Protein 2DW0 (pdb70)

CATH classification: 3.40.390.10

Foldseek 3Di:
DAFEFAEEEEEAQQVCVVVPNPVVVVVVLVLVLLLLLQVLCVVLRYGYFYLYYHYHNDHGPFDQDLAQVVNLQRQLVCQLPPVVVVDPGWAYEYEYQDNRPPDQKAAAALATRPSRRSYMYGYCPDPDSVQSSLRVSQRNLRPLRFAADDDPFDQPPADASRHPDADPDHDSHHTVSSSVRSVVSCVVVVNPSRHDQDAQVSGDRDDDQASQHDHPPAQAHQHACVRRPQQQADRVRSHGDDPALGRDEQQADNRAGNQWPQFRADQPFPQWDTWTGHRNDRYTDDTDGHDFLCADPPRQATDDPRDTAEQQVLQCVVPNPQKGFADPVLLQQLQVQDLQRAQADDPRGGHRADSQLSLQFATFIAHPPPPDGDRGDFDADPVDSCRRGRDFRYQRDRQWTHDSSGTDGSVPRD/DAFEFAEAEEEAQQVCVVVVNPVVVVVVLVLVLLLLLQVLCVVLRYGYFYLYYHYHNPHGPFPCDLAQVVNLQRQLVCQLPPVVVPDDGFAYEYEYCDNHPPDQKAAAALATRPSRRSYMYGYCPDPPSVQSSLRVSQRNLRNLRFAADDDPWDQDPFDASRHPDADPRHDSHHTPSSSVRSVVSCVVVVNPSRHDQDDQNSGDRDDDAASQHAHPPAQAHQHACVRRPQQQADRVRNHGDDPAPGRDELQADNRAGNQWFQFRADQPFPQWDTWTGHRNDRYTPDTDGHPFLCADDVRQATDDPRDTFEQQVLQCVVPNPQKGFADPVLLVQLQVQPQQRAQADDPNGGHRADVQQSLQFATFIQRPDPPDDGRGDFDADPVDSCRRGRDFRYQSDRQWTHHSRGTGRSVPND

Structure (mmCIF, N/CA/C/O backbone):
data_2DW0
#
_entry.id   2DW0
#
_cell.length_a   56.910
_cell.length_b   137.950
_cell.length_c   59.240
_cell.angle_alpha   90.00
_cell.angle_beta   91.52
_cell.angle_gamma   90.00
#
_symmetry.space_group_name_H-M   'P 1 21 1'
#
loop_
_entity.id
_entity.type
_entity.pdbx_description
1 polymer Catrocollastatin
2 branched alpha-D-mannopyranose-(1-3)-[2-acetamido-2-deoxy-beta-D-glucopyranose-(1-4)]beta-D-mannopyranose-(1-4)-2-acetamido-2-deoxy-beta-D-glucopyranose-(1-4)-2-acetamido-2-deoxy-beta-D-glucopyranose
3 branched alpha-D-mannopyranose-(1-3)-[2-acetamido-2-deoxy-beta-D-glucopyranose-(1-4)][alpha-D-mannopyranose-(1-6)]beta-D-mannopyranose-(1-4)-2-acetamido-2-deoxy-beta-D-glucopyranose-(1-4)-2-acetamido-2-deoxy-beta-D-glucopyranose
4 non-polymer 'ZINC ION'
5 non-polymer 'CALCIUM ION'
6 non-polymer 3-(N-HYDROXYCARBOXAMIDO)-2-ISOBUTYLPROPANOYL-TRP-METHYLAMIDE
7 water water
#
loop_
_atom_site.group_PDB
_atom_site.id
_atom_site.type_symbol
_atom_site.label_atom_id
_atom_site.label_alt_id
_atom_site.label_comp_id
_atom_site.label_asym_id
_atom_site.label_entity_id
_atom_site.label_seq_id
_atom_site.pdbx_PDB_ins_code
_atom_site.Cartn_x
_atom_site.Cartn_y
_atom_site.Cartn_z
_atom_site.occupancy
_atom_site.B_iso_or_equiv
_atom_site.auth_seq_id
_atom_site.auth_comp_id
_atom_site.auth_asym_id
_atom_site.auth_atom_id
_atom_site.pdbx_PDB_model_num
ATOM 1 N N . PRO A 1 6 ? 9.235 3.625 24.416 1.00 31.29 196 PRO A N 1
ATOM 2 C CA . PRO A 1 6 ? 10.620 4.014 24.790 1.00 31.49 196 PRO A CA 1
ATOM 3 C C . PRO A 1 6 ? 11.636 3.343 23.861 1.00 30.92 196 PRO A C 1
ATOM 4 O O . PRO A 1 6 ? 12.524 3.994 23.303 1.00 31.32 196 PRO A O 1
ATOM 8 N N . PHE A 1 7 ? 11.493 2.034 23.703 1.00 28.15 197 PHE A N 1
ATOM 9 C CA . PHE A 1 7 ? 12.385 1.269 22.850 1.00 25.81 197 PHE A CA 1
ATOM 10 C C . PHE A 1 7 ? 11.853 1.192 21.431 1.00 25.20 197 PHE A C 1
ATOM 11 O O . PHE A 1 7 ? 10.641 1.158 21.221 1.00 24.95 197 PHE A O 1
ATOM 19 N N . ARG A 1 8 ? 12.766 1.175 20.464 1.00 23.56 198 ARG A N 1
ATOM 20 C CA . ARG A 1 8 ? 12.408 1.004 19.058 1.00 22.87 198 ARG A CA 1
ATOM 21 C C . ARG A 1 8 ? 12.811 -0.443 18.779 1.00 21.39 198 ARG A C 1
ATOM 22 O O . ARG A 1 8 ? 13.687 -0.989 19.461 1.00 21.68 198 ARG A O 1
ATOM 30 N N . PHE A 1 9 ? 12.189 -1.067 17.786 1.00 19.08 199 PHE A N 1
ATOM 31 C CA . PHE A 1 9 ? 12.485 -2.455 17.485 1.00 16.61 199 PHE A CA 1
ATOM 32 C C . PHE A 1 9 ? 12.869 -2.644 16.038 1.00 15.04 199 PHE A C 1
ATOM 33 O O . PHE A 1 9 ? 12.171 -2.171 15.148 1.00 13.17 199 PHE A O 1
ATOM 41 N N . VAL A 1 10 ? 13.971 -3.348 15.791 1.00 13.16 200 VAL A N 1
ATOM 42 C CA . VAL A 1 10 ? 14.348 -3.614 14.414 1.00 11.40 200 VAL A CA 1
ATOM 43 C C . VAL A 1 10 ? 14.101 -5.079 14.109 1.00 11.85 200 VAL A C 1
ATOM 44 O O . VAL A 1 10 ? 14.767 -5.952 14.670 1.00 10.72 200 VAL A O 1
ATOM 48 N N . GLU A 1 11 ? 13.123 -5.336 13.239 1.00 11.26 201 GLU A N 1
ATOM 49 C CA . GLU A 1 11 ? 12.790 -6.696 12.817 1.00 13.28 201 GLU A CA 1
ATOM 50 C C . GLU A 1 11 ? 13.707 -6.997 11.650 1.00 12.31 201 GLU A C 1
ATOM 51 O O . GLU A 1 11 ? 13.501 -6.541 10.524 1.00 12.42 201 GLU A O 1
ATOM 57 N N . LEU A 1 12 ? 14.729 -7.779 11.955 1.00 13.59 202 LEU A N 1
ATOM 58 C CA . LEU A 1 12 ? 15.777 -8.144 11.021 1.00 10.75 202 LEU A CA 1
ATOM 59 C C . LEU A 1 12 ? 15.650 -9.456 10.278 1.00 10.95 202 LEU A C 1
ATOM 60 O O . LEU A 1 12 ? 15.244 -10.470 10.843 1.00 11.60 202 LEU A O 1
ATOM 65 N N . VAL A 1 13 ? 16.005 -9.429 9.001 1.00 8.99 203 VAL A N 1
ATOM 66 C CA . VAL A 1 13 ? 16.047 -10.638 8.207 1.00 8.31 203 VAL A CA 1
ATOM 67 C C . VAL A 1 13 ? 17.495 -10.770 7.734 1.00 8.73 203 VAL A C 1
ATOM 68 O O . VAL A 1 13 ? 18.094 -9.817 7.213 1.00 7.18 203 VAL A O 1
ATOM 72 N N . LEU A 1 14 ? 18.064 -11.952 7.919 1.00 9.19 204 LEU A N 1
ATOM 73 C CA . LEU A 1 14 ? 19.432 -12.181 7.489 1.00 10.11 204 LEU A CA 1
ATOM 74 C C . LEU A 1 14 ? 19.444 -13.102 6.284 1.00 10.47 204 LEU A C 1
ATOM 75 O O . LEU A 1 14 ? 18.618 -14.004 6.180 1.00 10.24 204 LEU A O 1
ATOM 80 N N . VAL A 1 15 ? 20.355 -12.834 5.354 1.00 9.69 205 VAL A N 1
ATOM 81 C CA . VAL A 1 15 ? 20.516 -13.665 4.169 1.00 10.29 205 VAL A CA 1
ATOM 82 C C . VAL A 1 15 ? 21.975 -14.153 4.166 1.00 10.39 205 VAL A C 1
ATOM 83 O O . VAL A 1 15 ? 22.902 -13.378 4.420 1.00 10.22 205 VAL A O 1
ATOM 87 N N . VAL A 1 16 ? 22.162 -15.441 3.900 1.00 10.45 206 VAL A N 1
ATOM 88 C CA . VAL A 1 16 ? 23.488 -16.057 3.890 1.00 10.55 206 VAL A CA 1
ATOM 89 C C . VAL A 1 16 ? 23.764 -16.553 2.479 1.00 10.87 206 VAL A C 1
ATOM 90 O O . VAL A 1 16 ? 22.961 -17.318 1.927 1.00 8.67 206 VAL A O 1
ATOM 94 N N . ASP A 1 17 ? 24.893 -16.128 1.898 1.00 11.26 207 ASP A N 1
ATOM 95 C CA . ASP A 1 17 ? 25.217 -16.507 0.522 1.00 11.94 207 ASP A CA 1
ATOM 96 C C . ASP A 1 17 ? 25.791 -17.920 0.328 1.00 13.02 207 ASP A C 1
ATOM 97 O O . ASP A 1 17 ? 26.125 -18.615 1.294 1.00 10.92 207 ASP A O 1
ATOM 102 N N . LYS A 1 18 ? 25.883 -18.343 -0.933 1.00 12.45 208 LYS A N 1
ATOM 103 C CA . LYS A 1 18 ? 26.352 -19.683 -1.271 1.00 12.81 208 LYS A CA 1
ATOM 104 C C . LYS A 1 18 ? 27.757 -19.968 -0.786 1.00 12.34 208 LYS A C 1
ATOM 105 O O . LYS A 1 18 ? 28.022 -21.042 -0.259 1.00 13.71 208 LYS A O 1
ATOM 111 N N . ALA A 1 19 ? 28.653 -19.006 -0.958 1.00 12.22 209 ALA A N 1
ATOM 112 C CA . ALA A 1 19 ? 30.020 -19.164 -0.517 1.00 13.54 209 ALA A CA 1
ATOM 113 C C . ALA A 1 19 ? 30.097 -19.487 0.980 1.00 15.09 209 ALA A C 1
ATOM 114 O O . ALA A 1 19 ? 30.946 -20.270 1.402 1.00 15.85 209 ALA A O 1
ATOM 116 N N . MET A 1 20 ? 29.225 -18.887 1.786 1.00 14.54 210 MET A N 1
ATOM 117 C CA . MET A 1 20 ? 29.272 -19.149 3.219 1.00 14.55 210 MET A CA 1
ATOM 118 C C . MET A 1 20 ? 28.701 -20.532 3.530 1.00 13.99 210 MET A C 1
ATOM 119 O O . MET A 1 20 ? 29.148 -21.212 4.455 1.00 13.08 210 MET A O 1
ATOM 124 N N . VAL A 1 21 ? 27.703 -20.950 2.762 1.00 13.75 211 VAL A N 1
ATOM 125 C CA . VAL A 1 21 ? 27.129 -22.272 2.964 1.00 14.07 211 VAL A CA 1
ATOM 126 C C . VAL A 1 21 ? 28.220 -23.321 2.670 1.00 15.14 211 VAL A C 1
ATOM 127 O O . VAL A 1 21 ? 28.429 -24.263 3.437 1.00 15.45 211 VAL A O 1
ATOM 131 N N . THR A 1 22 ? 28.923 -23.140 1.562 1.00 15.42 212 THR A N 1
ATOM 132 C CA . THR A 1 22 ? 29.984 -24.072 1.173 1.00 17.94 212 THR A CA 1
ATOM 133 C C . THR A 1 22 ? 31.116 -24.032 2.193 1.00 16.95 212 THR A C 1
ATOM 134 O O . THR A 1 22 ? 31.710 -25.055 2.502 1.00 16.74 212 THR A O 1
ATOM 138 N N . LYS A 1 23 ? 31.397 -22.844 2.718 1.00 15.91 213 LYS A N 1
ATOM 139 C CA . LYS A 1 23 ? 32.448 -22.670 3.704 1.00 15.35 213 LYS A CA 1
ATOM 140 C C . LYS A 1 23 ? 32.160 -23.467 4.984 1.00 15.52 213 LYS A C 1
ATOM 141 O O . LYS A 1 23 ? 33.071 -23.947 5.662 1.00 14.80 213 LYS A O 1
ATOM 147 N N . ASN A 1 24 ? 30.887 -23.600 5.313 1.00 14.71 214 ASN A N 1
ATOM 148 C CA . ASN A 1 24 ? 30.489 -24.338 6.495 1.00 15.09 214 ASN A CA 1
ATOM 149 C C . ASN A 1 24 ? 30.039 -25.729 6.079 1.00 15.83 214 ASN A C 1
ATOM 150 O O . ASN A 1 24 ? 29.301 -26.404 6.787 1.00 14.54 214 ASN A O 1
ATOM 155 N N . ASN A 1 25 ? 30.530 -26.135 4.914 1.00 17.19 215 ASN A N 1
ATOM 156 C CA . ASN A 1 25 ? 30.222 -27.407 4.299 1.00 19.11 215 ASN A CA 1
ATOM 157 C C . ASN A 1 25 ? 28.758 -27.856 4.397 1.00 17.46 215 ASN A C 1
ATOM 158 O O . ASN A 1 25 ? 28.467 -28.974 4.809 1.00 13.34 215 ASN A O 1
ATOM 163 N N . GLY A 1 26 ? 27.857 -26.956 4.003 1.00 15.72 216 GLY A N 1
ATOM 164 C CA . GLY A 1 26 ? 26.431 -27.245 3.954 1.00 14.68 216 GLY A CA 1
ATOM 165 C C . GLY A 1 26 ? 25.670 -27.426 5.250 1.00 13.68 216 GLY A C 1
ATOM 166 O O . GLY A 1 26 ? 24.474 -27.718 5.221 1.00 12.86 216 GLY A O 1
ATOM 167 N N . ASP A 1 27 ? 26.347 -27.241 6.375 1.00 12.22 217 ASP A N 1
ATOM 168 C CA . ASP A 1 27 ? 25.716 -27.402 7.681 1.00 13.47 217 ASP A CA 1
ATOM 169 C C . ASP A 1 27 ? 24.843 -26.202 8.022 1.00 12.48 217 ASP A C 1
ATOM 170 O O . ASP A 1 27 ? 25.305 -25.243 8.642 1.00 13.47 217 ASP A O 1
ATOM 175 N N . LEU A 1 28 ? 23.579 -26.265 7.615 1.00 11.20 218 LEU A N 1
ATOM 176 C CA . LEU A 1 28 ? 22.624 -25.180 7.871 1.00 13.84 218 LEU A CA 1
ATOM 177 C C . LEU A 1 28 ? 22.347 -24.960 9.361 1.00 13.73 218 LEU A C 1
ATOM 178 O O . LEU A 1 28 ? 22.171 -23.825 9.804 1.00 15.86 218 LEU A O 1
ATOM 183 N N . ASP A 1 29 ? 22.300 -26.036 10.133 1.00 13.64 219 ASP A N 1
ATOM 184 C CA . ASP A 1 29 ? 22.046 -25.899 11.569 1.00 14.78 219 ASP A CA 1
ATOM 185 C C . ASP A 1 29 ? 23.136 -25.031 12.192 1.00 12.36 219 ASP A C 1
ATOM 186 O O . ASP A 1 29 ? 22.867 -24.154 13.015 1.00 11.52 219 ASP A O 1
ATOM 191 N N . LYS A 1 30 ? 24.365 -25.291 11.771 1.00 12.12 220 LYS A N 1
ATOM 192 C CA . LYS A 1 30 ? 25.551 -24.571 12.215 1.00 10.95 220 LYS A CA 1
ATOM 193 C C . LYS A 1 30 ? 25.447 -23.088 11.848 1.00 11.28 220 LYS A C 1
ATOM 194 O O . LYS A 1 30 ? 25.708 -22.209 12.672 1.00 9.04 220 LYS A O 1
ATOM 200 N N . ILE A 1 31 ? 25.070 -22.823 10.599 1.00 12.11 221 ILE A N 1
ATOM 201 C CA . ILE A 1 31 ? 24.928 -21.459 10.110 1.00 11.68 221 ILE A CA 1
ATOM 202 C C . ILE A 1 31 ? 23.819 -20.758 10.874 1.00 12.34 221 ILE A C 1
ATOM 203 O O . ILE A 1 31 ? 23.981 -19.615 11.318 1.00 8.88 221 ILE A O 1
ATOM 208 N N . LYS A 1 32 ? 22.690 -21.449 11.022 1.00 12.74 222 LYS A N 1
ATOM 209 C CA . LYS A 1 32 ? 21.565 -20.881 11.743 1.00 14.62 222 LYS A CA 1
ATOM 210 C C . LYS A 1 32 ? 21.992 -20.520 13.160 1.00 14.41 222 LYS A C 1
ATOM 211 O O . LYS A 1 32 ? 21.719 -19.421 13.625 1.00 15.01 222 LYS A O 1
ATOM 217 N N . THR A 1 33 ? 22.684 -21.434 13.833 1.00 13.70 223 THR A N 1
ATOM 218 C CA . THR A 1 33 ? 23.120 -21.169 15.196 1.00 14.95 223 THR A CA 1
ATOM 219 C C . THR A 1 33 ? 24.014 -19.926 15.252 1.00 13.61 223 THR A C 1
ATOM 220 O O . THR A 1 33 ? 23.822 -19.090 16.122 1.00 13.92 223 THR A O 1
ATOM 224 N N . ARG A 1 34 ? 24.970 -19.784 14.332 1.00 13.75 224 ARG A N 1
ATOM 225 C CA . ARG A 1 34 ? 25.817 -18.582 14.345 1.00 14.14 224 ARG A CA 1
ATOM 226 C C . ARG A 1 34 ? 24.924 -17.357 14.272 1.00 12.90 224 ARG A C 1
ATOM 227 O O . ARG A 1 34 ? 25.082 -16.433 15.058 1.00 12.88 224 ARG A O 1
ATOM 235 N N . MET A 1 35 ? 23.997 -17.352 13.312 1.00 12.50 225 MET A N 1
ATOM 236 C CA . MET A 1 35 ? 23.089 -16.212 13.129 1.00 12.99 225 MET A CA 1
ATOM 237 C C . MET A 1 35 ? 22.334 -15.880 14.414 1.00 11.19 225 MET A C 1
ATOM 238 O O . MET A 1 35 ? 22.250 -14.721 14.799 1.00 11.75 225 MET A O 1
ATOM 243 N N . TYR A 1 36 ? 21.766 -16.882 15.075 1.00 11.47 226 TYR A N 1
ATOM 244 C CA . TYR A 1 36 ? 21.051 -16.608 16.333 1.00 10.54 226 TYR A CA 1
ATOM 245 C C . TYR A 1 36 ? 22.011 -15.984 17.347 1.00 10.07 226 TYR A C 1
ATOM 246 O O . TYR A 1 36 ? 21.661 -15.036 18.052 1.00 9.73 226 TYR A O 1
ATOM 255 N N . GLU A 1 37 ? 23.219 -16.534 17.428 1.00 10.69 227 GLU A N 1
ATOM 256 C CA . GLU A 1 37 ? 24.218 -16.041 18.372 1.00 12.34 227 GLU A CA 1
ATOM 257 C C . GLU A 1 37 ? 24.643 -14.610 18.079 1.00 12.26 227 GLU A C 1
ATOM 258 O O . GLU A 1 37 ? 24.685 -13.765 18.980 1.00 12.67 227 GLU A O 1
ATOM 264 N N . ILE A 1 38 ? 24.965 -14.339 16.819 1.00 10.49 228 ILE A N 1
ATOM 265 C CA . ILE A 1 38 ? 25.388 -13.000 16.412 1.00 9.60 228 ILE A CA 1
ATOM 266 C C . ILE A 1 38 ? 24.277 -11.961 16.667 1.00 8.71 228 ILE A C 1
ATOM 267 O O . ILE A 1 38 ? 24.540 -10.897 17.231 1.00 9.28 228 ILE A O 1
ATOM 272 N N . VAL A 1 39 ? 23.040 -12.262 16.272 1.00 9.24 229 VAL A N 1
ATOM 273 C CA . VAL A 1 39 ? 21.930 -11.323 16.503 1.00 8.10 229 VAL A CA 1
ATOM 274 C C . VAL A 1 39 ? 21.681 -11.104 18.008 1.00 11.01 229 VAL A C 1
ATOM 275 O O . VAL A 1 39 ? 21.403 -9.980 18.442 1.00 10.56 229 VAL A O 1
ATOM 279 N N . ASN A 1 40 ? 21.787 -12.166 18.805 1.00 10.73 230 ASN A N 1
ATOM 280 C CA . ASN A 1 40 ? 21.600 -12.049 20.256 1.00 12.27 230 ASN A CA 1
ATOM 281 C C . ASN A 1 40 ? 22.606 -11.015 20.786 1.00 11.03 230 ASN A C 1
ATOM 282 O O . ASN A 1 40 ? 22.265 -10.141 21.578 1.00 10.47 230 ASN A O 1
ATOM 287 N N . THR A 1 41 ? 23.848 -11.105 20.332 1.00 10.57 231 THR A N 1
ATOM 288 C CA . THR A 1 41 ? 24.860 -10.151 20.767 1.00 10.75 231 THR A CA 1
ATOM 289 C C . THR A 1 41 ? 24.556 -8.736 20.239 1.00 11.12 231 THR A C 1
ATOM 290 O O . THR A 1 41 ? 24.748 -7.746 20.945 1.00 12.05 231 THR A O 1
ATOM 294 N N . VAL A 1 42 ? 24.078 -8.634 19.003 1.00 8.53 232 VAL A N 1
ATOM 295 C CA . VAL A 1 42 ? 23.736 -7.325 18.469 1.00 7.98 232 VAL A CA 1
ATOM 296 C C . VAL A 1 42 ? 22.608 -6.686 19.313 1.00 8.84 232 VAL A C 1
ATOM 297 O O . VAL A 1 42 ? 22.616 -5.476 19.572 1.00 8.00 232 VAL A O 1
ATOM 301 N N . ASN A 1 43 ? 21.647 -7.498 19.746 1.00 9.27 233 ASN A N 1
ATOM 302 C CA . ASN A 1 43 ? 20.544 -6.998 20.564 1.00 12.28 233 ASN A CA 1
ATOM 303 C C . ASN A 1 43 ? 21.106 -6.441 21.872 1.00 12.24 233 ASN A C 1
ATOM 304 O O . ASN A 1 43 ? 20.658 -5.387 22.353 1.00 12.34 233 ASN A O 1
ATOM 309 N N . GLU A 1 44 ? 22.082 -7.148 22.441 1.00 13.57 234 GLU A N 1
ATOM 310 C CA . GLU A 1 44 ? 22.716 -6.704 23.692 1.00 16.07 234 GLU A CA 1
ATOM 311 C C . GLU A 1 44 ? 23.459 -5.384 23.469 1.00 15.79 234 GLU A C 1
ATOM 312 O O . GLU A 1 44 ? 23.414 -4.482 24.297 1.00 14.98 234 GLU A O 1
ATOM 318 N N . ILE A 1 45 ? 24.158 -5.288 22.347 1.00 14.28 235 ILE A N 1
ATOM 319 C CA . ILE A 1 45 ? 24.905 -4.083 22.021 1.00 14.22 235 ILE A CA 1
ATOM 320 C C .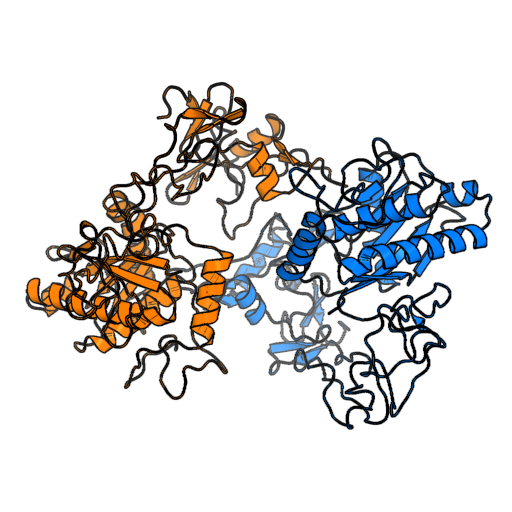 ILE A 1 45 ? 23.981 -2.856 21.952 1.00 14.61 235 ILE A C 1
ATOM 321 O O . ILE A 1 45 ? 24.311 -1.788 22.458 1.00 13.73 235 ILE A O 1
ATOM 326 N N . TYR A 1 46 ? 22.810 -3.031 21.348 1.00 15.20 236 TYR A N 1
ATOM 327 C CA . TYR A 1 46 ? 21.864 -1.941 21.183 1.00 15.21 236 TYR A CA 1
ATOM 328 C C . TYR A 1 46 ? 20.995 -1.556 22.384 1.00 16.96 236 TYR A C 1
ATOM 329 O O . TYR A 1 46 ? 20.314 -0.531 22.349 1.00 15.97 236 TYR A O 1
ATOM 338 N N . ARG A 1 47 ? 21.027 -2.353 23.447 1.00 18.94 237 ARG A N 1
ATOM 339 C CA . ARG A 1 47 ? 20.229 -2.043 24.626 1.00 22.27 237 ARG A CA 1
ATOM 340 C C . ARG A 1 47 ? 20.564 -0.618 25.089 1.00 23.16 237 ARG A C 1
ATOM 341 O O . ARG A 1 47 ? 19.677 0.172 25.409 1.00 21.38 237 ARG A O 1
ATOM 349 N N . TYR A 1 48 ? 21.855 -0.304 25.086 1.00 25.02 238 TYR A N 1
ATOM 350 C CA . TYR A 1 48 ? 22.376 1.008 25.465 1.00 28.54 238 TYR A CA 1
ATOM 351 C C . TYR A 1 48 ? 21.819 2.118 24.565 1.00 28.04 238 TYR A C 1
ATOM 352 O O . TYR A 1 48 ? 21.856 3.293 24.927 1.00 28.95 238 TYR A O 1
ATOM 361 N N . MET A 1 49 ? 21.290 1.742 23.403 1.00 25.92 239 MET A N 1
ATOM 362 C CA . MET A 1 49 ? 20.748 2.713 22.458 1.00 24.66 239 MET A CA 1
ATOM 363 C C . MET A 1 49 ? 19.219 2.781 22.474 1.00 23.74 239 MET A C 1
ATOM 36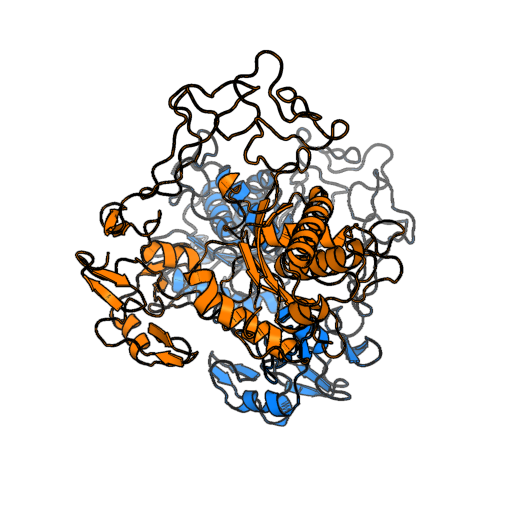4 O O . MET A 1 49 ? 18.613 3.476 21.654 1.00 22.77 239 MET A O 1
ATOM 369 N N . TYR A 1 50 ? 18.600 2.070 23.409 1.00 23.67 240 TYR A N 1
ATOM 370 C CA . TYR A 1 50 ? 17.141 2.022 23.496 1.00 23.88 240 TYR A CA 1
ATOM 371 C C . TYR A 1 50 ? 16.537 1.436 22.221 1.00 22.93 240 TYR A C 1
ATOM 372 O O . TYR A 1 50 ? 15.487 1.876 21.732 1.00 21.33 240 TYR A O 1
ATOM 381 N N . ILE A 1 51 ? 17.223 0.440 21.674 1.00 21.00 241 ILE A N 1
ATOM 382 C CA . ILE A 1 51 ? 16.743 -0.238 20.479 1.00 19.63 241 ILE A CA 1
ATOM 383 C C . ILE A 1 51 ? 16.909 -1.743 20.663 1.00 16.27 241 ILE A C 1
ATOM 384 O O . ILE A 1 51 ? 17.932 -2.202 21.160 1.00 14.98 241 ILE A O 1
ATOM 389 N N . HIS A 1 52 ? 15.892 -2.499 20.274 1.00 15.05 242 HIS A N 1
ATOM 390 C CA . HIS A 1 52 ? 15.953 -3.951 20.351 1.00 15.17 242 HIS A CA 1
ATOM 391 C C . HIS A 1 52 ? 16.070 -4.498 18.937 1.00 14.53 242 HIS A C 1
ATOM 392 O O . HIS A 1 52 ? 15.473 -3.961 18.005 1.00 15.34 242 HIS A O 1
ATOM 399 N N 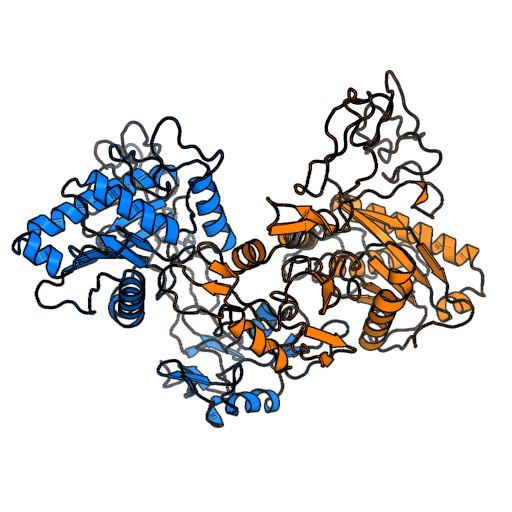. VAL A 1 53 ? 16.832 -5.572 18.779 1.00 14.51 243 VAL A N 1
ATOM 400 C CA . VAL A 1 53 ? 16.976 -6.196 17.472 1.00 14.31 243 VAL A CA 1
ATOM 401 C C . VAL A 1 53 ? 16.512 -7.648 17.575 1.00 12.76 243 VAL A C 1
ATOM 402 O O . VAL A 1 53 ? 16.986 -8.396 18.424 1.00 12.56 243 VAL A O 1
ATOM 406 N N . ALA A 1 54 ? 15.577 -8.034 16.712 1.00 12.96 244 ALA A N 1
ATOM 407 C CA . ALA A 1 54 ? 15.041 -9.391 16.709 1.00 13.28 244 ALA A CA 1
ATOM 408 C C . ALA A 1 54 ? 15.034 -9.987 15.312 1.00 13.64 244 ALA A C 1
ATOM 409 O O . ALA A 1 54 ? 14.542 -9.364 14.361 1.00 11.91 244 ALA A O 1
ATOM 411 N N . LEU A 1 55 ? 15.564 -11.205 15.204 1.00 13.02 245 LEU A N 1
ATOM 412 C CA . LEU A 1 55 ? 15.616 -11.926 13.932 1.00 12.02 245 LEU A CA 1
ATOM 413 C C . LEU A 1 55 ? 14.239 -12.486 13.598 1.00 12.08 245 LEU A C 1
ATOM 414 O O . LEU A 1 55 ? 13.740 -13.372 14.308 1.00 12.16 245 LEU A O 1
ATOM 419 N N . VAL A 1 56 ? 13.619 -11.981 12.534 1.00 10.30 246 VAL A N 1
ATOM 420 C CA . VAL A 1 56 ? 12.297 -12.464 12.151 1.00 11.39 246 VAL A CA 1
ATOM 421 C C . VAL A 1 56 ? 12.307 -13.307 10.882 1.00 12.01 246 VAL A C 1
ATOM 422 O O . VAL A 1 56 ? 11.275 -13.843 10.492 1.00 13.78 246 VAL A O 1
ATOM 426 N N . GLY A 1 57 ? 13.465 -13.429 10.238 1.00 11.02 247 GLY A N 1
ATOM 427 C CA . GLY A 1 57 ? 13.547 -14.237 9.027 1.00 10.03 247 GLY A CA 1
ATOM 428 C C . GLY A 1 57 ? 14.995 -14.566 8.697 1.00 11.26 247 GLY A C 1
ATOM 429 O O . GLY A 1 57 ? 15.897 -13.803 9.036 1.00 8.50 247 GLY A O 1
ATOM 430 N N . LEU A 1 58 ? 15.224 -15.698 8.044 1.00 9.99 248 LEU A N 1
ATOM 431 C CA . LEU A 1 58 ? 16.576 -16.105 7.672 1.00 13.22 248 LEU A CA 1
ATOM 432 C C . LEU A 1 58 ? 16.493 -16.850 6.351 1.00 13.62 248 LEU A C 1
ATOM 433 O O . LEU A 1 58 ? 15.780 -17.847 6.248 1.00 14.52 248 LEU A O 1
ATOM 438 N N . GLU A 1 59 ? 17.191 -16.351 5.339 1.00 13.66 249 GLU A N 1
ATOM 439 C CA . GLU A 1 59 ? 17.184 -16.992 4.019 1.00 14.05 249 GLU A CA 1
ATOM 440 C C . GLU A 1 59 ? 18.615 -17.445 3.702 1.00 14.68 249 GLU A C 1
ATOM 441 O O . GLU A 1 59 ? 19.569 -16.650 3.756 1.00 13.90 249 GLU A O 1
ATOM 447 N N . ILE A 1 60 ? 18.758 -18.734 3.403 1.00 12.99 250 ILE A N 1
ATOM 448 C CA . ILE A 1 60 ? 20.059 -19.312 3.118 1.00 12.84 250 ILE A CA 1
ATOM 449 C C . ILE A 1 60 ? 20.135 -19.792 1.674 1.00 13.59 250 ILE A C 1
ATOM 450 O O . ILE A 1 60 ? 19.437 -20.728 1.282 1.00 12.94 250 ILE A O 1
ATOM 455 N N . TRP A 1 61 ? 20.992 -19.150 0.884 1.00 13.09 251 TRP A N 1
ATOM 456 C CA . TRP A 1 61 ? 21.125 -19.499 -0.519 1.00 11.93 251 TRP A CA 1
ATOM 457 C C . TRP A 1 61 ? 22.021 -20.735 -0.679 1.00 12.36 251 TRP A C 1
ATOM 458 O O . TRP A 1 61 ? 23.167 -20.641 -1.126 1.00 9.31 251 TRP A O 1
ATOM 469 N N . SER A 1 62 ? 21.474 -21.898 -0.315 1.00 14.65 252 SER A N 1
ATOM 470 C CA . SER A 1 62 ? 22.222 -23.148 -0.383 1.00 18.34 252 SER A CA 1
ATOM 471 C C . SER A 1 62 ? 22.306 -23.748 -1.773 1.00 20.13 252 SER A C 1
ATOM 472 O O . SER A 1 62 ? 23.108 -24.651 -2.007 1.00 21.50 252 SER A O 1
ATOM 475 N N . ASN A 1 63 ? 21.479 -23.257 -2.690 1.00 22.33 253 ASN A N 1
ATOM 476 C CA . ASN A 1 63 ? 21.501 -23.735 -4.072 1.00 24.26 253 ASN A CA 1
ATOM 477 C C . ASN A 1 63 ? 22.318 -22.705 -4.881 1.00 23.93 253 ASN A C 1
ATOM 478 O O . ASN A 1 63 ? 23.518 -22.881 -5.066 1.00 23.62 253 ASN A O 1
ATOM 483 N N . GLU A 1 64 ? 21.682 -21.630 -5.342 1.00 23.19 254 GLU A N 1
ATOM 484 C CA . GLU A 1 64 ? 22.388 -20.578 -6.082 1.00 21.78 254 GLU A CA 1
ATOM 485 C C . GLU A 1 64 ? 22.059 -19.232 -5.444 1.00 18.72 254 GLU A C 1
ATOM 486 O O . GLU A 1 64 ? 20.981 -19.078 -4.881 1.00 15.93 254 GLU A O 1
ATOM 492 N N . ASP A 1 65 ? 22.984 -18.275 -5.527 1.00 16.65 255 ASP A N 1
ATOM 493 C CA . ASP A 1 65 ? 22.760 -16.931 -4.989 1.00 17.48 255 ASP A CA 1
ATOM 494 C C . ASP A 1 65 ? 21.665 -16.258 -5.825 1.00 17.72 255 ASP A C 1
ATOM 495 O O . ASP A 1 65 ? 21.587 -16.487 -7.032 1.00 16.54 255 ASP A O 1
ATOM 500 N N . LYS A 1 66 ? 20.833 -15.420 -5.210 1.00 16.19 256 LYS A N 1
ATOM 501 C CA . LYS A 1 66 ? 19.781 -14.773 -5.989 1.00 16.22 256 LYS A CA 1
ATOM 502 C C . LYS A 1 66 ? 20.255 -13.493 -6.670 1.00 17.04 256 LYS A C 1
ATOM 503 O O . LYS A 1 66 ? 19.530 -12.892 -7.450 1.00 19.72 256 LYS A O 1
ATOM 509 N N . ILE A 1 67 ? 21.481 -13.086 -6.372 1.00 17.10 257 ILE A N 1
ATOM 510 C CA . ILE A 1 67 ? 22.102 -11.939 -7.022 1.00 16.79 257 ILE A CA 1
ATOM 511 C C . ILE A 1 67 ? 23.532 -12.410 -7.260 1.00 17.50 257 ILE A C 1
ATOM 512 O O . ILE A 1 67 ? 23.938 -13.440 -6.722 1.00 16.20 257 ILE A O 1
ATOM 517 N N . THR A 1 68 ? 24.292 -11.664 -8.052 1.00 17.03 258 THR A N 1
ATOM 518 C CA . THR A 1 68 ? 25.684 -12.013 -8.290 1.00 17.80 258 THR A CA 1
ATOM 519 C C . THR A 1 68 ? 26.476 -11.369 -7.155 1.00 16.74 258 THR A C 1
ATOM 520 O O . THR A 1 68 ? 26.550 -10.154 -7.074 1.00 17.03 258 THR A O 1
ATOM 524 N N . VAL A 1 69 ? 27.049 -12.181 -6.269 1.00 17.06 259 VAL A N 1
ATOM 525 C CA . VAL A 1 69 ? 27.827 -11.651 -5.145 1.00 15.51 259 VAL A CA 1
ATOM 526 C C . VAL A 1 69 ? 29.262 -11.383 -5.582 1.00 16.02 259 VAL A C 1
ATOM 527 O O . VAL A 1 69 ? 30.040 -12.313 -5.762 1.00 17.47 259 VAL A O 1
ATOM 531 N N . LYS A 1 70 ? 29.602 -10.107 -5.746 1.00 16.33 260 LYS A N 1
ATOM 532 C CA . LYS A 1 70 ? 30.932 -9.696 -6.195 1.00 14.70 260 LYS A CA 1
ATOM 533 C C . LYS A 1 70 ? 31.763 -9.036 -5.098 1.00 15.80 260 LYS A C 1
ATOM 534 O O . LYS A 1 70 ? 31.216 -8.483 -4.140 1.00 13.17 260 LYS A O 1
ATOM 540 N N . PRO A 1 71 ? 33.105 -9.071 -5.241 1.00 15.94 261 PRO A N 1
ATOM 541 C CA . PRO A 1 71 ? 34.009 -8.460 -4.263 1.00 16.00 261 PRO A CA 1
ATOM 542 C C . PRO A 1 71 ? 33.807 -6.951 -4.235 1.00 16.68 261 PRO A C 1
ATOM 543 O O . PRO A 1 71 ? 34.075 -6.307 -3.219 1.00 15.52 261 PRO A O 1
ATOM 547 N N . GLU A 1 72 ? 33.356 -6.374 -5.352 1.00 17.19 262 GLU A N 1
ATOM 548 C CA . GLU A 1 72 ? 33.112 -4.935 -5.360 1.00 17.83 262 GLU A CA 1
ATOM 549 C C . GLU A 1 72 ? 31.874 -4.738 -4.492 1.00 16.37 262 GLU A C 1
ATOM 550 O O . GLU A 1 72 ? 30.754 -4.992 -4.945 1.00 16.21 262 GLU A O 1
ATOM 556 N N . ALA A 1 73 ? 32.090 -4.296 -3.250 1.00 13.64 263 ALA A N 1
ATOM 557 C CA . ALA A 1 73 ? 31.023 -4.101 -2.271 1.00 12.76 263 ALA A CA 1
ATOM 558 C C . ALA A 1 73 ? 29.874 -3.189 -2.698 1.00 13.65 263 ALA A C 1
ATOM 559 O O . ALA A 1 73 ? 28.725 -3.442 -2.341 1.00 13.13 263 ALA A O 1
ATOM 561 N N . GLY A 1 74 ? 30.185 -2.129 -3.444 1.00 14.06 264 GLY A N 1
ATOM 562 C CA . GLY A 1 74 ? 29.153 -1.223 -3.909 1.00 13.16 264 GLY A CA 1
ATOM 563 C C . GLY A 1 74 ? 28.165 -1.904 -4.847 1.00 14.57 264 GLY A C 1
ATOM 564 O O . GLY A 1 74 ? 26.946 -1.704 -4.749 1.00 14.30 264 GLY A O 1
ATOM 565 N N . TYR A 1 75 ? 28.681 -2.706 -5.770 1.00 13.07 265 TYR A N 1
ATOM 566 C CA . TYR A 1 75 ? 27.819 -3.418 -6.705 1.00 13.37 265 TYR A CA 1
ATOM 567 C C . TYR A 1 75 ? 26.954 -4.405 -5.914 1.00 13.88 265 TYR A C 1
ATOM 568 O O . TYR A 1 75 ? 25.739 -4.477 -6.084 1.00 13.95 265 TYR A O 1
ATOM 577 N N . THR A 1 76 ? 27.595 -5.170 -5.045 1.00 14.09 266 THR A N 1
ATOM 578 C CA . THR A 1 76 ? 26.874 -6.172 -4.275 1.00 12.71 266 THR A CA 1
ATOM 579 C C . THR A 1 76 ? 25.793 -5.599 -3.367 1.00 12.96 266 THR A C 1
ATOM 580 O O . THR A 1 76 ? 24.699 -6.167 -3.281 1.00 11.70 266 THR A O 1
ATOM 584 N N . LEU A 1 77 ? 26.077 -4.478 -2.705 1.00 12.17 267 LEU A N 1
ATOM 585 C CA . LEU A 1 77 ? 25.084 -3.872 -1.823 1.00 11.62 267 LEU A CA 1
ATOM 586 C C . LEU A 1 77 ? 23.912 -3.337 -2.648 1.00 12.19 267 LEU A C 1
ATOM 587 O O . LEU A 1 77 ? 22.758 -3.484 -2.250 1.00 12.36 267 LEU A O 1
ATOM 592 N N . ASN A 1 78 ? 24.201 -2.719 -3.795 1.00 11.30 268 ASN A N 1
ATOM 593 C CA . ASN A 1 78 ? 23.123 -2.193 -4.635 1.00 12.03 268 ASN A CA 1
ATOM 594 C C . ASN A 1 78 ? 22.255 -3.323 -5.166 1.00 12.11 268 ASN A C 1
ATOM 595 O O . ASN A 1 78 ? 21.029 -3.204 -5.186 1.00 12.81 268 ASN A O 1
ATOM 600 N N . ALA A 1 79 ? 22.884 -4.417 -5.591 1.00 11.07 269 ALA A N 1
ATOM 601 C CA . ALA A 1 79 ? 22.132 -5.559 -6.104 1.00 11.16 269 ALA A CA 1
ATOM 602 C C . ALA A 1 79 ? 21.292 -6.190 -4.976 1.00 10.39 269 ALA A C 1
ATOM 603 O O . ALA A 1 79 ? 20.134 -6.551 -5.193 1.00 10.93 269 ALA A O 1
ATOM 605 N N . PHE A 1 80 ? 21.876 -6.320 -3.781 1.00 11.38 270 PHE A N 1
ATOM 606 C CA . PHE A 1 80 ? 21.155 -6.881 -2.632 1.00 10.23 270 PHE A CA 1
ATOM 607 C C . PHE A 1 80 ? 19.974 -5.981 -2.262 1.00 10.75 270 PHE A C 1
ATOM 608 O O . PHE A 1 80 ? 18.891 -6.462 -1.956 1.00 10.83 270 PHE A O 1
ATOM 616 N N . GLY A 1 81 ? 20.190 -4.671 -2.286 1.00 12.88 271 GLY A N 1
ATOM 617 C CA . GLY A 1 81 ? 19.117 -3.738 -1.972 1.00 11.79 271 GLY A CA 1
ATOM 618 C C . GLY A 1 81 ? 17.966 -3.858 -2.958 1.00 13.94 271 GLY A C 1
ATOM 619 O O . GLY A 1 81 ? 16.801 -3.851 -2.549 1.00 12.48 271 GLY A O 1
ATOM 620 N N . GLU A 1 82 ? 18.283 -3.960 -4.254 1.00 14.25 272 GLU A N 1
ATOM 621 C CA . GLU A 1 82 ? 17.261 -4.097 -5.295 1.00 16.47 272 GLU A CA 1
ATOM 622 C C . GLU A 1 82 ? 16.474 -5.385 -5.084 1.00 15.80 272 GLU A C 1
ATOM 623 O O . GLU A 1 82 ? 15.247 -5.406 -5.190 1.00 16.20 272 GLU A O 1
ATOM 629 N N . TRP A 1 83 ? 17.193 -6.466 -4.811 1.00 15.71 273 TRP A N 1
ATOM 630 C CA . TRP A 1 83 ? 16.552 -7.753 -4.594 1.00 15.25 273 TRP A CA 1
ATOM 631 C C . TRP A 1 83 ? 15.620 -7.709 -3.385 1.00 14.87 273 TRP A C 1
ATOM 632 O O . TRP A 1 83 ? 14.503 -8.235 -3.421 1.00 13.66 273 TRP A O 1
ATOM 643 N N . ARG A 1 84 ? 16.070 -7.075 -2.314 1.00 13.58 274 ARG A N 1
ATOM 644 C CA . ARG A 1 84 ? 15.241 -6.984 -1.116 1.00 14.11 274 ARG A CA 1
ATOM 645 C C . ARG A 1 84 ? 13.934 -6.223 -1.429 1.00 14.88 274 ARG A C 1
ATOM 646 O O . ARG A 1 84 ? 12.827 -6.643 -1.056 1.00 12.95 274 ARG A O 1
ATOM 654 N N . LYS A 1 85 ? 14.074 -5.100 -2.126 1.00 13.87 275 LYS A N 1
ATOM 655 C CA . LYS A 1 85 ? 12.928 -4.283 -2.489 1.00 15.04 275 LYS A CA 1
ATOM 656 C C . LYS A 1 85 ? 11.930 -5.001 -3.402 1.00 15.28 275 LYS A C 1
ATOM 657 O O . LYS A 1 85 ? 10.741 -5.019 -3.124 1.00 15.76 275 LYS A O 1
ATOM 663 N N . THR A 1 86 ? 12.412 -5.591 -4.491 1.00 15.72 276 THR A N 1
ATOM 664 C CA . THR A 1 86 ? 11.518 -6.244 -5.442 1.00 16.12 276 THR A CA 1
ATOM 665 C C . THR A 1 86 ? 11.109 -7.674 -5.139 1.00 17.64 276 THR A C 1
ATOM 666 O O . THR A 1 86 ? 10.112 -8.167 -5.679 1.00 19.02 276 THR A O 1
ATOM 670 N N . ASP A 1 87 ? 11.862 -8.347 -4.275 1.00 16.94 277 ASP A N 1
ATOM 671 C CA . ASP A 1 87 ? 11.549 -9.726 -3.939 1.00 15.69 277 ASP A CA 1
ATOM 672 C C . ASP A 1 87 ? 11.192 -9.947 -2.474 1.00 15.76 277 ASP A C 1
ATOM 673 O O . ASP A 1 87 ? 10.018 -10.045 -2.123 1.00 15.33 277 ASP A O 1
ATOM 678 N N . LEU A 1 88 ? 12.211 -10.019 -1.619 1.00 14.82 278 LEU A N 1
ATOM 679 C CA . LEU A 1 88 ? 12.023 -10.280 -0.189 1.00 13.09 278 LEU A CA 1
ATOM 680 C C . LEU A 1 88 ? 10.936 -9.488 0.525 1.00 14.62 278 LEU A C 1
ATOM 681 O O . LEU A 1 88 ? 10.029 -10.060 1.150 1.00 11.23 278 LEU A O 1
ATOM 686 N N . LEU A 1 89 ? 11.043 -8.167 0.454 1.00 13.44 279 LEU A N 1
ATOM 687 C CA . LEU A 1 89 ? 10.090 -7.302 1.127 1.00 14.75 279 LEU A CA 1
ATOM 688 C C . LEU A 1 89 ? 8.640 -7.498 0.665 1.00 15.84 279 LEU A C 1
ATOM 689 O O . LEU A 1 89 ? 7.706 -7.255 1.438 1.00 15.79 279 LEU A O 1
ATOM 694 N N . THR A 1 90 ? 8.440 -7.960 -0.568 1.00 14.67 280 THR A N 1
ATOM 695 C CA . THR A 1 90 ? 7.077 -8.151 -1.060 1.00 15.63 280 THR A CA 1
ATOM 696 C C . THR A 1 90 ? 6.405 -9.388 -0.475 1.00 17.11 280 THR A C 1
ATOM 697 O O . THR A 1 90 ? 5.181 -9.501 -0.496 1.00 16.26 280 THR A O 1
ATOM 701 N N . ARG A 1 91 ? 7.197 -10.318 0.047 1.00 15.68 281 ARG A N 1
ATOM 702 C CA . ARG A 1 91 ? 6.622 -11.522 0.609 1.00 17.04 281 ARG A CA 1
ATOM 703 C C . ARG A 1 91 ? 6.969 -11.730 2.076 1.00 16.46 281 ARG A C 1
ATOM 704 O O . ARG A 1 91 ? 6.554 -12.719 2.663 1.00 19.16 281 ARG A O 1
ATOM 712 N N . LYS A 1 92 ? 7.696 -10.788 2.675 1.00 16.61 282 LYS A N 1
ATOM 713 C CA . LYS A 1 92 ? 8.099 -10.901 4.076 1.00 15.48 282 LYS A CA 1
ATOM 714 C C . LYS A 1 92 ? 8.198 -9.545 4.756 1.00 15.53 282 LYS A C 1
ATOM 715 O O . LYS A 1 92 ? 9.037 -8.716 4.399 1.00 14.57 282 LYS A O 1
ATOM 721 N N . LYS A 1 93 ? 7.357 -9.308 5.749 1.00 15.31 283 LYS A N 1
ATOM 722 C CA . LYS A 1 93 ? 7.430 -8.024 6.417 1.00 17.24 283 LYS A CA 1
ATOM 723 C C . LYS A 1 93 ? 8.619 -8.006 7.368 1.00 16.56 283 LYS A C 1
ATOM 724 O O . LYS A 1 93 ? 8.811 -8.929 8.160 1.00 15.49 283 LYS A O 1
ATOM 730 N N . HIS A 1 94 ? 9.422 -6.955 7.263 1.00 14.29 284 HIS A N 1
ATOM 731 C CA . HIS A 1 94 ? 10.589 -6.785 8.115 1.00 13.97 284 HIS A CA 1
ATOM 732 C C . HIS A 1 94 ? 11.100 -5.369 7.885 1.00 12.53 284 HIS A C 1
ATOM 733 O O . HIS A 1 94 ? 10.738 -4.732 6.901 1.00 12.88 284 HIS A O 1
ATOM 740 N N . ASP A 1 95 ? 11.945 -4.888 8.786 1.00 12.59 285 ASP A N 1
ATOM 741 C CA . ASP A 1 95 ? 12.463 -3.525 8.726 1.00 12.70 285 ASP A CA 1
ATOM 742 C C . ASP A 1 95 ? 13.843 -3.330 8.110 1.00 12.22 285 ASP A C 1
ATOM 743 O O . ASP A 1 95 ? 14.148 -2.254 7.574 1.00 11.55 285 ASP A O 1
ATOM 748 N N . ASN A 1 96 ? 14.674 -4.364 8.188 1.00 12.11 286 ASN A N 1
ATOM 749 C CA . ASN A 1 96 ? 16.052 -4.250 7.728 1.00 11.83 286 ASN A CA 1
ATOM 750 C C . ASN A 1 96 ? 16.589 -5.629 7.372 1.00 11.84 286 ASN A C 1
ATOM 751 O O . ASN A 1 96 ? 16.185 -6.624 7.963 1.00 13.61 286 ASN A O 1
ATOM 756 N N . ALA A 1 97 ? 17.478 -5.689 6.389 1.00 10.27 287 ALA A N 1
ATOM 757 C CA . ALA A 1 97 ? 18.053 -6.954 5.965 1.00 10.36 287 ALA A CA 1
ATOM 758 C C . ALA A 1 97 ? 19.556 -6.813 5.742 1.00 9.46 287 ALA A C 1
ATOM 759 O O . ALA A 1 97 ? 20.016 -5.832 5.163 1.00 10.49 287 ALA A O 1
ATOM 761 N N . GLN A 1 98 ? 20.318 -7.789 6.221 1.00 8.03 288 GLN A N 1
ATOM 762 C CA . GLN A 1 98 ? 21.765 -7.775 6.060 1.00 8.66 288 GLN A CA 1
ATOM 763 C C . GLN A 1 98 ? 22.178 -9.081 5.385 1.00 10.31 288 GLN A C 1
ATOM 764 O O . GLN A 1 98 ? 21.705 -10.164 5.755 1.00 9.18 288 GLN A O 1
ATOM 770 N N . LEU A 1 99 ? 23.054 -8.965 4.393 1.00 9.09 289 LEU A N 1
ATOM 771 C CA . LEU A 1 99 ? 23.565 -10.111 3.668 1.00 8.19 289 LEU A CA 1
ATOM 772 C C . LEU A 1 99 ? 24.942 -10.499 4.238 1.00 10.03 289 LEU A C 1
ATOM 773 O O . LEU A 1 99 ? 25.827 -9.647 4.364 1.00 11.75 289 LEU A O 1
ATOM 778 N N . LEU A 1 100 ? 25.118 -11.767 4.600 1.00 9.54 290 LEU A N 1
ATOM 779 C CA . LEU A 1 100 ? 26.409 -12.237 5.099 1.00 11.23 290 LEU A CA 1
ATOM 780 C C . LEU A 1 100 ? 27.046 -12.993 3.948 1.00 12.97 290 LEU A C 1
ATOM 781 O O . LEU A 1 100 ? 26.386 -13.834 3.338 1.00 12.73 290 LEU A O 1
ATOM 786 N N . THR A 1 101 ? 28.305 -12.687 3.632 1.00 12.37 291 THR A N 1
ATOM 787 C CA . THR A 1 101 ? 28.991 -13.360 2.522 1.00 12.61 291 THR A CA 1
ATOM 788 C C . THR A 1 101 ? 30.398 -13.843 2.886 1.00 13.14 291 THR A C 1
ATOM 789 O O . THR A 1 101 ? 31.113 -13.174 3.637 1.00 13.51 291 THR A O 1
ATOM 793 N N . ALA A 1 102 ? 30.778 -15.001 2.347 1.00 12.65 292 ALA A N 1
ATOM 794 C CA . ALA A 1 102 ? 32.095 -15.582 2.572 1.00 15.20 292 ALA A CA 1
ATOM 795 C C . ALA A 1 102 ? 33.097 -15.008 1.560 1.00 15.29 292 ALA A C 1
ATOM 796 O O . ALA A 1 102 ? 34.292 -15.274 1.631 1.00 15.66 292 ALA A O 1
ATOM 798 N N . ILE A 1 103 ? 32.598 -14.226 0.612 1.00 15.66 293 ILE A N 1
ATOM 799 C CA . ILE A 1 103 ? 33.461 -13.593 -0.380 1.00 14.76 293 ILE A CA 1
ATOM 800 C C . ILE A 1 103 ? 34.273 -12.481 0.304 1.00 15.75 293 ILE A C 1
ATOM 801 O O . ILE A 1 103 ? 33.762 -11.785 1.186 1.00 15.94 293 ILE A O 1
ATOM 806 N N . ASP A 1 104 ? 35.536 -12.316 -0.081 1.00 17.06 294 ASP A N 1
ATOM 807 C CA . ASP A 1 104 ? 36.346 -11.245 0.495 1.00 17.83 294 ASP A CA 1
ATOM 808 C C . ASP A 1 104 ? 36.104 -9.979 -0.316 1.00 19.34 294 ASP A C 1
ATOM 809 O O . ASP A 1 104 ? 36.674 -9.790 -1.399 1.00 20.46 294 ASP A O 1
ATOM 814 N N . LEU A 1 105 ? 35.249 -9.117 0.219 1.00 17.63 295 LEU A N 1
ATOM 815 C CA . LEU A 1 105 ? 34.899 -7.858 -0.423 1.00 17.37 295 LEU A CA 1
ATOM 816 C C . LEU A 1 105 ? 36.142 -6.999 -0.578 1.00 17.71 295 LEU A C 1
ATOM 817 O O . LEU A 1 105 ? 37.015 -7.001 0.289 1.00 17.51 295 LEU A O 1
ATOM 822 N N . ASP A 1 106 ? 36.231 -6.250 -1.669 1.00 17.65 296 ASP A N 1
ATOM 823 C CA . ASP A 1 106 ? 37.393 -5.397 -1.861 1.00 18.53 296 ASP A CA 1
ATOM 824 C C . ASP A 1 106 ? 37.398 -4.276 -0.835 1.00 17.95 296 ASP A C 1
ATOM 825 O O . ASP A 1 106 ? 36.352 -3.724 -0.492 1.00 18.06 296 ASP A O 1
ATOM 830 N N . ARG A 1 107 ? 38.588 -3.951 -0.350 1.00 18.43 297 ARG A N 1
ATOM 831 C CA . ARG A 1 107 ? 38.799 -2.861 0.605 1.00 20.49 297 ARG A CA 1
ATOM 832 C C . ARG A 1 107 ? 38.060 -2.856 1.944 1.00 18.01 297 ARG A C 1
ATOM 833 O O . ARG A 1 107 ? 38.546 -2.249 2.891 1.00 17.72 297 ARG A O 1
ATOM 841 N N . VAL A 1 108 ? 36.911 -3.522 2.040 1.00 14.99 298 VAL A N 1
ATOM 842 C CA . VAL A 1 108 ? 36.148 -3.516 3.285 1.00 12.97 298 VAL A CA 1
ATOM 843 C C . VAL A 1 108 ? 35.691 -4.886 3.788 1.00 13.54 298 VAL A C 1
ATOM 844 O O . VAL A 1 108 ? 35.874 -5.902 3.119 1.00 14.51 298 VAL A O 1
ATOM 848 N N . ILE A 1 109 ? 35.127 -4.919 4.995 1.00 13.01 299 ILE A N 1
ATOM 849 C CA . ILE A 1 109 ? 34.586 -6.169 5.522 1.00 11.11 299 ILE A CA 1
ATOM 850 C C . ILE A 1 109 ? 33.101 -5.957 5.820 1.00 9.70 299 ILE A C 1
ATOM 851 O O . ILE A 1 109 ? 32.457 -6.775 6.467 1.00 7.56 299 ILE A O 1
ATOM 856 N N . GLY A 1 110 ? 32.568 -4.850 5.316 1.00 11.12 300 GLY A N 1
ATOM 857 C CA . GLY A 1 110 ? 31.162 -4.538 5.502 1.00 11.10 300 GLY A CA 1
ATOM 858 C C . GLY A 1 110 ? 30.820 -3.234 4.812 1.00 12.55 300 GLY A C 1
ATOM 859 O O . GLY A 1 110 ? 31.705 -2.399 4.594 1.00 15.10 300 GLY A O 1
ATOM 860 N N . LEU A 1 111 ? 29.547 -3.043 4.471 1.00 12.51 301 LEU A N 1
ATOM 861 C CA . LEU A 1 111 ? 29.120 -1.820 3.788 1.00 11.88 301 LEU A CA 1
ATOM 862 C C . LEU A 1 111 ? 27.622 -1.611 3.976 1.00 11.01 301 LEU A C 1
ATOM 863 O O . LEU A 1 111 ? 26.843 -2.565 3.961 1.00 11.89 301 LEU A O 1
ATOM 868 N N . ALA A 1 112 ? 27.210 -0.362 4.148 1.00 11.31 302 ALA A N 1
ATOM 869 C CA . ALA A 1 112 ? 25.791 -0.081 4.363 1.00 11.78 302 ALA A CA 1
ATOM 870 C C . ALA A 1 112 ? 25.434 1.374 4.108 1.00 12.44 302 ALA A C 1
ATOM 871 O O . ALA A 1 112 ? 26.249 2.267 4.338 1.00 10.92 302 ALA A O 1
ATOM 873 N N . TYR A 1 113 ? 24.203 1.596 3.649 1.00 11.54 303 TYR A N 1
ATOM 874 C CA . TYR A 1 113 ? 23.686 2.942 3.396 1.00 12.02 303 TYR A CA 1
ATOM 875 C C . TYR A 1 113 ? 23.518 3.652 4.741 1.00 12.96 303 TYR A C 1
ATOM 876 O O . TYR A 1 113 ? 23.291 3.008 5.765 1.00 14.52 303 TYR A O 1
ATOM 885 N N . VAL A 1 114 ? 23.592 4.977 4.734 1.00 13.48 304 VAL A N 1
ATOM 886 C CA . VAL A 1 114 ? 23.449 5.759 5.959 1.00 13.24 304 VAL A CA 1
ATOM 887 C C . VAL A 1 114 ? 22.072 6.441 6.048 1.00 15.58 304 VAL A C 1
ATOM 888 O O . VAL A 1 114 ? 21.581 6.977 5.052 1.00 15.99 304 VAL A O 1
ATOM 892 N N . GLY A 1 115 ? 21.467 6.418 7.241 1.00 15.65 305 GLY A N 1
ATOM 893 C CA . GLY A 1 115 ? 20.169 7.049 7.469 1.00 16.11 305 GLY A CA 1
ATOM 894 C C . GLY A 1 115 ? 19.141 6.534 6.490 1.00 15.74 305 GLY A C 1
ATOM 895 O O . GLY A 1 115 ? 18.504 7.300 5.772 1.00 16.15 305 GLY A O 1
ATOM 896 N N . SER A 1 116 ? 18.959 5.221 6.492 1.00 16.10 306 SER A N 1
ATOM 897 C CA . SER A 1 116 ? 18.065 4.567 5.544 1.00 15.51 306 SER A CA 1
ATOM 898 C C . SER A 1 116 ? 17.116 3.567 6.172 1.00 14.54 306 SER A C 1
ATOM 899 O O . SER A 1 116 ? 16.415 2.875 5.453 1.00 14.33 306 SER A O 1
ATOM 902 N N . MET A 1 117 ? 17.116 3.460 7.495 1.00 15.21 307 MET A N 1
ATOM 903 C CA . MET A 1 117 ? 16.255 2.487 8.160 1.00 15.37 307 MET A CA 1
ATOM 904 C C . MET A 1 117 ? 14.805 2.593 7.679 1.00 15.91 307 MET A C 1
ATOM 905 O O . MET A 1 117 ? 14.217 3.669 7.679 1.00 13.79 307 MET A O 1
ATOM 910 N N . CYS A 1 118 ? 14.263 1.454 7.256 1.00 16.54 308 CYS A N 1
ATOM 911 C CA . CYS A 1 118 ? 12.900 1.309 6.738 1.00 18.04 308 CYS A CA 1
ATOM 912 C C . CYS A 1 118 ? 12.772 1.513 5.231 1.00 18.00 308 CYS A C 1
ATOM 913 O O . CYS A 1 118 ? 11.793 1.084 4.638 1.00 20.86 308 CYS A O 1
ATOM 916 N N . HIS A 1 119 ? 13.751 2.152 4.601 1.00 17.57 309 HIS A N 1
ATOM 917 C CA . HIS A 1 119 ? 13.673 2.358 3.151 1.00 17.23 309 HIS A CA 1
ATOM 918 C C . HIS A 1 119 ? 13.584 0.992 2.448 1.00 15.39 309 HIS A C 1
ATOM 919 O O . HIS A 1 119 ? 14.344 0.087 2.759 1.00 17.12 309 HIS A O 1
ATOM 926 N N . PRO A 1 120 ? 12.664 0.827 1.484 1.00 15.75 310 PRO A N 1
ATOM 927 C CA . PRO A 1 120 ? 12.556 -0.477 0.807 1.00 16.29 310 PRO A CA 1
ATOM 928 C C . PRO A 1 120 ? 13.820 -1.060 0.178 1.00 15.57 310 PRO A C 1
ATOM 929 O O . PRO A 1 120 ? 14.020 -2.267 0.185 1.00 15.26 310 PRO A O 1
ATOM 933 N N . LYS A 1 121 ? 14.680 -0.212 -0.362 1.00 15.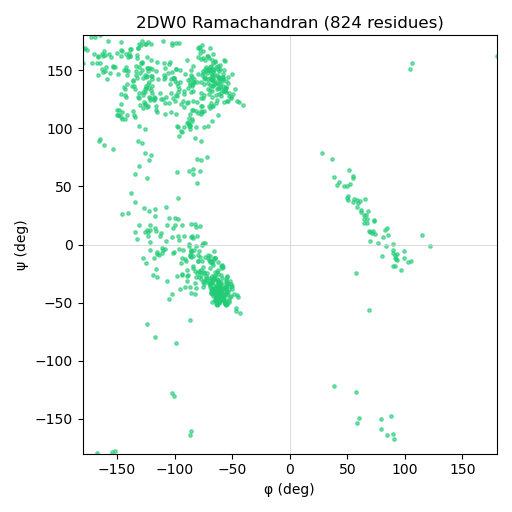09 311 LYS A N 1
ATOM 934 C CA . LYS A 1 121 ? 15.906 -0.701 -0.960 1.00 14.05 311 LYS A CA 1
ATOM 935 C C . LYS A 1 121 ? 17.133 -0.508 -0.066 1.00 14.03 311 LYS A C 1
ATOM 936 O O . LYS A 1 121 ? 17.967 -1.407 0.067 1.00 12.79 311 LYS A O 1
ATOM 942 N N . ARG A 1 122 ? 17.227 0.659 0.558 1.00 13.29 312 ARG A N 1
ATOM 943 C CA . ARG A 1 122 ? 18.405 0.999 1.347 1.00 14.27 312 ARG A CA 1
ATOM 944 C C . ARG A 1 122 ? 18.456 0.597 2.808 1.00 13.35 312 ARG A C 1
ATOM 945 O O . ARG A 1 122 ? 19.458 0.853 3.488 1.00 11.04 312 ARG A O 1
ATOM 953 N N . SER A 1 123 ? 17.397 -0.029 3.304 1.00 10.82 313 SER A N 1
ATOM 954 C CA . SER A 1 123 ? 17.447 -0.483 4.685 1.00 12.71 313 SER A CA 1
ATOM 955 C C . SER A 1 123 ? 18.153 -1.846 4.596 1.00 12.39 313 SER A C 1
ATOM 956 O O . SER A 1 123 ? 17.594 -2.886 4.952 1.00 12.11 313 SER A O 1
ATOM 959 N N . THR A 1 124 ? 19.389 -1.809 4.101 1.00 11.72 314 THR A N 1
ATOM 960 C CA . THR A 1 124 ? 20.209 -3.006 3.907 1.00 11.95 314 THR A CA 1
ATOM 961 C C . THR A 1 124 ? 21.693 -2.736 4.138 1.00 12.48 314 THR A C 1
ATOM 962 O O . THR A 1 124 ? 22.143 -1.593 4.186 1.00 13.79 314 THR A O 1
ATOM 966 N N . GLY A 1 125 ? 22.452 -3.820 4.238 1.00 14.46 315 GLY A N 1
ATOM 967 C CA . GLY A 1 125 ? 23.881 -3.728 4.410 1.00 13.44 315 GLY A CA 1
ATOM 968 C C . GLY A 1 125 ? 24.447 -5.087 4.059 1.00 14.34 315 GLY A C 1
ATOM 969 O O . GLY A 1 125 ? 23.696 -6.060 3.953 1.00 12.29 315 GLY A O 1
ATOM 970 N N . ILE A 1 126 ? 25.756 -5.163 3.829 1.00 12.14 316 ILE A N 1
ATOM 971 C CA . ILE A 1 126 ? 26.365 -6.453 3.536 1.00 10.75 316 ILE A CA 1
ATOM 972 C C . ILE A 1 126 ? 27.482 -6.615 4.565 1.00 10.38 316 ILE A C 1
ATOM 973 O O . ILE A 1 126 ? 28.133 -5.639 4.963 1.00 10.81 316 ILE A O 1
ATOM 978 N N . ILE A 1 127 ? 27.674 -7.847 5.004 1.00 10.01 317 ILE A N 1
ATOM 979 C CA . ILE A 1 127 ? 28.641 -8.181 6.044 1.00 10.16 317 ILE A CA 1
ATOM 980 C C . ILE A 1 127 ? 29.505 -9.353 5.614 1.00 9.82 317 ILE A C 1
ATOM 981 O O . ILE A 1 127 ? 28.991 -10.399 5.239 1.00 10.94 317 ILE A O 1
ATOM 986 N N . GLN A 1 128 ? 30.817 -9.172 5.659 1.00 10.02 318 GLN A N 1
ATOM 987 C CA . GLN A 1 128 ? 31.727 -10.238 5.280 1.00 10.63 318 GLN A CA 1
ATOM 988 C C . GLN A 1 128 ? 31.962 -11.179 6.451 1.00 9.37 318 GLN A C 1
ATOM 989 O O . GLN A 1 128 ? 32.217 -10.736 7.563 1.00 10.34 318 GLN A O 1
ATOM 995 N N . ASP A 1 129 ? 31.850 -12.478 6.201 1.00 10.78 319 ASP A N 1
ATOM 996 C CA . ASP A 1 129 ? 32.078 -13.476 7.244 1.00 11.18 319 ASP A CA 1
ATOM 997 C C . ASP A 1 129 ? 33.584 -13.425 7.447 1.00 11.37 319 ASP A C 1
ATOM 998 O O . ASP A 1 129 ? 34.331 -14.288 6.995 1.00 10.50 319 ASP A O 1
ATOM 1003 N N . TYR A 1 130 ? 33.995 -12.362 8.130 1.00 12.50 320 TYR A N 1
ATOM 1004 C CA . TYR A 1 130 ? 35.380 -12.013 8.398 1.00 11.42 320 TYR A CA 1
ATOM 1005 C C . TYR A 1 130 ? 36.108 -12.842 9.445 1.00 10.93 320 TYR A C 1
ATOM 1006 O O . TYR A 1 130 ? 37.339 -12.938 9.421 1.00 9.70 320 TYR A O 1
ATOM 1015 N N . SER A 1 131 ? 35.355 -13.440 10.359 1.00 9.35 321 SER A N 1
ATOM 1016 C CA . SER A 1 131 ? 35.951 -14.225 11.427 1.00 11.72 321 SER A CA 1
ATOM 1017 C C . SER A 1 131 ? 34.968 -15.276 11.906 1.00 12.42 321 SER A C 1
ATOM 1018 O O . SER A 1 131 ? 33.758 -15.109 11.771 1.00 11.70 321 SER A O 1
ATOM 1021 N N . GLU A 1 132 ? 35.503 -16.365 12.447 1.00 10.91 322 GLU A N 1
ATOM 1022 C CA . GLU A 1 132 ? 34.682 -17.436 12.980 1.00 11.57 322 GLU A CA 1
ATOM 1023 C C . GLU A 1 132 ? 34.179 -17.038 14.374 1.00 11.49 322 GLU A C 1
ATOM 1024 O O . GLU A 1 132 ? 33.260 -17.664 14.907 1.00 11.93 322 GLU A O 1
ATOM 1030 N N . ILE A 1 133 ? 34.779 -15.996 14.949 1.00 9.49 323 ILE A N 1
ATOM 1031 C CA . ILE A 1 133 ? 34.404 -15.509 16.278 1.00 10.05 323 ILE A CA 1
ATOM 1032 C C . ILE A 1 133 ? 33.112 -14.713 16.157 1.00 11.83 323 ILE A C 1
ATOM 1033 O O . ILE A 1 133 ? 33.052 -13.707 15.459 1.00 10.16 323 ILE A O 1
ATOM 1038 N N . ASN A 1 134 ? 32.073 -15.161 16.847 1.00 11.37 324 ASN A N 1
ATOM 1039 C CA . ASN A 1 134 ? 30.791 -14.484 16.752 1.00 13.83 324 ASN A CA 1
ATOM 1040 C C . ASN A 1 134 ? 30.742 -13.035 17.223 1.00 13.62 324 ASN A C 1
ATOM 1041 O O . ASN A 1 134 ? 30.042 -12.219 16.624 1.00 14.37 324 ASN A O 1
ATOM 1046 N N . LEU A 1 135 ? 31.477 -12.712 18.284 1.00 13.57 325 LEU A N 1
ATOM 1047 C CA . LEU A 1 135 ? 31.507 -11.345 18.787 1.00 12.40 325 LEU A CA 1
ATOM 1048 C C . LEU A 1 135 ? 32.015 -10.402 17.697 1.00 12.36 325 LEU A C 1
ATOM 1049 O O . LEU A 1 135 ? 31.533 -9.280 17.565 1.00 11.30 325 LEU A O 1
ATOM 1054 N N . VAL A 1 136 ? 32.995 -10.870 16.927 1.00 11.73 326 VAL A N 1
ATOM 1055 C CA . VAL A 1 136 ? 33.583 -10.072 15.851 1.00 11.15 326 VAL A CA 1
ATOM 1056 C C . VAL A 1 136 ? 32.583 -9.756 14.735 1.00 11.14 326 VAL A C 1
ATOM 1057 O O . VAL A 1 136 ? 32.481 -8.613 14.291 1.00 11.61 326 VAL A O 1
ATOM 1061 N N . VAL A 1 137 ? 31.861 -10.768 14.267 1.00 10.99 327 VAL A N 1
ATOM 1062 C CA . VAL A 1 137 ? 30.884 -10.554 13.210 1.00 10.66 327 VAL A CA 1
ATOM 1063 C C . VAL A 1 137 ? 29.702 -9.762 13.759 1.00 11.21 327 VAL A C 1
ATOM 1064 O O . VAL A 1 137 ? 29.053 -9.022 13.018 1.00 10.75 327 VAL A O 1
ATOM 1068 N N . ALA A 1 138 ? 29.424 -9.910 15.054 1.00 9.60 328 ALA A N 1
ATOM 1069 C CA . ALA A 1 138 ? 28.328 -9.156 15.670 1.00 11.46 328 ALA A CA 1
ATOM 1070 C C . ALA A 1 138 ? 28.675 -7.660 15.654 1.00 10.09 328 ALA A C 1
ATOM 1071 O O . ALA A 1 138 ? 27.801 -6.814 15.471 1.00 11.13 328 ALA A O 1
ATOM 1073 N N . VAL A 1 139 ? 29.952 -7.342 15.866 1.00 9.38 329 VAL A N 1
ATOM 1074 C CA . VAL A 1 139 ? 30.387 -5.958 15.850 1.00 8.92 329 VAL A CA 1
ATOM 1075 C C . VAL A 1 139 ? 30.226 -5.420 14.429 1.00 8.55 329 VAL A C 1
ATOM 1076 O O . VAL A 1 139 ? 29.742 -4.312 14.239 1.00 8.70 329 VAL A O 1
ATOM 1080 N N . ILE A 1 140 ? 30.630 -6.198 13.432 1.00 8.37 330 ILE A N 1
ATOM 1081 C CA . ILE A 1 140 ? 30.476 -5.756 12.049 1.00 9.21 330 ILE A CA 1
ATOM 1082 C C . ILE A 1 140 ? 28.998 -5.494 11.745 1.00 9.89 330 ILE A C 1
ATOM 1083 O O . ILE A 1 140 ? 28.645 -4.476 11.145 1.00 10.15 330 ILE A O 1
ATOM 1088 N N . MET A 1 141 ? 28.138 -6.419 12.173 1.00 10.49 331 MET A N 1
ATOM 1089 C CA . MET A 1 141 ? 26.700 -6.298 11.958 1.00 9.97 331 MET A CA 1
ATOM 1090 C C . MET A 1 141 ? 26.132 -5.068 12.679 1.00 9.78 331 MET A C 1
ATOM 1091 O O . MET A 1 141 ? 25.359 -4.309 12.100 1.00 10.49 331 MET A O 1
ATOM 1096 N N . ALA A 1 142 ? 26.514 -4.873 13.935 1.00 9.46 332 ALA A N 1
ATOM 1097 C CA . ALA A 1 142 ? 26.026 -3.720 14.696 1.00 9.54 332 ALA A CA 1
ATOM 1098 C C . ALA A 1 142 ? 26.475 -2.419 14.026 1.00 8.82 332 ALA A C 1
ATOM 1099 O O . ALA A 1 142 ? 25.746 -1.436 14.001 1.00 9.03 332 ALA A O 1
ATOM 1101 N N . HIS A 1 143 ? 27.674 -2.435 13.457 1.00 9.98 333 HIS A N 1
ATOM 1102 C CA . HIS A 1 143 ? 28.238 -1.268 12.772 1.00 9.39 333 HIS A CA 1
ATOM 1103 C C . HIS A 1 143 ? 27.461 -0.944 11.490 1.00 10.09 333 HIS A C 1
ATOM 1104 O O . HIS A 1 143 ? 27.074 0.205 11.267 1.00 9.47 333 HIS A O 1
ATOM 1111 N N . GLU A 1 144 ? 27.237 -1.951 10.647 1.00 10.60 334 GLU A N 1
ATOM 1112 C CA . GLU A 1 144 ? 26.511 -1.721 9.398 1.00 10.96 334 GLU A CA 1
ATOM 1113 C C . GLU A 1 144 ? 25.076 -1.274 9.671 1.00 11.62 334 GLU A C 1
ATOM 1114 O O . GLU A 1 144 ? 24.556 -0.377 8.999 1.00 10.60 334 GLU A O 1
ATOM 1120 N N . MET A 1 145 ? 24.439 -1.880 10.669 1.00 11.61 335 MET A N 1
ATOM 1121 C CA . MET A 1 145 ? 23.076 -1.499 11.014 1.00 11.10 335 MET A CA 1
ATOM 1122 C C . MET A 1 145 ? 23.092 -0.083 11.585 1.00 10.55 335 MET A C 1
ATOM 1123 O O . MET A 1 145 ? 22.147 0.686 11.385 1.00 8.89 335 MET A O 1
ATOM 1128 N N . GLY A 1 146 ? 24.177 0.250 12.285 1.00 9.71 336 GLY A N 1
ATOM 1129 C CA . GLY A 1 146 ? 24.313 1.579 12.855 1.00 10.92 336 GLY A CA 1
ATOM 1130 C C . GLY A 1 146 ? 24.227 2.603 11.742 1.00 13.24 336 GLY A C 1
ATOM 1131 O O . GLY A 1 146 ? 23.493 3.579 11.854 1.00 15.73 336 GLY A O 1
ATOM 1132 N N . HIS A 1 147 ? 24.973 2.377 10.661 1.00 11.47 337 HIS A N 1
ATOM 1133 C CA . HIS A 1 147 ? 24.931 3.278 9.519 1.00 11.55 337 HIS A CA 1
ATOM 1134 C C . HIS A 1 147 ? 23.480 3.427 9.072 1.00 11.57 337 HIS A C 1
ATOM 1135 O O . HIS A 1 147 ? 22.985 4.545 8.926 1.00 12.13 337 HIS A O 1
ATOM 1142 N N . ASN A 1 148 ? 22.801 2.298 8.864 1.00 12.32 338 ASN A N 1
ATOM 1143 C CA . ASN A 1 148 ? 21.392 2.308 8.456 1.00 11.01 338 ASN A CA 1
ATOM 1144 C C . ASN A 1 148 ? 20.599 3.213 9.411 1.00 11.77 338 ASN A C 1
ATOM 1145 O O . ASN A 1 148 ? 19.651 3.888 9.008 1.00 11.63 338 ASN A O 1
ATOM 1150 N N . LEU A 1 149 ? 20.976 3.205 10.685 1.00 11.21 339 LEU A N 1
ATOM 1151 C CA . LEU A 1 149 ? 20.297 4.035 11.665 1.00 12.82 339 LEU A CA 1
ATOM 1152 C C . LEU A 1 149 ? 20.788 5.491 11.665 1.00 13.64 339 LEU A C 1
ATOM 1153 O O . LEU A 1 149 ? 20.518 6.238 12.601 1.00 14.55 339 LEU A O 1
ATOM 1158 N N . GLY A 1 150 ? 21.505 5.887 10.612 1.00 13.78 340 GLY A N 1
ATOM 1159 C CA . GLY A 1 150 ? 21.990 7.258 10.498 1.00 13.82 340 GLY A CA 1
ATOM 1160 C C . GLY A 1 150 ? 23.284 7.592 11.232 1.00 14.26 340 GLY A C 1
ATOM 1161 O O . GLY A 1 150 ? 23.644 8.764 11.380 1.00 14.45 340 GLY A O 1
ATOM 1162 N N . ILE A 1 151 ? 23.995 6.576 11.695 1.00 12.46 341 ILE A N 1
ATOM 1163 C CA . ILE A 1 151 ? 25.237 6.819 12.410 1.00 13.85 341 ILE A CA 1
ATOM 1164 C C . ILE A 1 151 ? 26.449 6.819 11.473 1.00 14.84 341 ILE A C 1
ATOM 1165 O O . ILE A 1 151 ? 26.591 5.924 10.626 1.00 11.76 341 ILE A O 1
ATOM 1170 N N . ASN A 1 152 ? 27.296 7.842 11.611 1.00 14.14 342 ASN A N 1
ATOM 1171 C CA . ASN A 1 152 ? 28.526 7.949 10.820 1.00 15.12 342 ASN A CA 1
ATOM 1172 C C . ASN A 1 152 ? 29.690 7.531 11.721 1.00 14.72 342 ASN A C 1
ATOM 1173 O O . ASN A 1 152 ? 29.518 7.341 12.930 1.00 15.27 342 ASN A O 1
ATOM 1178 N N . HIS A 1 153 ? 30.875 7.406 11.132 1.00 14.01 343 HIS A N 1
ATOM 1179 C CA . HIS A 1 153 ? 32.059 6.989 11.862 1.00 14.82 343 HIS A CA 1
ATOM 1180 C C . HIS A 1 153 ? 32.458 7.949 12.982 1.00 16.93 343 HIS A C 1
ATOM 1181 O O . HIS A 1 153 ? 32.282 9.155 12.853 1.00 16.54 343 HIS A O 1
ATOM 1188 N N . ASP A 1 154 ? 32.962 7.404 14.092 1.00 17.47 344 ASP A N 1
ATOM 1189 C CA . ASP A 1 154 ? 33.410 8.233 15.214 1.00 19.51 344 ASP A CA 1
ATOM 1190 C C . ASP A 1 154 ? 34.628 9.016 14.755 1.00 20.66 344 ASP A C 1
ATOM 1191 O O . ASP A 1 154 ? 35.248 8.668 13.755 1.00 20.74 344 ASP A O 1
ATOM 1196 N N . SER A 1 155 ? 34.974 10.049 15.519 1.00 24.25 345 SER A N 1
ATOM 1197 C CA . SER A 1 155 ? 36.143 10.892 15.253 1.00 25.78 345 SER A CA 1
ATOM 1198 C C . SER A 1 155 ? 36.229 11.957 16.341 1.00 27.29 345 SER A C 1
ATOM 1199 O O . SER A 1 155 ? 35.292 12.134 17.127 1.00 27.37 345 SER A O 1
ATOM 1202 N N . GLY A 1 156 ? 37.358 12.657 16.401 1.00 28.66 346 GLY A N 1
ATOM 1203 C CA . GLY A 1 156 ? 37.515 13.717 17.385 1.00 28.36 346 GLY A CA 1
ATOM 1204 C C . GLY A 1 156 ? 37.342 13.316 18.838 1.00 28.94 346 GLY A C 1
ATOM 1205 O O . GLY A 1 156 ? 37.988 12.386 19.308 1.00 27.68 346 GLY A O 1
ATOM 1206 N N . TYR A 1 157 ? 36.470 14.023 19.555 1.00 30.10 347 TYR A N 1
ATOM 1207 C CA . TYR A 1 157 ? 36.247 13.735 20.970 1.00 32.49 347 TYR A CA 1
ATOM 1208 C C . TYR A 1 157 ? 35.219 12.643 21.241 1.00 31.10 347 TYR A C 1
ATOM 1209 O O . TYR A 1 157 ? 34.857 12.409 22.392 1.00 30.96 347 TYR A O 1
ATOM 1218 N N . CYS A 1 158 ? 34.743 11.982 20.191 1.00 29.76 348 CYS A N 1
ATOM 1219 C CA . CYS A 1 158 ? 33.777 10.901 20.373 1.00 29.19 348 CYS A CA 1
ATOM 1220 C C . CYS A 1 158 ? 34.418 9.835 21.248 1.00 29.77 348 CYS A C 1
ATOM 1221 O O . CYS A 1 158 ? 35.544 9.401 20.985 1.00 30.67 348 CYS A O 1
ATOM 1224 N N . SER A 1 159 ? 33.702 9.409 22.284 1.00 30.43 349 SER A N 1
ATOM 1225 C CA . SER A 1 159 ? 34.226 8.391 23.191 1.00 30.88 349 SER A CA 1
ATOM 1226 C C . SER A 1 159 ? 33.183 7.408 23.717 1.00 30.58 349 SER A C 1
ATOM 1227 O O . SER A 1 159 ? 32.001 7.729 23.868 1.00 31.02 349 SER A O 1
ATOM 1230 N N . CYS A 1 160 ? 33.645 6.202 23.997 1.00 31.06 350 CYS A N 1
ATOM 1231 C CA . CYS A 1 160 ? 32.797 5.156 24.539 1.00 32.59 350 CYS A CA 1
ATOM 1232 C C . CYS A 1 160 ? 33.627 4.565 25.666 1.00 35.07 350 CYS A C 1
ATOM 1233 O O . CYS A 1 160 ? 33.622 3.358 25.900 1.00 36.96 350 CYS A O 1
ATOM 1236 N N . GLY A 1 161 ? 34.360 5.438 26.351 1.00 37.41 351 GLY A N 1
ATOM 1237 C CA . GLY A 1 161 ? 35.195 5.001 27.451 1.00 38.78 351 GLY A CA 1
ATOM 1238 C C . GLY A 1 161 ? 36.575 4.572 27.002 1.00 40.39 351 GLY A C 1
ATOM 1239 O O . GLY A 1 161 ? 37.120 5.094 26.028 1.00 41.36 351 GLY A O 1
ATOM 1240 N N . ASP A 1 162 ? 37.135 3.601 27.712 1.00 41.80 352 ASP A N 1
ATOM 1241 C CA . ASP A 1 162 ? 38.468 3.093 27.418 1.00 42.49 352 ASP A CA 1
ATOM 1242 C C . ASP A 1 162 ? 38.417 1.824 26.558 1.00 41.60 352 ASP A C 1
ATOM 1243 O O . ASP A 1 162 ? 39.197 0.886 26.764 1.00 42.23 352 ASP A O 1
ATOM 1248 N N . TYR A 1 163 ? 37.508 1.805 25.588 1.00 38.57 353 TYR A N 1
ATOM 1249 C CA . TYR A 1 163 ? 37.350 0.650 24.718 1.00 35.20 353 TYR A CA 1
ATOM 1250 C C . TYR A 1 163 ? 37.298 1.085 23.266 1.00 33.06 353 TYR A C 1
ATOM 1251 O O . TYR A 1 163 ? 37.198 2.275 22.969 1.00 32.36 353 TYR A O 1
ATOM 1260 N N . ALA A 1 164 ? 37.373 0.112 22.364 1.00 29.02 354 ALA A N 1
ATOM 1261 C CA . ALA A 1 164 ? 37.301 0.384 20.933 1.00 25.11 354 ALA A CA 1
ATOM 1262 C C . ALA A 1 164 ? 35.804 0.437 20.590 1.00 22.13 354 ALA A C 1
ATOM 1263 O O . ALA A 1 164 ? 35.089 -0.560 20.725 1.00 20.98 354 ALA A O 1
ATOM 1265 N N . CYS A 1 165 ? 35.338 1.601 20.157 1.00 19.65 355 CYS A N 1
ATOM 1266 C CA . CYS A 1 165 ? 33.926 1.800 19.844 1.00 18.83 355 CYS A CA 1
ATOM 1267 C C . CYS A 1 165 ? 33.487 1.164 18.531 1.00 18.05 355 CYS A C 1
ATOM 1268 O O . CYS A 1 165 ? 34.256 1.102 17.572 1.00 17.18 355 CYS A O 1
ATOM 1271 N N . ILE A 1 166 ? 32.232 0.719 18.494 1.00 16.70 356 ILE A N 1
ATOM 1272 C CA . ILE A 1 166 ? 31.658 0.065 17.316 1.00 15.43 356 ILE A CA 1
ATOM 1273 C C . ILE A 1 166 ? 31.848 0.853 16.019 1.00 14.64 356 ILE A C 1
ATOM 1274 O O . ILE A 1 166 ? 32.208 0.288 14.987 1.00 13.56 356 ILE A O 1
ATOM 1279 N N . MET A 1 167 ? 31.607 2.159 16.074 1.00 13.42 357 MET A N 1
ATOM 1280 C CA . MET A 1 167 ? 31.689 2.974 14.867 1.00 14.12 357 MET A CA 1
ATOM 1281 C C . MET A 1 167 ? 33.042 3.550 14.437 1.00 13.85 357 MET A C 1
ATOM 1282 O O . MET A 1 167 ? 33.081 4.490 13.649 1.00 11.48 357 MET A O 1
ATOM 1287 N N . ARG A 1 168 ? 34.143 3.003 14.954 1.00 16.68 358 ARG A N 1
ATOM 1288 C CA . ARG A 1 168 ? 35.467 3.435 14.508 1.00 18.00 358 ARG A CA 1
ATOM 1289 C C . ARG A 1 168 ? 35.477 2.945 13.058 1.00 17.73 358 ARG A C 1
ATOM 1290 O O . ARG A 1 168 ? 34.810 1.962 12.749 1.00 16.59 358 ARG A O 1
ATOM 1298 N N . PRO A 1 169 ? 36.222 3.615 12.157 1.00 18.66 359 PRO A N 1
ATOM 1299 C CA . PRO A 1 169 ? 36.289 3.216 10.741 1.00 18.50 359 PRO A CA 1
ATOM 1300 C C . PRO A 1 169 ? 37.005 1.905 10.429 1.00 18.62 359 PRO A C 1
ATOM 1301 O O . PRO A 1 169 ? 36.974 1.415 9.295 1.00 17.28 359 PRO A O 1
ATOM 1305 N N . GLU A 1 170 ? 37.680 1.348 11.422 1.00 18.40 360 GLU A N 1
ATOM 1306 C CA . GLU A 1 170 ? 38.357 0.077 11.220 1.00 18.88 360 GLU A CA 1
ATOM 1307 C C . GLU A 1 170 ? 37.907 -0.792 12.365 1.00 17.62 360 GLU A C 1
ATOM 1308 O O . GLU A 1 170 ? 37.485 -0.274 13.399 1.00 17.15 360 GLU A O 1
ATOM 1314 N N . ILE A 1 171 ? 37.968 -2.107 12.190 1.00 17.25 361 ILE A N 1
ATOM 1315 C CA . ILE A 1 171 ? 37.566 -2.985 13.272 1.00 18.54 361 ILE A CA 1
ATOM 1316 C C . ILE A 1 171 ? 38.789 -3.232 14.147 1.00 19.40 361 ILE A C 1
ATOM 1317 O O . ILE A 1 171 ? 39.902 -3.344 13.651 1.00 19.12 361 ILE A O 1
ATOM 1322 N N . SER A 1 172 ? 38.577 -3.284 15.456 1.00 20.62 362 SER A N 1
ATOM 1323 C CA . SER A 1 172 ? 39.658 -3.512 16.408 1.00 20.36 362 SER A CA 1
ATOM 1324 C C . SER A 1 172 ? 39.950 -5.001 16.615 1.00 21.11 362 SER A C 1
ATOM 1325 O O . SER A 1 172 ? 39.045 -5.831 16.554 1.00 21.96 362 SER A O 1
ATOM 1328 N N . PRO A 1 173 ? 41.223 -5.364 16.849 1.00 20.71 363 PRO A N 1
ATOM 1329 C CA . PRO A 1 173 ? 41.529 -6.786 17.067 1.00 20.78 363 PRO A CA 1
ATOM 1330 C C . PRO A 1 173 ? 40.959 -7.261 18.413 1.00 21.34 363 PRO A C 1
ATOM 1331 O O . PRO A 1 173 ? 40.866 -8.457 18.681 1.00 21.80 363 PRO A O 1
ATOM 1335 N N . GLU A 1 174 ? 40.583 -6.312 19.260 1.00 22.28 364 GLU A N 1
ATOM 1336 C CA . GLU A 1 174 ? 39.988 -6.621 20.563 1.00 24.93 364 GLU A CA 1
ATOM 1337 C C . GLU A 1 174 ? 38.733 -5.743 20.621 1.00 22.82 364 GLU A C 1
ATOM 1338 O O . GLU A 1 174 ? 38.644 -4.818 21.426 1.00 23.55 364 GLU A O 1
ATOM 1344 N N . PRO A 1 175 ? 37.737 -6.033 19.767 1.00 21.83 365 PRO A N 1
ATOM 1345 C CA . PRO A 1 175 ? 36.487 -5.262 19.703 1.00 20.18 365 PRO A CA 1
ATOM 1346 C C . PRO A 1 175 ? 35.610 -5.258 20.955 1.00 19.79 365 PRO A C 1
ATOM 1347 O O . PRO A 1 175 ? 35.439 -6.283 21.605 1.00 19.53 365 PRO A O 1
ATOM 1351 N N . SER A 1 176 ? 35.060 -4.099 21.302 1.00 18.96 366 SER A N 1
ATOM 1352 C CA . SER A 1 176 ? 34.175 -4.030 22.465 1.00 18.55 366 SER A CA 1
ATOM 1353 C C . SER A 1 176 ? 32.743 -3.988 21.933 1.00 17.60 366 SER A C 1
ATOM 1354 O O . SER A 1 176 ? 32.518 -3.908 20.724 1.00 17.90 366 SER A O 1
ATOM 1357 N N . THR A 1 177 ? 31.785 -4.056 22.842 1.00 16.67 367 THR A N 1
ATOM 1358 C CA . THR A 1 177 ? 30.367 -4.018 22.496 1.00 18.02 367 THR A CA 1
ATOM 1359 C C . THR A 1 177 ? 29.812 -2.607 22.722 1.00 17.25 367 THR A C 1
ATOM 1360 O O . THR A 1 177 ? 28.601 -2.419 22.794 1.00 17.29 367 THR A O 1
ATOM 1364 N N . PHE A 1 178 ? 30.679 -1.609 22.832 1.00 17.31 368 PHE A N 1
ATOM 1365 C CA . PHE A 1 178 ? 30.179 -0.265 23.114 1.00 16.85 368 PHE A CA 1
ATOM 1366 C C . PHE A 1 178 ? 30.085 0.722 21.970 1.00 15.95 368 PHE A C 1
ATOM 1367 O O . PHE A 1 178 ? 30.922 0.738 21.074 1.00 13.67 368 PHE A O 1
ATOM 1375 N N . PHE A 1 179 ? 29.040 1.541 22.020 1.00 15.99 369 PHE A N 1
ATOM 1376 C CA . PHE A 1 179 ? 28.832 2.617 21.055 1.00 15.22 369 PHE A CA 1
ATOM 1377 C C . PHE A 1 179 ? 29.350 3.859 21.776 1.00 15.86 369 PHE A C 1
ATOM 1378 O O . PHE A 1 179 ? 29.309 3.928 23.007 1.00 15.46 369 PHE A O 1
ATOM 1386 N N . SER A 1 180 ? 29.844 4.830 21.017 1.00 16.03 370 SER A N 1
ATOM 1387 C CA . SER A 1 180 ? 30.341 6.068 21.596 1.00 15.93 370 SER A CA 1
ATOM 1388 C C . SER A 1 180 ? 29.131 6.933 21.904 1.00 17.96 370 SER A C 1
ATOM 1389 O O . SER A 1 180 ? 28.008 6.645 21.476 1.00 15.70 370 SER A O 1
ATOM 1392 N N . ASN A 1 181 ? 29.360 8.009 22.637 1.00 19.15 371 ASN A N 1
ATOM 1393 C CA . ASN A 1 181 ? 28.279 8.917 22.942 1.00 20.88 371 ASN A CA 1
ATOM 1394 C C . ASN A 1 181 ? 27.853 9.597 21.635 1.00 19.69 371 ASN A C 1
ATOM 1395 O O . ASN A 1 181 ? 26.676 9.895 21.428 1.00 20.51 371 ASN A O 1
ATOM 1400 N N . CYS A 1 182 ? 28.802 9.832 20.737 1.00 19.72 372 CYS A N 1
ATOM 1401 C CA . CYS A 1 182 ? 28.450 10.461 19.462 1.00 19.97 372 CYS A CA 1
ATOM 1402 C C . CYS A 1 182 ? 27.477 9.570 18.692 1.00 19.00 372 CYS A C 1
ATOM 1403 O O . CYS A 1 182 ? 26.535 10.060 18.075 1.00 19.67 372 CYS A O 1
ATOM 1406 N N . SER A 1 183 ? 27.713 8.260 18.718 1.00 16.90 373 SER A N 1
ATOM 1407 C CA . SER A 1 183 ? 26.835 7.340 18.010 1.00 16.33 373 SER A CA 1
ATOM 1408 C C . SER A 1 183 ? 25.427 7.422 18.582 1.00 16.99 373 SER A C 1
ATOM 1409 O O . SER A 1 183 ? 24.447 7.481 17.840 1.00 13.69 373 SER A O 1
ATOM 1412 N N . TYR A 1 184 ? 25.334 7.433 19.908 1.00 19.14 374 TYR A N 1
ATOM 1413 C CA . TYR A 1 184 ? 24.041 7.508 20.574 1.00 21.28 374 TYR A CA 1
ATOM 1414 C C . TYR A 1 184 ? 23.233 8.725 20.132 1.00 20.88 374 TYR A C 1
ATOM 1415 O O . TYR A 1 184 ? 22.070 8.586 19.762 1.00 20.51 374 TYR A O 1
ATOM 1424 N N . PHE A 1 185 ? 23.844 9.910 20.164 1.00 20.35 375 PHE A N 1
ATOM 1425 C CA . PHE A 1 185 ? 23.141 11.138 19.769 1.00 21.36 375 PHE A CA 1
ATOM 1426 C C . PHE A 1 185 ? 22.818 11.217 18.285 1.00 20.53 375 PHE A C 1
ATOM 1427 O O . PHE A 1 185 ? 21.742 11.687 17.911 1.00 20.23 375 PHE A O 1
ATOM 1435 N N . GLU A 1 186 ? 23.735 10.770 17.430 1.00 20.20 376 GLU A N 1
ATOM 1436 C CA . GLU A 1 186 ? 23.461 10.834 16.000 1.00 20.24 376 GLU A CA 1
ATOM 1437 C C . GLU A 1 186 ? 22.328 9.865 15.647 1.00 19.80 376 GLU A C 1
ATOM 1438 O O . GLU A 1 186 ? 21.473 10.175 14.826 1.00 18.47 376 GLU A O 1
ATOM 1444 N N . CYS A 1 187 ? 22.301 8.705 16.297 1.00 20.31 377 CYS A N 1
ATOM 1445 C CA . CYS A 1 187 ? 21.245 7.741 16.037 1.00 19.74 377 CYS A CA 1
ATOM 1446 C C . CYS A 1 187 ? 19.879 8.321 16.438 1.00 21.97 377 CYS A C 1
ATOM 1447 O O . CYS A 1 187 ? 18.915 8.255 15.671 1.00 21.33 377 CYS A O 1
ATOM 1450 N N . TRP A 1 188 ? 19.779 8.893 17.633 1.00 21.79 378 TRP A N 1
ATOM 1451 C CA . TRP A 1 188 ? 18.492 9.434 18.022 1.00 23.91 378 TRP A CA 1
ATOM 1452 C C . TRP A 1 188 ? 18.114 10.711 17.278 1.00 23.52 378 TRP A C 1
ATOM 1453 O O . TRP A 1 188 ? 16.936 11.030 17.139 1.00 23.48 378 TRP A O 1
ATOM 1464 N N . ASP A 1 189 ? 19.112 11.438 16.787 1.00 23.50 379 ASP A N 1
ATOM 1465 C CA . ASP A 1 189 ? 18.838 12.634 16.001 1.00 24.33 379 ASP A CA 1
ATOM 1466 C C . ASP A 1 189 ? 18.140 12.164 14.738 1.00 23.27 379 ASP A C 1
ATOM 1467 O O . ASP A 1 189 ? 17.177 12.777 14.281 1.00 22.41 379 ASP A O 1
ATOM 1472 N N . PHE A 1 190 ? 18.643 11.073 14.168 1.00 21.85 380 PHE A N 1
ATOM 1473 C CA . PHE A 1 190 ? 18.076 10.499 12.955 1.00 20.55 380 PHE A CA 1
ATOM 1474 C C . PHE A 1 190 ? 16.634 10.032 13.215 1.00 21.63 380 PHE A C 1
ATOM 1475 O O . PHE A 1 190 ? 15.717 10.366 12.472 1.00 22.19 380 PHE A O 1
ATOM 1483 N N . ILE A 1 191 ? 16.441 9.242 14.263 1.00 22.20 381 ILE A N 1
ATOM 1484 C CA . ILE A 1 191 ? 15.120 8.742 14.595 1.00 23.95 381 ILE A CA 1
ATOM 1485 C C . ILE A 1 191 ? 14.128 9.876 14.822 1.00 25.46 381 ILE A C 1
ATOM 1486 O O . ILE A 1 191 ? 13.017 9.852 14.290 1.00 25.28 381 ILE A O 1
ATOM 1491 N N . MET A 1 192 ? 14.531 10.880 15.594 1.00 27.49 382 MET A N 1
ATOM 1492 C CA . MET A 1 192 ? 13.639 12.000 15.867 1.00 29.57 382 MET A CA 1
ATOM 1493 C C . MET A 1 192 ? 13.350 12.908 14.669 1.00 28.94 382 MET A C 1
ATOM 1494 O O . MET A 1 192 ? 12.234 13.404 14.542 1.00 28.71 382 MET A O 1
ATOM 1499 N N . ASN A 1 193 ? 14.326 13.112 13.784 1.00 29.36 383 ASN A N 1
ATOM 1500 C CA . ASN A 1 193 ? 14.122 13.986 12.623 1.00 30.20 383 ASN A CA 1
ATOM 1501 C C . ASN A 1 193 ? 13.606 13.279 11.370 1.00 30.95 383 ASN A C 1
ATOM 1502 O O . ASN A 1 193 ? 13.198 13.931 10.400 1.00 29.09 383 ASN A O 1
ATOM 1507 N N . HIS A 1 194 ? 13.636 11.954 11.374 1.00 30.75 384 HIS A N 1
ATOM 1508 C CA . HIS A 1 194 ? 13.172 11.203 10.215 1.00 31.58 384 HIS A CA 1
ATOM 1509 C C . HIS A 1 194 ? 12.147 10.169 10.618 1.00 30.88 384 HIS A C 1
ATOM 1510 O O . HIS A 1 194 ? 11.480 9.590 9.772 1.00 30.10 384 HIS A O 1
ATOM 1517 N N . ASN A 1 195 ? 12.030 9.961 11.923 1.00 31.33 385 ASN A N 1
ATOM 1518 C CA . ASN A 1 195 ? 11.106 8.992 12.492 1.00 32.57 385 ASN A CA 1
ATOM 1519 C C . ASN A 1 195 ? 10.809 7.820 11.571 1.00 31.49 385 ASN A C 1
ATOM 1520 O O . ASN A 1 195 ? 9.779 7.793 10.896 1.00 31.68 385 ASN A O 1
ATOM 1525 N N . PRO A 1 196 ? 11.729 6.848 11.503 1.00 29.67 386 PRO A N 1
ATOM 1526 C CA . PRO A 1 196 ? 11.469 5.697 10.638 1.00 29.10 386 PRO A CA 1
ATOM 1527 C C . PRO A 1 196 ? 10.302 4.937 11.281 1.00 27.37 386 PRO A C 1
ATOM 1528 O O . PRO A 1 196 ? 10.454 4.292 12.315 1.00 27.63 386 PRO A O 1
ATOM 1532 N N . GLU A 1 197 ? 9.130 5.043 10.669 1.00 26.37 387 GLU A N 1
ATOM 1533 C CA . GLU A 1 197 ? 7.930 4.420 11.203 1.00 27.23 387 GLU A CA 1
ATOM 1534 C C . GLU A 1 197 ? 7.933 2.907 11.402 1.00 24.87 387 GLU A C 1
ATOM 1535 O O . GLU A 1 197 ? 7.324 2.410 12.353 1.00 24.27 387 GLU A O 1
ATOM 1541 N N . CYS A 1 198 ? 8.607 2.176 10.520 1.00 21.94 388 CYS A N 1
ATOM 1542 C CA . CYS A 1 198 ? 8.615 0.718 10.611 1.00 20.17 388 CYS A CA 1
ATOM 1543 C C . CYS A 1 198 ? 9.226 0.110 11.868 1.00 18.63 388 CYS A C 1
ATOM 1544 O O . CYS A 1 198 ? 8.901 -1.027 12.202 1.00 19.23 388 CYS A O 1
ATOM 1547 N N . ILE A 1 199 ? 10.084 0.846 12.576 1.00 18.09 389 ILE A N 1
ATOM 1548 C CA . ILE A 1 199 ? 10.695 0.303 13.796 1.00 17.35 389 ILE A CA 1
ATOM 1549 C C . ILE A 1 199 ? 9.936 0.654 15.076 1.00 18.67 389 ILE A C 1
ATOM 1550 O O . ILE A 1 199 ? 10.469 0.533 16.182 1.00 17.80 389 ILE A O 1
ATOM 1555 N N . LEU A 1 200 ? 8.684 1.084 14.934 1.00 19.89 390 LEU A N 1
ATOM 1556 C CA . LEU A 1 200 ? 7.880 1.425 16.104 1.00 19.64 390 LEU A CA 1
ATOM 1557 C C . LEU A 1 200 ? 7.179 0.198 16.706 1.00 20.26 390 LEU A C 1
ATOM 1558 O O . LEU A 1 200 ? 7.140 0.040 17.924 1.00 20.33 390 LEU A O 1
ATOM 1563 N N . ASN A 1 201 ? 6.637 -0.680 15.866 1.00 20.63 391 ASN A N 1
ATOM 1564 C CA . ASN A 1 201 ? 5.933 -1.851 16.396 1.00 23.16 391 ASN A CA 1
ATOM 1565 C C . ASN A 1 201 ? 6.840 -2.839 17.132 1.00 24.46 391 ASN A C 1
ATOM 1566 O O . ASN A 1 201 ? 8.054 -2.883 16.917 1.00 24.60 391 ASN A O 1
ATOM 1571 N N . GLU A 1 202 ? 6.245 -3.623 18.024 1.00 26.50 392 GLU A N 1
ATOM 1572 C CA . GLU A 1 202 ? 7.004 -4.613 18.775 1.00 27.13 392 GLU A CA 1
ATOM 1573 C C . GLU A 1 202 ? 6.639 -5.947 18.150 1.00 27.02 392 GLU A C 1
ATOM 1574 O O . GLU A 1 202 ? 5.466 -6.318 18.100 1.00 27.43 392 GLU A O 1
ATOM 1580 N N . PRO A 1 203 ? 7.634 -6.682 17.643 1.00 26.50 393 PRO A N 1
ATOM 1581 C CA . PRO A 1 203 ? 7.317 -7.973 17.025 1.00 26.20 393 PRO A CA 1
ATOM 1582 C C . PRO A 1 203 ? 6.679 -8.974 17.986 1.00 26.07 393 PRO A C 1
ATOM 1583 O O . PRO A 1 203 ? 7.036 -9.023 19.163 1.00 25.22 393 PRO A O 1
ATOM 1587 N N . LEU A 1 204 ? 5.728 -9.758 17.479 1.00 25.89 394 LEU A N 1
ATOM 1588 C CA . LEU A 1 204 ? 5.074 -10.779 18.299 1.00 26.62 394 LEU A CA 1
ATOM 1589 C C . LEU A 1 204 ? 6.086 -11.892 18.506 1.00 24.92 394 LEU A C 1
ATOM 1590 O O . LEU A 1 204 ? 6.960 -12.099 17.668 1.00 27.30 394 LEU A O 1
ATOM 1595 N N . GLY A 1 205 ? 5.956 -12.613 19.610 1.00 25.22 395 GLY A N 1
ATOM 1596 C CA . GLY A 1 205 ? 6.852 -13.715 19.885 1.00 23.68 395 GLY A CA 1
ATOM 1597 C C . GLY A 1 205 ? 6.913 -14.700 18.731 1.00 24.00 395 GLY A C 1
ATOM 1598 O O . GLY A 1 205 ? 7.996 -15.189 18.398 1.00 24.64 395 GLY A O 1
ATOM 1599 N N . THR A 1 206 ? 5.766 -14.992 18.116 1.00 22.05 396 THR A N 1
ATOM 1600 C CA . THR A 1 206 ? 5.727 -15.936 17.005 1.00 23.45 396 THR A CA 1
ATOM 1601 C C . THR A 1 206 ? 6.420 -15.405 15.752 1.00 23.21 396 THR A C 1
ATOM 1602 O O . THR A 1 206 ? 6.688 -16.164 14.823 1.00 22.98 396 THR A O 1
ATOM 1606 N N . ASP A 1 207 ? 6.696 -14.106 15.718 1.00 23.08 397 ASP A N 1
ATOM 1607 C CA . ASP A 1 207 ? 7.382 -13.521 14.570 1.00 23.45 397 ASP A CA 1
ATOM 1608 C C . ASP A 1 207 ? 8.903 -13.751 14.667 1.00 22.22 397 ASP A C 1
ATOM 1609 O O . ASP A 1 207 ? 9.593 -13.829 13.651 1.00 21.90 397 ASP A O 1
ATOM 1614 N N . ILE A 1 208 ? 9.404 -13.871 15.896 1.00 20.92 398 ILE A N 1
ATOM 1615 C CA . ILE A 1 208 ? 10.828 -14.081 16.162 1.00 18.98 398 ILE A CA 1
ATOM 1616 C C . ILE A 1 208 ? 11.197 -15.552 15.971 1.00 20.42 398 ILE A C 1
ATOM 1617 O O . ILE A 1 208 ? 10.627 -16.442 16.612 1.00 21.87 398 ILE A O 1
ATOM 1622 N N . ILE A 1 209 ? 12.158 -15.809 15.089 1.00 18.79 399 ILE A N 1
ATOM 1623 C CA . ILE A 1 209 ? 12.554 -17.182 14.779 1.00 17.28 399 ILE A CA 1
ATOM 1624 C C . ILE A 1 209 ? 13.710 -17.790 15.558 1.00 15.84 399 ILE A C 1
ATOM 1625 O O . ILE A 1 209 ? 13.951 -18.989 15.459 1.00 16.38 399 ILE A O 1
ATOM 1630 N N . SER A 1 210 ? 14.449 -16.984 16.303 1.00 14.47 400 SER A N 1
ATOM 1631 C CA . SER A 1 210 ? 15.554 -17.536 17.078 1.00 14.27 400 SER A CA 1
ATOM 1632 C C . SER A 1 210 ? 14.978 -18.223 18.319 1.00 15.40 400 SER A C 1
ATOM 1633 O O . SER A 1 210 ? 13.840 -17.948 18.731 1.00 14.82 400 SER A O 1
ATOM 1636 N N . PRO A 1 211 ? 15.754 -19.130 18.929 1.00 15.93 401 PRO A N 1
ATOM 1637 C CA . PRO A 1 211 ? 15.309 -19.852 20.130 1.00 16.48 401 PRO A CA 1
ATOM 1638 C C . PRO A 1 211 ? 15.036 -18.844 21.251 1.00 16.67 401 PRO A C 1
ATOM 1639 O O . PRO A 1 211 ? 15.833 -17.918 21.472 1.00 17.07 401 PRO A O 1
ATOM 1643 N N . PRO A 1 212 ? 13.914 -19.005 21.966 1.00 14.93 402 PRO A N 1
ATOM 1644 C CA . PRO A 1 212 ? 13.598 -18.074 23.049 1.00 16.30 402 PRO A CA 1
ATOM 1645 C C . PRO A 1 212 ? 14.714 -17.902 24.095 1.00 17.16 402 PRO A C 1
ATOM 1646 O O . PRO A 1 212 ? 15.457 -18.836 24.418 1.00 17.08 402 PRO A O 1
ATOM 1650 N N . VAL A 1 213 ? 14.835 -16.681 24.599 1.00 16.52 403 VAL A N 1
ATOM 1651 C CA . VAL A 1 213 ? 15.827 -16.369 25.614 1.00 16.78 403 VAL A CA 1
ATOM 1652 C C . VAL A 1 213 ? 15.131 -15.553 26.687 1.00 16.10 403 VAL A C 1
ATOM 1653 O O . VAL A 1 213 ? 14.731 -14.410 26.449 1.00 16.01 403 VAL A O 1
ATOM 1657 N N . CYS A 1 214 ? 14.951 -16.152 27.855 1.00 16.82 404 CYS A N 1
ATOM 1658 C CA . CYS A 1 214 ? 14.324 -15.432 28.947 1.00 17.91 404 CYS A CA 1
ATOM 1659 C C . CYS A 1 214 ? 15.386 -14.503 29.493 1.00 16.83 404 CYS A C 1
ATOM 1660 O O . CYS A 1 214 ? 16.386 -14.949 30.054 1.00 18.80 404 CYS A O 1
ATOM 1663 N N . GLY A 1 215 ? 15.185 -13.209 29.309 1.00 17.07 405 GLY A N 1
ATOM 1664 C CA . GLY A 1 215 ? 16.169 -12.260 29.794 1.00 18.14 405 GLY A CA 1
ATOM 1665 C C . GLY A 1 215 ? 16.741 -11.368 28.703 1.00 18.18 405 GLY A C 1
ATOM 1666 O O . GLY A 1 215 ? 17.557 -10.502 28.995 1.00 18.69 405 GLY A O 1
ATOM 1667 N N . ASN A 1 216 ? 16.322 -11.558 27.453 1.00 18.11 406 ASN A N 1
ATOM 1668 C CA . ASN A 1 216 ? 16.836 -10.724 26.362 1.00 18.94 406 ASN A CA 1
ATOM 1669 C C . ASN A 1 216 ? 15.964 -9.496 26.129 1.00 18.98 406 ASN A C 1
ATOM 1670 O O . ASN A 1 216 ? 16.166 -8.756 25.167 1.00 19.03 406 ASN A O 1
ATOM 1675 N N . GLU A 1 217 ? 14.994 -9.288 27.015 1.00 18.69 407 GLU A N 1
ATOM 1676 C CA . GLU A 1 217 ? 14.092 -8.147 26.925 1.00 19.40 407 GLU A CA 1
ATOM 1677 C C . GLU A 1 217 ? 13.148 -8.182 25.726 1.00 18.52 407 GLU A C 1
ATOM 1678 O O . GLU A 1 217 ? 12.592 -7.160 25.319 1.00 18.55 407 GLU A O 1
ATOM 1684 N N . LEU A 1 218 ? 12.986 -9.368 25.156 1.00 17.05 408 LEU A N 1
ATOM 1685 C CA . LEU A 1 218 ? 12.063 -9.561 24.044 1.00 16.50 408 LEU A CA 1
ATOM 1686 C C . LEU A 1 218 ? 11.078 -10.637 24.509 1.00 16.03 408 LEU A C 1
ATOM 1687 O O . LEU A 1 218 ? 11.487 -11.712 24.967 1.00 14.41 408 LEU A O 1
ATOM 1692 N N . LEU A 1 219 ? 9.788 -10.330 24.417 1.00 16.31 409 LEU A N 1
ATOM 1693 C CA . LEU A 1 219 ? 8.745 -11.265 24.820 1.00 17.46 409 LEU A CA 1
ATOM 1694 C C . LEU A 1 219 ? 8.637 -12.361 23.775 1.00 16.70 409 LEU A C 1
ATOM 1695 O O . LEU A 1 219 ? 8.254 -12.110 22.623 1.00 17.63 409 LEU A O 1
ATOM 1700 N N . GLU A 1 220 ? 8.955 -13.583 24.174 1.00 16.07 410 GLU A N 1
ATOM 1701 C CA . GLU A 1 220 ? 8.925 -14.687 23.231 1.00 16.42 410 GLU A CA 1
ATOM 1702 C C . GLU A 1 220 ? 7.981 -15.832 23.597 1.00 17.71 410 GLU A C 1
ATOM 1703 O O . GLU A 1 220 ? 7.380 -15.845 24.673 1.00 17.25 410 GLU A O 1
ATOM 1709 N N . VAL A 1 221 ? 7.831 -16.776 22.678 1.00 17.60 411 VAL A N 1
ATOM 1710 C CA . VAL A 1 221 ? 6.956 -17.913 22.901 1.00 19.08 411 VAL A CA 1
ATOM 1711 C C . VAL A 1 221 ? 7.348 -18.639 24.184 1.00 20.14 411 VAL A C 1
ATOM 1712 O O . VAL A 1 221 ? 8.532 -18.926 24.423 1.00 20.44 411 VAL A O 1
ATOM 1716 N N . GLY A 1 222 ? 6.354 -18.908 25.025 1.00 19.44 412 GLY A N 1
ATOM 1717 C CA . GLY A 1 222 ? 6.628 -19.587 26.279 1.00 20.93 412 GLY A CA 1
ATOM 1718 C C . GLY A 1 222 ? 6.946 -18.665 27.454 1.00 21.35 412 GLY A C 1
ATOM 1719 O O . GLY A 1 222 ? 7.205 -19.138 28.564 1.00 21.11 412 GLY A O 1
ATOM 1720 N N . GLU A 1 223 ? 6.941 -17.355 27.226 1.00 20.40 413 GLU A N 1
ATOM 1721 C CA . GLU A 1 223 ? 7.220 -16.409 28.305 1.00 19.41 413 GLU A CA 1
ATOM 1722 C C . GLU A 1 223 ? 5.981 -15.580 28.606 1.00 20.68 413 GLU A C 1
ATOM 1723 O O . GLU A 1 223 ? 5.243 -15.213 27.692 1.00 21.79 413 GLU A O 1
ATOM 1729 N N . GLU A 1 224 ? 5.754 -15.279 29.882 1.00 21.32 414 GLU A N 1
ATOM 1730 C CA . GLU A 1 224 ? 4.609 -14.458 30.273 1.00 22.19 414 GLU A CA 1
ATOM 1731 C C . GLU A 1 224 ? 5.068 -13.007 30.237 1.00 20.44 414 GLU A C 1
ATOM 1732 O O . GLU A 1 224 ? 4.275 -12.085 30.007 1.00 21.90 414 GLU A O 1
ATOM 1738 N N . CYS A 1 225 ? 6.369 -12.823 30.450 1.00 20.23 415 CYS A N 1
ATOM 1739 C CA . CYS A 1 225 ? 6.992 -11.509 30.461 1.00 17.62 415 CYS A CA 1
ATOM 1740 C C . CYS A 1 225 ? 8.513 -11.655 30.389 1.00 17.79 415 CYS A C 1
ATOM 1741 O O . CYS A 1 225 ? 9.051 -12.716 30.665 1.00 20.41 415 CYS A O 1
ATOM 1744 N N . ASP A 1 226 ? 9.197 -10.585 30.002 1.00 16.71 416 ASP A N 1
ATOM 1745 C CA . ASP A 1 226 ? 10.648 -10.578 29.907 1.00 16.46 416 ASP A CA 1
ATOM 1746 C C . ASP A 1 226 ? 11.090 -9.148 30.181 1.00 17.61 416 ASP A C 1
ATOM 1747 O O . ASP A 1 226 ? 10.765 -8.239 29.421 1.00 17.72 416 ASP A O 1
ATOM 1752 N N . CYS A 1 227 ? 11.819 -8.948 31.267 1.00 17.87 417 CYS A N 1
ATOM 1753 C CA . CYS A 1 227 ? 12.267 -7.619 31.627 1.00 19.63 417 CYS A CA 1
ATOM 1754 C C . CYS A 1 227 ? 13.772 -7.604 31.825 1.00 21.73 417 CYS A C 1
ATOM 1755 O O . CYS A 1 227 ? 14.288 -6.842 32.645 1.00 22.47 417 CYS A O 1
ATOM 1758 N N . GLY A 1 228 ? 14.466 -8.456 31.073 1.00 22.13 418 GLY A N 1
ATOM 1759 C CA . GLY A 1 228 ? 15.915 -8.512 31.154 1.00 21.25 418 GLY A CA 1
ATOM 1760 C C . GLY A 1 228 ? 16.439 -9.281 32.344 1.00 21.42 418 GLY A C 1
ATOM 1761 O O . GLY A 1 228 ? 15.737 -10.117 32.915 1.00 21.36 418 GLY A O 1
ATOM 1762 N N . THR A 1 229 ? 17.684 -9.010 32.712 1.00 20.89 419 THR A N 1
ATOM 1763 C CA . THR A 1 229 ? 18.302 -9.683 33.843 1.00 20.46 419 THR A CA 1
ATOM 1764 C C . THR A 1 229 ? 17.687 -9.184 35.141 1.00 21.55 419 THR A C 1
ATOM 1765 O O . THR A 1 229 ? 17.035 -8.132 35.169 1.00 19.18 419 THR A O 1
ATOM 1769 N N . PRO A 1 230 ? 17.877 -9.945 36.234 1.00 22.26 420 PRO A N 1
ATOM 1770 C CA . PRO A 1 230 ? 17.353 -9.584 37.554 1.00 23.61 420 PRO A CA 1
ATOM 1771 C C . PRO A 1 230 ? 17.872 -8.208 37.929 1.00 24.99 420 PRO A C 1
ATOM 1772 O O . PRO A 1 230 ? 17.161 -7.402 38.522 1.00 24.56 420 PRO A O 1
ATOM 1776 N N . GLU A 1 231 ? 19.116 -7.944 37.546 1.00 28.45 421 GLU A N 1
ATOM 1777 C CA . GLU A 1 231 ? 19.776 -6.667 37.815 1.00 30.34 421 GLU A CA 1
ATOM 1778 C C . GLU A 1 231 ? 19.065 -5.483 37.173 1.00 28.90 421 GLU A C 1
ATOM 1779 O O . GLU A 1 231 ? 18.806 -4.473 37.827 1.00 27.77 421 GLU A O 1
ATOM 1785 N N . ASN A 1 232 ? 18.767 -5.615 35.884 1.00 27.75 422 ASN A N 1
ATOM 1786 C CA . ASN A 1 232 ? 18.130 -4.552 35.109 1.00 26.20 422 ASN A CA 1
ATOM 1787 C C . ASN A 1 232 ? 16.612 -4.427 35.221 1.00 25.28 422 ASN A C 1
ATOM 1788 O O . ASN A 1 232 ? 16.076 -3.326 35.140 1.00 25.60 422 ASN A O 1
ATOM 1793 N N . CYS A 1 233 ? 15.924 -5.551 35.401 1.00 24.32 423 CYS A N 1
ATOM 1794 C CA . CYS A 1 233 ? 14.462 -5.571 35.473 1.00 22.74 423 CYS A CA 1
ATOM 1795 C C . CYS A 1 233 ? 13.797 -4.510 36.349 1.00 22.76 423 CYS A C 1
ATOM 1796 O O . CYS A 1 233 ? 14.064 -4.402 37.541 1.00 23.29 423 CYS A O 1
ATOM 1799 N N . GLN A 1 234 ? 12.903 -3.741 35.745 1.00 23.86 424 GLN A N 1
ATOM 1800 C CA . GLN A 1 234 ? 12.170 -2.702 36.462 1.00 26.74 424 GLN A CA 1
ATOM 1801 C C . GLN A 1 234 ? 10.668 -2.965 36.317 1.00 25.40 424 GLN A C 1
ATOM 1802 O O . GLN A 1 234 ? 9.841 -2.114 36.659 1.00 26.17 424 GLN A O 1
ATOM 1808 N N . ASN A 1 235 ? 10.320 -4.140 35.791 1.00 23.33 425 ASN A N 1
ATOM 1809 C CA . ASN A 1 235 ? 8.914 -4.510 35.594 1.00 20.77 425 ASN A CA 1
ATOM 1810 C C . ASN A 1 235 ? 8.417 -5.164 36.884 1.00 19.88 425 ASN A C 1
ATOM 1811 O O . ASN A 1 235 ? 8.701 -6.337 37.132 1.00 17.99 425 ASN A O 1
ATOM 1816 N N . GLU A 1 236 ? 7.673 -4.419 37.700 1.00 18.87 426 GLU A N 1
ATOM 1817 C CA . GLU A 1 236 ? 7.187 -4.969 38.965 1.00 20.19 426 GLU A CA 1
ATOM 1818 C C . GLU A 1 236 ? 6.201 -6.108 38.747 1.00 19.15 426 GLU A C 1
ATOM 1819 O O . GLU A 1 236 ? 5.864 -6.835 39.677 1.00 15.59 426 GLU A O 1
ATOM 1825 N N . CYS A 1 237 ? 5.748 -6.270 37.508 1.00 18.65 427 CYS A N 1
ATOM 1826 C CA . CYS A 1 237 ? 4.789 -7.325 37.199 1.00 17.76 427 CYS A CA 1
ATOM 1827 C C . CYS A 1 237 ? 5.457 -8.648 36.881 1.00 17.66 427 CYS A C 1
ATOM 1828 O O . CYS A 1 237 ? 4.783 -9.680 36.786 1.00 16.94 427 CYS A O 1
ATOM 1831 N N . CYS A 1 238 ? 6.777 -8.618 36.738 1.00 17.81 428 CYS A N 1
ATOM 1832 C CA . CYS A 1 238 ? 7.523 -9.786 36.282 1.00 16.01 428 CYS A CA 1
ATOM 1833 C C . CYS A 1 238 ? 8.660 -10.310 37.148 1.00 16.68 428 CYS A C 1
ATOM 1834 O O . CYS A 1 238 ? 9.375 -9.539 37.799 1.00 17.89 428 CYS A O 1
ATOM 1837 N N . ASP A 1 239 ? 8.833 -11.628 37.150 1.00 14.53 429 ASP A N 1
ATOM 1838 C CA . ASP A 1 239 ? 9.949 -12.211 37.869 1.00 16.66 429 ASP A CA 1
ATOM 1839 C C . ASP A 1 239 ? 10.992 -12.430 36.776 1.00 16.37 429 ASP A C 1
ATOM 1840 O O . ASP A 1 239 ? 10.890 -13.378 35.994 1.00 14.59 429 ASP A O 1
ATOM 1845 N N . ALA A 1 240 ? 11.983 -11.545 36.725 1.00 16.04 430 ALA A N 1
ATOM 1846 C CA . ALA A 1 240 ? 13.016 -11.608 35.696 1.00 15.90 430 ALA A CA 1
ATOM 1847 C C . ALA A 1 240 ? 13.624 -12.980 35.453 1.00 17.18 430 ALA A C 1
ATOM 1848 O O . ALA A 1 240 ? 13.625 -13.467 34.326 1.00 18.41 430 ALA A O 1
ATOM 1850 N N . ALA A 1 241 ? 14.128 -13.617 36.503 1.00 18.59 431 ALA A N 1
ATOM 1851 C CA . ALA A 1 241 ? 14.779 -14.913 36.349 1.00 18.96 431 ALA A CA 1
ATOM 1852 C C . ALA A 1 241 ? 13.926 -15.980 35.671 1.00 20.00 431 ALA A C 1
ATOM 1853 O O . ALA A 1 241 ? 14.460 -16.856 34.983 1.00 20.14 431 ALA A O 1
ATOM 1855 N N . THR A 1 242 ? 12.608 -15.902 35.827 1.00 19.33 432 THR A N 1
ATOM 1856 C CA . THR A 1 242 ? 11.746 -16.927 35.244 1.00 19.44 432 THR A CA 1
ATOM 1857 C C . THR A 1 242 ? 10.828 -16.490 34.119 1.00 19.58 432 THR A C 1
ATOM 1858 O O . THR A 1 242 ? 10.192 -17.332 33.488 1.00 20.02 432 THR A O 1
ATOM 1862 N N . CYS A 1 243 ? 10.735 -15.190 33.871 1.00 17.67 433 CYS A N 1
ATOM 1863 C CA . CYS A 1 243 ? 9.841 -14.708 32.828 1.00 19.63 433 CYS A CA 1
ATOM 1864 C C . CYS A 1 243 ? 8.397 -15.143 33.099 1.00 19.69 433 CYS A C 1
ATOM 1865 O O . CYS A 1 243 ? 7.612 -15.374 32.173 1.00 19.61 433 CYS A O 1
ATOM 1868 N N . LYS A 1 244 ? 8.072 -15.229 34.391 1.00 19.38 434 LYS A N 1
ATOM 1869 C CA . LYS A 1 244 ? 6.743 -15.591 34.877 1.00 19.87 434 LYS A CA 1
ATOM 1870 C C . LYS A 1 244 ? 6.189 -14.383 35.628 1.00 19.08 434 LYS A C 1
ATOM 1871 O O . LYS A 1 244 ? 6.947 -13.621 36.242 1.00 17.25 434 LYS A O 1
ATOM 1877 N N . LEU A 1 245 ? 4.868 -14.221 35.596 1.00 16.72 435 LEU A N 1
ATOM 1878 C CA . LEU A 1 245 ? 4.219 -13.115 36.284 1.00 15.61 435 LEU A CA 1
ATOM 1879 C C . LEU A 1 245 ? 4.291 -13.335 37.789 1.00 14.50 435 LEU A C 1
ATOM 1880 O O . LEU A 1 245 ? 4.320 -14.482 38.259 1.00 13.40 435 LEU A O 1
ATOM 1885 N N . LYS A 1 246 ? 4.312 -12.240 38.544 1.00 13.33 436 LYS A N 1
ATOM 1886 C CA . LYS A 1 246 ? 4.370 -12.327 40.001 1.00 13.85 436 LYS A CA 1
ATOM 1887 C C . LYS A 1 246 ? 3.441 -11.304 40.623 1.00 13.68 436 LYS A C 1
ATOM 1888 O O . LYS A 1 246 ? 3.026 -10.350 39.964 1.00 11.22 436 LYS A O 1
ATOM 1894 N N . SER A 1 247 ? 3.128 -11.516 41.901 1.00 14.57 437 SER A N 1
ATOM 1895 C CA . SER A 1 247 ? 2.279 -10.620 42.668 1.00 15.32 437 SER A CA 1
ATOM 1896 C C . SER A 1 247 ? 0.896 -10.470 42.015 1.00 16.50 437 SER A C 1
ATOM 1897 O O . SER A 1 247 ? 0.439 -11.361 41.293 1.00 16.19 437 SER A O 1
ATOM 1900 N N . GLY A 1 248 ? 0.239 -9.340 42.254 1.00 17.32 438 GLY A N 1
ATOM 1901 C CA . GLY A 1 248 ? -1.086 -9.127 41.689 1.00 19.19 438 GLY A CA 1
ATOM 1902 C C . GLY A 1 248 ? -1.039 -8.732 40.223 1.00 20.01 438 GLY A C 1
ATOM 1903 O O . GLY A 1 248 ? -1.474 -7.633 39.857 1.00 19.50 438 GLY A O 1
ATOM 1904 N N . SER A 1 249 ? -0.531 -9.631 39.382 1.00 20.19 439 SER A N 1
ATOM 1905 C CA . SER A 1 249 ? -0.403 -9.342 37.956 1.00 19.26 439 SER A CA 1
ATOM 1906 C C . SER A 1 249 ? -1.224 -10.200 37.001 1.00 20.78 439 SER A C 1
ATOM 1907 O O . SER A 1 249 ? -0.992 -11.405 36.898 1.00 19.69 439 SER A O 1
ATOM 1910 N N . GLN A 1 250 ? -2.167 -9.573 36.295 1.00 20.08 440 GLN A N 1
ATOM 1911 C CA . GLN A 1 250 ? -2.953 -10.278 35.276 1.00 20.66 440 GLN A CA 1
ATOM 1912 C C . GLN A 1 250 ? -2.098 -10.291 34.005 1.00 19.61 440 GLN A C 1
ATOM 1913 O O . GLN A 1 250 ? -2.286 -11.130 33.125 1.00 18.03 440 GLN A O 1
ATOM 1919 N N . CYS A 1 251 ? -1.158 -9.347 33.925 1.00 19.25 441 CYS A N 1
ATOM 1920 C CA . CYS A 1 251 ? -0.280 -9.210 32.757 1.00 20.69 441 CYS A CA 1
ATOM 1921 C C . CYS A 1 251 ? 0.945 -8.365 33.100 1.00 21.28 441 CYS A C 1
ATOM 1922 O O . CYS A 1 251 ? 0.954 -7.624 34.088 1.00 22.17 441 CYS A O 1
ATOM 1925 N N . GLY A 1 252 ? 1.972 -8.473 32.269 1.00 21.71 442 GLY A N 1
ATOM 1926 C CA . GLY A 1 252 ? 3.183 -7.709 32.485 1.00 21.14 442 GLY A CA 1
ATOM 1927 C C . GLY A 1 252 ? 3.742 -7.206 31.170 1.00 21.62 442 GLY A C 1
ATOM 1928 O O . GLY A 1 252 ? 4.932 -6.964 31.042 1.00 20.49 442 GLY A O 1
ATOM 1929 N N . HIS A 1 253 ? 2.870 -7.016 30.189 1.00 23.41 443 HIS A N 1
ATOM 1930 C CA . HIS A 1 253 ? 3.307 -6.565 28.877 1.00 23.39 443 HIS A CA 1
ATOM 1931 C C . HIS A 1 253 ? 2.103 -6.238 28.003 1.00 23.78 443 HIS A C 1
ATOM 1932 O O . HIS A 1 253 ? 1.003 -6.743 28.247 1.00 25.01 443 HIS A O 1
ATOM 1939 N N . GLY A 1 254 ? 2.301 -5.387 26.994 1.00 22.87 444 GLY A N 1
ATOM 1940 C CA . GLY A 1 254 ? 1.209 -5.054 26.090 1.00 21.08 444 GLY A CA 1
ATOM 1941 C C . GLY A 1 254 ? 0.555 -3.695 26.265 1.00 21.18 444 GLY A C 1
ATOM 1942 O O . GLY A 1 254 ? 0.502 -3.137 27.357 1.00 19.85 444 GLY A O 1
ATOM 1943 N N . ASP A 1 255 ? 0.031 -3.161 25.169 1.00 21.85 445 ASP A N 1
ATOM 1944 C CA . ASP A 1 255 ? -0.615 -1.859 25.202 1.00 23.55 445 ASP A CA 1
ATOM 1945 C C . ASP A 1 255 ? -1.910 -1.867 26.004 1.00 22.61 445 ASP A C 1
ATOM 1946 O O . ASP A 1 255 ? -2.418 -0.814 26.374 1.00 23.68 445 ASP A O 1
ATOM 1951 N N . CYS A 1 256 ? -2.440 -3.056 26.271 1.00 21.93 446 CYS A N 1
ATOM 1952 C CA . CYS A 1 256 ? -3.657 -3.184 27.059 1.00 20.49 446 CYS A CA 1
ATOM 1953 C C . CYS A 1 256 ? -3.359 -3.747 28.455 1.00 20.82 446 CYS A C 1
ATOM 1954 O O . CYS A 1 256 ? -4.174 -4.483 29.037 1.00 19.80 446 CYS A O 1
ATOM 1957 N N . CYS A 1 257 ? -2.179 -3.411 28.978 1.00 18.29 447 CYS A N 1
ATOM 1958 C CA . CYS A 1 257 ? -1.773 -3.831 30.320 1.00 17.94 447 CYS A CA 1
ATOM 1959 C C . CYS A 1 257 ? -1.350 -2.566 31.056 1.00 19.11 447 CYS A C 1
ATOM 1960 O O . CYS A 1 257 ? -0.410 -1.897 30.639 1.00 17.65 447 CYS A O 1
ATOM 1963 N N . GLU A 1 258 ? -2.059 -2.228 32.130 1.00 18.54 448 GLU A N 1
ATOM 1964 C CA . GLU A 1 258 ? -1.766 -1.025 32.912 1.00 20.45 448 GLU A CA 1
ATOM 1965 C C . GLU A 1 258 ? -1.569 -1.426 34.365 1.00 19.48 448 GLU A C 1
ATOM 1966 O O . GLU A 1 258 ? -2.473 -1.993 34.983 1.00 16.76 448 GLU A O 1
ATOM 1972 N N . GLN A 1 259 ? -0.392 -1.136 34.907 1.00 19.05 449 GLN A N 1
ATOM 1973 C CA . GLN A 1 259 ? -0.088 -1.494 36.288 1.00 21.02 449 GLN A CA 1
ATOM 1974 C C . GLN A 1 259 ? -0.282 -2.994 36.508 1.00 19.23 449 GLN A C 1
ATOM 1975 O O . GLN A 1 259 ? -0.813 -3.405 37.533 1.00 19.97 449 GLN A O 1
ATOM 1981 N N . CYS A 1 260 ? 0.114 -3.803 35.532 1.00 19.00 450 CYS A N 1
ATOM 1982 C CA . CYS A 1 260 ? 0.014 -5.258 35.648 1.00 19.59 450 CYS A CA 1
ATOM 1983 C C . CYS A 1 260 ? -1.390 -5.834 35.528 1.00 20.66 450 CYS A C 1
ATOM 1984 O O . CYS A 1 260 ? -1.596 -7.016 35.799 1.00 22.00 450 CYS A O 1
ATOM 1987 N N . LYS A 1 261 ? -2.361 -5.019 35.143 1.00 21.18 451 LYS A N 1
ATOM 1988 C CA . LYS A 1 261 ? -3.719 -5.526 35.004 1.00 22.29 451 LYS A CA 1
ATOM 1989 C C . LYS A 1 261 ? -4.314 -5.185 33.637 1.00 21.58 451 LYS A C 1
ATOM 1990 O O . LYS A 1 261 ? -3.870 -4.256 32.969 1.00 21.20 451 LYS A O 1
ATOM 1996 N N . PHE A 1 262 ? -5.306 -5.955 33.215 1.00 19.53 452 PHE A N 1
ATOM 1997 C CA . PHE A 1 262 ? -5.951 -5.706 31.934 1.00 20.14 452 PHE A CA 1
ATOM 1998 C C . PHE A 1 262 ? -6.627 -4.344 31.912 1.00 20.80 452 PHE A C 1
ATOM 1999 O O . PHE A 1 262 ? -7.294 -3.964 32.873 1.00 20.61 452 PHE A O 1
ATOM 2007 N N . SER A 1 263 ? -6.439 -3.600 30.826 1.00 21.66 453 SER A N 1
ATOM 2008 C CA . SER A 1 263 ? -7.105 -2.312 30.673 1.00 23.15 453 SER A CA 1
ATOM 2009 C C . SER A 1 263 ? -8.587 -2.683 30.514 1.00 23.09 453 SER A C 1
ATOM 2010 O O . SER A 1 263 ? -8.903 -3.735 29.953 1.00 21.35 453 SER A O 1
ATOM 2013 N N . LYS A 1 264 ? -9.494 -1.838 30.987 1.00 24.71 454 LYS A N 1
ATOM 2014 C CA . LYS A 1 264 ? -10.907 -2.179 30.866 1.00 27.66 454 LYS A CA 1
ATOM 2015 C C . LYS A 1 264 ? -11.373 -2.216 29.410 1.00 27.36 454 LYS A C 1
ATOM 2016 O O . LYS A 1 264 ? -10.824 -1.523 28.550 1.00 25.10 454 LYS A O 1
ATOM 2022 N N . SER A 1 265 ? -12.367 -3.059 29.140 1.00 26.49 455 SER A N 1
ATOM 2023 C CA . SER A 1 265 ? -12.903 -3.199 27.794 1.00 26.93 455 SER A CA 1
ATOM 2024 C C . SER A 1 265 ? -13.317 -1.842 27.244 1.00 26.39 455 SER A C 1
ATOM 2025 O O . SER A 1 265 ? -13.891 -1.014 27.959 1.00 25.02 455 SER A O 1
ATOM 2028 N N . GLY A 1 266 ? -13.020 -1.615 25.970 1.00 25.89 456 GLY A N 1
ATOM 2029 C CA . GLY A 1 266 ? -13.378 -0.353 25.355 1.00 25.88 456 GLY A CA 1
ATOM 2030 C C . GLY A 1 266 ? -12.253 0.662 25.338 1.00 25.91 456 GLY A C 1
ATOM 2031 O O . GLY A 1 266 ? -12.269 1.582 24.525 1.00 26.92 456 GLY A O 1
ATOM 2032 N N . THR A 1 267 ? -11.270 0.509 26.219 1.00 24.33 457 THR A N 1
ATOM 2033 C CA . THR A 1 267 ? -10.164 1.456 26.250 1.00 24.63 457 THR A CA 1
ATOM 2034 C C . THR A 1 267 ? -9.478 1.441 24.889 1.00 23.69 457 THR A C 1
ATOM 2035 O O . THR A 1 267 ? -9.119 0.382 24.377 1.00 24.06 457 THR A O 1
ATOM 2039 N N . GLU A 1 268 ? -9.309 2.616 24.298 1.00 22.52 458 GLU A N 1
ATOM 2040 C CA . GLU A 1 268 ? -8.671 2.722 22.996 1.00 21.89 458 GLU A CA 1
ATOM 2041 C C . GLU A 1 268 ? -7.200 2.374 23.179 1.00 21.75 458 GLU A C 1
ATOM 2042 O O . GLU A 1 268 ? -6.581 2.809 24.151 1.00 21.39 458 GLU A O 1
ATOM 2048 N N . CYS A 1 269 ? -6.640 1.584 22.264 1.00 19.64 459 CYS A N 1
ATOM 2049 C CA . CYS A 1 269 ? -5.233 1.225 22.365 1.00 19.83 459 CYS A CA 1
ATOM 2050 C C . CYS A 1 269 ? -4.422 1.561 21.104 1.00 20.25 459 CYS A C 1
ATOM 2051 O O . CYS A 1 269 ? -3.188 1.577 21.131 1.00 19.80 459 CYS A O 1
ATOM 2054 N N . ARG A 1 270 ? -5.117 1.820 19.999 1.00 19.03 460 ARG A N 1
ATOM 2055 C CA . ARG A 1 270 ? -4.454 2.270 18.777 1.00 19.12 460 ARG A CA 1
ATOM 2056 C C . ARG A 1 270 ? -5.395 3.280 18.127 1.00 19.92 460 ARG A C 1
ATOM 2057 O O . ARG A 1 270 ? -6.454 2.923 17.609 1.00 19.73 460 ARG A O 1
ATOM 2065 N N . ALA A 1 271 ? -5.002 4.549 18.186 1.00 20.52 461 ALA A N 1
ATOM 2066 C CA . ALA A 1 271 ? -5.794 5.648 17.651 1.00 22.56 461 ALA A CA 1
ATOM 2067 C C . ALA A 1 271 ? -6.028 5.576 16.150 1.00 23.22 461 ALA A C 1
ATOM 2068 O O . ALA A 1 271 ? -5.210 5.033 15.402 1.00 23.82 461 ALA A O 1
ATOM 2070 N N . SER A 1 272 ? -7.155 6.139 15.723 1.00 22.98 462 SER A N 1
ATOM 2071 C CA . SER A 1 272 ? -7.535 6.170 14.311 1.00 24.05 462 SER A CA 1
ATOM 2072 C C . SER A 1 272 ? -6.779 7.230 13.491 1.00 23.44 462 SER A C 1
ATOM 2073 O O . SER A 1 272 ? -6.774 8.406 13.844 1.00 24.08 462 SER A O 1
ATOM 2076 N N . MET A 1 273 ? -6.144 6.804 12.397 1.00 24.02 463 MET A N 1
ATOM 2077 C CA . MET A 1 273 ? -5.405 7.719 11.517 1.00 23.03 463 MET A CA 1
ATOM 2078 C C . MET A 1 273 ? -6.380 8.552 10.695 1.00 22.38 463 MET A C 1
ATOM 2079 O O . MET A 1 273 ? -6.086 9.688 10.339 1.00 23.98 463 MET A O 1
ATOM 2084 N N . SER A 1 274 ? -7.530 7.966 10.374 1.00 20.09 464 SER A N 1
ATOM 2085 C CA . SER A 1 274 ? -8.551 8.644 9.589 1.00 18.81 464 SER A CA 1
ATOM 2086 C C . SER A 1 274 ? -9.807 7.791 9.555 1.00 18.63 464 SER A C 1
ATOM 2087 O O . SER A 1 274 ? -9.827 6.691 10.109 1.00 17.02 464 SER A O 1
ATOM 2090 N N . GLU A 1 275 ? -10.856 8.285 8.896 1.00 18.54 465 GLU A N 1
ATOM 2091 C CA . GLU A 1 275 ? -12.098 7.523 8.805 1.00 18.46 465 GLU A CA 1
ATOM 2092 C C . GLU A 1 275 ? -11.848 6.176 8.130 1.00 18.47 465 GLU A C 1
ATOM 2093 O O . GLU A 1 275 ? -12.667 5.265 8.241 1.00 18.26 465 GLU A O 1
ATOM 2099 N N . CYS A 1 276 ? -10.720 6.052 7.431 1.00 17.50 466 CYS A N 1
ATOM 2100 C CA . CYS A 1 276 ? -10.386 4.805 6.745 1.00 17.62 466 CYS A CA 1
ATOM 2101 C C . CYS A 1 276 ? -9.678 3.819 7.664 1.00 17.66 466 CYS A C 1
ATOM 2102 O O . CYS A 1 276 ? -9.393 2.682 7.275 1.00 16.91 466 CYS A O 1
ATOM 2105 N N . ASP A 1 277 ? -9.388 4.269 8.880 1.00 17.76 467 ASP A N 1
ATOM 2106 C CA . ASP A 1 277 ? -8.682 3.445 9.856 1.00 17.97 467 ASP A CA 1
ATOM 2107 C C . ASP A 1 277 ? -9.452 3.333 11.177 1.00 17.08 467 ASP A C 1
ATOM 2108 O O . ASP A 1 277 ? -9.417 4.234 12.015 1.00 18.78 467 ASP A O 1
ATOM 2113 N N . PRO A 1 278 ? -10.170 2.228 11.372 1.00 17.42 468 PRO A N 1
ATOM 2114 C CA . PRO A 1 278 ? -10.900 2.122 12.640 1.00 17.50 468 PRO A CA 1
ATOM 2115 C C . PRO A 1 278 ? -9.929 1.969 13.816 1.00 18.00 468 PRO A C 1
ATOM 2116 O O . PRO A 1 278 ? -8.888 1.317 13.698 1.00 14.83 468 PRO A O 1
ATOM 2120 N N . ALA A 1 279 ? -10.258 2.595 14.942 1.00 17.30 469 ALA A N 1
ATOM 2121 C CA . ALA A 1 279 ? -9.403 2.493 16.118 1.00 17.82 469 ALA A CA 1
ATOM 2122 C C . ALA A 1 279 ? -9.597 1.111 16.738 1.00 17.10 469 ALA A C 1
ATOM 2123 O O . ALA A 1 279 ? -10.669 0.521 16.614 1.00 17.60 469 ALA A O 1
ATOM 2125 N N . GLU A 1 280 ? -8.555 0.577 17.373 1.00 17.03 470 GLU A N 1
ATOM 2126 C CA . GLU A 1 280 ? -8.657 -0.729 18.029 1.00 17.30 470 GLU A CA 1
ATOM 2127 C C . GLU A 1 280 ? -8.808 -0.484 19.522 1.00 18.04 470 GLU A C 1
ATOM 2128 O O . GLU A 1 280 ? -8.266 0.489 20.049 1.00 18.51 470 GLU A O 1
ATOM 2134 N N . HIS A 1 281 ? -9.529 -1.373 20.198 1.00 17.21 471 HIS A N 1
ATOM 2135 C CA . HIS A 1 281 ? -9.782 -1.220 21.624 1.00 18.32 471 HIS A CA 1
ATOM 2136 C C . HIS A 1 281 ? -9.433 -2.468 22.423 1.00 17.52 471 HIS A C 1
ATOM 2137 O O . HIS A 1 281 ? -9.418 -3.576 21.893 1.00 16.73 471 HIS A O 1
ATOM 2144 N N . CYS A 1 282 ? -9.167 -2.277 23.708 1.00 17.98 472 CYS A N 1
ATOM 2145 C CA . CYS A 1 282 ? -8.843 -3.390 24.589 1.00 18.95 472 CYS A CA 1
ATOM 2146 C C . CYS A 1 282 ? -10.114 -4.167 24.901 1.00 20.13 472 CYS A C 1
ATOM 2147 O O . CYS A 1 282 ? -11.192 -3.583 25.047 1.00 18.68 472 CYS A O 1
ATOM 2150 N N . THR A 1 283 ? -9.975 -5.487 25.003 1.00 21.37 473 THR A N 1
ATOM 2151 C CA . THR A 1 283 ? -11.094 -6.377 25.296 1.00 22.22 473 THR A CA 1
ATOM 2152 C C . THR A 1 283 ? -11.457 -6.386 26.789 1.00 23.70 473 THR A C 1
ATOM 2153 O O . THR A 1 283 ? -12.586 -6.727 27.166 1.00 24.32 473 THR A O 1
ATOM 2157 N N . GLY A 1 284 ? -10.495 -6.024 27.634 1.00 22.98 474 GLY A N 1
ATOM 2158 C CA . GLY A 1 284 ? -10.727 -6.040 29.069 1.00 22.57 474 GLY A CA 1
ATOM 2159 C C . GLY A 1 284 ? -10.291 -7.378 29.651 1.00 22.79 474 GLY A C 1
ATOM 2160 O O . GLY A 1 284 ? -10.183 -7.532 30.869 1.00 22.70 474 GLY A O 1
ATOM 2161 N N . GLN A 1 285 ? -10.030 -8.350 28.777 1.00 22.56 475 GLN A N 1
ATOM 2162 C CA . GLN A 1 285 ? -9.606 -9.681 29.207 1.00 23.33 475 GLN A CA 1
ATOM 2163 C C . GLN A 1 285 ? -8.304 -10.122 28.551 1.00 22.48 475 GLN A C 1
ATOM 2164 O O . GLN A 1 285 ? -7.915 -11.281 28.641 1.00 21.99 475 GLN A O 1
ATOM 2170 N N . SER A 1 286 ? -7.634 -9.194 27.883 1.00 22.92 476 SER A N 1
ATOM 2171 C CA . SER A 1 286 ? -6.362 -9.500 27.223 1.00 22.74 476 SER A CA 1
ATOM 2172 C C . SER A 1 286 ? -5.384 -8.346 27.399 1.00 21.50 476 SER A C 1
ATOM 2173 O O . SER A 1 286 ? -5.793 -7.191 27.472 1.00 20.51 476 SER A O 1
ATOM 2176 N N . SER A 1 287 ? -4.094 -8.655 27.441 1.00 20.84 477 SER A N 1
ATOM 2177 C CA . SER A 1 287 ? -3.080 -7.623 27.642 1.00 21.19 477 SER A CA 1
ATOM 2178 C C . SER A 1 287 ? -2.602 -6.931 26.360 1.00 20.97 477 SER A C 1
ATOM 2179 O O . SER A 1 287 ? -1.904 -5.916 26.430 1.00 19.54 477 SER A O 1
ATOM 2182 N N . GLU A 1 288 ? -2.986 -7.467 25.206 1.00 19.88 478 GLU A N 1
ATOM 2183 C CA . GLU A 1 288 ? -2.557 -6.906 23.925 1.00 20.85 478 GLU A CA 1
ATOM 2184 C C . GLU A 1 288 ? -3.651 -6.191 23.138 1.00 19.79 478 GLU A C 1
ATOM 2185 O O . GLU A 1 288 ? -4.841 -6.503 23.253 1.00 19.43 478 GLU A O 1
ATOM 2191 N N . CYS A 1 289 ? -3.228 -5.223 22.328 1.00 20.27 479 CYS A N 1
ATOM 2192 C CA . CYS A 1 289 ? -4.146 -4.457 21.489 1.00 17.69 479 CYS A CA 1
ATOM 2193 C C . CYS A 1 289 ? -4.324 -5.296 20.251 1.00 16.63 479 CYS A C 1
ATOM 2194 O O . CYS A 1 289 ? -3.362 -5.842 19.736 1.00 15.41 479 CYS A O 1
ATOM 2197 N N . PRO A 1 290 ? -5.562 -5.437 19.767 1.00 17.26 480 PRO A N 1
ATOM 2198 C CA . PRO A 1 290 ? -5.746 -6.247 18.561 1.00 16.95 480 PRO A CA 1
ATOM 2199 C C . PRO A 1 290 ? -4.901 -5.694 17.428 1.00 15.96 480 PRO A C 1
ATOM 2200 O O . PRO A 1 290 ? -4.490 -4.531 17.461 1.00 15.88 480 PRO A O 1
ATOM 2204 N N . ALA A 1 291 ? -4.629 -6.540 16.444 1.00 14.60 481 ALA A N 1
ATOM 2205 C CA . ALA A 1 291 ? -3.842 -6.152 15.286 1.00 16.82 481 ALA A CA 1
ATOM 2206 C C . ALA A 1 291 ? -4.521 -4.963 14.613 1.00 16.50 481 ALA A C 1
ATOM 2207 O O . ALA A 1 291 ? -5.744 -4.819 14.671 1.00 16.32 481 ALA A O 1
ATOM 2209 N N . ASP A 1 292 ? -3.724 -4.108 13.981 1.00 16.58 482 ASP A N 1
ATOM 2210 C CA . ASP A 1 292 ? -4.266 -2.927 13.329 1.00 18.10 482 ASP A CA 1
ATOM 2211 C C . ASP A 1 292 ? -5.137 -3.266 12.120 1.00 19.39 482 ASP A C 1
ATOM 2212 O O . ASP A 1 292 ? -4.673 -3.872 11.156 1.00 20.58 482 ASP A O 1
ATOM 2217 N N . VAL A 1 293 ? -6.404 -2.869 12.185 1.00 19.45 483 VAL A N 1
ATOM 2218 C CA . VAL A 1 293 ? -7.342 -3.086 11.093 1.00 18.45 483 VAL A CA 1
ATOM 2219 C C . VAL A 1 293 ? -7.550 -1.766 10.340 1.00 17.51 483 VAL A C 1
ATOM 2220 O O . VAL A 1 293 ? -7.588 -0.695 10.959 1.00 18.17 483 VAL A O 1
ATOM 2224 N N . PHE A 1 294 ? -7.670 -1.860 9.015 1.00 16.79 484 PHE A N 1
ATOM 2225 C CA . PHE A 1 294 ? -7.923 -0.719 8.123 1.00 17.04 484 PHE A CA 1
ATOM 2226 C C . PHE A 1 294 ? -9.198 -1.084 7.358 1.00 17.62 484 PHE A C 1
ATOM 2227 O O . PHE A 1 294 ? -9.447 -2.263 7.107 1.00 17.38 484 PHE A O 1
ATOM 2235 N N . HIS A 1 295 ? -9.994 -0.091 6.975 1.00 17.98 485 HIS A N 1
ATOM 2236 C CA . HIS A 1 295 ? -11.195 -0.369 6.184 1.00 19.18 485 HIS A CA 1
ATOM 2237 C C . HIS A 1 295 ? -10.733 -0.716 4.771 1.00 19.00 485 HIS A C 1
ATOM 2238 O O . HIS A 1 295 ? -9.629 -0.360 4.376 1.00 19.97 485 HIS A O 1
ATOM 2245 N N . LYS A 1 296 ? -11.579 -1.401 4.014 1.00 20.78 486 LYS A N 1
ATOM 2246 C CA . LYS A 1 296 ? -11.247 -1.808 2.650 1.00 20.50 486 LYS A CA 1
ATOM 2247 C C . LYS A 1 296 ? -10.845 -0.633 1.755 1.00 19.58 486 LYS A C 1
ATOM 2248 O O . LYS A 1 296 ? -11.503 0.410 1.742 1.00 17.27 486 LYS A O 1
ATOM 2254 N N . ASN A 1 297 ? -9.775 -0.814 0.995 1.00 16.89 487 ASN A N 1
ATOM 2255 C CA . ASN A 1 297 ? -9.347 0.206 0.059 1.00 17.18 487 ASN A CA 1
ATOM 2256 C C . ASN A 1 297 ? -10.472 0.436 -0.962 1.00 17.66 487 ASN A C 1
ATOM 2257 O O . ASN A 1 297 ? -11.149 -0.503 -1.362 1.00 17.11 487 ASN A O 1
ATOM 2262 N N . GLY A 1 298 ? -10.674 1.680 -1.384 1.00 18.80 488 GLY A N 1
ATOM 2263 C CA . GLY A 1 298 ? -11.710 1.941 -2.368 1.00 18.38 488 GLY A CA 1
ATOM 2264 C C . GLY A 1 298 ? -12.990 2.468 -1.756 1.00 18.59 488 GLY A C 1
ATOM 2265 O O . GLY A 1 298 ? -13.893 2.922 -2.453 1.00 18.30 488 GLY A O 1
ATOM 2266 N N . GLN A 1 299 ? -13.070 2.394 -0.437 1.00 16.82 489 GLN A N 1
ATOM 2267 C CA . GLN A 1 299 ? -14.236 2.875 0.273 1.00 15.88 489 GLN A CA 1
ATOM 2268 C C . GLN A 1 299 ? -14.223 4.406 0.191 1.00 16.37 489 GLN A C 1
ATOM 2269 O O . GLN A 1 299 ? -13.177 5.033 0.386 1.00 16.51 489 GLN A O 1
ATOM 2275 N N . PRO A 1 300 ? -15.380 5.020 -0.126 1.00 15.52 490 PRO A N 1
ATOM 2276 C CA . PRO A 1 300 ? -15.506 6.482 -0.234 1.00 15.27 490 PRO A CA 1
ATOM 2277 C C . PRO A 1 300 ? -15.172 7.130 1.114 1.00 15.05 490 PRO A C 1
ATOM 2278 O O . PRO A 1 300 ? -15.581 6.633 2.168 1.00 13.87 490 PRO A O 1
ATOM 2282 N N . CYS A 1 301 ? -14.438 8.234 1.078 1.00 13.55 491 CYS A N 1
ATOM 2283 C CA . CYS A 1 301 ? -14.058 8.924 2.304 1.00 13.25 491 CYS A CA 1
ATOM 2284 C C . CYS A 1 301 ? -14.013 10.436 2.094 1.00 12.93 491 CYS A C 1
ATOM 2285 O O . CYS A 1 301 ? -14.044 10.911 0.955 1.00 14.50 491 CYS A O 1
ATOM 2288 N N . LEU A 1 302 ? -13.951 11.186 3.194 1.00 12.79 492 LEU A N 1
ATOM 2289 C CA . LEU A 1 302 ? -13.941 12.646 3.155 1.00 13.07 492 LEU A CA 1
ATOM 2290 C C . LEU A 1 302 ? -15.110 13.191 2.322 1.00 13.60 492 LEU A C 1
ATOM 2291 O O . LEU A 1 302 ? -14.935 14.003 1.412 1.00 11.68 492 LEU A O 1
ATOM 2296 N N . ASP A 1 303 ? -16.309 12.723 2.653 1.00 14.24 493 ASP A N 1
ATOM 2297 C CA . ASP A 1 303 ? -17.529 13.143 1.975 1.00 13.51 493 ASP A CA 1
ATOM 2298 C C . ASP A 1 303 ? -17.390 13.061 0.458 1.00 13.80 493 ASP A C 1
ATOM 2299 O O . ASP A 1 303 ? -17.665 14.023 -0.272 1.00 14.13 493 ASP A O 1
ATOM 2304 N N . ASN A 1 304 ? -16.930 11.902 0.003 1.00 13.29 494 ASN A N 1
ATOM 2305 C CA . ASN A 1 304 ? -16.766 11.604 -1.414 1.00 13.68 494 ASN A CA 1
ATOM 2306 C C . ASN A 1 304 ? -15.725 12.390 -2.215 1.00 12.34 494 ASN A C 1
ATOM 2307 O O . ASN A 1 304 ? -15.872 12.532 -3.417 1.00 12.07 494 ASN A O 1
ATOM 2312 N N . TYR A 1 305 ? -14.687 12.904 -1.556 1.00 12.26 495 TYR A N 1
ATOM 2313 C CA . TYR A 1 305 ? -13.625 13.613 -2.261 1.00 12.03 495 TYR A CA 1
ATOM 2314 C C . TYR A 1 305 ? -12.453 12.659 -2.428 1.00 11.96 495 TYR A C 1
ATOM 2315 O O . TYR A 1 305 ? -11.474 12.967 -3.104 1.00 13.59 495 TYR A O 1
ATOM 2324 N N . GLY A 1 306 ? -12.571 11.485 -1.821 1.00 8.42 496 GLY A N 1
ATOM 2325 C CA . GLY A 1 306 ? -11.517 10.497 -1.939 1.00 10.40 496 GLY A CA 1
ATOM 2326 C C . GLY A 1 306 ? -12.005 9.070 -1.761 1.00 10.97 496 GLY A C 1
ATOM 2327 O O . GLY A 1 306 ? -13.216 8.828 -1.599 1.00 9.36 496 GLY A O 1
ATOM 2328 N N . TYR A 1 307 ? -11.063 8.126 -1.828 1.00 10.52 497 TYR A N 1
ATOM 2329 C CA . TYR A 1 307 ? -11.351 6.707 -1.618 1.00 12.67 497 TYR A CA 1
ATOM 2330 C C . TYR A 1 307 ? -10.244 6.177 -0.724 1.00 13.32 497 TYR A C 1
ATOM 2331 O O . TYR A 1 307 ? -9.088 6.553 -0.880 1.00 12.51 497 TYR A O 1
ATOM 2340 N N . CYS A 1 308 ? -10.593 5.297 0.204 1.00 12.88 498 CYS A N 1
ATOM 2341 C CA . CYS A 1 308 ? -9.608 4.763 1.136 1.00 15.02 498 CYS A CA 1
ATOM 2342 C C . CYS A 1 308 ? -8.400 4.029 0.534 1.00 14.80 498 CYS A C 1
ATOM 2343 O O . CYS A 1 308 ? -8.518 3.268 -0.430 1.00 14.96 498 CYS A O 1
ATOM 2346 N N . TYR A 1 309 ? -7.242 4.266 1.139 1.00 13.16 499 TYR A N 1
ATOM 2347 C CA . TYR A 1 309 ? -6.001 3.635 0.735 1.00 14.86 499 TYR A CA 1
ATOM 2348 C C . TYR A 1 309 ? -5.135 3.400 1.966 1.00 13.70 499 TYR A C 1
ATOM 2349 O O . TYR A 1 309 ? -4.684 4.341 2.624 1.00 14.40 499 TYR A O 1
ATOM 2358 N N . ASN A 1 310 ? -4.921 2.128 2.279 1.00 14.84 500 ASN A N 1
ATOM 2359 C CA . ASN A 1 310 ? -4.134 1.726 3.430 1.00 14.26 500 ASN A CA 1
ATOM 2360 C C . ASN A 1 310 ? -4.330 2.596 4.673 1.00 15.14 500 ASN A C 1
ATOM 2361 O O . ASN A 1 310 ? -3.391 3.193 5.213 1.00 16.17 500 ASN A O 1
ATOM 2366 N N . GLY A 1 311 ? -5.577 2.666 5.117 1.00 16.07 501 GLY A N 1
ATOM 2367 C CA . GLY A 1 311 ? -5.905 3.408 6.319 1.00 16.57 501 GLY A CA 1
ATOM 2368 C C . GLY A 1 311 ? -5.965 4.918 6.246 1.00 16.68 501 GLY A C 1
ATOM 2369 O O . GLY A 1 311 ? -6.215 5.543 7.265 1.00 16.71 501 GLY A O 1
ATOM 2370 N N . ASN A 1 312 ? -5.738 5.506 5.069 1.00 17.47 502 ASN A N 1
ATOM 2371 C CA . ASN A 1 312 ? -5.789 6.965 4.911 1.00 16.15 502 ASN A CA 1
ATOM 2372 C C . ASN A 1 312 ? -6.695 7.330 3.718 1.00 16.49 502 ASN A C 1
ATOM 2373 O O . ASN A 1 312 ? -7.108 6.455 2.959 1.00 16.02 502 ASN A O 1
ATOM 2378 N N . CYS A 1 313 ? -6.983 8.620 3.549 1.00 13.51 503 CYS A N 1
ATOM 2379 C CA . CYS A 1 313 ? -7.835 9.080 2.461 1.00 14.04 503 CYS A CA 1
ATOM 2380 C C . CYS A 1 313 ? -7.077 10.151 1.669 1.00 13.21 503 CYS A C 1
ATOM 2381 O O . CYS A 1 313 ? -7.330 11.340 1.819 1.00 13.09 503 CYS A O 1
ATOM 2384 N N . PRO A 1 314 ? -6.146 9.728 0.798 1.00 13.04 504 PRO A N 1
ATOM 2385 C CA . PRO A 1 314 ? -5.346 10.655 -0.002 1.00 12.11 504 PRO A CA 1
ATOM 2386 C C . PRO A 1 314 ? -6.114 11.420 -1.063 1.00 11.44 504 PRO A C 1
ATOM 2387 O O . PRO A 1 314 ? -6.737 10.823 -1.940 1.00 11.38 504 PRO A O 1
ATOM 2391 N N . ILE A 1 315 ? -6.067 12.749 -0.972 1.00 10.27 505 ILE A N 1
ATOM 2392 C CA . ILE A 1 315 ? -6.738 13.586 -1.955 1.00 9.22 505 ILE A CA 1
ATOM 2393 C C . ILE A 1 315 ? -5.761 14.670 -2.372 1.00 9.54 505 ILE A C 1
ATOM 2394 O O . ILE A 1 315 ? -4.846 15.027 -1.620 1.00 9.17 505 ILE A O 1
ATOM 2399 N N . MET A 1 316 ? -5.934 15.171 -3.587 1.00 8.45 506 MET A N 1
ATOM 2400 C CA . MET A 1 316 ? -5.048 16.190 -4.092 1.00 8.94 506 MET A CA 1
ATOM 2401 C C . MET A 1 316 ? -4.977 17.465 -3.256 1.00 10.58 506 MET A C 1
ATOM 2402 O O . MET A 1 316 ? -3.905 18.036 -3.116 1.00 10.52 506 MET A O 1
ATOM 2407 N N . TYR A 1 317 ? -6.097 17.912 -2.696 1.00 10.45 507 TYR A N 1
ATOM 2408 C CA . TYR A 1 317 ? -6.080 19.129 -1.878 1.00 13.35 507 TYR A CA 1
ATOM 2409 C C . TYR A 1 317 ? -5.066 19.023 -0.741 1.00 12.76 507 TYR A C 1
ATOM 2410 O O . TYR A 1 317 ? -4.210 19.897 -0.573 1.00 13.22 507 TYR A O 1
ATOM 2419 N N . HIS A 1 318 ? -5.159 17.949 0.029 1.00 12.59 508 HIS A N 1
ATOM 2420 C CA . HIS A 1 318 ? -4.253 17.746 1.144 1.00 15.28 508 HIS A CA 1
ATOM 2421 C C . HIS A 1 318 ? -2.813 17.576 0.710 1.00 15.12 508 HIS A C 1
ATOM 2422 O O . HIS A 1 318 ? -1.907 18.010 1.412 1.00 14.14 508 HIS A O 1
ATOM 2429 N N . GLN A 1 319 ? -2.597 16.941 -0.440 1.00 14.93 509 GLN A N 1
ATOM 2430 C CA . GLN A 1 319 ? -1.233 16.765 -0.927 1.00 14.53 509 GLN A CA 1
ATOM 2431 C C . GLN A 1 319 ? -0.653 18.128 -1.314 1.00 13.18 509 GLN A C 1
ATOM 2432 O O . GLN A 1 319 ? 0.513 18.403 -1.049 1.00 13.27 509 GLN A O 1
ATOM 2438 N N . CYS A 1 320 ? -1.464 18.992 -1.917 1.00 12.26 510 CYS A N 1
ATOM 2439 C CA . CYS A 1 320 ? -0.980 20.326 -2.273 1.00 12.58 510 CYS A CA 1
ATOM 2440 C C . CYS A 1 320 ? -0.613 21.076 -0.990 1.00 13.92 510 CYS A C 1
ATOM 2441 O O . CYS A 1 320 ? 0.430 21.742 -0.913 1.00 12.33 510 CYS A O 1
ATOM 2444 N N . TYR A 1 321 ? -1.476 20.962 0.015 1.00 13.86 511 TYR A N 1
ATOM 2445 C CA . TYR A 1 321 ? -1.230 21.610 1.297 1.00 17.52 511 TYR A CA 1
ATOM 2446 C C . TYR A 1 321 ? 0.059 21.121 1.953 1.00 17.81 511 TYR A C 1
ATOM 2447 O O . TYR A 1 321 ? 0.874 21.933 2.379 1.00 17.58 511 TYR A O 1
ATOM 2456 N N . ASP A 1 322 ? 0.241 19.804 2.035 1.00 17.66 512 ASP A N 1
ATOM 2457 C CA . ASP A 1 322 ? 1.430 19.251 2.670 1.00 18.35 512 ASP A CA 1
ATOM 2458 C C . ASP A 1 322 ? 2.710 19.682 1.973 1.00 18.65 512 ASP A C 1
ATOM 2459 O O . ASP A 1 322 ? 3.740 19.881 2.607 1.00 17.69 512 ASP A O 1
ATOM 2464 N N . LEU A 1 323 ? 2.647 19.822 0.660 1.00 17.63 513 LEU A N 1
ATOM 2465 C CA . LEU A 1 323 ? 3.827 20.208 -0.092 1.00 16.48 513 LEU A CA 1
ATOM 2466 C C . LEU A 1 323 ? 4.103 21.709 -0.090 1.00 16.14 513 LEU A C 1
ATOM 2467 O O . LEU A 1 323 ? 5.244 22.133 0.085 1.00 14.72 513 LEU A O 1
ATOM 2472 N N . PHE A 1 324 ? 3.057 22.514 -0.254 1.00 14.58 514 PHE A N 1
ATOM 2473 C CA . PHE A 1 324 ? 3.249 23.951 -0.373 1.00 14.05 514 PHE A CA 1
ATOM 2474 C C . PHE A 1 324 ? 2.684 24.887 0.692 1.00 14.63 514 PHE A C 1
ATOM 2475 O O . PHE A 1 324 ? 2.941 26.091 0.648 1.00 14.69 514 PHE A O 1
ATOM 2483 N N . GLY A 1 325 ? 1.917 24.354 1.635 1.00 15.16 515 GLY A N 1
ATOM 2484 C CA . GLY A 1 325 ? 1.354 25.193 2.677 1.00 15.39 515 GLY A CA 1
ATOM 2485 C C . GLY A 1 325 ? -0.005 25.771 2.315 1.00 16.34 515 GLY A C 1
ATOM 2486 O O . GLY A 1 325 ? -0.658 25.292 1.392 1.00 15.60 515 GLY A O 1
ATOM 2487 N N . ALA A 1 326 ? -0.417 26.812 3.039 1.00 16.47 516 ALA A N 1
ATOM 2488 C CA . ALA A 1 326 ? -1.712 27.462 2.841 1.00 16.68 516 ALA A CA 1
ATOM 2489 C C . ALA A 1 326 ? -1.887 28.151 1.506 1.00 16.71 516 ALA A C 1
ATOM 2490 O O . ALA A 1 326 ? -0.918 28.504 0.835 1.00 19.65 516 ALA A O 1
ATOM 2492 N N . ASP A 1 327 ? -3.149 28.316 1.129 1.00 15.67 517 ASP A N 1
ATOM 2493 C CA . ASP A 1 327 ? -3.553 28.986 -0.095 1.00 16.33 517 ASP A CA 1
ATOM 2494 C C . ASP A 1 327 ? -3.125 28.311 -1.387 1.00 13.59 517 ASP A C 1
ATOM 2495 O O . ASP A 1 327 ? -3.080 28.951 -2.435 1.00 15.11 517 ASP A O 1
ATOM 2500 N N . VAL A 1 328 ? -2.839 27.018 -1.322 1.00 12.81 518 VAL A N 1
ATOM 2501 C CA . VAL A 1 328 ? -2.434 26.263 -2.512 1.00 12.86 518 VAL A CA 1
ATOM 2502 C C . VAL A 1 328 ? -3.406 25.088 -2.742 1.00 12.94 518 VAL A C 1
ATOM 2503 O O . VAL A 1 328 ? -3.607 24.245 -1.856 1.00 11.82 518 VAL A O 1
ATOM 2507 N N . TYR A 1 329 ? -3.999 25.028 -3.932 1.00 13.52 519 TYR A N 1
ATOM 2508 C CA . TYR A 1 329 ? -4.982 23.989 -4.229 1.00 13.95 519 TYR A CA 1
ATOM 2509 C C . TYR A 1 329 ? -4.707 23.218 -5.501 1.00 14.57 519 TYR A C 1
ATOM 2510 O O . TYR A 1 329 ? -3.775 23.527 -6.233 1.00 12.73 519 TYR A O 1
ATOM 2519 N N . GLU A 1 330 ? -5.525 22.201 -5.763 1.00 16.17 520 GLU A N 1
ATOM 2520 C CA . GLU A 1 330 ? -5.353 21.401 -6.975 1.00 17.00 520 GLU A CA 1
ATOM 2521 C C . GLU A 1 330 ? -5.401 22.350 -8.168 1.00 16.32 520 GLU A C 1
ATOM 2522 O O . GLU A 1 330 ? -6.260 23.225 -8.226 1.00 16.10 520 GLU A O 1
ATOM 2528 N N . ALA A 1 331 ? -4.471 22.184 -9.101 1.00 14.68 521 ALA A N 1
ATOM 2529 C CA . ALA A 1 331 ? -4.414 23.037 -10.277 1.00 16.88 521 ALA A CA 1
ATOM 2530 C C . ALA A 1 331 ? -5.501 22.646 -11.268 1.00 17.99 521 ALA A C 1
ATOM 2531 O O . ALA A 1 331 ? -6.188 21.642 -11.077 1.00 19.16 521 ALA A O 1
ATOM 2533 N N . GLU A 1 332 ? -5.659 23.458 -12.314 1.00 20.81 522 GLU A N 1
ATOM 2534 C CA . GLU A 1 332 ? -6.630 23.183 -13.372 1.00 22.47 522 GLU A CA 1
ATOM 2535 C C . GLU A 1 332 ? -6.122 21.964 -14.140 1.00 21.60 522 GLU A C 1
ATOM 2536 O O . GLU A 1 332 ? -4.917 21.714 -14.201 1.00 17.82 522 GLU A O 1
ATOM 2542 N N . ASP A 1 333 ? -7.048 21.217 -14.729 1.00 21.88 523 ASP A N 1
ATOM 2543 C CA . ASP A 1 333 ? -6.707 20.032 -15.499 1.00 22.62 523 ASP A CA 1
ATOM 2544 C C . ASP A 1 333 ? -5.594 20.277 -16.505 1.00 23.10 523 ASP A C 1
ATOM 2545 O O . ASP A 1 333 ? -4.691 19.455 -16.649 1.00 23.53 523 ASP A O 1
ATOM 2550 N N . SER A 1 334 ? -5.652 21.412 -17.195 1.00 23.36 524 SER A N 1
ATOM 2551 C CA . SER A 1 334 ? -4.652 21.724 -18.208 1.00 22.41 524 SER A CA 1
ATOM 2552 C C . SER A 1 334 ? -3.220 21.599 -17.711 1.00 21.50 524 SER A C 1
ATOM 2553 O O . SER A 1 334 ? -2.327 21.238 -18.475 1.00 21.71 524 SER A O 1
ATOM 2556 N N . CYS A 1 335 ? -2.993 21.874 -16.429 1.00 20.88 525 CYS A N 1
ATOM 2557 C CA . CYS A 1 335 ? -1.636 21.786 -15.883 1.00 19.42 525 CYS A CA 1
ATOM 2558 C C . CYS A 1 335 ? -1.057 20.375 -15.961 1.00 19.53 525 CYS A C 1
ATOM 2559 O O . CYS A 1 335 ? 0.143 20.208 -16.221 1.00 17.39 525 CYS A O 1
ATOM 2562 N N . PHE A 1 336 ? -1.912 19.373 -15.729 1.00 18.61 526 PHE A N 1
ATOM 2563 C CA . PHE A 1 336 ? -1.504 17.969 -15.727 1.00 19.45 526 PHE A CA 1
ATOM 2564 C C . PHE A 1 336 ? -1.102 17.404 -17.080 1.00 20.93 526 PHE A C 1
ATOM 2565 O O . PHE A 1 336 ? -0.519 16.325 -17.151 1.00 20.69 526 PHE A O 1
ATOM 2573 N N . GLU A 1 337 ? -1.428 18.119 -18.152 1.00 22.84 527 GLU A N 1
ATOM 2574 C CA . GLU A 1 337 ? -1.059 17.673 -19.485 1.00 24.41 527 GLU A CA 1
ATOM 2575 C C . GLU A 1 337 ? 0.467 17.610 -19.591 1.00 23.63 527 GLU A C 1
ATOM 2576 O O . GLU A 1 337 ? 1.016 16.846 -20.383 1.00 23.07 527 GLU A O 1
ATOM 2582 N N . ARG A 1 338 ? 1.143 18.409 -18.768 1.00 22.43 528 ARG A N 1
ATOM 2583 C CA . ARG A 1 338 ? 2.598 18.449 -18.758 1.00 21.84 528 ARG A CA 1
ATOM 2584 C C . ARG A 1 338 ? 3.182 17.080 -18.437 1.00 21.10 528 ARG A C 1
ATOM 2585 O O . ARG A 1 338 ? 4.355 16.821 -18.719 1.00 19.45 528 ARG A O 1
ATOM 2593 N N . ASN A 1 339 ? 2.368 16.214 -17.833 1.00 20.06 529 ASN A N 1
ATOM 2594 C CA . ASN A 1 339 ? 2.818 14.869 -17.474 1.00 20.59 529 ASN A CA 1
ATOM 2595 C C . ASN A 1 339 ? 3.000 13.976 -18.703 1.00 20.79 529 ASN A C 1
ATOM 2596 O O . ASN A 1 339 ? 3.517 12.862 -18.602 1.00 20.60 529 ASN A O 1
ATOM 2601 N N . GLN A 1 340 ? 2.567 14.461 -19.863 1.00 21.64 530 GLN A N 1
ATOM 2602 C CA . GLN A 1 340 ? 2.726 13.700 -21.095 1.00 24.10 530 GLN A CA 1
ATOM 2603 C C . GLN A 1 340 ? 4.109 13.985 -21.696 1.00 25.34 530 GLN A C 1
ATOM 2604 O O . GLN A 1 340 ? 4.539 13.301 -22.624 1.00 26.79 530 GLN A O 1
ATOM 2610 N N . LYS A 1 341 ? 4.814 14.982 -21.162 1.00 23.69 531 LYS A N 1
ATOM 2611 C CA . LYS A 1 341 ? 6.127 15.340 -21.700 1.00 24.66 531 LYS A CA 1
ATOM 2612 C C . LYS A 1 341 ? 7.141 14.219 -21.577 1.00 24.89 531 LYS A C 1
ATOM 2613 O O . LYS A 1 341 ? 7.953 14.002 -22.478 1.00 24.60 531 LYS A O 1
ATOM 2619 N N . GLY A 1 342 ? 7.099 13.516 -20.453 1.00 25.08 532 GLY A N 1
ATOM 2620 C CA . GLY A 1 342 ? 8.058 12.460 -20.222 1.00 24.66 532 GLY A CA 1
ATOM 2621 C C . GLY A 1 342 ? 9.414 13.076 -19.907 1.00 25.32 532 GLY A C 1
ATOM 2622 O O . GLY A 1 342 ? 10.437 12.417 -20.056 1.00 26.03 532 GLY A O 1
ATOM 2623 N N . ASN A 1 343 ? 9.429 14.341 -19.479 1.00 25.37 533 ASN A N 1
ATOM 2624 C CA . ASN A 1 343 ? 10.684 15.010 -19.143 1.00 23.70 533 ASN A CA 1
ATOM 2625 C C . ASN A 1 343 ? 11.105 14.761 -17.688 1.00 22.44 533 ASN A C 1
ATOM 2626 O O . ASN A 1 343 ? 10.589 13.855 -17.045 1.00 20.45 533 ASN A O 1
ATOM 2631 N N . TYR A 1 344 ? 12.030 15.557 -17.159 1.00 22.59 534 TYR A N 1
ATOM 2632 C CA . TYR A 1 344 ? 12.522 15.286 -15.808 1.00 21.32 534 TYR A CA 1
ATOM 2633 C C . TYR A 1 344 ? 11.515 15.268 -14.671 1.00 20.86 534 TYR A C 1
ATOM 2634 O O . TYR A 1 344 ? 11.729 14.557 -13.688 1.00 21.65 534 TYR A O 1
ATOM 2643 N N . TYR A 1 345 ? 10.432 16.036 -14.795 1.00 19.79 535 TYR A N 1
ATOM 2644 C CA . TYR A 1 345 ? 9.415 16.098 -13.747 1.00 19.60 535 TYR A CA 1
ATOM 2645 C C . TYR A 1 345 ? 8.033 15.634 -14.216 1.00 18.33 535 TYR A C 1
ATOM 2646 O O . TYR A 1 345 ? 7.226 15.158 -13.416 1.00 17.95 535 TYR A O 1
ATOM 2655 N N . GLY A 1 346 ? 7.769 15.764 -15.513 1.00 16.50 536 GLY A N 1
ATOM 2656 C CA . GLY A 1 346 ? 6.476 15.376 -16.042 1.00 17.98 536 GLY A CA 1
ATOM 2657 C C . GLY A 1 346 ? 6.408 13.986 -16.645 1.00 18.95 536 GLY A C 1
ATOM 2658 O O . GLY A 1 346 ? 6.711 13.804 -17.823 1.00 21.13 536 GLY A O 1
ATOM 2659 N N . TYR A 1 347 ? 6.014 13.010 -15.832 1.00 19.90 537 TYR A N 1
ATOM 2660 C CA . TYR A 1 347 ? 5.880 11.613 -16.258 1.00 20.62 537 TYR A CA 1
ATOM 2661 C C . TYR A 1 347 ? 4.919 10.897 -15.297 1.00 22.28 537 TYR A C 1
ATOM 2662 O O . TYR A 1 347 ? 4.483 11.477 -14.293 1.00 20.95 537 TYR A O 1
ATOM 2671 N N . CYS A 1 348 ? 4.603 9.639 -15.590 1.00 23.33 538 CYS A N 1
ATOM 2672 C CA . CYS A 1 348 ? 3.680 8.879 -14.752 1.00 24.60 538 CYS A CA 1
ATOM 2673 C C . CYS A 1 348 ? 4.329 7.817 -13.890 1.00 25.73 538 CYS A C 1
ATOM 2674 O O . CYS A 1 348 ? 3.841 7.511 -12.798 1.00 24.76 538 CYS A O 1
ATOM 2677 N N . ARG A 1 349 ? 5.418 7.243 -14.383 1.00 27.51 539 ARG A N 1
ATOM 2678 C CA . ARG A 1 349 ? 6.122 6.215 -13.636 1.00 30.00 539 ARG A CA 1
ATOM 2679 C C . ARG A 1 349 ? 7.451 5.922 -14.303 1.00 30.39 539 ARG A C 1
ATOM 2680 O O . ARG A 1 349 ? 7.776 6.500 -15.337 1.00 29.13 539 ARG A O 1
ATOM 2688 N N . LYS A 1 350 ? 8.215 5.019 -13.704 1.00 32.96 540 LYS A N 1
ATOM 2689 C CA . LYS A 1 350 ? 9.519 4.653 -14.238 1.00 35.97 540 LYS A CA 1
ATOM 2690 C C . LYS A 1 350 ? 9.626 3.176 -14.595 1.00 38.51 540 LYS A C 1
ATOM 2691 O O . LYS A 1 350 ? 9.087 2.318 -13.903 1.00 40.23 540 LYS A O 1
ATOM 2697 N N . GLU A 1 351 ? 10.319 2.891 -15.691 1.00 41.92 541 GLU A N 1
ATOM 2698 C CA . GLU A 1 351 ? 10.540 1.519 -16.135 1.00 44.80 541 GLU A CA 1
ATOM 2699 C C . GLU A 1 351 ? 12.022 1.380 -16.403 1.00 46.06 541 GLU A C 1
ATOM 2700 O O . GLU A 1 351 ? 12.582 2.098 -17.239 1.00 46.29 541 GLU A O 1
ATOM 2706 N N . ASN A 1 352 ? 12.659 0.464 -15.685 1.00 47.80 542 ASN A N 1
ATOM 2707 C CA . ASN A 1 352 ? 14.084 0.246 -15.861 1.00 49.55 542 ASN A CA 1
ATOM 2708 C C . ASN A 1 352 ? 14.782 1.607 -15.777 1.00 49.26 542 ASN A C 1
ATOM 2709 O O . ASN A 1 352 ? 15.685 1.914 -16.560 1.00 48.89 542 ASN A O 1
ATOM 2714 N N . GLY A 1 353 ? 14.334 2.429 -14.834 1.00 48.76 543 GLY A N 1
ATOM 2715 C CA . GLY A 1 353 ? 14.929 3.740 -14.648 1.00 47.67 543 GLY A CA 1
ATOM 2716 C C . GLY A 1 353 ? 14.478 4.831 -15.600 1.00 46.22 543 GLY A C 1
ATOM 2717 O O . GLY A 1 353 ? 14.801 5.999 -15.387 1.00 47.72 543 GLY A O 1
ATOM 2718 N N . ASN A 1 354 ? 13.743 4.475 -16.648 1.00 44.75 544 ASN A N 1
ATOM 2719 C CA . ASN A 1 354 ? 13.272 5.484 -17.597 1.00 42.24 544 ASN A CA 1
ATOM 2720 C C . ASN A 1 354 ? 11.978 6.114 -17.093 1.00 39.50 544 ASN A C 1
ATOM 2721 O O . ASN A 1 354 ? 11.141 5.442 -16.490 1.00 38.84 544 ASN A O 1
ATOM 2726 N N . LYS A 1 355 ? 11.819 7.407 -17.349 1.00 35.68 545 LYS A N 1
ATOM 2727 C CA . LYS A 1 355 ? 10.619 8.122 -16.941 1.00 32.42 545 LYS A CA 1
ATOM 2728 C C . LYS A 1 355 ? 9.613 7.992 -18.080 1.00 31.73 545 LYS A C 1
ATOM 2729 O O . LYS A 1 355 ? 9.896 8.376 -19.215 1.00 31.49 545 LYS A O 1
ATOM 2735 N N . ILE A 1 356 ? 8.445 7.432 -17.778 1.00 29.78 546 ILE A N 1
ATOM 2736 C CA . ILE A 1 356 ? 7.419 7.227 -18.795 1.00 28.98 546 ILE A CA 1
ATOM 2737 C C . ILE A 1 356 ? 6.315 8.282 -18.792 1.00 27.78 546 ILE A C 1
ATOM 2738 O O . ILE A 1 356 ? 5.643 8.496 -17.785 1.00 28.05 546 ILE A O 1
ATOM 2743 N N . PRO A 1 357 ? 6.104 8.945 -19.933 1.00 27.22 547 PRO A N 1
ATOM 2744 C CA . PRO A 1 357 ? 5.061 9.966 -20.006 1.00 26.41 547 PRO A CA 1
ATOM 2745 C C . PRO A 1 357 ? 3.692 9.364 -19.717 1.00 27.06 547 PRO A C 1
ATOM 2746 O O . PRO A 1 357 ? 3.461 8.179 -19.960 1.00 26.64 547 PRO A O 1
ATOM 2750 N N . CYS A 1 358 ? 2.788 10.175 -19.181 1.00 26.10 548 CYS A N 1
ATOM 2751 C CA . CYS A 1 358 ? 1.444 9.695 -18.893 1.00 25.85 548 CYS A CA 1
ATOM 2752 C C . CYS A 1 358 ? 0.635 9.631 -20.176 1.00 25.88 548 CYS A C 1
ATOM 2753 O O . CYS A 1 358 ? 0.735 10.523 -21.024 1.00 25.26 548 CYS A O 1
ATOM 2756 N N . ALA A 1 359 ? -0.165 8.579 -20.323 1.00 25.82 549 ALA A N 1
ATOM 2757 C CA . ALA A 1 359 ? -1.047 8.498 -21.473 1.00 24.93 549 ALA A CA 1
ATOM 2758 C C . ALA A 1 359 ? -2.024 9.617 -21.089 1.00 23.97 549 ALA A C 1
ATOM 2759 O O . ALA A 1 359 ? -2.090 10.000 -19.922 1.00 22.06 549 ALA A O 1
ATOM 2761 N N . PRO A 1 360 ? -2.778 10.164 -22.052 1.00 23.63 550 PRO A N 1
ATOM 2762 C CA . PRO A 1 360 ? -3.722 11.243 -21.736 1.00 23.35 550 PRO A CA 1
ATOM 2763 C C . PRO A 1 360 ? -4.714 10.921 -20.625 1.00 22.91 550 PRO A C 1
ATOM 2764 O O . PRO A 1 360 ? -5.097 11.788 -19.852 1.00 23.72 550 PRO A O 1
ATOM 2768 N N . GLU A 1 361 ? -5.123 9.669 -20.530 1.00 23.46 551 GLU A N 1
ATOM 2769 C CA . GLU A 1 361 ? -6.088 9.309 -19.509 1.00 23.81 551 GLU A CA 1
ATOM 2770 C C . GLU A 1 361 ? -5.464 9.161 -18.119 1.00 21.52 551 GLU A C 1
ATOM 2771 O O . GLU A 1 361 ? -6.179 9.067 -17.118 1.00 19.77 551 GLU A O 1
ATOM 2777 N N . ASP A 1 362 ? -4.135 9.154 -18.058 1.00 19.52 552 ASP A N 1
ATOM 2778 C CA . ASP A 1 362 ? -3.437 8.990 -16.783 1.00 18.99 552 ASP A CA 1
ATOM 2779 C C . ASP A 1 362 ? -2.751 10.254 -16.241 1.00 17.59 552 ASP A C 1
ATOM 2780 O O . ASP A 1 362 ? -2.096 10.204 -15.201 1.00 15.93 552 ASP A O 1
ATOM 2785 N N . VAL A 1 363 ? -2.910 11.378 -16.931 1.00 16.11 553 VAL A N 1
ATOM 2786 C CA . VAL A 1 363 ? -2.256 12.615 -16.516 1.00 17.10 553 VAL A CA 1
ATOM 2787 C C . VAL A 1 363 ? -2.441 12.994 -15.040 1.00 17.61 553 VAL A C 1
ATOM 2788 O O . VAL A 1 363 ? -1.520 13.526 -14.420 1.00 17.93 553 VAL A O 1
ATOM 2792 N N . LYS A 1 364 ? -3.609 12.706 -14.474 1.00 16.24 554 LYS A N 1
ATOM 2793 C CA . LYS A 1 364 ? -3.866 13.040 -13.077 1.00 15.79 554 LYS A CA 1
ATOM 2794 C C . LYS A 1 364 ? -3.138 12.143 -12.080 1.00 16.05 554 LYS A C 1
ATOM 2795 O O . LYS A 1 364 ? -3.293 12.309 -10.866 1.00 14.37 554 LYS A O 1
ATOM 2801 N N . CYS A 1 365 ? -2.349 11.193 -12.576 1.00 14.52 555 CYS A N 1
ATOM 2802 C CA . CYS A 1 365 ? -1.636 10.293 -11.677 1.00 14.35 555 CYS A CA 1
ATOM 2803 C C . CYS A 1 365 ? -0.104 10.380 -11.754 1.00 14.08 555 CYS A C 1
ATOM 2804 O O . CYS A 1 365 ? 0.608 9.509 -11.255 1.00 14.01 555 CYS A O 1
ATOM 2807 N N . GLY A 1 366 ? 0.406 11.428 -12.387 1.00 14.71 556 GLY A N 1
ATOM 2808 C CA . GLY A 1 366 ? 1.847 11.589 -12.467 1.00 13.67 556 GLY A CA 1
ATOM 2809 C C . GLY A 1 366 ? 2.248 12.636 -11.444 1.00 14.48 556 GLY A C 1
ATOM 2810 O O . GLY A 1 366 ? 1.876 12.550 -10.263 1.00 13.26 556 GLY A O 1
ATOM 2811 N N . ARG A 1 367 ? 2.996 13.638 -11.900 1.00 13.10 557 ARG A N 1
ATOM 2812 C CA . ARG A 1 367 ? 3.420 14.724 -11.034 1.00 12.92 557 ARG A CA 1
ATOM 2813 C C . ARG A 1 367 ? 2.149 15.494 -10.677 1.00 13.08 557 ARG A C 1
ATOM 2814 O O . ARG A 1 367 ? 1.242 15.654 -11.500 1.00 11.04 557 ARG A O 1
ATOM 2822 N N . LEU A 1 368 ? 2.080 15.939 -9.435 1.00 13.40 558 LEU A N 1
ATOM 2823 C CA . LEU A 1 368 ? 0.944 16.710 -8.960 1.00 11.90 558 LEU A CA 1
ATOM 2824 C C . LEU A 1 368 ? 1.166 18.195 -9.262 1.00 12.50 558 LEU A C 1
ATOM 2825 O O . LEU A 1 368 ? 2.280 18.718 -9.100 1.00 12.57 558 LEU A O 1
ATOM 2830 N N . TYR A 1 369 ? 0.112 18.873 -9.700 1.00 11.42 559 TYR A N 1
ATOM 2831 C CA . TYR A 1 369 ? 0.211 20.296 -9.982 1.00 13.08 559 TYR A CA 1
ATOM 2832 C C . TYR A 1 369 ? -0.785 21.026 -9.106 1.00 13.86 559 TYR A C 1
ATOM 2833 O O . TYR A 1 369 ? -1.941 20.614 -8.999 1.00 12.83 559 TYR A O 1
ATOM 2842 N N . CYS A 1 370 ? -0.326 22.103 -8.471 1.00 13.16 560 CYS A N 1
ATOM 2843 C CA . CYS A 1 370 ? -1.185 22.895 -7.609 1.00 15.29 560 CYS A CA 1
ATOM 2844 C C . CYS A 1 370 ? -1.212 24.357 -8.041 1.00 16.58 560 CYS A C 1
ATOM 2845 O O . CYS A 1 370 ? -0.259 24.867 -8.630 1.00 19.12 560 CYS A O 1
ATOM 2848 N N . LYS A 1 371 ? -2.326 25.017 -7.756 1.00 17.01 561 LYS A N 1
ATOM 2849 C CA . LYS A 1 371 ? -2.525 26.423 -8.075 1.00 17.77 561 LYS A CA 1
ATOM 2850 C C . LYS A 1 371 ? -2.058 27.175 -6.822 1.00 17.92 561 LYS A C 1
ATOM 2851 O O . LYS A 1 371 ? -2.628 26.997 -5.744 1.00 15.52 561 LYS A O 1
ATOM 2857 N N . ASP A 1 372 ? -1.029 28.006 -6.962 1.00 17.46 562 ASP A N 1
ATOM 2858 C CA . ASP A 1 372 ? -0.490 28.733 -5.817 1.00 18.70 562 ASP A CA 1
ATOM 2859 C C . ASP A 1 372 ? -1.002 30.152 -5.742 1.00 18.14 562 ASP A C 1
ATOM 2860 O O . ASP A 1 372 ? -0.672 30.984 -6.574 1.00 18.40 562 ASP A O 1
ATOM 2865 N N . ASN A 1 373 ? -1.808 30.421 -4.728 1.00 18.59 563 ASN A N 1
ATOM 2866 C CA . ASN A 1 373 ? -2.342 31.752 -4.537 1.00 20.76 563 ASN A CA 1
ATOM 2867 C C . ASN A 1 373 ? -1.950 32.274 -3.158 1.00 19.11 563 ASN A C 1
ATOM 2868 O O . ASN A 1 373 ? -2.667 33.078 -2.569 1.00 19.17 563 ASN A O 1
ATOM 2873 N N . SER A 1 374 ? -0.809 31.799 -2.649 1.00 17.80 564 SER A N 1
ATOM 2874 C CA . SER A 1 374 ? -0.298 32.244 -1.345 1.00 15.91 564 SER A CA 1
ATOM 2875 C C . SER A 1 374 ? 0.149 33.703 -1.502 1.00 15.50 564 SER A C 1
ATOM 2876 O O . SER A 1 374 ? 0.252 34.209 -2.622 1.00 12.54 564 SER A O 1
ATOM 2879 N N . PRO A 1 375 ? 0.440 34.390 -0.386 1.00 16.00 565 PRO A N 1
ATOM 2880 C CA . PRO A 1 375 ? 0.859 35.794 -0.462 1.00 17.27 565 PRO A CA 1
ATOM 2881 C C . PRO A 1 375 ? 1.877 36.150 -1.541 1.00 18.34 565 PRO A C 1
ATOM 2882 O O . PRO A 1 375 ? 2.968 35.580 -1.605 1.00 17.90 565 PRO A O 1
ATOM 2886 N N . GLY A 1 376 ? 1.489 37.095 -2.393 1.00 19.30 566 GLY A N 1
ATOM 2887 C CA . GLY A 1 376 ? 2.357 37.572 -3.455 1.00 19.87 566 GLY A CA 1
ATOM 2888 C C . GLY A 1 376 ? 2.734 36.577 -4.530 1.00 21.45 566 GLY A C 1
ATOM 2889 O O . GLY A 1 376 ? 3.702 36.806 -5.252 1.00 23.17 566 GLY A O 1
ATOM 2890 N N . GLN A 1 377 ? 1.980 35.487 -4.646 1.00 21.14 567 GLN A N 1
ATOM 2891 C CA . GLN A 1 377 ? 2.264 34.452 -5.642 1.00 23.90 567 GLN A CA 1
ATOM 2892 C C . GLN A 1 377 ? 1.120 34.249 -6.621 1.00 24.88 567 GLN A C 1
ATOM 2893 O O . GLN A 1 377 ? -0.054 34.452 -6.290 1.00 24.61 567 GLN A O 1
ATOM 2899 N N . ASN A 1 378 ? 1.483 33.823 -7.824 1.00 26.51 568 ASN A N 1
ATOM 2900 C CA . ASN A 1 378 ? 0.515 33.534 -8.869 1.00 29.49 568 ASN A CA 1
ATOM 2901 C C . ASN A 1 378 ? 1.144 32.502 -9.801 1.00 28.34 568 ASN A C 1
ATOM 2902 O O . ASN A 1 378 ? 1.723 32.839 -10.830 1.00 30.03 568 ASN A O 1
ATOM 2907 N N . ASN A 1 379 ? 1.062 31.244 -9.397 1.00 25.11 569 ASN A N 1
ATOM 2908 C CA . ASN A 1 379 ? 1.591 30.144 -10.178 1.00 22.44 569 ASN A CA 1
ATOM 2909 C C . ASN A 1 379 ? 0.470 29.109 -10.239 1.00 21.10 569 ASN A C 1
ATOM 2910 O O . ASN A 1 379 ? 0.223 28.386 -9.275 1.00 18.92 569 ASN A O 1
ATOM 2915 N N . PRO A 1 380 ? -0.244 29.052 -11.374 1.00 20.03 570 PRO A N 1
ATOM 2916 C CA . PRO A 1 380 ? -1.358 28.136 -11.632 1.00 19.77 570 PRO A CA 1
ATOM 2917 C C . PRO A 1 380 ? -0.947 26.664 -11.741 1.00 18.98 570 PRO A C 1
ATOM 2918 O O . PRO A 1 380 ? -1.748 25.768 -11.472 1.00 17.89 570 PRO A O 1
ATOM 2922 N N . CYS A 1 381 ? 0.294 26.416 -12.151 1.00 18.08 571 CYS A N 1
ATOM 2923 C CA . CYS A 1 381 ? 0.775 25.044 -12.292 1.00 18.94 571 CYS A CA 1
ATOM 2924 C C . CYS A 1 381 ? 2.050 24.756 -11.484 1.00 17.65 571 CYS A C 1
ATOM 2925 O O . CYS A 1 381 ? 3.068 24.339 -12.038 1.00 17.97 571 CYS A O 1
ATOM 2928 N N . LYS A 1 382 ? 1.999 24.966 -10.177 1.00 16.68 572 LYS A N 1
ATOM 2929 C CA . LYS A 1 382 ? 3.169 24.717 -9.353 1.00 14.65 572 LYS A CA 1
ATOM 2930 C C . LYS A 1 382 ? 3.294 23.231 -9.058 1.00 15.07 572 LYS A C 1
ATOM 2931 O O . LYS A 1 382 ? 2.297 22.542 -8.813 1.00 13.10 572 LYS A O 1
ATOM 2937 N N . MET A 1 383 ? 4.522 22.727 -9.099 1.00 14.02 573 MET A N 1
ATOM 2938 C CA . MET A 1 383 ? 4.739 21.336 -8.772 1.00 13.86 573 MET A CA 1
ATOM 2939 C C . MET A 1 383 ? 6.001 21.229 -7.945 1.00 14.00 573 MET A C 1
ATOM 2940 O O . MET A 1 383 ? 6.781 22.178 -7.865 1.00 14.19 573 MET A O 1
ATOM 2945 N N . PHE A 1 384 ? 6.187 20.086 -7.299 1.00 14.57 574 PHE A N 1
ATOM 2946 C CA . PHE A 1 384 ? 7.385 19.879 -6.501 1.00 13.19 574 PHE A CA 1
ATOM 2947 C C . PHE A 1 384 ? 8.309 18.856 -7.135 1.00 13.31 574 PHE A C 1
ATOM 2948 O O . PHE A 1 384 ? 7.899 17.741 -7.433 1.00 14.28 574 PHE A O 1
ATOM 2956 N N . TYR A 1 385 ? 9.555 19.257 -7.355 1.00 13.18 575 TYR A N 1
ATOM 2957 C CA . TYR A 1 385 ? 10.554 18.363 -7.902 1.00 15.22 575 TYR A CA 1
ATOM 2958 C C . TYR A 1 385 ? 11.919 18.599 -7.259 1.00 15.72 575 TYR A C 1
ATOM 2959 O O . TYR A 1 385 ? 12.417 19.722 -7.225 1.00 16.31 575 TYR A O 1
ATOM 2968 N N . SER A 1 386 ? 12.511 17.522 -6.755 1.00 16.54 576 SER A N 1
ATOM 2969 C CA . SER A 1 386 ? 13.835 17.545 -6.141 1.00 16.29 576 SER A CA 1
ATOM 2970 C C . SER A 1 386 ? 14.501 16.233 -6.532 1.00 17.00 576 SER A C 1
ATOM 2971 O O . SER A 1 386 ? 13.881 15.165 -6.442 1.00 16.04 576 SER A O 1
ATOM 2974 N N . ASN A 1 387 ? 15.754 16.292 -6.967 1.00 15.81 577 ASN A N 1
ATOM 2975 C CA . ASN A 1 387 ? 16.417 15.061 -7.364 1.00 17.51 577 ASN A CA 1
ATOM 2976 C C . ASN A 1 387 ? 16.950 14.286 -6.170 1.00 18.93 577 ASN A C 1
ATOM 2977 O O . ASN A 1 387 ? 17.652 13.293 -6.326 1.00 20.78 577 ASN A O 1
ATOM 2982 N N . GLU A 1 388 ? 16.609 14.748 -4.972 1.00 21.11 578 GLU A N 1
ATOM 2983 C CA . GLU A 1 388 ? 17.002 14.062 -3.747 1.00 22.85 578 GLU A CA 1
ATOM 2984 C C . GLU A 1 388 ? 16.075 12.837 -3.647 1.00 23.23 578 GLU A C 1
ATOM 2985 O O . GLU A 1 388 ? 16.461 11.781 -3.135 1.00 21.85 578 GLU A O 1
ATOM 2991 N N . ASP A 1 389 ? 14.851 13.003 -4.156 1.00 21.70 579 ASP A N 1
ATOM 2992 C CA . ASP A 1 389 ? 13.827 11.951 -4.193 1.00 21.34 579 ASP A CA 1
ATOM 2993 C C . ASP A 1 389 ? 12.750 12.392 -5.168 1.00 19.77 579 ASP A C 1
ATOM 2994 O O . ASP A 1 389 ? 11.793 13.064 -4.793 1.00 17.26 579 ASP A O 1
ATOM 2999 N N . GLU A 1 390 ? 12.915 12.003 -6.423 1.00 19.76 580 GLU A N 1
ATOM 3000 C CA . GLU A 1 390 ? 11.991 12.387 -7.481 1.00 19.23 580 GLU A CA 1
ATOM 3001 C C . GLU A 1 390 ? 10.539 11.965 -7.268 1.00 19.87 580 GLU A C 1
ATOM 3002 O O . GLU A 1 390 ? 9.632 12.510 -7.901 1.00 17.53 580 GLU A O 1
ATOM 3008 N N . HIS A 1 391 ? 10.310 11.000 -6.382 1.00 19.29 581 HIS A N 1
ATOM 3009 C CA . HIS A 1 391 ? 8.945 10.565 -6.127 1.00 19.11 581 HIS A CA 1
ATOM 3010 C C . HIS A 1 391 ? 8.153 11.564 -5.285 1.00 16.53 581 HIS A C 1
ATOM 3011 O O . HIS A 1 391 ? 6.934 11.570 -5.329 1.00 18.13 581 HIS A O 1
ATOM 3018 N N . LYS A 1 392 ? 8.833 12.395 -4.504 1.00 16.08 582 LYS A N 1
ATOM 3019 C CA . LYS A 1 392 ? 8.134 13.401 -3.706 1.00 14.85 582 LYS A CA 1
ATOM 3020 C C . LYS A 1 392 ? 7.513 14.416 -4.679 1.00 14.60 582 LYS A C 1
ATOM 3021 O O . LYS A 1 392 ? 8.203 14.962 -5.541 1.00 13.76 582 LYS A O 1
ATOM 3027 N N . GLY A 1 393 ? 6.215 14.658 -4.549 1.00 13.01 583 GLY A N 1
ATOM 3028 C CA . GLY A 1 393 ? 5.553 15.578 -5.454 1.00 12.61 583 GLY A CA 1
ATOM 3029 C C . GLY A 1 393 ? 4.695 14.825 -6.462 1.00 12.00 583 GLY A C 1
ATOM 3030 O O . GLY A 1 393 ? 3.884 15.423 -7.152 1.00 13.53 583 GLY A O 1
ATOM 3031 N N . MET A 1 394 ? 4.889 13.514 -6.564 1.00 11.74 584 MET A N 1
ATOM 3032 C CA . MET A 1 394 ? 4.088 12.690 -7.468 1.00 13.17 584 MET A CA 1
ATOM 3033 C C . MET A 1 394 ? 2.756 12.408 -6.785 1.00 12.19 584 MET A C 1
ATOM 3034 O O . MET A 1 394 ? 2.689 12.282 -5.563 1.00 12.35 584 MET A O 1
ATOM 3039 N N . VAL A 1 395 ? 1.686 12.314 -7.561 1.00 11.78 585 VAL A N 1
ATOM 3040 C CA . VAL A 1 395 ? 0.383 12.045 -6.965 1.00 11.84 585 VAL A CA 1
ATOM 3041 C C . VAL A 1 395 ? 0.464 10.742 -6.160 1.00 11.56 585 VAL A C 1
ATOM 3042 O O . VAL A 1 395 ? 0.961 9.745 -6.656 1.00 13.97 585 VAL A O 1
ATOM 3046 N N . LEU A 1 396 ? -0.028 10.741 -4.924 1.00 10.84 586 LEU A N 1
ATOM 3047 C CA . LEU A 1 396 ? 0.041 9.535 -4.103 1.00 11.08 586 LEU A CA 1
ATOM 3048 C C . LEU A 1 396 ? -0.799 8.359 -4.591 1.00 10.75 586 LEU A C 1
ATOM 3049 O O . LEU A 1 396 ? -1.886 8.520 -5.142 1.00 10.96 586 LEU A O 1
ATOM 3054 N N . PRO A 1 397 ? -0.288 7.147 -4.406 1.00 12.77 587 PRO A N 1
ATOM 3055 C CA . PRO A 1 397 ? -1.092 6.015 -4.855 1.00 13.49 587 PRO A CA 1
ATOM 3056 C C . PRO A 1 397 ? -2.435 5.997 -4.106 1.00 14.40 587 PRO A C 1
ATOM 3057 O O . PRO A 1 397 ? -2.502 6.325 -2.905 1.00 14.16 587 PRO A O 1
ATOM 3061 N N . GLY A 1 398 ? -3.508 5.653 -4.822 1.00 13.89 588 GLY A N 1
ATOM 3062 C CA . GLY A 1 398 ? -4.823 5.580 -4.202 1.00 12.73 588 GLY A CA 1
ATOM 3063 C C . GLY A 1 398 ? -5.605 6.885 -4.245 1.00 11.87 588 GLY A C 1
ATOM 3064 O O . GLY A 1 398 ? -6.758 6.940 -3.822 1.00 12.50 588 GLY A O 1
ATOM 3065 N N . THR A 1 399 ? -4.968 7.938 -4.742 1.00 10.30 589 THR A N 1
ATOM 3066 C CA . THR A 1 399 ? -5.586 9.253 -4.839 1.00 9.33 589 THR A CA 1
ATOM 3067 C C . THR A 1 399 ? -6.705 9.275 -5.882 1.00 8.82 589 THR A C 1
ATOM 3068 O O . THR A 1 399 ? -6.531 8.788 -6.995 1.00 10.99 589 THR A O 1
ATOM 3072 N N . LYS A 1 400 ? -7.851 9.844 -5.518 1.00 10.83 590 LYS A N 1
ATOM 3073 C CA . LYS A 1 400 ? -8.987 9.965 -6.438 1.00 11.13 590 LYS A CA 1
ATOM 3074 C C . LYS A 1 400 ? -8.576 10.870 -7.608 1.00 11.50 590 LYS A C 1
ATOM 3075 O O . LYS A 1 400 ? -8.191 12.022 -7.388 1.00 10.99 590 LYS A O 1
ATOM 3081 N N . CYS A 1 401 ? -8.659 10.346 -8.835 1.00 12.18 591 CYS A N 1
ATOM 3082 C CA . CYS A 1 401 ? -8.263 11.089 -10.041 1.00 12.90 591 CYS A CA 1
ATOM 3083 C C . CYS A 1 401 ? -9.415 11.505 -10.961 1.00 14.17 591 CYS A C 1
ATOM 3084 O O . CYS A 1 401 ? -9.209 12.197 -11.954 1.00 15.74 591 CYS A O 1
ATOM 3087 N N . ALA A 1 402 ? -10.621 11.067 -10.628 1.00 15.95 592 ALA A N 1
ATOM 3088 C CA . ALA A 1 402 ? -11.829 11.395 -11.381 1.00 16.27 592 ALA A CA 1
ATOM 3089 C C . ALA A 1 402 ? -12.973 10.736 -10.636 1.00 15.86 592 ALA A C 1
ATOM 3090 O O . ALA A 1 402 ? -12.742 9.938 -9.731 1.00 16.07 592 ALA A O 1
ATOM 3092 N N . ASP A 1 403 ? -14.202 11.082 -11.000 1.00 16.46 593 ASP A N 1
ATOM 3093 C CA . ASP A 1 403 ? -15.382 10.484 -10.381 1.00 16.91 593 ASP A CA 1
ATOM 3094 C C . ASP A 1 403 ? -15.264 8.968 -10.576 1.00 16.48 593 ASP A C 1
ATOM 3095 O O . ASP A 1 403 ? -15.123 8.495 -11.699 1.00 16.99 593 ASP A O 1
ATOM 3100 N N . GLY A 1 404 ? -15.287 8.213 -9.483 1.00 14.69 594 GLY A N 1
ATOM 3101 C CA . GLY A 1 404 ? -15.178 6.773 -9.593 1.00 13.53 594 GLY A CA 1
ATOM 3102 C C . GLY A 1 404 ? -13.813 6.207 -9.977 1.00 14.31 594 GLY A C 1
ATOM 3103 O O . GLY A 1 404 ? -13.714 5.012 -10.297 1.00 13.58 594 GLY A O 1
ATOM 3104 N N . LYS A 1 405 ? -12.759 7.031 -9.954 1.00 12.45 595 LYS A N 1
ATOM 3105 C CA . LYS A 1 405 ? -11.427 6.544 -10.312 1.00 11.00 595 LYS A CA 1
ATOM 3106 C C . LYS A 1 405 ? -10.338 6.921 -9.312 1.00 10.96 595 LYS A C 1
ATOM 3107 O O . LYS A 1 405 ? -10.450 7.928 -8.603 1.00 11.19 595 LYS A O 1
ATOM 3113 N N . VAL A 1 406 ? -9.294 6.095 -9.249 1.00 11.74 596 VAL A N 1
ATOM 3114 C CA . VAL A 1 406 ? -8.155 6.319 -8.354 1.00 11.50 596 VAL A CA 1
ATOM 3115 C C . VAL A 1 406 ? -6.857 5.985 -9.071 1.00 13.60 596 VAL A C 1
ATOM 3116 O O . VAL A 1 406 ? -6.858 5.294 -10.093 1.00 13.82 596 VAL A O 1
ATOM 3120 N N . CYS A 1 407 ? -5.747 6.477 -8.536 1.00 13.74 597 CYS A N 1
ATOM 3121 C CA . CYS A 1 407 ? -4.450 6.195 -9.136 1.00 15.09 597 CYS A CA 1
ATOM 3122 C C . CYS A 1 407 ? -3.912 4.899 -8.588 1.00 15.24 597 CYS A C 1
ATOM 3123 O O . CYS A 1 407 ? -4.017 4.633 -7.393 1.00 14.79 597 CYS A O 1
ATOM 3126 N N . SER A 1 408 ? -3.351 4.092 -9.482 1.00 17.09 598 SER A N 1
ATOM 3127 C CA . SER A 1 408 ? -2.762 2.809 -9.129 1.00 18.90 598 SER A CA 1
ATOM 3128 C C . SER A 1 408 ? -1.635 2.602 -10.108 1.00 18.64 598 SER A C 1
ATOM 3129 O O . SER A 1 408 ? -1.872 2.443 -11.291 1.00 19.50 598 SER A O 1
ATOM 3132 N N . ASN A 1 409 ? -0.402 2.639 -9.624 1.00 20.94 599 ASN A N 1
ATOM 3133 C CA . ASN A 1 409 ? 0.749 2.457 -10.497 1.00 21.95 599 ASN A CA 1
ATOM 3134 C C . ASN A 1 409 ? 0.874 3.440 -11.624 1.00 21.74 599 ASN A C 1
ATOM 3135 O O . ASN A 1 409 ? 1.269 3.056 -12.723 1.00 22.59 599 ASN A O 1
ATOM 3140 N N . GLY A 1 410 ? 0.550 4.700 -11.377 1.00 20.86 600 GLY A N 1
ATOM 3141 C CA . GLY A 1 410 ? 0.672 5.683 -12.434 1.00 17.55 600 GLY A CA 1
ATOM 3142 C C . GLY A 1 410 ? -0.490 5.676 -13.402 1.00 18.02 600 GLY A C 1
ATOM 3143 O O . GLY A 1 410 ? -0.461 6.392 -14.402 1.00 17.63 600 GLY A O 1
ATOM 3144 N N . HIS A 1 411 ? -1.520 4.883 -13.107 1.00 16.36 601 HIS A N 1
ATOM 3145 C CA . HIS A 1 411 ? -2.693 4.817 -13.971 1.00 17.31 601 HIS A CA 1
ATOM 3146 C C . HIS A 1 411 ? -3.973 5.245 -13.244 1.00 16.75 601 HIS A C 1
ATOM 3147 O O . HIS A 1 411 ? -4.208 4.847 -12.107 1.00 15.14 601 HIS A O 1
ATOM 3154 N N . CYS A 1 412 ? -4.802 6.038 -13.910 1.00 15.95 602 CYS A N 1
ATOM 3155 C CA . CYS A 1 412 ? -6.074 6.452 -13.319 1.00 17.05 602 CYS A CA 1
ATOM 3156 C C . CYS A 1 412 ? -7.095 5.363 -13.720 1.00 16.42 602 CYS A C 1
ATOM 3157 O O . CYS A 1 412 ? -7.539 5.305 -14.866 1.00 12.50 602 CYS A O 1
ATOM 3160 N N . VAL A 1 413 ? -7.454 4.497 -12.770 1.00 15.59 603 VAL A N 1
ATOM 3161 C CA . VAL A 1 413 ? -8.375 3.397 -13.057 1.00 14.92 603 VAL A CA 1
ATOM 3162 C C . VAL A 1 413 ? -9.662 3.381 -12.228 1.00 15.64 603 VAL A C 1
ATOM 3163 O O . VAL A 1 413 ? -9.730 3.976 -11.147 1.00 14.08 603 VAL A O 1
ATOM 3167 N N . ASP A 1 414 ? -10.678 2.688 -12.745 1.00 13.70 604 ASP A N 1
ATOM 3168 C CA . ASP A 1 414 ? -11.949 2.564 -12.046 1.00 15.09 604 ASP A CA 1
ATOM 3169 C C . ASP A 1 414 ? -11.684 2.056 -10.640 1.00 15.33 604 ASP A C 1
ATOM 3170 O O . ASP A 1 414 ? -10.978 1.055 -10.439 1.00 13.47 604 ASP A O 1
ATOM 3175 N N . VAL A 1 415 ? -12.270 2.733 -9.664 1.00 13.86 605 VAL A N 1
ATOM 3176 C CA . VAL A 1 415 ? -12.055 2.355 -8.284 1.00 14.50 605 VAL A CA 1
ATOM 3177 C C . VAL A 1 415 ? -12.681 1.006 -7.939 1.00 17.11 605 VAL A C 1
ATOM 3178 O O . VAL A 1 415 ? -12.173 0.274 -7.088 1.00 17.87 605 VAL A O 1
ATOM 3182 N N . ALA A 1 416 ? -13.768 0.665 -8.622 1.00 18.95 606 ALA A N 1
ATOM 3183 C CA . ALA A 1 416 ? -14.453 -0.594 -8.364 1.00 20.04 606 ALA A CA 1
ATOM 3184 C C . ALA A 1 416 ? -13.586 -1.814 -8.671 1.00 19.43 606 ALA A C 1
ATOM 3185 O O . ALA A 1 416 ? -13.737 -2.857 -8.044 1.00 19.80 606 ALA A O 1
ATOM 3187 N N . THR A 1 417 ? -12.677 -1.693 -9.630 1.00 19.78 607 THR A N 1
ATOM 3188 C CA . THR A 1 417 ? -11.820 -2.821 -9.971 1.00 19.44 607 THR A CA 1
ATOM 3189 C C . THR A 1 417 ? -10.353 -2.590 -9.599 1.00 18.69 607 THR A C 1
ATOM 3190 O O . THR A 1 417 ? -9.486 -3.380 -9.956 1.00 17.27 607 THR A O 1
ATOM 3194 N N . ALA A 1 418 ? -10.082 -1.521 -8.856 1.00 16.88 608 ALA A N 1
ATOM 3195 C CA . ALA A 1 418 ? -8.710 -1.194 -8.480 1.00 16.11 608 ALA A CA 1
ATOM 3196 C C . ALA A 1 418 ? -8.194 -2.043 -7.328 1.00 16.15 608 ALA A C 1
ATOM 3197 O O . ALA A 1 418 ? -6.992 -2.293 -7.225 1.00 16.42 608 ALA A O 1
ATOM 3199 N N . TYR A 1 419 ? -9.112 -2.487 -6.475 1.00 15.25 609 TYR A N 1
ATOM 3200 C CA . TYR A 1 419 ? -8.772 -3.293 -5.311 1.00 16.22 609 TYR A CA 1
ATOM 3201 C C . TYR A 1 419 ? -9.566 -4.596 -5.257 1.00 16.62 609 TYR A C 1
ATOM 3202 O O . TYR A 1 419 ? -10.530 -4.736 -6.042 1.00 16.12 609 TYR A O 1
ATOM 3212 N N . PRO B 1 6 ? 18.436 34.275 25.413 1.00 33.41 196 PRO B N 1
ATOM 3213 C CA . PRO B 1 6 ? 17.221 33.486 25.068 1.00 33.58 196 PRO B CA 1
ATOM 3214 C C . PRO B 1 6 ? 16.195 34.257 24.222 1.00 33.72 196 PRO B C 1
ATOM 3215 O O . PRO B 1 6 ? 15.266 33.651 23.648 1.00 33.99 196 PRO B O 1
ATOM 3219 N N . PHE B 1 7 ? 16.336 35.577 24.165 1.00 32.40 197 PHE B N 1
ATOM 3220 C CA . PHE B 1 7 ? 15.413 36.379 23.378 1.00 30.89 197 PHE B CA 1
ATOM 3221 C C . PHE B 1 7 ? 15.991 36.677 22.001 1.00 29.26 197 PHE B C 1
ATOM 3222 O O . PHE B 1 7 ? 17.142 37.102 21.896 1.00 30.31 197 PHE B O 1
ATOM 3230 N N . ARG B 1 8 ? 15.199 36.461 20.955 1.00 27.34 198 ARG B N 1
ATOM 3231 C CA . ARG B 1 8 ? 15.630 36.796 19.597 1.00 25.20 198 ARG B CA 1
ATOM 3232 C C . ARG B 1 8 ? 15.186 38.260 19.409 1.00 23.47 198 ARG B C 1
ATOM 3233 O O . ARG B 1 8 ? 14.296 38.728 20.106 1.00 22.41 198 ARG B O 1
ATOM 3241 N N . PHE B 1 9 ? 15.799 38.975 18.476 1.00 22.26 199 PHE B N 1
ATOM 3242 C CA . PHE B 1 9 ? 15.467 40.378 18.250 1.00 20.40 199 PHE B CA 1
ATOM 3243 C C . PHE B 1 9 ? 15.136 40.670 16.794 1.00 18.80 199 PHE B C 1
ATOM 3244 O O . PHE B 1 9 ? 15.910 40.329 15.909 1.00 18.38 199 PHE B O 1
ATOM 3252 N N . VAL B 1 10 ? 14.000 41.310 16.541 1.00 15.71 200 VAL B N 1
ATOM 3253 C CA . VAL B 1 10 ? 13.663 41.670 15.172 1.00 13.50 200 VAL B CA 1
ATOM 3254 C C . VAL B 1 10 ? 13.925 43.162 14.960 1.00 13.86 200 VAL B C 1
ATOM 3255 O O . VAL B 1 10 ? 13.275 44.010 15.576 1.00 12.81 200 VAL B O 1
ATOM 3259 N N . GLU B 1 11 ? 14.898 43.477 14.108 1.00 13.17 201 GLU B N 1
ATOM 3260 C CA . GLU B 1 11 ? 15.242 44.859 13.804 1.00 13.28 201 GLU B CA 1
ATOM 3261 C C . GLU B 1 11 ? 14.331 45.267 12.661 1.00 13.97 201 GLU B C 1
ATOM 3262 O O . GLU B 1 11 ? 14.523 44.879 11.504 1.00 12.33 201 GLU B O 1
ATOM 3268 N N . LEU B 1 12 ? 13.322 46.052 13.027 1.00 13.36 202 LEU B N 1
ATOM 3269 C CA . LEU B 1 12 ? 12.275 46.480 12.120 1.00 10.60 202 LEU B CA 1
ATOM 3270 C C . LEU B 1 12 ? 12.394 47.838 11.461 1.00 9.98 202 LEU B C 1
ATOM 3271 O O . LEU B 1 12 ? 12.750 48.827 12.105 1.00 9.45 202 LEU B O 1
ATOM 3276 N N . VAL B 1 13 ? 12.093 47.875 10.166 1.00 8.01 203 VAL B N 1
ATOM 3277 C CA . VAL B 1 13 ? 12.051 49.129 9.442 1.00 8.39 203 VAL B CA 1
ATOM 3278 C C . VAL B 1 13 ? 10.601 49.264 8.972 1.00 8.62 203 VAL B C 1
ATOM 3279 O O . VAL B 1 13 ? 10.046 48.349 8.366 1.00 8.68 203 VAL B O 1
ATOM 3283 N N . LEU B 1 14 ? 9.977 50.392 9.275 1.00 9.69 204 LEU B N 1
ATOM 3284 C CA . LEU B 1 14 ? 8.594 50.640 8.849 1.00 9.04 204 LEU B CA 1
ATOM 3285 C C . LEU B 1 14 ? 8.592 51.642 7.709 1.00 9.75 204 LEU B C 1
ATOM 3286 O O . LEU B 1 14 ? 9.448 52.525 7.663 1.00 9.99 204 LEU B O 1
ATOM 3291 N N . VAL B 1 15 ? 7.634 51.495 6.793 1.00 9.95 205 VAL B N 1
ATOM 3292 C CA . VAL B 1 15 ? 7.484 52.395 5.660 1.00 9.05 205 VAL B CA 1
ATOM 3293 C C . VAL B 1 15 ? 6.031 52.881 5.643 1.00 8.77 205 VAL B C 1
ATOM 3294 O O . VAL B 1 15 ? 5.105 52.085 5.771 1.00 10.48 205 VAL B O 1
ATOM 3298 N N . VAL B 1 16 ? 5.835 54.191 5.525 1.00 8.96 206 VAL B N 1
ATOM 3299 C CA . VAL B 1 16 ? 4.488 54.779 5.501 1.00 8.75 206 VAL B CA 1
ATOM 3300 C C . VAL B 1 16 ? 4.201 55.346 4.102 1.00 9.36 206 VAL B C 1
ATOM 3301 O O . VAL B 1 16 ? 4.973 56.173 3.597 1.00 8.88 206 VAL B O 1
ATOM 3305 N N . ASP B 1 17 ? 3.104 54.918 3.474 1.00 10.13 207 ASP B N 1
ATOM 3306 C CA . ASP B 1 17 ? 2.810 55.393 2.114 1.00 10.10 207 ASP B CA 1
ATOM 3307 C C . ASP B 1 17 ? 2.227 56.805 2.059 1.00 10.44 207 ASP B C 1
ATOM 3308 O O . ASP B 1 17 ? 1.867 57.366 3.088 1.00 7.06 207 ASP B O 1
ATOM 3313 N N . LYS B 1 18 ? 2.167 57.381 0.859 1.00 11.75 208 LYS B N 1
ATOM 3314 C CA . LYS B 1 18 ? 1.660 58.739 0.682 1.00 12.82 208 LYS B CA 1
ATOM 3315 C C . LYS B 1 18 ? 0.213 58.910 1.096 1.00 12.58 208 LYS B C 1
ATOM 3316 O O . LYS B 1 18 ? -0.180 59.970 1.575 1.00 13.33 208 LYS B O 1
ATOM 3322 N N . ALA B 1 19 ? -0.590 57.875 0.912 1.00 12.47 209 ALA B N 1
ATOM 3323 C CA . ALA B 1 19 ? -1.986 57.973 1.300 1.00 12.24 209 ALA B CA 1
ATOM 3324 C C . ALA B 1 19 ? -2.077 58.164 2.817 1.00 12.40 209 ALA B C 1
ATOM 3325 O O . ALA B 1 19 ? -2.885 58.966 3.302 1.00 10.62 209 ALA B O 1
ATOM 3327 N N . MET B 1 20 ? -1.250 57.453 3.578 1.00 12.68 210 MET B N 1
ATOM 3328 C CA . MET B 1 20 ? -1.344 57.614 5.026 1.00 15.18 210 MET B CA 1
ATOM 3329 C C . MET B 1 20 ? -0.859 58.997 5.463 1.00 14.17 210 MET B C 1
ATOM 3330 O O . MET B 1 20 ? -1.385 59.575 6.413 1.00 16.70 210 MET B O 1
ATOM 3335 N N . VAL B 1 21 ? 0.127 59.536 4.762 1.00 12.42 211 VAL B N 1
ATOM 3336 C CA . VAL B 1 21 ? 0.613 60.872 5.074 1.00 14.32 211 VAL B CA 1
ATOM 3337 C C . VAL B 1 21 ? -0.542 61.874 4.837 1.00 15.78 211 VAL B C 1
ATOM 3338 O O . VAL B 1 21 ? -0.886 62.690 5.704 1.00 16.76 211 VAL B O 1
ATOM 3342 N N . THR B 1 22 ? -1.141 61.797 3.655 1.00 14.76 212 THR B N 1
ATOM 3343 C CA . THR B 1 22 ? -2.254 62.676 3.286 1.00 15.17 212 THR B CA 1
ATOM 3344 C C . THR B 1 22 ? -3.423 62.556 4.275 1.00 15.37 212 THR B C 1
ATOM 3345 O O . THR B 1 22 ? -3.992 63.559 4.720 1.00 17.79 212 THR B O 1
ATOM 3349 N N . LYS B 1 23 ? -3.771 61.324 4.623 1.00 15.40 213 LYS B N 1
ATOM 3350 C CA . LYS B 1 23 ? -4.863 61.055 5.561 1.00 15.10 213 LYS B CA 1
ATOM 3351 C C . LYS B 1 23 ? -4.624 61.806 6.880 1.00 15.86 213 LYS B C 1
ATOM 3352 O O . LYS B 1 23 ? -5.574 62.259 7.542 1.00 13.46 213 LYS B O 1
ATOM 3358 N N . ASN B 1 24 ? -3.350 61.948 7.251 1.00 15.50 214 ASN B N 1
ATOM 3359 C CA . ASN B 1 24 ? -2.972 62.645 8.487 1.00 16.08 214 ASN B CA 1
ATOM 3360 C C . ASN B 1 24 ? -2.574 64.107 8.277 1.00 15.33 214 ASN B C 1
ATOM 3361 O O . ASN B 1 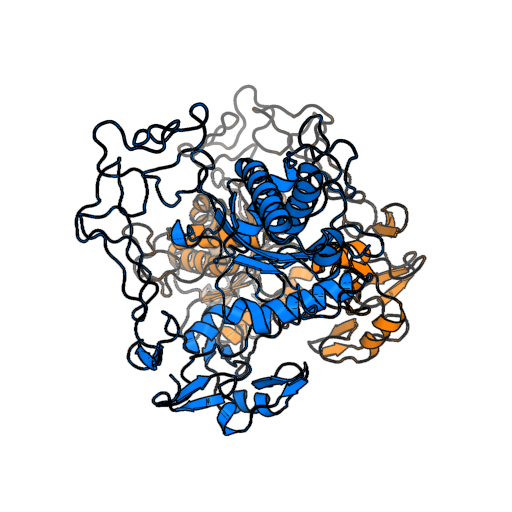24 ? -1.868 64.691 9.098 1.00 16.65 214 ASN B O 1
ATOM 3366 N N . ASN B 1 25 ? -3.041 64.675 7.174 1.00 16.06 215 ASN B N 1
ATOM 3367 C CA . ASN B 1 25 ? -2.781 66.056 6.782 1.00 16.33 215 ASN B CA 1
ATOM 3368 C C . ASN B 1 25 ? -1.297 66.453 6.816 1.00 15.98 215 ASN B C 1
ATOM 3369 O O . ASN B 1 25 ? -0.947 67.579 7.189 1.00 13.05 215 ASN B O 1
ATOM 3374 N N . GLY B 1 26 ? -0.438 65.519 6.412 1.00 14.05 216 GLY B N 1
ATOM 3375 C CA . GLY B 1 26 ? 0.996 65.771 6.354 1.00 13.72 216 GLY B CA 1
ATOM 3376 C C . GLY B 1 26 ? 1.723 65.944 7.676 1.00 15.31 216 GLY B C 1
ATOM 3377 O O . GLY B 1 26 ? 2.873 66.367 7.706 1.00 16.71 216 GLY B O 1
ATOM 3378 N N . ASP B 1 27 ? 1.060 65.616 8.776 1.00 13.70 217 ASP B N 1
ATOM 3379 C CA . ASP B 1 27 ? 1.663 65.771 10.086 1.00 15.10 217 ASP B CA 1
ATOM 3380 C C . ASP B 1 27 ? 2.561 64.577 10.396 1.00 15.23 217 ASP B C 1
ATOM 3381 O O . ASP B 1 27 ? 2.097 63.580 10.939 1.00 17.04 217 ASP B O 1
ATOM 3386 N N . LEU B 1 28 ? 3.841 64.670 10.059 1.00 15.53 218 LEU B N 1
ATOM 3387 C CA . LEU B 1 28 ? 4.752 63.555 10.308 1.00 16.90 218 LEU B CA 1
ATOM 3388 C C . LEU B 1 28 ? 5.008 63.262 11.781 1.00 16.79 218 LEU B C 1
ATOM 3389 O O . LEU B 1 28 ? 5.266 62.112 12.147 1.00 17.10 218 LEU B O 1
ATOM 3394 N N . ASP B 1 29 ? 4.954 64.284 12.629 1.00 16.11 219 ASP B N 1
ATOM 3395 C CA . ASP B 1 29 ? 5.172 64.050 14.052 1.00 15.62 219 ASP B CA 1
ATOM 3396 C C . ASP B 1 29 ? 4.091 63.107 14.567 1.00 14.52 219 ASP B C 1
ATOM 3397 O O . ASP B 1 29 ? 4.370 62.187 15.343 1.00 13.89 219 ASP B O 1
ATOM 3402 N N . LYS B 1 30 ? 2.854 63.354 14.133 1.00 14.03 220 LYS B N 1
ATOM 3403 C CA . LYS B 1 30 ? 1.700 62.550 14.512 1.00 12.46 220 LYS B CA 1
ATOM 3404 C C . LYS B 1 30 ? 1.872 61.125 13.984 1.00 11.42 220 LYS B C 1
ATOM 3405 O O . LYS B 1 30 ? 1.618 60.157 14.690 1.00 11.70 220 LYS B O 1
ATOM 3411 N N . ILE B 1 31 ? 2.296 61.007 12.731 1.00 11.13 221 ILE B N 1
ATOM 3412 C CA . ILE B 1 31 ? 2.518 59.706 12.123 1.00 11.68 221 ILE B CA 1
ATOM 3413 C C . ILE B 1 31 ? 3.654 58.961 12.839 1.00 11.60 221 ILE B C 1
ATOM 3414 O O . ILE B 1 31 ? 3.526 57.786 13.177 1.00 10.33 221 ILE B O 1
ATOM 3419 N N . LYS B 1 32 ? 4.765 59.647 13.076 1.00 10.35 222 LYS B N 1
ATOM 3420 C CA . LYS B 1 32 ? 5.884 58.997 13.749 1.00 11.98 222 LYS B CA 1
ATOM 3421 C C . LYS B 1 32 ? 5.514 58.520 15.148 1.00 12.46 222 LYS B C 1
ATOM 3422 O O . LYS B 1 32 ? 5.917 57.434 15.560 1.00 13.32 222 LYS B O 1
ATOM 3428 N N . THR B 1 33 ? 4.740 59.328 15.866 1.00 12.54 223 THR B N 1
ATOM 3429 C CA . THR B 1 33 ? 4.311 58.988 17.216 1.00 14.35 223 THR B CA 1
ATOM 3430 C C . THR B 1 33 ? 3.450 57.735 17.155 1.00 14.39 223 THR B C 1
ATOM 3431 O O . THR B 1 33 ? 3.565 56.864 18.013 1.00 13.88 223 THR B O 1
ATOM 3435 N N . ARG B 1 34 ? 2.579 57.652 16.148 1.00 13.61 224 ARG B N 1
ATOM 3436 C CA . ARG B 1 34 ? 1.734 56.469 15.994 1.00 13.56 224 ARG B CA 1
ATOM 3437 C C . ARG B 1 34 ? 2.639 55.255 15.806 1.00 11.55 224 ARG B C 1
ATOM 3438 O O . ARG B 1 34 ? 2.441 54.220 16.438 1.00 12.34 224 ARG B O 1
ATOM 3446 N N . MET B 1 35 ? 3.620 55.383 14.917 1.00 10.18 225 MET B N 1
ATOM 3447 C CA . MET B 1 35 ? 4.534 54.273 14.650 1.00 10.32 225 MET B CA 1
ATOM 3448 C C . MET B 1 35 ? 5.267 53.797 15.911 1.00 10.46 225 MET B C 1
ATOM 3449 O O . MET B 1 35 ? 5.385 52.604 16.129 1.00 10.77 225 MET B O 1
ATOM 3454 N N . TYR B 1 36 ? 5.755 54.724 16.735 1.00 10.20 226 TYR B N 1
ATOM 3455 C CA . TYR B 1 36 ? 6.473 54.345 17.949 1.00 10.74 226 TYR B CA 1
ATOM 3456 C C . TYR B 1 36 ? 5.557 53.581 18.902 1.00 11.53 226 TYR B C 1
ATOM 3457 O O . TYR B 1 36 ? 5.933 52.541 19.422 1.00 12.04 226 TYR B O 1
ATOM 3466 N N . GLU B 1 37 ? 4.356 54.111 19.128 1.00 13.37 227 GLU B N 1
ATOM 3467 C CA . GLU B 1 37 ? 3.382 53.485 20.016 1.00 13.27 227 GLU B CA 1
ATOM 3468 C C . GLU B 1 37 ? 3.005 52.096 19.538 1.00 14.53 227 GLU B C 1
ATOM 3469 O O . GLU B 1 37 ? 2.936 51.145 20.324 1.00 14.62 227 GLU B O 1
ATOM 3475 N N . ILE B 1 38 ? 2.747 51.977 18.244 1.00 12.90 228 ILE B N 1
ATOM 3476 C CA . ILE B 1 38 ? 2.378 50.690 17.683 1.00 11.71 228 ILE B CA 1
ATOM 3477 C C . ILE B 1 38 ? 3.488 49.658 17.870 1.00 10.85 228 ILE B C 1
ATOM 3478 O O . ILE B 1 38 ? 3.236 48.529 18.294 1.00 10.68 228 ILE B O 1
ATOM 3483 N N . VAL B 1 39 ? 4.722 50.033 17.553 1.00 9.77 229 VAL B N 1
ATOM 3484 C CA . VAL B 1 39 ? 5.806 49.078 17.704 1.00 10.85 229 VAL B CA 1
ATOM 3485 C C . VAL B 1 39 ? 6.078 48.726 19.181 1.00 11.15 229 VAL B C 1
ATOM 3486 O O . VAL B 1 39 ? 6.475 47.607 19.494 1.00 11.93 229 VAL B O 1
ATOM 3490 N N . ASN B 1 40 ? 5.855 49.673 20.086 1.00 12.39 230 ASN B N 1
ATOM 3491 C CA . ASN B 1 40 ? 6.057 49.421 21.516 1.00 13.20 230 ASN B CA 1
ATOM 3492 C C . ASN B 1 40 ? 5.102 48.294 21.913 1.00 12.84 230 ASN B C 1
ATOM 3493 O O . ASN B 1 40 ? 5.477 47.339 22.597 1.00 12.60 230 ASN B O 1
ATOM 3498 N N . THR B 1 41 ? 3.857 48.409 21.464 1.00 11.52 231 THR B N 1
ATOM 3499 C CA . THR B 1 41 ? 2.841 47.403 21.752 1.00 10.99 231 THR B CA 1
ATOM 3500 C C . THR B 1 41 ? 3.214 46.057 21.117 1.00 10.13 231 THR B C 1
ATOM 3501 O O . THR B 1 41 ? 3.112 45.006 21.748 1.00 8.90 231 THR B O 1
ATOM 3505 N N . VAL B 1 42 ? 3.667 46.084 19.873 1.00 10.87 232 VAL B N 1
ATOM 3506 C CA . VAL B 1 42 ? 4.070 44.840 19.232 1.00 10.01 232 VAL B CA 1
ATOM 3507 C C . VAL B 1 42 ? 5.208 44.215 20.058 1.00 11.07 232 VAL B C 1
ATOM 3508 O O . VAL B 1 42 ? 5.260 42.998 20.244 1.00 11.06 232 VAL B O 1
ATOM 3512 N N . ASN B 1 43 ? 6.126 45.043 20.554 1.00 11.34 233 ASN B N 1
ATOM 3513 C CA . ASN B 1 43 ? 7.220 44.511 21.373 1.00 12.04 233 ASN B CA 1
ATOM 3514 C C . ASN B 1 43 ? 6.659 43.809 22.612 1.00 11.77 233 ASN B C 1
ATOM 3515 O O . ASN B 1 43 ? 7.149 42.756 22.996 1.00 12.74 233 ASN B O 1
ATOM 3520 N N . GLU B 1 44 ? 5.634 44.397 23.230 1.00 11.42 234 GLU B N 1
ATOM 3521 C CA . GLU B 1 44 ? 5.020 43.808 24.419 1.00 14.48 234 GLU B CA 1
ATOM 3522 C C . GLU B 1 44 ? 4.245 42.528 24.100 1.00 12.85 234 GLU B C 1
ATOM 3523 O O . GLU B 1 44 ? 4.242 41.596 24.889 1.00 13.12 234 GLU B O 1
ATOM 3529 N N . ILE B 1 45 ? 3.593 42.487 22.942 1.00 13.24 235 ILE B N 1
ATOM 3530 C CA . ILE B 1 45 ? 2.853 41.301 22.518 1.00 12.17 235 ILE B CA 1
ATOM 3531 C C . ILE B 1 45 ? 3.782 40.096 22.353 1.00 11.55 235 ILE B C 1
ATOM 3532 O O . ILE B 1 45 ? 3.433 38.977 22.720 1.00 11.45 235 ILE B O 1
ATOM 3537 N N . TYR B 1 46 ? 4.975 40.335 21.819 1.00 11.44 236 TYR B N 1
ATOM 3538 C CA . TYR B 1 46 ? 5.944 39.271 21.571 1.00 13.68 236 TYR B CA 1
ATOM 3539 C C . TYR B 1 46 ? 6.820 38.826 22.748 1.00 15.70 236 TYR B C 1
ATOM 3540 O O . TYR B 1 46 ? 7.595 37.867 22.627 1.00 12.96 236 TYR B O 1
ATOM 3549 N N . ARG B 1 47 ? 6.694 39.518 23.875 1.00 18.02 237 ARG B N 1
ATOM 3550 C CA . ARG B 1 47 ? 7.479 39.200 25.056 1.00 21.69 237 ARG B CA 1
ATOM 3551 C C . ARG B 1 47 ? 7.354 37.721 25.409 1.00 23.24 237 ARG B C 1
ATOM 3552 O O . ARG B 1 47 ? 8.345 37.062 25.683 1.00 22.46 237 ARG B O 1
ATOM 3560 N N . TYR B 1 48 ? 6.140 37.196 25.379 1.00 25.91 238 TYR B N 1
ATOM 3561 C CA . TYR B 1 48 ? 5.938 35.788 25.711 1.00 31.03 238 TYR B CA 1
ATOM 3562 C C . TYR B 1 48 ? 6.507 34.827 24.671 1.00 30.79 238 TYR B C 1
ATOM 3563 O O . TYR B 1 48 ? 6.746 33.658 24.971 1.00 32.52 238 TYR B O 1
ATOM 3572 N N . MET B 1 49 ? 6.731 35.309 23.453 1.00 28.09 239 MET B N 1
ATOM 3573 C CA . MET B 1 49 ? 7.283 34.453 22.402 1.00 26.12 239 MET B CA 1
ATOM 3574 C C . MET B 1 49 ? 8.809 34.481 22.470 1.00 25.04 239 MET B C 1
ATOM 3575 O O . MET B 1 49 ? 9.491 33.829 21.675 1.00 23.92 239 MET B O 1
ATOM 3580 N N . TYR B 1 50 ? 9.336 35.235 23.435 1.00 23.86 240 TYR B N 1
ATOM 3581 C CA . TYR B 1 50 ? 10.780 35.398 23.605 1.00 22.03 240 TYR B CA 1
ATOM 3582 C C . TYR B 1 50 ? 11.402 36.118 22.428 1.00 19.37 240 TYR B C 1
ATOM 3583 O O . TYR B 1 50 ? 12.502 35.794 21.976 1.00 16.83 240 TYR B O 1
ATOM 3592 N N . ILE B 1 51 ? 10.677 37.114 21.942 1.00 17.69 241 ILE B N 1
ATOM 3593 C CA . ILE B 1 51 ? 11.137 37.926 20.823 1.00 16.85 241 ILE B CA 1
ATOM 3594 C C . ILE B 1 51 ? 10.885 39.379 21.157 1.00 14.78 241 ILE B C 1
ATOM 3595 O O . ILE B 1 51 ? 9.809 39.730 21.641 1.00 14.18 241 ILE B O 1
ATOM 3600 N N . HIS B 1 52 ? 11.879 40.225 20.927 1.00 14.50 242 HIS B N 1
ATOM 3601 C CA . HIS B 1 52 ? 11.700 41.652 21.165 1.00 15.39 242 HIS B CA 1
ATOM 3602 C C . HIS B 1 52 ? 11.676 42.268 19.774 1.00 13.53 242 HIS B C 1
ATOM 3603 O O . HIS B 1 52 ? 12.357 41.781 18.880 1.00 12.48 242 HIS B O 1
ATOM 3610 N N . VAL B 1 53 ? 10.888 43.323 19.597 1.00 12.83 243 VAL B N 1
ATOM 3611 C CA . VAL B 1 53 ? 10.802 44.011 18.313 1.00 12.69 243 VAL B CA 1
ATOM 3612 C C . VAL B 1 53 ? 11.283 45.446 18.526 1.00 12.82 243 VAL B C 1
ATOM 3613 O O . VAL B 1 53 ? 10.784 46.155 19.408 1.00 14.89 243 VAL B O 1
ATOM 3617 N N . ALA B 1 54 ? 12.272 45.866 17.750 1.00 11.16 244 ALA B N 1
ATOM 3618 C CA . ALA B 1 54 ? 12.796 47.220 17.883 1.00 11.89 244 ALA B CA 1
ATOM 3619 C C . ALA B 1 54 ? 12.780 47.951 16.549 1.00 11.14 244 ALA B C 1
ATOM 3620 O O . ALA B 1 54 ? 13.179 47.396 15.533 1.00 11.47 244 ALA B O 1
ATOM 3622 N N . LEU B 1 55 ? 12.307 49.195 16.557 1.00 10.52 245 LEU B N 1
ATOM 3623 C CA . LEU B 1 55 ? 12.260 50.008 15.342 1.00 10.76 245 LEU B CA 1
ATOM 3624 C C . LEU B 1 55 ? 13.650 50.633 15.090 1.00 11.69 245 LEU B C 1
ATOM 3625 O O . LEU B 1 55 ? 14.127 51.452 15.879 1.00 11.31 245 LEU B O 1
ATOM 3630 N N . VAL B 1 56 ? 14.302 50.243 13.996 1.00 12.57 246 VAL B N 1
ATOM 3631 C CA . VAL B 1 56 ? 15.621 50.776 13.674 1.00 11.05 246 VAL B CA 1
ATOM 3632 C C . VAL B 1 56 ? 15.586 51.671 12.439 1.00 13.16 246 VAL B C 1
ATOM 3633 O O . VAL B 1 56 ? 16.599 52.245 12.048 1.00 12.84 246 VAL B O 1
ATOM 3637 N N . GLY B 1 57 ? 14.420 51.778 11.816 1.00 12.74 247 GLY B N 1
ATOM 3638 C CA . GLY B 1 57 ? 14.299 52.624 10.649 1.00 13.08 247 GLY B CA 1
ATOM 3639 C C . GLY B 1 57 ? 12.839 52.961 10.404 1.00 14.04 247 GLY B C 1
ATOM 3640 O O . GLY B 1 57 ? 11.949 52.167 10.739 1.00 12.52 247 GLY B O 1
ATOM 3641 N N . LEU B 1 58 ? 12.597 54.143 9.842 1.00 13.39 248 LEU B N 1
ATOM 3642 C CA . LEU B 1 58 ? 11.248 54.612 9.516 1.00 15.28 248 LEU B CA 1
ATOM 3643 C C . LEU B 1 58 ? 11.349 55.508 8.287 1.00 15.96 248 LEU B C 1
ATOM 3644 O O . LEU B 1 58 ? 11.946 56.587 8.349 1.00 16.84 248 LEU B O 1
ATOM 3649 N N . GLU B 1 59 ? 10.803 55.044 7.164 1.00 14.74 249 GLU B N 1
ATOM 3650 C CA . GLU B 1 59 ? 10.825 55.828 5.933 1.00 16.51 249 GLU B CA 1
ATOM 3651 C C . GLU B 1 59 ? 9.394 56.245 5.591 1.00 16.29 249 GLU B C 1
ATOM 3652 O O . GLU B 1 59 ? 8.487 55.416 5.572 1.00 16.21 249 GLU B O 1
ATOM 3658 N N . ILE B 1 60 ? 9.207 57.532 5.325 1.00 15.04 250 ILE B N 1
ATOM 3659 C CA . ILE B 1 60 ? 7.898 58.071 5.012 1.00 14.13 250 ILE B CA 1
ATOM 3660 C C . ILE B 1 60 ? 7.842 58.630 3.597 1.00 13.91 250 ILE B C 1
ATOM 3661 O O . ILE B 1 60 ? 8.589 59.548 3.243 1.00 11.70 250 ILE B O 1
ATOM 3666 N N . TRP B 1 61 ? 6.957 58.056 2.786 1.00 13.73 251 TRP B N 1
ATOM 3667 C CA . TRP B 1 61 ? 6.811 58.471 1.387 1.00 13.70 251 TRP B CA 1
ATOM 3668 C C . TRP B 1 61 ? 5.891 59.685 1.265 1.00 14.02 251 TRP B C 1
ATOM 3669 O O . TRP B 1 61 ? 4.806 59.618 0.672 1.00 13.64 251 TRP B O 1
ATOM 3680 N N . SER B 1 62 ? 6.347 60.803 1.826 1.00 13.70 252 SER B N 1
ATOM 3681 C CA . SER B 1 62 ? 5.567 62.031 1.827 1.00 16.75 252 SER B CA 1
ATOM 3682 C C . SER B 1 62 ? 5.492 62.709 0.468 1.00 17.70 252 SER B C 1
ATOM 3683 O O . SER B 1 62 ? 4.537 63.419 0.183 1.00 19.29 252 SER B O 1
ATOM 3686 N N . ASN B 1 63 ? 6.488 62.503 -0.376 1.00 16.69 253 ASN B N 1
ATOM 3687 C CA . ASN B 1 63 ? 6.433 63.131 -1.675 1.00 19.68 253 ASN B CA 1
ATOM 3688 C C . ASN B 1 63 ? 5.648 62.220 -2.632 1.00 20.83 253 ASN B C 1
ATOM 3689 O O . ASN B 1 63 ? 4.553 62.572 -3.072 1.00 21.75 253 ASN B O 1
ATOM 3694 N N . GLU B 1 64 ? 6.180 61.039 -2.909 1.00 20.78 254 GLU B N 1
ATOM 3695 C CA . GLU B 1 64 ? 5.520 60.087 -3.790 1.00 23.03 254 GLU B CA 1
ATOM 3696 C C . GLU B 1 64 ? 5.883 58.677 -3.347 1.00 21.28 254 GLU B C 1
ATOM 3697 O O . GLU B 1 64 ? 6.992 58.442 -2.852 1.00 19.61 254 GLU B O 1
ATOM 3703 N N . ASP B 1 65 ? 4.948 57.743 -3.508 1.00 19.25 255 ASP B N 1
ATOM 3704 C CA . ASP B 1 65 ? 5.217 56.345 -3.157 1.00 18.05 255 ASP B CA 1
ATOM 3705 C C . ASP B 1 65 ? 6.363 55.870 -4.036 1.00 16.22 255 ASP B C 1
ATOM 3706 O O . ASP B 1 65 ? 6.495 56.315 -5.175 1.00 15.53 255 ASP B O 1
ATOM 3711 N N . LYS B 1 66 ? 7.175 54.948 -3.532 1.00 17.38 256 LYS B N 1
ATOM 3712 C CA . LYS B 1 66 ? 8.282 54.434 -4.335 1.00 16.37 256 LYS B CA 1
ATOM 3713 C C . LYS B 1 66 ? 7.913 53.170 -5.124 1.00 15.26 256 LYS B C 1
ATOM 3714 O O . LYS B 1 66 ? 8.715 52.665 -5.897 1.00 14.01 256 LYS B O 1
ATOM 3720 N N . ILE B 1 67 ? 6.704 52.655 -4.903 1.00 14.08 257 ILE B N 1
ATOM 3721 C CA . ILE B 1 67 ? 6.183 51.508 -5.669 1.00 13.56 257 ILE B CA 1
ATOM 3722 C C . ILE B 1 67 ? 4.744 51.916 -5.942 1.00 13.93 257 ILE B C 1
ATOM 3723 O O . ILE B 1 67 ? 4.263 52.897 -5.371 1.00 13.84 257 ILE B O 1
ATOM 3728 N N . THR B 1 68 ? 4.054 51.202 -6.817 1.00 14.06 258 THR B N 1
ATOM 3729 C CA . THR B 1 68 ? 2.667 51.544 -7.058 1.00 15.62 258 THR B CA 1
ATOM 3730 C C . THR B 1 68 ? 1.901 50.762 -5.998 1.00 15.80 258 THR B C 1
ATOM 3731 O O . THR B 1 68 ? 1.838 49.542 -6.050 1.00 17.97 258 THR B O 1
ATOM 3735 N N . VAL B 1 69 ? 1.363 51.471 -5.011 1.00 14.84 259 VAL B N 1
ATOM 3736 C CA . VAL B 1 69 ? 0.604 50.842 -3.937 1.00 15.53 259 VAL B CA 1
ATOM 3737 C C . VAL B 1 69 ? -0.812 50.601 -4.456 1.00 15.53 259 VAL B C 1
ATOM 3738 O O . VAL B 1 69 ? -1.617 51.520 -4.525 1.00 15.55 259 VAL B O 1
ATOM 3742 N N . LYS B 1 70 ? -1.100 49.363 -4.840 1.00 15.67 260 LYS B N 1
ATOM 3743 C CA . LYS B 1 70 ? -2.423 49.009 -5.350 1.00 16.54 260 LYS B CA 1
ATOM 3744 C C . LYS B 1 70 ? -3.245 48.250 -4.316 1.00 17.01 260 LYS B C 1
ATOM 3745 O O . LYS B 1 70 ? -2.699 47.618 -3.403 1.00 16.57 260 LYS B O 1
ATOM 3751 N N . PRO B 1 71 ? -4.576 48.290 -4.463 1.00 16.60 261 PRO B N 1
ATOM 3752 C CA . PRO B 1 71 ? -5.474 47.597 -3.545 1.00 16.17 261 PRO B CA 1
ATOM 3753 C C . PRO B 1 71 ? -5.304 46.079 -3.602 1.00 16.58 261 PRO B C 1
ATOM 3754 O O . PRO B 1 71 ? -5.633 45.378 -2.644 1.00 15.95 261 PRO B O 1
ATOM 3758 N N . GLU B 1 72 ? -4.790 45.564 -4.710 1.00 15.37 262 GLU B N 1
ATOM 3759 C CA . GLU B 1 72 ? -4.556 44.127 -4.791 1.00 18.18 262 GLU B CA 1
ATOM 3760 C C . GLU B 1 72 ? -3.325 43.847 -3.934 1.00 16.65 262 GLU B C 1
ATOM 3761 O O . GLU B 1 72 ? -2.194 44.071 -4.363 1.00 16.34 262 GLU B O 1
ATOM 3767 N N . ALA B 1 73 ? -3.553 43.350 -2.727 1.00 15.60 263 ALA B N 1
ATOM 3768 C CA . ALA B 1 73 ? -2.480 43.088 -1.777 1.00 14.87 263 ALA B CA 1
ATOM 3769 C C . ALA B 1 73 ? -1.320 42.234 -2.289 1.00 15.32 263 ALA B C 1
ATOM 3770 O O . ALA B 1 73 ? -0.170 42.480 -1.943 1.00 16.18 263 ALA B O 1
ATOM 3772 N N . GLY B 1 74 ? -1.620 41.225 -3.100 1.00 16.28 264 GLY B N 1
ATOM 3773 C CA . GLY B 1 74 ? -0.576 40.361 -3.613 1.00 13.56 264 GLY B CA 1
ATOM 3774 C C . GLY B 1 74 ? 0.408 41.156 -4.435 1.00 13.95 264 GLY B C 1
ATOM 3775 O O . GLY B 1 74 ? 1.623 40.972 -4.324 1.00 15.70 264 GLY B O 1
ATOM 3776 N N . TYR B 1 75 ? -0.115 42.053 -5.258 1.00 14.27 265 TYR B N 1
ATOM 3777 C CA . TYR B 1 75 ? 0.728 42.892 -6.107 1.00 15.41 265 TYR B CA 1
ATOM 3778 C C . TYR B 1 75 ? 1.607 43.802 -5.253 1.00 13.27 265 TYR B C 1
ATOM 3779 O O . TYR B 1 75 ? 2.816 43.883 -5.437 1.00 14.66 265 TYR B O 1
ATOM 3788 N N . THR B 1 76 ? 0.977 44.503 -4.329 1.00 14.10 266 THR B N 1
ATOM 3789 C CA . THR B 1 76 ? 1.695 45.431 -3.471 1.00 13.55 266 THR B CA 1
ATOM 3790 C C . THR B 1 76 ? 2.768 44.765 -2.622 1.00 12.54 266 THR B C 1
ATOM 3791 O O . THR B 1 76 ? 3.881 45.269 -2.545 1.00 13.03 266 THR B O 1
ATOM 3795 N N . LEU B 1 77 ? 2.447 43.634 -1.997 1.00 11.28 267 LEU B N 1
ATOM 3796 C CA . LEU B 1 77 ? 3.427 42.914 -1.185 1.00 10.24 267 LEU B CA 1
ATOM 3797 C C . LEU B 1 77 ? 4.655 42.526 -2.036 1.00 11.36 267 LEU B C 1
ATOM 3798 O O . LEU B 1 77 ? 5.805 42.713 -1.626 1.00 9.73 267 LEU B O 1
ATOM 3803 N N . ASN B 1 78 ? 4.410 41.976 -3.219 1.00 11.31 268 ASN B N 1
ATOM 3804 C CA . ASN B 1 78 ? 5.513 41.588 -4.094 1.00 13.05 268 ASN B CA 1
ATOM 3805 C C . ASN B 1 78 ? 6.347 42.815 -4.468 1.00 12.32 268 ASN B C 1
ATOM 3806 O O . ASN B 1 78 ? 7.568 42.781 -4.414 1.00 13.73 268 ASN B O 1
ATOM 3811 N N . ALA B 1 79 ? 5.684 43.900 -4.852 1.00 12.13 269 ALA B N 1
ATOM 3812 C CA . ALA B 1 79 ? 6.407 45.113 -5.211 1.00 13.53 269 ALA B CA 1
ATOM 3813 C C . ALA B 1 79 ? 7.174 45.657 -3.992 1.00 12.84 269 ALA B C 1
ATOM 3814 O O . ALA B 1 79 ? 8.308 46.131 -4.125 1.00 11.25 269 ALA B O 1
ATOM 3816 N N . PHE B 1 80 ? 6.569 45.582 -2.806 1.00 11.14 270 PHE B N 1
ATOM 3817 C CA . PHE B 1 80 ? 7.249 46.074 -1.608 1.00 11.62 270 PHE B CA 1
ATOM 3818 C C . PHE B 1 80 ? 8.469 45.205 -1.281 1.00 13.14 270 PHE B C 1
ATOM 3819 O O . PHE B 1 80 ? 9.506 45.721 -0.858 1.00 13.76 270 PHE B O 1
ATOM 3827 N N . GLY B 1 81 ? 8.345 43.891 -1.475 1.00 13.64 271 GLY B N 1
ATOM 3828 C CA . GLY B 1 81 ? 9.463 42.996 -1.213 1.00 13.93 271 GLY B CA 1
ATOM 3829 C C . GLY B 1 81 ? 10.600 43.257 -2.192 1.00 14.65 271 GLY B C 1
ATOM 3830 O O . GLY B 1 81 ? 11.770 43.279 -1.811 1.00 12.93 271 GLY B O 1
ATOM 3831 N N . GLU B 1 82 ? 10.257 43.454 -3.464 1.00 15.94 272 GLU B N 1
ATOM 3832 C CA . GLU B 1 82 ? 11.270 43.727 -4.488 1.00 18.12 272 GLU B CA 1
ATOM 3833 C C . GLU B 1 82 ? 11.995 45.034 -4.174 1.00 16.54 272 GLU B C 1
ATOM 3834 O O . GLU B 1 82 ? 13.215 45.111 -4.263 1.00 16.73 272 GLU B O 1
ATOM 3840 N N . TRP B 1 83 ? 11.232 46.059 -3.821 1.00 15.03 273 TRP B N 1
ATOM 3841 C CA . TRP B 1 83 ? 11.810 47.355 -3.490 1.00 16.07 273 TRP B CA 1
ATOM 3842 C C . TRP B 1 83 ? 12.727 47.235 -2.273 1.00 16.90 273 TRP B C 1
ATOM 3843 O O . TRP B 1 83 ? 13.788 47.853 -2.226 1.00 17.22 273 TRP B O 1
ATOM 3854 N N . ARG B 1 84 ? 12.311 46.444 -1.289 1.00 17.63 274 ARG B N 1
ATOM 3855 C CA . ARG B 1 84 ? 13.102 46.255 -0.072 1.00 18.38 274 ARG B CA 1
ATOM 3856 C C . ARG B 1 84 ? 14.445 45.571 -0.373 1.00 19.91 274 ARG B C 1
ATOM 3857 O O . ARG B 1 84 ? 15.489 45.947 0.169 1.00 19.83 274 ARG B O 1
ATOM 3865 N N . LYS B 1 85 ? 14.400 44.568 -1.244 1.00 20.47 275 LYS B N 1
ATOM 3866 C CA . LYS B 1 85 ? 15.585 43.813 -1.641 1.00 21.57 275 LYS B CA 1
ATOM 3867 C C . LYS B 1 85 ? 16.574 44.627 -2.475 1.00 21.85 275 LYS B C 1
ATOM 3868 O O . LYS B 1 85 ? 17.785 44.553 -2.262 1.00 21.47 275 LYS B O 1
ATOM 3874 N N . THR B 1 86 ? 16.057 45.414 -3.410 1.00 22.07 276 THR B N 1
ATOM 3875 C CA . THR B 1 86 ? 16.910 46.199 -4.303 1.00 23.43 276 THR B CA 1
ATOM 3876 C C . THR B 1 86 ? 17.205 47.632 -3.882 1.00 23.96 276 THR B C 1
ATOM 3877 O O . THR B 1 86 ? 18.122 48.258 -4.417 1.00 25.82 276 THR B O 1
ATOM 3881 N N . ASP B 1 87 ? 16.441 48.166 -2.939 1.00 24.08 277 ASP B N 1
ATOM 3882 C CA . ASP B 1 87 ? 16.666 49.539 -2.512 1.00 22.92 277 ASP B CA 1
ATOM 3883 C C . ASP B 1 87 ? 16.917 49.714 -1.016 1.00 22.90 277 ASP B C 1
ATOM 3884 O O . ASP B 1 87 ? 18.025 50.063 -0.618 1.00 21.70 277 ASP B O 1
ATOM 3889 N N . LEU B 1 88 ? 15.901 49.478 -0.188 1.00 19.81 278 LEU B N 1
ATOM 3890 C CA . LEU B 1 88 ? 16.058 49.659 1.251 1.00 19.25 278 LEU B CA 1
ATOM 3891 C C . LEU B 1 88 ? 17.199 48.855 1.883 1.00 21.00 278 LEU B C 1
ATOM 3892 O O . LEU B 1 88 ? 18.015 49.398 2.631 1.00 20.96 278 LEU B O 1
ATOM 3897 N N . LEU B 1 89 ? 17.260 47.565 1.583 1.00 22.31 279 LEU B N 1
ATOM 3898 C CA . LEU B 1 89 ? 18.282 46.700 2.157 1.00 24.86 279 LEU B CA 1
ATOM 3899 C C . LEU B 1 89 ? 19.689 47.140 1.745 1.00 27.54 279 LEU B C 1
ATOM 3900 O O . LEU B 1 89 ? 20.650 47.011 2.506 1.00 27.01 279 LEU B O 1
ATOM 3905 N N . THR B 1 90 ? 19.801 47.667 0.532 1.00 30.82 280 THR B N 1
ATOM 3906 C CA . THR B 1 90 ? 21.079 48.155 0.024 1.00 34.06 280 THR B CA 1
ATOM 3907 C C . THR B 1 90 ? 21.492 49.369 0.855 1.00 33.47 280 THR B C 1
ATOM 3908 O O . THR B 1 90 ? 22.670 49.645 1.064 1.00 34.86 280 THR B O 1
ATOM 3912 N N . ARG B 1 91 ? 20.481 50.062 1.351 1.00 33.20 281 ARG B N 1
ATOM 3913 C CA . ARG B 1 91 ? 20.632 51.286 2.110 1.00 32.59 281 ARG B CA 1
ATOM 3914 C C . ARG B 1 91 ? 20.747 51.155 3.631 1.00 32.99 281 ARG B C 1
ATOM 3915 O O . ARG B 1 91 ? 21.500 51.897 4.257 1.00 33.33 281 ARG B O 1
ATOM 3923 N N . LYS B 1 92 ? 20.013 50.216 4.222 1.00 32.62 282 LYS B N 1
ATOM 3924 C CA . LYS B 1 92 ? 19.984 50.069 5.680 1.00 32.48 282 LYS B CA 1
ATOM 3925 C C . LYS B 1 92 ? 19.948 48.616 6.169 1.00 31.87 282 LYS B C 1
ATOM 3926 O O . LYS B 1 92 ? 19.228 47.781 5.619 1.00 32.42 282 LYS B O 1
ATOM 3932 N N . LYS B 1 93 ? 20.719 48.327 7.213 1.00 30.74 283 LYS B N 1
ATOM 3933 C CA . LYS B 1 93 ? 20.785 46.985 7.788 1.00 28.66 283 LYS B CA 1
ATOM 3934 C C . LYS B 1 93 ? 19.587 46.721 8.693 1.00 24.72 283 LYS B C 1
ATOM 3935 O O . LYS B 1 93 ? 19.458 47.349 9.739 1.00 24.21 283 LYS B O 1
ATOM 3941 N N . HIS B 1 94 ? 18.720 45.795 8.290 1.00 19.41 284 HIS B N 1
ATOM 3942 C CA . HIS B 1 94 ? 17.544 45.458 9.083 1.00 18.32 284 HIS B CA 1
ATOM 3943 C C . HIS B 1 94 ? 17.075 44.041 8.764 1.00 17.28 284 HIS B C 1
ATOM 3944 O O . HIS B 1 94 ? 17.415 43.493 7.718 1.00 16.75 284 HIS B O 1
ATOM 3951 N N . ASP B 1 95 ? 16.279 43.475 9.666 1.00 14.71 285 ASP B N 1
ATOM 3952 C CA . ASP B 1 95 ? 15.791 42.104 9.554 1.00 13.83 285 ASP B CA 1
ATOM 3953 C C . ASP B 1 95 ? 14.426 41.905 8.893 1.00 13.58 285 ASP B C 1
ATOM 3954 O O . ASP B 1 95 ? 14.137 40.828 8.348 1.00 12.11 285 ASP B O 1
ATOM 3959 N N . ASN B 1 96 ? 13.597 42.939 8.951 1.00 10.82 286 ASN B N 1
ATOM 3960 C CA . ASN B 1 96 ? 12.232 42.838 8.477 1.00 11.76 286 ASN B CA 1
ATOM 3961 C C . ASN B 1 96 ? 11.706 44.237 8.194 1.00 13.34 286 ASN B C 1
ATOM 3962 O O . ASN B 1 96 ? 12.177 45.216 8.787 1.00 13.95 286 ASN B O 1
ATOM 3967 N N . ALA B 1 97 ? 10.748 44.340 7.279 1.00 11.11 287 ALA B N 1
ATOM 3968 C CA . ALA B 1 97 ? 10.162 45.637 6.954 1.00 10.83 287 ALA B CA 1
ATOM 3969 C C . ALA B 1 97 ? 8.672 45.471 6.660 1.00 10.48 287 ALA B C 1
ATOM 3970 O O . ALA B 1 97 ? 8.261 44.535 5.969 1.00 8.28 287 ALA B O 1
ATOM 3972 N N . GLN B 1 98 ? 7.864 46.373 7.205 1.00 9.42 288 GLN B N 1
ATOM 3973 C CA . GLN B 1 98 ? 6.427 46.328 6.986 1.00 7.73 288 GLN B CA 1
ATOM 3974 C C . GLN B 1 98 ? 6.004 47.670 6.394 1.00 9.38 288 GLN B C 1
ATOM 3975 O O . GLN B 1 98 ? 6.496 48.731 6.808 1.00 6.44 288 GLN B O 1
ATOM 3981 N N . LEU B 1 99 ? 5.115 47.616 5.406 1.00 9.12 289 LEU B N 1
ATOM 3982 C CA . LEU B 1 99 ? 4.598 48.823 4.773 1.00 11.07 289 LEU B CA 1
ATOM 3983 C C . LEU B 1 99 ? 3.237 49.181 5.367 1.00 11.67 289 LEU B C 1
ATOM 3984 O O . LEU B 1 99 ? 2.346 48.335 5.450 1.00 11.26 289 LEU B O 1
ATOM 3989 N N . LEU B 1 100 ? 3.075 50.426 5.796 1.00 11.89 290 LEU B N 1
ATOM 3990 C CA . LEU B 1 100 ? 1.786 50.851 6.322 1.00 13.95 290 LEU B CA 1
ATOM 3991 C C . LEU B 1 100 ? 1.118 51.636 5.214 1.00 12.91 290 LEU B C 1
ATOM 3992 O O . LEU B 1 100 ? 1.703 52.581 4.686 1.00 14.03 290 LEU B O 1
ATOM 3997 N N . THR B 1 101 ? -0.100 51.249 4.860 1.00 12.84 291 THR B N 1
ATOM 3998 C CA . THR B 1 101 ? -0.811 51.935 3.790 1.00 13.72 291 THR B CA 1
ATOM 3999 C C . THR B 1 101 ? -2.198 52.375 4.209 1.00 14.33 291 THR B C 1
ATOM 4000 O O . THR B 1 101 ? -2.879 51.674 4.972 1.00 13.17 291 THR B O 1
ATOM 4004 N N . ALA B 1 102 ? -2.606 53.545 3.717 1.00 13.23 292 ALA B N 1
ATOM 4005 C CA . ALA B 1 102 ? -3.931 54.082 4.009 1.00 13.89 292 ALA B CA 1
ATOM 4006 C C . ALA B 1 102 ? -4.853 53.696 2.847 1.00 13.48 292 ALA B C 1
ATOM 4007 O O . ALA B 1 102 ? -6.018 54.087 2.792 1.00 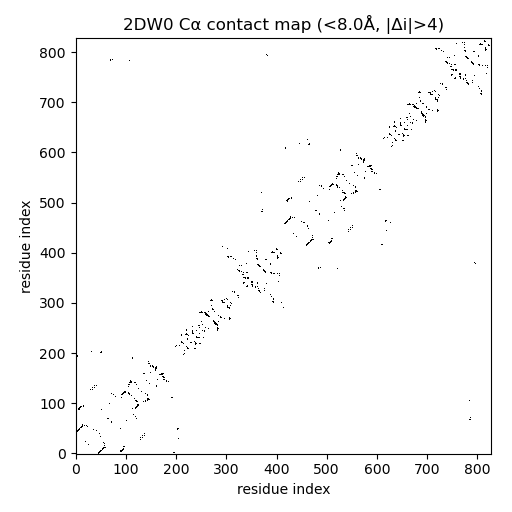12.74 292 ALA B O 1
ATOM 4009 N N . ILE B 1 103 ? -4.306 52.924 1.917 1.00 12.68 293 ILE B N 1
ATOM 4010 C CA . ILE B 1 103 ? -5.070 52.432 0.774 1.00 14.56 293 ILE B CA 1
ATOM 4011 C C . ILE B 1 103 ? -5.995 51.329 1.309 1.00 14.61 293 ILE B C 1
ATOM 4012 O O . ILE B 1 103 ? -5.623 50.571 2.202 1.00 14.44 293 ILE B O 1
ATOM 4017 N N . ASP B 1 104 ? -7.209 51.250 0.789 1.00 16.58 294 ASP B N 1
ATOM 4018 C CA . ASP B 1 104 ? -8.121 50.206 1.233 1.00 16.66 294 ASP B CA 1
ATOM 4019 C C . ASP B 1 104 ? -7.814 48.978 0.369 1.00 16.34 294 ASP B C 1
ATOM 4020 O O . ASP B 1 104 ? -8.209 48.911 -0.795 1.00 17.12 294 ASP B O 1
ATOM 4025 N N . LEU B 1 105 ? -7.082 48.027 0.932 1.00 13.84 295 LEU B N 1
ATOM 4026 C CA . LEU B 1 105 ? -6.714 46.812 0.215 1.00 13.47 295 LEU B CA 1
ATOM 4027 C C . LEU B 1 105 ? -7.955 45.971 -0.062 1.00 13.89 295 LEU B C 1
ATOM 4028 O O . LEU B 1 105 ? -8.894 45.981 0.728 1.00 12.79 295 LEU B O 1
ATOM 4033 N N . ASP B 1 106 ? -7.964 45.237 -1.172 1.00 15.10 296 ASP B N 1
ATOM 4034 C CA . ASP B 1 106 ? -9.118 44.394 -1.489 1.00 16.79 296 ASP B CA 1
ATOM 4035 C C . ASP B 1 106 ? -9.215 43.192 -0.540 1.00 16.97 296 ASP B C 1
ATOM 4036 O O . ASP B 1 106 ? -8.245 42.461 -0.335 1.00 16.34 296 ASP B O 1
ATOM 4041 N N . ARG B 1 107 ? -10.398 43.005 0.034 1.00 17.87 297 ARG B N 1
ATOM 4042 C CA . ARG B 1 107 ? -10.686 41.895 0.942 1.00 19.12 297 ARG B CA 1
ATOM 4043 C C . ARG B 1 107 ? -9.983 41.921 2.303 1.00 18.25 297 ARG B C 1
ATOM 4044 O O . ARG B 1 107 ? -10.631 41.873 3.345 1.00 18.33 297 ARG B O 1
ATOM 4052 N N . VAL B 1 108 ? -8.657 41.996 2.281 1.00 15.54 298 VAL B N 1
ATOM 4053 C CA . VAL B 1 108 ? -7.867 41.970 3.496 1.00 13.62 298 VAL B CA 1
ATOM 4054 C C . VAL B 1 108 ? -7.408 43.335 4.023 1.00 13.75 298 VAL B C 1
ATOM 4055 O O . VAL B 1 108 ? -7.624 44.375 3.384 1.00 14.36 298 VAL B O 1
ATOM 4059 N N . ILE B 1 109 ? -6.798 43.320 5.208 1.00 11.95 299 ILE B N 1
ATOM 4060 C CA . ILE B 1 109 ? -6.274 44.529 5.847 1.00 11.61 299 ILE B CA 1
ATOM 4061 C C . ILE B 1 109 ? -4.785 44.333 6.153 1.00 12.08 299 ILE B C 1
ATOM 4062 O O . ILE B 1 109 ? -4.190 45.096 6.904 1.00 11.17 299 ILE B O 1
ATOM 4067 N N . GLY B 1 110 ? -4.202 43.287 5.577 1.00 12.54 300 GLY B N 1
ATOM 4068 C CA . GLY B 1 110 ? -2.793 43.008 5.766 1.00 11.52 300 GLY B CA 1
ATOM 4069 C C . GLY B 1 110 ? -2.410 41.752 4.997 1.00 11.59 300 GLY B C 1
ATOM 4070 O O . GLY B 1 110 ? -3.292 40.972 4.631 1.00 9.72 300 GLY B O 1
ATOM 4071 N N . LEU B 1 111 ? -1.113 41.548 4.756 1.00 10.24 301 LEU B N 1
ATOM 4072 C CA . LEU B 1 111 ? -0.639 40.366 4.020 1.00 10.89 301 LEU B CA 1
ATOM 4073 C C . LEU B 1 111 ? 0.871 40.220 4.168 1.00 11.38 301 LEU B C 1
ATOM 4074 O O . LEU B 1 111 ? 1.594 41.220 4.225 1.00 11.13 301 LEU B O 1
ATOM 4079 N N . ALA B 1 112 ? 1.352 38.983 4.218 1.00 10.60 302 ALA B N 1
ATOM 4080 C CA . ALA B 1 112 ? 2.782 38.743 4.372 1.00 12.04 302 ALA B CA 1
ATOM 4081 C C . ALA B 1 112 ? 3.192 37.308 4.048 1.00 12.73 302 ALA B C 1
ATOM 4082 O O . ALA B 1 112 ? 2.383 36.390 4.116 1.00 13.86 302 ALA B O 1
ATOM 4084 N N . TYR B 1 113 ? 4.462 37.134 3.696 1.00 11.87 303 TYR B N 1
ATOM 4085 C CA . TYR B 1 113 ? 5.024 35.823 3.386 1.00 11.90 303 TYR B CA 1
ATOM 4086 C C . TYR B 1 113 ? 5.157 35.005 4.671 1.00 12.21 303 TYR B C 1
ATOM 4087 O O . TYR B 1 113 ? 5.419 35.553 5.752 1.00 10.46 303 TYR B O 1
ATOM 4096 N N . VAL B 1 114 ? 5.001 33.690 4.544 1.00 13.38 304 VAL B N 1
ATOM 4097 C CA . VAL B 1 114 ? 5.107 32.784 5.682 1.00 14.33 304 VAL B CA 1
ATOM 4098 C C . VAL B 1 114 ? 6.511 32.166 5.786 1.00 15.27 304 VAL B C 1
ATOM 4099 O O . VAL B 1 114 ? 7.067 31.703 4.788 1.00 15.48 304 VAL B O 1
ATOM 4103 N N . GLY B 1 115 ? 7.068 32.166 7.001 1.00 16.29 305 GLY B N 1
ATOM 4104 C CA . GLY B 1 115 ? 8.388 31.596 7.257 1.00 15.99 305 GLY B CA 1
ATOM 4105 C C . GLY B 1 115 ? 9.457 32.188 6.367 1.00 16.39 305 GLY B C 1
ATOM 4106 O O . GLY B 1 115 ? 10.140 31.478 5.628 1.00 17.30 305 GLY B O 1
ATOM 4107 N N . SER B 1 116 ? 9.628 33.498 6.455 1.00 14.93 306 SER B N 1
ATOM 4108 C CA . SER B 1 116 ? 10.592 34.180 5.599 1.00 13.48 306 SER B CA 1
ATOM 4109 C C . SER B 1 116 ? 11.475 35.182 6.326 1.00 13.11 306 SER B C 1
ATOM 4110 O O . SER B 1 116 ? 12.165 35.961 5.681 1.00 13.29 306 SER B O 1
ATOM 4113 N N . MET B 1 117 ? 11.449 35.180 7.653 1.00 12.04 307 MET B N 1
ATOM 4114 C CA . MET B 1 117 ? 12.257 36.124 8.400 1.00 13.40 307 MET B CA 1
ATOM 4115 C C . MET B 1 117 ? 13.722 36.094 7.940 1.00 14.16 307 MET B C 1
ATOM 4116 O O . MET B 1 117 ? 14.354 35.033 7.913 1.00 14.17 307 MET B O 1
ATOM 4121 N N . CYS B 1 118 ? 14.231 37.275 7.580 1.00 15.14 308 CYS B N 1
ATOM 4122 C CA . CYS B 1 118 ? 15.605 37.507 7.108 1.00 16.99 308 CYS B CA 1
ATOM 4123 C C . CYS B 1 118 ? 15.781 37.424 5.585 1.00 18.67 308 CYS B C 1
ATOM 4124 O O . CYS B 1 118 ? 16.778 37.912 5.048 1.00 19.90 308 CYS B O 1
ATOM 4127 N N . HIS B 1 119 ? 14.832 36.806 4.885 1.00 17.48 309 HIS B N 1
ATOM 4128 C CA . HIS B 1 119 ? 14.926 36.727 3.426 1.00 16.58 309 HIS B CA 1
ATOM 4129 C C . HIS B 1 119 ? 14.904 38.169 2.879 1.00 15.17 309 HIS B C 1
ATOM 4130 O O . HIS B 1 119 ? 14.034 38.950 3.217 1.00 13.47 309 HIS B O 1
ATOM 4137 N N . PRO B 1 120 ? 15.865 38.531 2.009 1.00 17.06 310 PRO B N 1
ATOM 4138 C CA . PRO B 1 120 ? 15.910 39.897 1.468 1.00 16.47 310 PRO B CA 1
ATOM 4139 C C . PRO B 1 120 ? 14.637 40.468 0.866 1.00 15.66 310 PRO B C 1
ATOM 4140 O O . PRO B 1 120 ? 14.375 41.663 0.985 1.00 15.14 310 PRO B O 1
ATOM 4144 N N . LYS B 1 121 ? 13.835 39.619 0.243 1.00 15.75 311 LYS B N 1
ATOM 4145 C CA . LYS B 1 121 ? 12.585 40.063 -0.352 1.00 13.96 311 LYS B CA 1
ATOM 4146 C C . LYS B 1 121 ? 11.372 39.656 0.478 1.00 14.00 311 LYS B C 1
ATOM 4147 O O . LYS B 1 121 ? 10.490 40.478 0.745 1.00 14.41 311 LYS B O 1
ATOM 4153 N N . ARG B 1 122 ? 11.328 38.399 0.912 1.00 11.94 312 ARG B N 1
ATOM 4154 C CA . ARG B 1 122 ? 10.156 37.928 1.643 1.00 11.15 312 ARG B CA 1
ATOM 4155 C C . ARG B 1 122 ? 10.057 38.255 3.138 1.00 10.70 312 ARG B C 1
ATOM 4156 O O . ARG B 1 122 ? 9.075 37.891 3.784 1.00 7.38 312 ARG B O 1
ATOM 4164 N N . SER B 1 123 ? 11.058 38.925 3.704 1.00 9.30 313 SER B N 1
ATOM 4165 C CA . SER B 1 123 ? 10.956 39.281 5.116 1.00 9.90 313 SER B CA 1
ATOM 4166 C C . SER B 1 123 ? 10.214 40.624 5.108 1.00 10.47 313 SER B C 1
ATOM 4167 O O . SER B 1 123 ? 10.745 41.658 5.497 1.00 9.47 313 SER B O 1
ATOM 4170 N N . THR B 1 124 ? 8.975 40.585 4.633 1.00 10.75 314 THR B N 1
ATOM 4171 C CA . THR B 1 124 ? 8.157 41.774 4.526 1.00 11.59 314 THR B CA 1
ATOM 4172 C C . THR B 1 124 ? 6.670 41.464 4.673 1.00 13.20 314 THR B C 1
ATOM 4173 O O . THR B 1 124 ? 6.231 40.306 4.581 1.00 12.07 314 THR B O 1
ATOM 4177 N N . GLY B 1 125 ? 5.906 42.528 4.893 1.00 12.02 315 GLY B N 1
ATOM 4178 C CA . GLY B 1 125 ? 4.470 42.419 5.019 1.00 9.59 315 GLY B CA 1
ATOM 4179 C C . GLY B 1 125 ? 3.891 43.798 4.772 1.00 10.35 315 GLY B C 1
ATOM 4180 O O . GLY B 1 125 ? 4.621 44.802 4.787 1.00 8.86 315 GLY B O 1
ATOM 4181 N N . ILE B 1 126 ? 2.594 43.867 4.496 1.00 9.76 316 ILE B N 1
ATOM 4182 C CA . ILE B 1 126 ? 1.957 45.168 4.311 1.00 9.41 316 ILE B CA 1
ATOM 4183 C C . ILE B 1 126 ? 0.781 45.213 5.280 1.00 10.37 316 ILE B C 1
ATOM 4184 O O . ILE B 1 126 ? 0.129 44.195 5.547 1.00 9.35 316 ILE B O 1
ATOM 4189 N N . ILE B 1 127 ? 0.518 46.403 5.792 1.00 10.22 317 ILE B N 1
ATOM 4190 C CA . ILE B 1 127 ? -0.503 46.603 6.801 1.00 10.74 317 ILE B CA 1
ATOM 4191 C C . ILE B 1 127 ? -1.405 47.761 6.436 1.00 11.92 317 ILE B C 1
ATOM 4192 O O . ILE B 1 127 ? -0.916 48.858 6.160 1.00 12.33 317 ILE B O 1
ATOM 4197 N N . GLN B 1 128 ? -2.714 47.531 6.427 1.00 9.83 318 GLN B N 1
ATOM 4198 C CA . GLN B 1 128 ? -3.628 48.618 6.119 1.00 9.19 318 GLN B CA 1
ATOM 4199 C C . GLN B 1 128 ? -3.864 49.411 7.394 1.00 10.61 318 GLN B C 1
ATOM 4200 O O . GLN B 1 128 ? -3.999 48.828 8.472 1.00 11.12 318 GLN B O 1
ATOM 4206 N N . ASP B 1 129 ? -3.922 50.731 7.274 1.00 9.82 319 ASP B N 1
ATOM 4207 C CA . ASP B 1 129 ? -4.182 51.580 8.423 1.00 12.81 319 ASP B CA 1
ATOM 4208 C C . ASP B 1 129 ? -5.681 51.461 8.666 1.00 14.23 319 ASP B C 1
ATOM 4209 O O . ASP B 1 129 ? -6.459 52.376 8.412 1.00 14.92 319 ASP B O 1
ATOM 4214 N N . TYR B 1 130 ? -6.059 50.298 9.173 1.00 14.82 320 TYR B N 1
ATOM 4215 C CA . TYR B 1 130 ? -7.446 49.921 9.421 1.00 16.45 320 TYR B CA 1
ATOM 4216 C C . TYR B 1 130 ? -8.190 50.686 10.504 1.00 16.28 320 TYR B C 1
ATOM 4217 O O . TYR B 1 130 ? -9.410 50.856 10.424 1.00 15.91 320 TYR B O 1
ATOM 4226 N N . SER B 1 131 ? -7.459 51.158 11.508 1.00 15.87 321 SER B N 1
ATOM 4227 C CA . SER B 1 131 ? -8.079 51.863 12.619 1.00 16.31 321 SER B CA 1
ATOM 4228 C C . SER B 1 131 ? -7.162 52.880 13.288 1.00 15.78 321 SER B C 1
ATOM 4229 O O . SER B 1 131 ? -5.943 52.743 13.282 1.00 15.26 321 SER B O 1
ATOM 4232 N N . GLU B 1 132 ? -7.761 53.900 13.882 1.00 15.60 322 GLU B N 1
ATOM 4233 C CA . GLU B 1 132 ? -6.987 54.917 14.570 1.00 16.65 322 GLU B CA 1
ATOM 4234 C C . GLU B 1 132 ? -6.528 54.399 15.925 1.00 15.41 322 GLU B C 1
ATOM 4235 O O . GLU B 1 132 ? -5.570 54.912 16.496 1.00 13.75 322 GLU B O 1
ATOM 4241 N N . ILE B 1 133 ? -7.228 53.393 16.438 1.00 14.49 323 ILE B N 1
ATOM 4242 C CA . ILE B 1 133 ? -6.880 52.796 17.715 1.00 16.71 323 ILE B CA 1
ATOM 4243 C C . ILE B 1 133 ? -5.563 52.055 17.520 1.00 16.87 323 ILE B C 1
ATOM 4244 O O . ILE B 1 133 ? -5.493 51.104 16.748 1.00 17.18 323 ILE B O 1
ATOM 4249 N N . ASN B 1 134 ? -4.524 52.476 18.234 1.00 16.88 324 ASN B N 1
ATOM 4250 C CA . ASN B 1 134 ? -3.217 51.854 18.064 1.00 18.22 324 ASN B CA 1
ATOM 4251 C C . ASN B 1 134 ? -3.119 50.379 18.407 1.00 18.12 324 ASN B C 1
ATOM 4252 O O . ASN B 1 134 ? -2.329 49.647 17.804 1.00 18.80 324 ASN B O 1
ATOM 4257 N N . LEU B 1 135 ? -3.923 49.935 19.363 1.00 17.67 325 LEU B N 1
ATOM 4258 C CA . LEU B 1 135 ? -3.928 48.532 19.722 1.00 17.16 325 LEU B CA 1
ATOM 4259 C C . LEU B 1 135 ? -4.337 47.706 18.501 1.00 15.04 325 LEU B C 1
ATOM 4260 O O . LEU B 1 135 ? -3.775 46.651 18.238 1.00 13.57 325 LEU B O 1
ATOM 4265 N N . VAL B 1 136 ? -5.316 48.200 17.753 1.00 15.60 326 VAL B N 1
ATOM 4266 C CA . VAL B 1 136 ? -5.791 47.482 16.578 1.00 15.54 326 VAL B CA 1
ATOM 4267 C C . VAL B 1 136 ? -4.734 47.299 15.493 1.00 14.13 326 VAL B C 1
ATOM 4268 O O . VAL B 1 136 ? -4.548 46.192 14.998 1.00 13.69 326 VAL B O 1
ATOM 4272 N N . VAL B 1 137 ? -4.058 48.379 15.106 1.00 14.34 327 VAL B N 1
ATOM 4273 C CA . VAL B 1 137 ? -3.021 48.274 14.083 1.00 12.02 327 VAL B CA 1
ATOM 4274 C C . VAL B 1 137 ? -1.852 47.430 14.614 1.00 12.01 327 VAL B C 1
ATOM 4275 O O . VAL B 1 137 ? -1.186 46.729 13.853 1.00 10.59 327 VAL B O 1
ATOM 4279 N N . ALA B 1 138 ? -1.618 47.474 15.922 1.00 10.12 328 ALA B N 1
ATOM 4280 C CA . ALA B 1 138 ? -0.532 46.685 16.520 1.00 11.76 328 ALA B CA 1
ATOM 4281 C C . ALA B 1 138 ? -0.807 45.195 16.333 1.00 11.39 328 ALA B C 1
ATOM 4282 O O . ALA B 1 138 ? 0.110 44.405 16.117 1.00 9.93 328 ALA B O 1
ATOM 4284 N N . VAL B 1 139 ? -2.078 44.815 16.440 1.00 9.90 329 VAL B N 1
ATOM 4285 C CA . VAL B 1 139 ? -2.456 43.426 16.267 1.00 10.15 329 VAL B CA 1
ATOM 4286 C C . VAL B 1 139 ? -2.195 42.984 14.822 1.00 9.75 329 VAL B C 1
ATOM 4287 O O . VAL B 1 139 ? -1.674 41.901 14.598 1.00 11.82 329 VAL B O 1
ATOM 4291 N N . ILE B 1 140 ? -2.540 43.827 13.845 1.00 8.69 330 ILE B N 1
ATOM 4292 C CA . ILE B 1 140 ? -2.313 43.479 12.446 1.00 8.80 330 ILE B CA 1
ATOM 4293 C C . ILE B 1 140 ? -0.813 43.329 12.221 1.00 7.92 330 ILE B C 1
ATOM 4294 O O . ILE B 1 140 ? -0.346 42.352 11.619 1.00 7.63 330 ILE B O 1
ATOM 4299 N N . MET B 1 141 ? -0.056 44.298 12.714 1.00 8.01 331 MET B N 1
ATOM 4300 C CA . MET B 1 141 ? 1.391 44.240 12.574 1.00 9.00 331 MET B CA 1
ATOM 4301 C C . MET B 1 141 ? 1.933 42.946 13.175 1.00 9.94 331 MET B C 1
ATOM 4302 O O . MET B 1 141 ? 2.689 42.225 12.522 1.00 12.22 331 MET B O 1
ATOM 4307 N N . ALA B 1 142 ? 1.532 42.643 14.406 1.00 8.74 332 ALA B N 1
ATOM 4308 C CA . ALA B 1 142 ? 1.992 41.427 15.079 1.00 9.29 332 ALA B CA 1
ATOM 4309 C C . ALA B 1 142 ? 1.609 40.197 14.276 1.00 9.21 332 ALA B C 1
ATOM 4310 O O . ALA B 1 142 ? 2.375 39.239 14.188 1.00 10.07 332 ALA B O 1
ATOM 4312 N N . HIS B 1 143 ? 0.412 40.229 13.694 1.00 9.07 333 HIS B N 1
ATOM 4313 C CA . HIS B 1 143 ? -0.088 39.112 12.884 1.00 8.48 333 HIS B CA 1
ATOM 4314 C C . HIS B 1 143 ? 0.757 38.893 11.621 1.00 7.72 333 HIS B C 1
ATOM 4315 O O . HIS B 1 143 ? 1.149 37.763 11.322 1.00 8.45 333 HIS B O 1
ATOM 4322 N N . GLU B 1 144 ? 1.039 39.970 10.891 1.00 6.43 334 GLU B N 1
ATOM 4323 C CA . GLU B 1 144 ? 1.812 39.861 9.661 1.00 8.19 334 GLU B CA 1
ATOM 4324 C C . GLU B 1 144 ? 3.262 39.480 9.949 1.00 9.94 334 GLU B C 1
ATOM 4325 O O . GLU B 1 144 ? 3.852 38.684 9.228 1.00 10.03 334 GLU B O 1
ATOM 4331 N N . MET B 1 145 ? 3.852 40.068 10.981 1.00 11.23 335 MET B N 1
ATOM 4332 C CA . MET B 1 145 ? 5.213 39.697 11.330 1.00 11.88 335 MET B CA 1
ATOM 4333 C C . MET B 1 145 ? 5.180 38.239 11.786 1.00 11.89 335 MET B C 1
ATOM 4334 O O . MET B 1 145 ? 6.154 37.502 11.619 1.00 10.23 335 MET B O 1
ATOM 4339 N N . GLY B 1 146 ? 4.041 37.828 12.339 1.00 11.44 336 GLY B N 1
ATOM 4340 C CA . GLY B 1 146 ? 3.883 36.454 12.794 1.00 12.13 336 GLY B CA 1
ATOM 4341 C C . GLY B 1 146 ? 4.075 35.498 11.634 1.00 13.09 336 GLY B C 1
ATOM 4342 O O . GLY B 1 146 ? 4.790 34.500 11.751 1.00 15.88 336 GLY B O 1
ATOM 4343 N N . HIS B 1 147 ? 3.439 35.799 10.508 1.00 11.94 337 HIS B N 1
ATOM 4344 C CA . HIS B 1 147 ? 3.578 34.959 9.320 1.00 12.06 337 HIS B CA 1
ATOM 4345 C C . HIS B 1 147 ? 5.062 34.905 8.940 1.00 13.47 337 HIS B C 1
ATOM 4346 O O . HIS B 1 147 ? 5.587 33.835 8.645 1.00 16.45 337 HIS B O 1
ATOM 4353 N N . ASN B 1 148 ? 5.725 36.065 8.932 1.00 12.99 338 ASN B N 1
ATOM 4354 C CA . ASN B 1 148 ? 7.145 36.147 8.582 1.00 12.80 338 ASN B CA 1
ATOM 4355 C C . ASN B 1 148 ? 7.930 35.201 9.488 1.00 13.89 338 ASN B C 1
ATOM 4356 O O . ASN B 1 148 ? 8.867 34.522 9.047 1.00 12.78 338 ASN B O 1
ATOM 4361 N N . LEU B 1 149 ? 7.526 35.154 10.758 1.00 14.27 339 LEU B N 1
ATOM 4362 C CA . LEU B 1 149 ? 8.166 34.291 11.747 1.00 15.50 339 LEU B CA 1
ATOM 4363 C C . LEU B 1 149 ? 7.730 32.825 11.636 1.00 15.99 339 LEU B C 1
ATOM 4364 O O . LEU B 1 149 ? 7.932 32.047 12.561 1.00 16.57 339 LEU B O 1
ATOM 4369 N N . GLY B 1 150 ? 7.120 32.460 10.510 1.00 16.14 340 GLY B N 1
ATOM 4370 C CA . GLY B 1 150 ? 6.705 31.080 10.299 1.00 16.44 340 GLY B CA 1
ATOM 4371 C C . GLY B 1 150 ? 5.354 30.658 10.852 1.00 16.73 340 GLY B C 1
ATOM 4372 O O . GLY B 1 150 ? 5.007 29.477 10.818 1.00 15.37 340 GLY B O 1
ATOM 4373 N N . ILE B 1 151 ? 4.568 31.609 11.344 1.00 15.13 341 ILE B N 1
ATOM 4374 C CA . ILE B 1 151 ? 3.288 31.240 11.912 1.00 13.85 341 ILE B CA 1
ATOM 4375 C C . ILE B 1 151 ? 2.126 31.269 10.926 1.00 14.55 341 ILE B C 1
ATOM 4376 O O . ILE B 1 151 ? 1.926 32.248 10.203 1.00 13.39 341 ILE B O 1
ATOM 4381 N N . ASN B 1 152 ? 1.371 30.174 10.896 1.00 14.76 342 ASN B N 1
ATOM 4382 C CA . ASN B 1 152 ? 0.191 30.074 10.041 1.00 16.30 342 ASN B CA 1
ATOM 4383 C C . ASN B 1 152 ? -1.032 30.424 10.902 1.00 15.90 342 ASN B C 1
ATOM 4384 O O . ASN B 1 152 ? -0.921 30.593 12.114 1.00 14.71 342 ASN B O 1
ATOM 4389 N N . HIS B 1 153 ? -2.196 30.529 10.274 1.00 17.10 343 HIS B N 1
ATOM 4390 C CA . HIS B 1 153 ? -3.434 30.883 10.969 1.00 16.34 343 HIS B CA 1
ATOM 4391 C C . HIS B 1 153 ? -3.946 29.861 11.981 1.00 16.85 343 HIS B C 1
ATOM 4392 O O . HIS B 1 153 ? -3.779 28.659 11.788 1.00 15.71 343 HIS B O 1
ATOM 4399 N N . ASP B 1 154 ? -4.555 30.349 13.064 1.00 15.76 344 ASP B N 1
ATOM 4400 C CA . ASP B 1 154 ? -5.113 29.459 14.081 1.00 18.90 344 ASP B CA 1
ATOM 4401 C C . ASP B 1 154 ? -6.275 28.684 13.471 1.00 20.64 344 ASP B C 1
ATOM 4402 O O . ASP B 1 154 ? -7.047 29.241 12.698 1.00 19.92 344 ASP B O 1
ATOM 4407 N N . SER B 1 155 ? -6.376 27.409 13.842 1.00 23.78 345 SER B N 1
ATOM 4408 C CA . SER B 1 155 ? -7.413 26.483 13.383 1.00 26.78 345 SER B CA 1
ATOM 4409 C C . SER B 1 155 ? -7.731 25.514 14.512 1.00 26.64 345 SER B C 1
ATOM 4410 O O . SER B 1 155 ? -7.075 25.507 15.546 1.00 26.26 345 SER B O 1
ATOM 4413 N N . GLY B 1 156 ? -8.738 24.683 14.278 1.00 27.84 346 GLY B N 1
ATOM 4414 C CA . GLY B 1 156 ? -9.132 23.655 15.227 1.00 27.33 346 GLY B CA 1
ATOM 4415 C C . GLY B 1 156 ? -9.103 23.976 16.702 1.00 27.67 346 GLY B C 1
ATOM 4416 O O . GLY B 1 156 ? -9.765 24.906 17.153 1.00 29.25 346 GLY B O 1
ATOM 4417 N N . TYR B 1 157 ? -8.332 23.202 17.457 1.00 27.47 347 TYR B N 1
ATOM 4418 C CA . TYR B 1 157 ? -8.257 23.387 18.901 1.00 27.29 347 TYR B CA 1
ATOM 4419 C C . TYR B 1 157 ? -7.259 24.427 19.398 1.00 26.42 347 TYR B C 1
ATOM 4420 O O . TYR B 1 157 ? -7.032 24.546 20.609 1.00 26.29 347 TYR B O 1
ATOM 4429 N N . CYS B 1 158 ? -6.661 25.174 18.477 1.00 23.00 348 CYS B N 1
ATOM 4430 C CA . CYS B 1 158 ? -5.709 26.205 18.868 1.00 22.37 348 CYS B CA 1
ATOM 4431 C C . CYS B 1 158 ? -6.427 27.128 19.846 1.00 21.30 348 CYS B C 1
ATOM 4432 O O . CYS B 1 158 ? -7.607 27.421 19.682 1.00 22.11 348 CYS B O 1
ATOM 4435 N N . SER B 1 159 ? -5.718 27.571 20.874 1.00 21.60 349 SER B N 1
ATOM 4436 C CA . SER B 1 159 ? -6.331 28.411 21.889 1.00 21.78 349 SER B CA 1
ATOM 4437 C C . SER B 1 159 ? -5.361 29.330 22.616 1.00 21.82 349 SER B C 1
ATOM 4438 O O . SER B 1 159 ? -4.171 29.040 22.749 1.00 20.05 349 SER B O 1
ATOM 4441 N N . CYS B 1 160 ? -5.897 30.445 23.087 1.00 22.58 350 CYS B N 1
ATOM 4442 C CA . CYS B 1 160 ? -5.134 31.420 23.854 1.00 25.51 350 CYS B CA 1
ATOM 4443 C C . CYS B 1 160 ? -6.083 31.817 24.988 1.00 27.84 350 CYS B C 1
ATOM 4444 O O . CYS B 1 160 ? -6.245 32.986 25.316 1.00 29.03 350 CYS B O 1
ATOM 4447 N N . GLY B 1 161 ? -6.720 30.809 25.576 1.00 30.99 351 GLY B N 1
ATOM 4448 C CA . GLY B 1 161 ? -7.664 31.057 26.647 1.00 33.36 351 GLY B CA 1
ATOM 4449 C C . GLY B 1 161 ? -8.981 31.503 26.046 1.00 34.25 351 GLY B C 1
ATOM 4450 O O . GLY B 1 161 ? -9.317 31.111 24.929 1.00 34.81 351 GLY B O 1
ATOM 4451 N N . ASP B 1 162 ? -9.736 32.317 26.771 1.00 35.21 352 ASP B N 1
ATOM 4452 C CA . ASP B 1 162 ? -11.004 32.794 26.240 1.00 37.66 352 ASP B CA 1
ATOM 4453 C C . ASP B 1 162 ? -10.846 34.190 25.652 1.00 36.69 352 ASP B C 1
ATOM 4454 O O . ASP B 1 162 ? -11.460 35.151 26.124 1.00 36.70 352 ASP B O 1
ATOM 4459 N N . TYR B 1 163 ? -10.003 34.279 24.622 1.00 34.81 353 TYR B N 1
ATOM 4460 C CA . TYR B 1 163 ? -9.727 35.528 23.922 1.00 31.97 353 TYR B CA 1
ATOM 4461 C C . TYR B 1 163 ? -9.578 35.271 22.429 1.00 29.72 353 TYR B C 1
ATOM 4462 O O . TYR B 1 163 ? -9.391 34.132 21.998 1.00 28.84 353 TYR B O 1
ATOM 4471 N N . ALA B 1 164 ? -9.660 36.342 21.647 1.00 26.68 354 ALA B N 1
ATOM 4472 C CA . ALA B 1 164 ? -9.501 36.251 20.202 1.00 24.04 354 ALA B CA 1
ATOM 4473 C C . ALA B 1 164 ? -7.999 36.305 19.946 1.00 21.78 354 ALA B C 1
ATOM 4474 O O . ALA B 1 164 ? -7.378 37.357 20.108 1.00 23.53 354 ALA B O 1
ATOM 4476 N N . CYS B 1 165 ? -7.413 35.175 19.561 1.00 19.85 355 CYS B N 1
ATOM 4477 C CA . CYS B 1 165 ? -5.976 35.123 19.321 1.00 18.70 355 CYS B CA 1
ATOM 4478 C C . CYS B 1 165 ? -5.549 35.891 18.064 1.00 17.65 355 CYS B C 1
ATOM 4479 O O . CYS B 1 165 ? -6.297 36.006 17.087 1.00 17.01 355 CYS B O 1
ATOM 4482 N N . ILE B 1 166 ? -4.329 36.412 18.109 1.00 15.99 356 ILE B N 1
ATOM 4483 C CA . ILE B 1 166 ? -3.770 37.213 17.023 1.00 14.23 356 ILE B CA 1
ATOM 4484 C C . ILE B 1 166 ? -3.742 36.550 15.662 1.00 11.92 356 ILE B C 1
ATOM 4485 O O . ILE B 1 166 ? -4.083 37.173 14.660 1.00 10.31 356 ILE B O 1
ATOM 4490 N N . MET B 1 167 ? -3.359 35.281 15.616 1.00 11.64 357 MET B N 1
ATOM 4491 C CA . MET B 1 167 ? -3.263 34.600 14.335 1.00 11.73 357 MET B CA 1
ATOM 4492 C C . MET B 1 167 ? -4.542 34.029 13.716 1.00 12.92 357 MET B C 1
ATOM 4493 O O . MET B 1 167 ? -4.477 33.181 12.823 1.00 13.57 357 MET B O 1
ATOM 4498 N N . ARG B 1 168 ? -5.701 34.485 14.175 1.00 13.22 358 ARG B N 1
ATOM 4499 C CA . ARG B 1 168 ? -6.945 34.032 13.563 1.00 13.73 358 ARG B CA 1
ATOM 4500 C C . ARG B 1 168 ? -6.919 34.655 12.167 1.00 13.51 358 ARG B C 1
ATOM 4501 O O . ARG B 1 168 ? -6.329 35.715 11.982 1.00 14.10 358 ARG B O 1
ATOM 4509 N N . PRO B 1 169 ? -7.549 34.002 11.169 1.00 14.85 359 PRO B N 1
ATOM 4510 C CA . PRO B 1 169 ? -7.599 34.482 9.783 1.00 14.00 359 PRO B CA 1
ATOM 4511 C C . PRO B 1 169 ? -8.371 35.784 9.580 1.00 14.82 359 PRO B C 1
ATOM 4512 O O . PRO B 1 169 ? -8.405 36.326 8.474 1.00 11.70 359 PRO B O 1
ATOM 4516 N N . GLU B 1 170 ? -9.006 36.272 10.642 1.00 14.21 360 GLU B N 1
ATOM 4517 C CA . GLU B 1 170 ? -9.749 37.520 10.575 1.00 15.18 360 GLU B CA 1
ATOM 4518 C C . GLU B 1 170 ? -9.534 38.262 11.892 1.00 16.56 360 GLU B C 1
ATOM 4519 O O . GLU B 1 170 ? -9.319 37.636 12.928 1.00 15.59 360 GLU B O 1
ATOM 4525 N N . ILE B 1 171 ? -9.581 39.591 11.851 1.00 17.35 361 ILE B N 1
ATOM 4526 C CA . ILE B 1 171 ? -9.391 40.371 13.065 1.00 19.42 361 ILE B CA 1
ATOM 4527 C C . ILE B 1 171 ? -10.709 40.455 13.826 1.00 20.45 361 ILE B C 1
ATOM 4528 O O . ILE B 1 171 ? -11.788 40.577 13.229 1.00 19.74 361 ILE B O 1
ATOM 4533 N N . SER B 1 172 ? -10.613 40.392 15.146 1.00 22.11 362 SER B N 1
ATOM 4534 C CA . SER B 1 172 ? -11.787 40.461 16.002 1.00 23.49 362 SER B CA 1
ATOM 4535 C C . SER B 1 172 ? -12.196 41.891 16.326 1.00 23.90 362 SER B C 1
ATOM 4536 O O . SER B 1 172 ? -11.364 42.790 16.370 1.00 23.36 362 SER B O 1
ATOM 4539 N N . PRO B 1 173 ? -13.502 42.120 16.537 1.00 26.58 363 PRO B N 1
ATOM 4540 C CA . PRO B 1 173 ? -13.989 43.462 16.874 1.00 26.71 363 PRO B CA 1
ATOM 4541 C C . PRO B 1 173 ? -13.404 43.817 18.248 1.00 28.01 363 PRO B C 1
ATOM 4542 O O . PRO B 1 173 ? -13.216 44.986 18.575 1.00 29.13 363 PRO B O 1
ATOM 4546 N N . GLU B 1 174 ? -13.122 42.786 19.041 1.00 27.93 364 GLU B N 1
ATOM 4547 C CA . GLU B 1 174 ? -12.528 42.947 20.365 1.00 29.76 364 GLU B CA 1
ATOM 4548 C C . GLU B 1 174 ? -11.216 42.139 20.388 1.00 27.81 364 GLU B C 1
ATOM 4549 O O . GLU B 1 174 ? -11.123 41.083 21.014 1.00 26.92 364 GLU B O 1
ATOM 4555 N N . PRO B 1 175 ? -10.185 42.637 19.689 1.00 25.47 365 PRO B N 1
ATOM 4556 C CA . PRO B 1 175 ? -8.868 42.000 19.589 1.00 24.37 365 PRO B CA 1
ATOM 4557 C C . PRO B 1 175 ? -8.047 41.953 20.878 1.00 23.13 365 PRO B C 1
ATOM 4558 O O . PRO B 1 175 ? -8.066 42.886 21.672 1.00 24.21 365 PRO B O 1
ATOM 4562 N N . SER B 1 176 ? -7.331 40.855 21.087 1.00 21.01 366 SER B N 1
ATOM 4563 C CA . SER B 1 176 ? -6.496 40.731 22.269 1.00 18.87 366 SER B CA 1
ATOM 4564 C C . SER B 1 176 ? -5.048 40.790 21.820 1.00 18.95 366 SER B C 1
ATOM 4565 O O . SER B 1 176 ? -4.752 40.814 20.624 1.00 18.01 366 SER B O 1
ATOM 4568 N N . THR B 1 177 ? -4.150 40.798 22.795 1.00 18.16 367 THR B N 1
ATOM 4569 C CA . THR B 1 177 ? -2.727 40.852 22.526 1.00 17.48 367 THR B CA 1
ATOM 4570 C C . THR B 1 177 ? -2.137 39.464 22.675 1.00 17.21 367 THR B C 1
ATOM 4571 O O . THR B 1 177 ? -0.923 39.322 22.745 1.00 16.75 367 THR B O 1
ATOM 4575 N N . PHE B 1 178 ? -2.988 38.438 22.711 1.00 16.31 368 PHE B N 1
ATOM 4576 C CA . PHE B 1 178 ? -2.498 37.077 22.901 1.00 15.98 368 PHE B CA 1
ATOM 4577 C C . PHE B 1 178 ? -2.354 36.173 21.680 1.00 15.44 368 PHE B C 1
ATOM 4578 O O . PHE B 1 178 ? -3.183 36.160 20.775 1.00 13.69 368 PHE B O 1
ATOM 4586 N N . PHE B 1 179 ? -1.277 35.405 21.699 1.00 14.29 369 PHE B N 1
ATOM 4587 C CA . PHE B 1 179 ? -0.975 34.433 20.674 1.00 14.68 369 PHE B CA 1
ATOM 4588 C C . PHE B 1 179 ? -1.508 33.096 21.189 1.00 16.36 369 PHE B C 1
ATOM 4589 O O . PHE B 1 179 ? -1.566 32.869 22.400 1.00 15.23 369 PHE B O 1
ATOM 4597 N N . SER B 1 180 ? -1.902 32.222 20.271 1.00 15.16 370 SER B N 1
ATOM 4598 C CA . SER B 1 180 ? -2.396 30.904 20.635 1.00 13.92 370 SER B CA 1
ATOM 4599 C C . SER B 1 180 ? -1.201 30.024 20.978 1.00 15.23 370 SER B C 1
ATOM 4600 O O . SER B 1 180 ? -0.058 30.358 20.647 1.00 14.51 370 SER B O 1
ATOM 4603 N N . ASN B 1 181 ? -1.469 28.894 21.627 1.00 15.89 371 ASN B N 1
ATOM 4604 C CA . ASN B 1 181 ? -0.418 27.957 21.970 1.00 17.48 371 ASN B CA 1
ATOM 4605 C C . ASN B 1 181 ? 0.175 27.440 20.653 1.00 18.25 371 ASN B C 1
ATOM 4606 O O . ASN B 1 181 ? 1.395 27.259 20.538 1.00 18.45 371 ASN B O 1
ATOM 4611 N N . CYS B 1 182 ? -0.683 27.237 19.652 1.00 16.18 372 CYS B N 1
ATOM 4612 C CA . CYS B 1 182 ? -0.228 26.780 18.339 1.00 15.89 372 CYS B CA 1
ATOM 4613 C C . CYS B 1 182 ? 0.794 27.765 17.762 1.00 15.15 372 CYS B C 1
ATOM 4614 O O . CYS B 1 182 ? 1.842 27.365 17.243 1.00 14.31 372 CYS B O 1
ATOM 4617 N N . SER B 1 183 ? 0.480 29.055 17.849 1.00 14.78 373 SER B N 1
ATOM 4618 C CA . SER B 1 183 ? 1.362 30.101 17.325 1.00 15.86 373 SER B CA 1
ATOM 4619 C C . SER B 1 183 ? 2.757 30.012 17.942 1.00 16.77 373 SER B C 1
ATOM 4620 O O . SER B 1 183 ? 3.762 29.981 17.231 1.00 15.02 373 SER B O 1
ATOM 4623 N N . TYR B 1 184 ? 2.802 29.965 19.271 1.00 19.37 374 TYR B N 1
ATOM 4624 C CA . TYR B 1 184 ? 4.066 29.873 19.991 1.00 21.48 374 TYR B CA 1
ATOM 4625 C C . TYR B 1 184 ? 4.866 28.671 19.510 1.00 21.61 374 TYR B C 1
ATOM 4626 O O . TYR B 1 184 ? 6.037 28.792 19.148 1.00 21.92 374 TYR B O 1
ATOM 4635 N N . PHE B 1 185 ? 4.229 27.509 19.490 1.00 20.65 375 PHE B N 1
ATOM 4636 C CA . PHE B 1 185 ? 4.905 26.301 19.053 1.00 20.69 375 PHE B CA 1
ATOM 4637 C C . PHE B 1 185 ? 5.372 26.337 17.599 1.00 19.59 375 PHE B C 1
ATOM 4638 O O . PHE B 1 185 ? 6.473 25.887 17.287 1.00 18.77 375 PHE B O 1
ATOM 4646 N N . GLU B 1 186 ? 4.546 26.865 16.704 1.00 18.64 376 GLU B N 1
ATOM 4647 C CA . GLU B 1 186 ? 4.938 26.909 15.300 1.00 18.26 376 GLU B CA 1
ATOM 4648 C C . GLU B 1 186 ? 6.063 27.921 15.088 1.00 17.73 376 GLU B C 1
ATOM 4649 O O . GLU B 1 186 ? 6.946 27.724 14.247 1.00 16.54 376 GLU B O 1
ATOM 4655 N N . CYS B 1 187 ? 6.042 28.996 15.869 1.00 17.58 377 CYS B N 1
ATOM 4656 C CA . CYS B 1 187 ? 7.078 30.016 15.769 1.00 17.02 377 CYS B CA 1
ATOM 4657 C C . CYS B 1 187 ? 8.442 29.433 16.153 1.00 16.45 377 CYS B C 1
ATOM 4658 O O . CYS B 1 187 ? 9.438 29.640 15.464 1.00 16.45 377 CYS B O 1
ATOM 4661 N N . TRP B 1 188 ? 8.496 28.705 17.257 1.00 17.28 378 TRP B N 1
ATOM 4662 C CA . TRP B 1 188 ? 9.765 28.129 17.670 1.00 21.64 378 TRP B CA 1
ATOM 4663 C C . TRP B 1 188 ? 10.199 26.963 16.804 1.00 21.78 378 TRP B C 1
ATOM 4664 O O . TRP B 1 188 ? 11.387 26.751 16.583 1.00 22.90 378 TRP B O 1
ATOM 4675 N N . ASP B 1 189 ? 9.232 26.232 16.275 1.00 22.28 379 ASP B N 1
ATOM 4676 C CA . ASP B 1 189 ? 9.540 25.132 15.378 1.00 21.63 379 ASP B CA 1
ATOM 4677 C C . ASP B 1 189 ? 10.302 25.778 14.216 1.00 21.35 379 ASP B C 1
ATOM 4678 O O . ASP B 1 189 ? 11.356 25.288 13.785 1.00 20.77 379 ASP B O 1
ATOM 4683 N N . PHE B 1 190 ? 9.766 26.897 13.727 1.00 19.00 380 PHE B N 1
ATOM 4684 C CA . PHE B 1 190 ? 10.386 27.622 12.624 1.00 18.54 380 PHE B CA 1
ATOM 4685 C C . PHE B 1 190 ? 11.771 28.148 13.000 1.00 19.78 380 PHE B C 1
ATOM 4686 O O . PHE B 1 190 ? 12.736 27.973 12.251 1.00 19.37 380 PHE B O 1
ATOM 4694 N N . ILE B 1 191 ? 11.859 28.806 14.150 1.00 22.21 381 ILE B N 1
ATOM 4695 C CA . ILE B 1 191 ? 13.124 29.363 14.613 1.00 25.70 381 ILE B CA 1
ATOM 4696 C C . ILE B 1 191 ? 14.155 28.276 14.854 1.00 28.64 381 ILE B C 1
ATOM 4697 O O . ILE B 1 191 ? 15.319 28.448 14.514 1.00 30.61 381 ILE B O 1
ATOM 4702 N N . MET B 1 192 ? 13.742 27.155 15.440 1.00 31.52 382 MET B N 1
ATOM 4703 C CA . MET B 1 192 ? 14.694 26.080 15.690 1.00 34.28 382 MET B CA 1
ATOM 4704 C C . MET B 1 192 ? 15.023 25.273 14.437 1.00 33.94 382 MET B C 1
ATOM 4705 O O . MET B 1 192 ? 16.123 24.752 14.310 1.00 35.03 382 MET B O 1
ATOM 4710 N N . ASN B 1 193 ? 14.089 25.177 13.500 1.00 34.04 383 ASN B N 1
ATOM 4711 C CA . ASN B 1 193 ? 14.356 24.408 12.288 1.00 34.76 383 ASN B CA 1
ATOM 4712 C C . ASN B 1 193 ? 15.009 25.180 11.146 1.00 35.01 383 ASN B C 1
ATOM 4713 O O . ASN B 1 193 ? 15.694 24.587 10.305 1.00 35.86 383 ASN B O 1
ATOM 4718 N N . HIS B 1 194 ? 14.800 26.491 11.098 1.00 33.58 384 HIS B N 1
ATOM 4719 C CA . HIS B 1 194 ? 15.414 27.291 10.049 1.00 33.75 384 HIS B CA 1
ATOM 4720 C C . HIS B 1 194 ? 16.392 28.281 10.663 1.00 33.96 384 HIS B C 1
ATOM 4721 O O . HIS B 1 194 ? 17.302 28.763 9.998 1.00 34.29 384 HIS B O 1
ATOM 4728 N N . ASN B 1 195 ? 16.209 28.554 11.950 1.00 34.45 385 ASN B N 1
ATOM 4729 C CA . ASN B 1 195 ? 17.053 29.484 12.696 1.00 34.30 385 ASN B CA 1
ATOM 4730 C C . ASN B 1 195 ? 17.512 30.696 11.883 1.00 32.56 385 ASN B C 1
ATOM 4731 O O . ASN B 1 195 ? 18.667 30.771 11.463 1.00 33.16 385 ASN B O 1
ATOM 4736 N N . PRO B 1 196 ? 16.603 31.649 11.628 1.00 29.27 386 PRO B N 1
ATOM 4737 C CA . PRO B 1 196 ? 16.996 32.839 10.866 1.00 27.20 386 PRO B CA 1
ATOM 4738 C C . PRO B 1 196 ? 18.067 33.568 11.674 1.00 25.38 386 PRO B C 1
ATOM 4739 O O . PRO B 1 196 ? 17.791 34.109 12.748 1.00 24.88 386 PRO B O 1
ATOM 4743 N N . GLU B 1 197 ? 19.289 33.562 11.152 1.00 23.99 387 GLU B N 1
ATOM 4744 C CA . GLU B 1 197 ? 20.429 34.172 11.820 1.00 24.26 387 GLU B CA 1
ATOM 4745 C C . GLU B 1 197 ? 20.350 35.669 12.054 1.00 22.82 387 GLU B C 1
ATOM 4746 O O . GLU B 1 197 ? 20.879 36.161 13.046 1.00 23.46 387 GLU B O 1
ATOM 4752 N N . CYS B 1 198 ? 19.684 36.401 11.170 1.00 20.28 388 CYS B N 1
ATOM 4753 C CA . CYS B 1 198 ? 19.632 37.851 11.332 1.00 18.87 388 CYS B CA 1
ATOM 4754 C C . CYS B 1 198 ? 18.906 38.359 12.579 1.00 17.35 388 CYS B C 1
ATOM 4755 O O . CYS B 1 198 ? 19.017 39.536 12.907 1.00 19.53 388 CYS B O 1
ATOM 4758 N N . ILE B 1 199 ? 18.182 37.493 13.285 1.00 15.63 389 ILE B N 1
ATOM 4759 C CA . ILE B 1 199 ? 17.471 37.936 14.484 1.00 15.25 389 ILE B CA 1
ATOM 4760 C C . ILE B 1 199 ? 18.122 37.462 15.791 1.00 17.35 389 ILE B C 1
ATOM 4761 O O . ILE B 1 199 ? 17.499 37.490 16.861 1.00 15.65 389 ILE B O 1
ATOM 4766 N N . LEU B 1 200 ? 19.383 37.039 15.701 1.00 18.31 390 LEU B N 1
ATOM 4767 C CA . LEU B 1 200 ? 20.120 36.594 16.875 1.00 17.60 390 LEU B CA 1
ATOM 4768 C C . LEU B 1 200 ? 20.780 37.790 17.573 1.00 19.29 390 LEU B C 1
ATOM 4769 O O . LEU B 1 200 ? 20.840 37.841 18.797 1.00 21.02 390 LEU B O 1
ATOM 4774 N N . ASN B 1 201 ? 21.263 38.760 16.802 1.00 19.67 391 ASN B N 1
ATOM 4775 C CA . ASN B 1 201 ? 21.933 39.917 17.399 1.00 19.85 391 ASN B CA 1
ATOM 4776 C C . ASN B 1 201 ? 20.986 40.898 18.090 1.00 21.78 391 ASN B C 1
ATOM 4777 O O . ASN B 1 201 ? 19.857 41.117 17.642 1.00 21.57 391 ASN B O 1
ATOM 4782 N N . GLU B 1 202 ? 21.460 41.478 19.190 1.00 22.13 392 GLU B N 1
ATOM 4783 C CA . GLU B 1 202 ? 20.687 42.456 19.949 1.00 24.09 392 GLU B CA 1
ATOM 4784 C C . GLU B 1 202 ? 21.072 43.851 19.462 1.00 23.33 392 GLU B C 1
ATOM 4785 O O . GLU B 1 202 ? 22.235 44.243 19.544 1.00 23.11 392 GLU B O 1
ATOM 4791 N N . PRO B 1 203 ? 20.097 44.623 18.956 1.00 22.99 393 PRO B N 1
ATOM 4792 C CA . PRO B 1 203 ? 20.390 45.975 18.465 1.00 22.19 393 PRO B CA 1
ATOM 4793 C C . PRO B 1 203 ? 21.012 46.914 19.498 1.00 22.58 393 PRO B C 1
ATOM 4794 O O . PRO B 1 203 ? 20.663 46.865 20.677 1.00 20.85 393 PRO B O 1
ATOM 4798 N N . LEU B 1 204 ? 21.936 47.763 19.044 1.00 23.81 394 LEU B N 1
ATOM 4799 C CA . LEU B 1 204 ? 22.568 48.742 19.928 1.00 26.60 394 LEU B CA 1
ATOM 4800 C C . LEU B 1 204 ? 21.578 49.892 20.168 1.00 25.46 394 LEU B C 1
ATOM 4801 O O . LEU B 1 204 ? 20.792 50.247 19.278 1.00 26.33 394 LEU B O 1
ATOM 4806 N N . GLY B 1 205 ? 21.622 50.460 21.369 1.00 24.18 395 GLY B N 1
ATOM 4807 C CA . GLY B 1 205 ? 20.747 51.564 21.718 1.00 22.02 395 GLY B CA 1
ATOM 4808 C C . GLY B 1 205 ? 20.664 52.622 20.630 1.00 22.37 395 GLY B C 1
ATOM 4809 O O . GLY B 1 205 ? 19.568 53.082 20.294 1.00 19.77 395 GLY B O 1
ATOM 4810 N N . THR B 1 206 ? 21.811 53.004 20.068 1.00 21.10 396 THR B N 1
ATOM 4811 C CA . THR B 1 206 ? 21.830 54.010 19.013 1.00 22.43 396 THR B CA 1
ATOM 4812 C C . THR B 1 206 ? 21.231 53.483 17.706 1.00 22.17 396 THR B C 1
ATOM 4813 O O . THR B 1 206 ? 20.962 54.252 16.790 1.00 23.96 396 THR B O 1
ATOM 4817 N N . ASP B 1 207 ? 21.033 52.176 17.612 1.00 22.79 397 ASP B N 1
ATOM 4818 C CA . ASP B 1 207 ? 20.426 51.602 16.412 1.00 24.30 397 ASP B CA 1
ATOM 4819 C C . ASP B 1 207 ? 18.898 51.764 16.457 1.00 22.88 397 ASP B C 1
ATOM 4820 O O . ASP B 1 207 ? 18.242 51.779 15.418 1.00 21.71 397 ASP B O 1
ATOM 4825 N N . ILE B 1 208 ? 18.350 51.880 17.669 1.00 19.75 398 ILE B N 1
ATOM 4826 C CA . ILE B 1 208 ? 16.912 52.042 17.875 1.00 18.94 398 ILE B CA 1
ATOM 4827 C C . ILE B 1 208 ? 16.569 53.520 17.729 1.00 18.58 398 ILE B C 1
ATOM 4828 O O . ILE B 1 208 ? 17.123 54.360 18.439 1.00 19.15 398 ILE B O 1
ATOM 4833 N N . ILE B 1 209 ? 15.648 53.832 16.815 1.00 17.70 399 ILE B N 1
ATOM 4834 C CA . ILE B 1 209 ? 15.276 55.215 16.527 1.00 15.46 399 ILE B CA 1
ATOM 4835 C C . ILE B 1 209 ? 14.058 55.770 17.230 1.00 15.70 399 ILE B C 1
ATOM 4836 O O . ILE B 1 209 ? 13.735 56.945 17.069 1.00 13.45 399 ILE B O 1
ATOM 4841 N N . SER B 1 210 ? 13.363 54.937 17.994 1.00 16.28 400 SER B N 1
ATOM 4842 C CA . SER B 1 210 ? 12.194 55.415 18.713 1.00 15.22 400 SER B CA 1
ATOM 4843 C C . SER B 1 210 ? 12.669 56.038 20.022 1.00 15.10 400 SER B C 1
ATOM 4844 O O . SER B 1 210 ? 13.735 55.702 20.536 1.00 14.05 400 SER B O 1
ATOM 4847 N N . PRO B 1 211 ? 11.895 56.982 20.560 1.00 15.17 401 PRO B N 1
ATOM 4848 C CA . PRO B 1 211 ? 12.289 57.622 21.827 1.00 15.35 401 PRO B CA 1
ATOM 4849 C C . PRO B 1 211 ? 12.468 56.525 22.876 1.00 13.88 401 PRO B C 1
ATOM 4850 O O . PRO B 1 211 ? 11.620 55.641 22.998 1.00 11.49 401 PRO B O 1
ATOM 4854 N N . PRO B 1 212 ? 13.581 56.558 23.630 1.00 14.34 402 PRO B N 1
ATOM 4855 C CA . PRO B 1 212 ? 13.837 55.549 24.661 1.00 14.15 402 PRO B CA 1
ATOM 4856 C C . PRO B 1 212 ? 12.647 55.343 25.601 1.00 15.37 402 PRO B C 1
ATOM 4857 O O . PRO B 1 212 ? 11.894 56.276 25.895 1.00 15.90 402 PRO B O 1
ATOM 4861 N N . VAL B 1 213 ? 12.478 54.112 26.064 1.00 13.81 403 VAL B N 1
ATOM 4862 C CA . VAL B 1 213 ? 11.400 53.801 26.977 1.00 13.59 403 VAL B CA 1
ATOM 4863 C C . VAL B 1 213 ? 11.957 52.917 28.077 1.00 13.20 403 VAL B C 1
ATOM 4864 O O . VAL B 1 213 ? 12.376 51.791 27.820 1.00 11.97 403 VAL B O 1
ATOM 4868 N N . CYS B 1 214 ? 11.974 53.425 29.305 1.00 13.15 404 CYS B N 1
ATOM 4869 C CA . CYS B 1 214 ? 12.495 52.631 30.413 1.00 13.24 404 CYS B CA 1
ATOM 4870 C C . CYS B 1 214 ? 11.451 51.609 30.818 1.00 14.17 404 CYS B C 1
ATOM 4871 O O . CYS B 1 214 ? 10.367 51.966 31.282 1.00 14.37 404 CYS B O 1
ATOM 4874 N N . GLY B 1 215 ? 11.778 50.339 30.628 1.00 14.51 405 GLY B N 1
ATOM 4875 C CA . GLY B 1 215 ? 10.855 49.279 30.976 1.00 14.37 405 GLY B CA 1
ATOM 4876 C C . GLY B 1 215 ? 10.361 48.478 29.782 1.00 14.90 405 GLY B C 1
ATOM 4877 O O . GLY B 1 215 ? 9.464 47.657 29.945 1.00 15.70 405 GLY B O 1
ATOM 4878 N N . ASN B 1 216 ? 10.924 48.701 28.595 1.00 14.30 406 ASN B N 1
ATOM 4879 C CA . ASN B 1 216 ? 10.488 47.951 27.409 1.00 15.38 406 ASN B CA 1
ATOM 4880 C C . ASN B 1 216 ? 11.405 46.761 27.129 1.00 15.46 406 ASN B C 1
ATOM 4881 O O . ASN B 1 216 ? 11.267 46.080 26.108 1.00 16.06 406 ASN B O 1
ATOM 4886 N N . GLU B 1 217 ? 12.325 46.504 28.055 1.00 13.45 407 GLU B N 1
ATOM 4887 C CA . GLU B 1 217 ? 13.274 45.402 27.940 1.00 13.90 407 GLU B CA 1
ATOM 4888 C C . GLU B 1 217 ? 14.245 45.536 26.764 1.00 14.05 407 GLU B C 1
ATOM 4889 O O . GLU B 1 217 ? 14.769 44.543 26.257 1.00 14.92 407 GLU B O 1
ATOM 4895 N N . LEU B 1 218 ? 14.471 46.777 26.343 1.00 12.90 408 LEU B N 1
ATOM 4896 C CA . LEU B 1 218 ? 15.406 47.110 25.271 1.00 13.70 408 LEU B CA 1
ATOM 4897 C C . LEU B 1 218 ? 16.345 48.155 25.865 1.00 12.32 408 LEU B C 1
ATOM 4898 O O . LEU B 1 218 ? 15.879 49.191 26.347 1.00 11.55 408 LEU B O 1
ATOM 4903 N N . LEU B 1 219 ? 17.653 47.889 25.861 1.00 12.30 409 LEU B N 1
ATOM 4904 C CA . LEU B 1 219 ? 18.603 48.855 26.420 1.00 12.19 409 LEU B CA 1
ATOM 4905 C C . LEU B 1 219 ? 18.760 49.977 25.405 1.00 13.03 409 LEU B C 1
ATOM 4906 O O . LEU B 1 219 ? 19.194 49.746 24.276 1.00 10.95 409 LEU B O 1
ATOM 4911 N N . GLU B 1 220 ? 18.409 51.194 25.812 1.00 12.43 410 GLU B N 1
ATOM 4912 C CA . GLU B 1 220 ? 18.469 52.329 24.907 1.00 12.30 410 GLU B CA 1
ATOM 4913 C C . GLU B 1 220 ? 19.346 53.486 25.395 1.00 12.90 410 GLU B C 1
ATOM 4914 O O . GLU B 1 220 ? 19.855 53.463 26.516 1.00 11.06 410 GLU B O 1
ATOM 4920 N N . VAL B 1 221 ? 19.522 54.493 24.546 1.00 13.01 411 VAL B N 1
ATOM 4921 C CA . VAL B 1 221 ? 20.358 55.640 24.895 1.00 14.98 411 VAL B CA 1
ATOM 4922 C C . VAL B 1 221 ? 19.879 56.307 26.175 1.00 15.90 411 VAL B C 1
ATOM 4923 O O . VAL B 1 221 ? 18.686 56.568 26.356 1.00 17.33 411 VAL B O 1
ATOM 4927 N N . GLY B 1 222 ? 20.817 56.569 27.077 1.00 17.31 412 GLY B N 1
ATOM 4928 C CA . GLY B 1 222 ? 20.458 57.200 28.332 1.00 15.96 412 GLY B CA 1
ATOM 4929 C C . GLY B 1 222 ? 20.139 56.201 29.426 1.00 15.26 412 GLY B C 1
ATOM 4930 O O . GLY B 1 222 ? 20.033 56.579 30.586 1.00 16.78 412 GLY B O 1
ATOM 4931 N N . GLU B 1 223 ? 19.992 54.928 29.074 1.00 13.67 413 GLU B N 1
ATOM 4932 C CA . GLU B 1 223 ? 19.675 53.900 30.073 1.00 14.68 413 GLU B CA 1
ATOM 4933 C C . GLU B 1 223 ? 20.922 53.119 30.478 1.00 14.55 413 GLU B C 1
ATOM 4934 O O . GLU B 1 223 ? 21.776 52.842 29.649 1.00 15.86 413 GLU B O 1
ATOM 4940 N N . GLU B 1 224 ? 21.015 52.750 31.751 1.00 15.02 414 GLU B N 1
ATOM 4941 C CA . GLU B 1 224 ? 22.150 51.969 32.234 1.00 15.30 414 GLU B CA 1
ATOM 4942 C C . GLU B 1 224 ? 21.787 50.483 32.173 1.00 16.21 414 GLU B C 1
ATOM 4943 O O . GLU B 1 224 ? 22.657 49.623 32.040 1.00 17.85 414 GLU B O 1
ATOM 4949 N N . CYS B 1 225 ? 20.491 50.195 32.258 1.00 14.24 415 CYS B N 1
ATOM 4950 C CA . CYS B 1 225 ? 19.977 48.828 32.206 1.00 12.69 415 CYS B CA 1
ATOM 4951 C C . CYS B 1 225 ? 18.476 48.938 31.993 1.00 12.44 415 CYS B C 1
ATOM 4952 O O . CYS B 1 225 ? 17.906 50.004 32.206 1.00 10.65 415 CYS B O 1
ATOM 4955 N N . ASP B 1 226 ? 17.848 47.851 31.549 1.00 12.63 416 ASP B N 1
ATOM 4956 C CA . ASP B 1 226 ? 16.397 47.828 31.354 1.00 13.28 416 ASP B CA 1
ATOM 4957 C C . ASP B 1 226 ? 15.944 46.400 31.584 1.00 13.71 416 ASP B C 1
ATOM 4958 O O . ASP B 1 226 ? 16.270 45.509 30.806 1.00 16.22 416 ASP B O 1
ATOM 4963 N N . CYS B 1 227 ? 15.212 46.169 32.664 1.00 13.17 417 CYS B N 1
ATOM 4964 C CA . CYS B 1 227 ? 14.750 44.825 32.948 1.00 13.14 417 CYS B CA 1
ATOM 4965 C C . CYS B 1 227 ? 13.236 44.763 32.930 1.00 13.67 417 CYS B C 1
ATOM 4966 O O . CYS B 1 227 ? 12.646 43.885 33.544 1.00 14.40 417 CYS B O 1
ATOM 4969 N N . GLY B 1 228 ? 12.611 45.695 32.212 1.00 14.24 418 GLY B N 1
ATOM 4970 C CA . GLY B 1 228 ? 11.160 45.704 32.108 1.00 15.30 418 GLY B CA 1
ATOM 4971 C C . GLY B 1 228 ? 10.502 46.409 33.271 1.00 16.58 418 GLY B C 1
ATOM 4972 O O . GLY B 1 228 ? 11.173 47.144 34.004 1.00 18.25 418 GLY B O 1
ATOM 4973 N N . THR B 1 229 ? 9.199 46.184 33.451 1.00 17.47 419 THR B N 1
ATOM 4974 C CA . THR B 1 229 ? 8.451 46.808 34.543 1.00 17.79 419 THR B CA 1
ATOM 4975 C C . THR B 1 229 ? 8.978 46.293 35.882 1.00 18.05 419 THR B C 1
ATOM 4976 O O . THR B 1 229 ? 9.578 45.220 35.948 1.00 16.98 419 THR B O 1
ATOM 4980 N N . PRO B 1 230 ? 8.753 47.054 36.964 1.00 18.47 420 PRO B N 1
ATOM 4981 C CA . PRO B 1 230 ? 9.199 46.684 38.313 1.00 21.42 420 PRO B CA 1
ATOM 4982 C C . PRO B 1 230 ? 8.680 45.303 38.713 1.00 21.95 420 PRO B C 1
ATOM 4983 O O . PRO B 1 230 ? 9.377 44.522 39.357 1.00 21.43 420 PRO B O 1
ATOM 4987 N N . GLU B 1 231 ? 7.452 45.014 38.302 1.00 23.84 421 GLU B N 1
ATOM 4988 C CA . GLU B 1 231 ? 6.805 43.743 38.601 1.00 25.90 421 GLU B CA 1
ATOM 4989 C C . GLU B 1 231 ? 7.408 42.573 37.820 1.00 24.66 421 GLU B C 1
ATOM 4990 O O . GLU B 1 231 ? 7.436 41.451 38.320 1.00 24.57 421 GLU B O 1
ATOM 4996 N N . ASN B 1 232 ? 7.881 42.824 36.597 1.00 22.49 422 ASN B N 1
ATOM 4997 C CA . ASN B 1 232 ? 8.481 41.758 35.783 1.00 21.06 422 ASN B CA 1
ATOM 4998 C C . ASN B 1 232 ? 9.992 41.582 35.987 1.00 20.58 422 ASN B C 1
ATOM 4999 O O . ASN B 1 232 ? 10.516 40.477 35.834 1.00 20.18 422 ASN B O 1
ATOM 5004 N N . CYS B 1 233 ? 10.683 42.679 36.295 1.00 19.78 423 CYS B N 1
ATOM 5005 C CA . CYS B 1 233 ? 12.138 42.684 36.480 1.00 19.64 423 CYS B CA 1
ATOM 5006 C C . CYS B 1 233 ? 12.694 41.605 37.414 1.00 19.86 423 CYS B C 1
ATOM 5007 O O . CYS B 1 233 ? 12.226 41.440 38.540 1.00 19.73 423 CYS B O 1
ATOM 5010 N N . GLN B 1 234 ? 13.709 40.887 36.940 1.00 19.79 424 GLN B N 1
ATOM 5011 C CA . GLN B 1 234 ? 14.368 39.838 37.722 1.00 21.21 424 GLN B CA 1
ATOM 5012 C C . GLN B 1 234 ? 15.868 40.084 37.637 1.00 20.27 424 GLN B C 1
ATOM 5013 O O . GLN B 1 234 ? 16.675 39.194 37.904 1.00 21.27 424 GLN B O 1
ATOM 5019 N N . ASN B 1 235 ? 16.229 41.295 37.227 1.00 18.82 425 ASN B N 1
ATOM 5020 C CA . ASN B 1 235 ? 17.627 41.681 37.088 1.00 17.57 425 ASN B CA 1
ATOM 5021 C C . ASN B 1 235 ? 18.022 42.366 38.391 1.00 16.86 425 ASN B C 1
ATOM 5022 O O . ASN B 1 235 ? 17.758 43.555 38.577 1.00 16.16 425 ASN B O 1
ATOM 5027 N N . GLU B 1 236 ? 18.661 41.620 39.284 1.00 18.38 426 GLU B N 1
ATOM 5028 C CA . GLU B 1 236 ? 19.060 42.169 40.577 1.00 19.56 426 GLU B CA 1
ATOM 5029 C C . GLU B 1 236 ? 20.058 43.328 40.442 1.00 17.71 426 GLU B C 1
ATOM 5030 O O . GLU B 1 236 ? 20.265 44.085 41.386 1.00 17.51 426 GLU B O 1
ATOM 5036 N N . CYS B 1 237 ? 20.669 43.487 39.274 1.00 15.07 427 CYS B N 1
ATOM 5037 C CA . CYS B 1 237 ? 21.626 44.575 39.122 1.00 15.80 427 CYS B CA 1
ATOM 5038 C C . CYS B 1 237 ? 20.947 45.873 38.772 1.00 14.90 427 CYS B C 1
ATOM 5039 O O . CYS B 1 237 ? 21.569 46.924 38.795 1.00 14.12 427 CYS B O 1
ATOM 5042 N N . CYS B 1 238 ? 19.664 45.801 38.461 1.00 14.36 428 CYS B N 1
ATOM 5043 C CA . CYS B 1 238 ? 18.977 46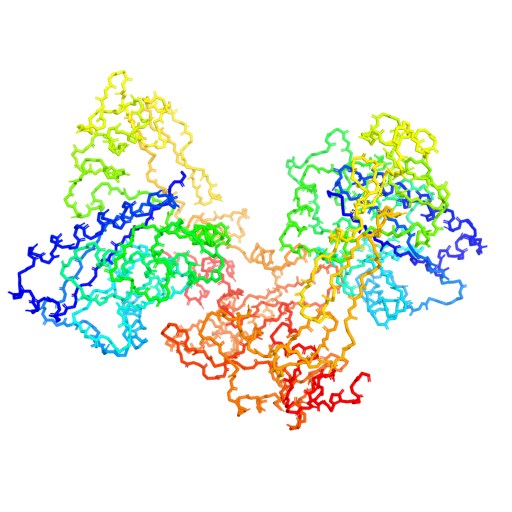.963 37.959 1.00 13.14 428 CYS B CA 1
ATOM 5044 C C . CYS B 1 238 ? 17.802 47.487 38.751 1.00 13.99 428 CYS B C 1
ATOM 5045 O O . CYS B 1 238 ? 17.069 46.725 39.373 1.00 13.80 428 CYS B O 1
ATOM 5048 N N . ASP B 1 239 ? 17.640 48.808 38.750 1.00 14.27 429 ASP B N 1
ATOM 5049 C CA . ASP B 1 239 ? 16.479 49.388 39.406 1.00 13.53 429 ASP B CA 1
ATOM 5050 C C . ASP B 1 239 ? 15.500 49.589 38.251 1.00 12.19 429 ASP B C 1
ATOM 5051 O O . ASP B 1 239 ? 15.631 50.525 37.459 1.00 13.81 429 ASP B O 1
ATOM 5056 N N . ALA B 1 240 ? 14.547 48.677 38.152 1.00 12.44 430 ALA B N 1
ATOM 5057 C CA . ALA B 1 240 ? 13.548 48.681 37.090 1.00 15.31 430 ALA B CA 1
ATOM 5058 C C . ALA B 1 240 ? 12.943 50.041 36.760 1.00 14.83 430 ALA B C 1
ATOM 5059 O O . ALA B 1 240 ? 13.042 50.508 35.628 1.00 15.84 430 ALA B O 1
ATOM 5061 N N . ALA B 1 241 ? 12.317 50.670 37.746 1.00 16.26 431 ALA B N 1
ATOM 5062 C CA . ALA B 1 241 ? 11.660 51.966 37.547 1.00 15.89 431 ALA B CA 1
ATOM 5063 C C . ALA B 1 241 ? 12.506 53.093 36.964 1.00 16.54 431 ALA B C 1
ATOM 5064 O O . ALA B 1 241 ? 11.962 53.984 36.314 1.00 17.80 431 ALA B O 1
ATOM 5066 N N . THR B 1 242 ? 13.819 53.079 37.187 1.00 13.64 432 THR B N 1
ATOM 5067 C CA . THR B 1 242 ? 14.651 54.162 36.674 1.00 13.18 432 THR B CA 1
ATOM 5068 C C . THR B 1 242 ? 15.658 53.743 35.616 1.00 12.74 432 THR B C 1
ATOM 5069 O O . THR B 1 242 ? 16.296 54.595 35.004 1.00 12.29 432 THR B O 1
ATOM 5073 N N . CYS B 1 243 ? 15.810 52.442 35.387 1.00 11.76 433 CYS B N 1
ATOM 5074 C CA . CYS B 1 243 ? 16.790 51.983 34.400 1.00 12.78 433 CYS B CA 1
ATOM 5075 C C . CYS B 1 243 ? 18.226 52.420 34.727 1.00 12.64 433 CYS B C 1
ATOM 5076 O O . CYS B 1 243 ? 19.031 52.714 33.833 1.00 13.80 433 CYS B O 1
ATOM 5079 N N . LYS B 1 244 ? 18.537 52.449 36.022 1.00 11.46 434 LYS B N 1
ATOM 5080 C CA . LYS B 1 244 ? 19.872 52.810 36.521 1.00 10.75 434 LYS B CA 1
ATOM 5081 C C . LYS B 1 244 ? 20.388 51.626 37.335 1.00 10.03 434 LYS B C 1
ATOM 5082 O O . LYS B 1 244 ? 19.597 50.877 37.920 1.00 8.40 434 LYS B O 1
ATOM 5088 N N . LEU B 1 245 ? 21.707 51.460 37.386 1.00 9.56 435 LEU B N 1
ATOM 5089 C CA . LEU B 1 245 ? 22.291 50.364 38.138 1.00 9.84 435 LEU B CA 1
ATOM 5090 C C . LEU B 1 245 ? 22.193 50.605 39.642 1.00 10.45 435 LEU B C 1
ATOM 5091 O O . LEU B 1 245 ? 22.222 51.744 40.106 1.00 11.25 435 LEU B O 1
ATOM 5096 N N . LYS B 1 246 ? 22.085 49.524 40.403 1.00 12.02 436 LYS B N 1
ATOM 5097 C CA . LYS B 1 246 ? 22.005 49.627 41.856 1.00 13.05 436 LYS B CA 1
ATOM 5098 C C . LYS B 1 246 ? 22.957 48.642 42.514 1.00 12.47 436 LYS B C 1
ATOM 5099 O O . LYS B 1 246 ? 23.405 47.679 41.882 1.00 10.88 436 LYS B O 1
ATOM 5105 N N . SER B 1 247 ? 23.267 48.917 43.779 1.00 12.56 437 SER B N 1
ATOM 5106 C CA . SER B 1 247 ? 24.135 48.093 44.608 1.00 13.27 437 SER B CA 1
ATOM 5107 C C . SER B 1 247 ? 25.544 47.938 44.038 1.00 13.89 437 SER B C 1
ATOM 5108 O O . SER B 1 247 ? 26.050 48.845 43.387 1.00 16.49 437 SER B O 1
ATOM 5111 N N . GLY B 1 248 ? 26.180 46.799 44.297 1.00 14.26 438 GLY B N 1
ATOM 5112 C CA . GLY B 1 248 ? 27.528 46.577 43.804 1.00 14.73 438 GLY B CA 1
ATOM 5113 C C . GLY B 1 248 ? 27.528 46.142 42.352 1.00 17.28 438 GLY B C 1
ATOM 5114 O O . GLY B 1 248 ? 28.124 45.121 41.999 1.00 18.51 438 GLY B O 1
ATOM 5115 N N . SER B 1 249 ? 26.868 46.919 41.499 1.00 16.07 439 SER B N 1
ATOM 5116 C CA . SER B 1 249 ? 26.790 46.569 40.090 1.00 16.10 439 SER B CA 1
ATOM 5117 C C . SER B 1 249 ? 27.615 47.464 39.170 1.00 13.96 439 SER B C 1
ATOM 5118 O O . SER B 1 249 ? 27.395 48.664 39.130 1.00 13.25 439 SER B O 1
ATOM 5121 N N . GLN B 1 250 ? 28.544 46.870 38.424 1.00 13.42 440 GLN B N 1
ATOM 5122 C CA . GLN B 1 250 ? 29.330 47.606 37.442 1.00 13.13 440 GLN B CA 1
ATOM 5123 C C . GLN B 1 250 ? 28.542 47.562 36.123 1.00 13.21 440 GLN B C 1
ATOM 5124 O O . GLN B 1 250 ? 28.719 48.402 35.243 1.00 12.90 440 GLN B O 1
ATOM 5130 N N . CYS B 1 251 ? 27.661 46.573 36.003 1.00 12.78 441 CYS B N 1
ATOM 5131 C CA . CYS B 1 251 ? 26.864 46.395 34.793 1.00 13.65 441 CYS B CA 1
ATOM 5132 C C . CYS B 1 251 ? 25.602 45.608 35.102 1.00 13.25 441 CYS B C 1
ATOM 5133 O O . CYS B 1 251 ? 25.498 44.966 36.143 1.00 14.19 441 CYS B O 1
ATOM 5136 N N . GLY B 1 252 ? 24.643 45.655 34.185 1.00 13.86 442 GLY B N 1
ATOM 5137 C CA . GLY B 1 252 ? 23.413 44.907 34.366 1.00 12.43 442 GLY B CA 1
ATOM 5138 C C . GLY B 1 252 ? 22.941 44.448 32.998 1.00 14.27 442 GLY B C 1
ATOM 5139 O O . GLY B 1 252 ? 21.755 44.206 32.785 1.00 11.52 442 GLY B O 1
ATOM 5140 N N . HIS B 1 253 ? 23.890 44.310 32.072 1.00 14.68 443 HIS B N 1
ATOM 5141 C CA . HIS B 1 253 ? 23.579 43.942 30.698 1.00 14.45 443 HIS B CA 1
ATOM 5142 C C . HIS B 1 253 ? 24.864 43.567 29.978 1.00 15.17 443 HIS B C 1
ATOM 5143 O O . HIS B 1 253 ? 25.939 43.990 30.381 1.00 15.92 443 HIS B O 1
ATOM 5150 N N . GLY B 1 254 ? 24.750 42.770 28.916 1.00 14.93 444 GLY B N 1
ATOM 5151 C CA . GLY B 1 254 ? 25.925 42.401 28.145 1.00 15.09 444 GLY B CA 1
ATOM 5152 C C . GLY B 1 254 ? 26.436 40.984 28.303 1.00 15.29 444 GLY B C 1
ATOM 5153 O O . GLY B 1 254 ? 26.184 40.326 29.312 1.00 15.21 444 GLY B O 1
ATOM 5154 N N . ASP B 1 255 ? 27.158 40.519 27.288 1.00 16.81 445 ASP B N 1
ATOM 5155 C CA . ASP B 1 255 ? 27.739 39.184 27.296 1.00 17.91 445 ASP B CA 1
ATOM 5156 C C . ASP B 1 255 ? 28.997 39.176 28.135 1.00 17.71 445 ASP B C 1
ATOM 5157 O O . ASP B 1 255 ? 29.599 38.126 28.329 1.00 17.58 445 ASP B O 1
ATOM 5162 N N . CYS B 1 256 ? 29.406 40.353 28.607 1.00 17.04 446 CYS B N 1
ATOM 5163 C CA . CYS B 1 256 ? 30.585 40.460 29.459 1.00 16.29 446 CYS B CA 1
ATOM 5164 C C . CYS B 1 256 ? 30.217 40.981 30.849 1.00 16.82 446 CYS B C 1
ATOM 5165 O O . CYS B 1 256 ? 31.010 41.651 31.513 1.00 17.53 446 CYS B O 1
ATOM 5168 N N . CYS B 1 257 ? 29.003 40.655 31.279 1.00 17.48 447 CYS B N 1
ATOM 5169 C CA . CYS B 1 257 ? 28.511 41.035 32.596 1.00 16.68 447 CYS B CA 1
ATOM 5170 C C . CYS B 1 257 ? 28.108 39.739 33.319 1.00 17.16 447 CYS B C 1
ATOM 5171 O O . CYS B 1 257 ? 27.242 39.009 32.838 1.00 16.65 447 CYS B O 1
ATOM 5174 N N . GLU B 1 258 ? 28.744 39.439 34.449 1.00 16.66 448 GLU B N 1
ATOM 5175 C CA . GLU B 1 258 ? 28.411 38.228 35.203 1.00 19.81 448 GLU B CA 1
ATOM 5176 C C . GLU B 1 258 ? 28.044 38.618 36.622 1.00 17.91 448 GLU B C 1
ATOM 5177 O O . GLU B 1 258 ? 28.870 39.158 37.343 1.00 16.71 448 GLU B O 1
ATOM 5183 N N . GLN B 1 259 ? 26.811 38.327 37.018 1.00 17.45 449 GLN B N 1
ATOM 5184 C CA . GLN B 1 259 ? 26.333 38.678 38.347 1.00 17.59 449 GLN B CA 1
ATOM 5185 C C . GLN B 1 259 ? 26.686 40.128 38.684 1.00 17.70 449 GLN B C 1
ATOM 5186 O O . GLN B 1 259 ? 27.261 40.419 39.739 1.00 15.63 449 GLN B O 1
ATOM 5192 N N . CYS B 1 260 ? 26.348 41.019 37.744 1.00 16.48 450 CYS B N 1
ATOM 5193 C CA . CYS B 1 260 ? 26.531 42.467 37.867 1.00 15.72 450 CYS B CA 1
ATOM 5194 C C . CYS B 1 260 ? 27.957 43.016 37.802 1.00 16.82 450 CYS B C 1
ATOM 5195 O O . CYS B 1 260 ? 28.177 44.203 38.064 1.00 17.45 450 CYS B O 1
ATOM 5198 N N . LYS B 1 261 ? 28.913 42.172 37.430 1.00 17.39 451 LYS B N 1
ATOM 5199 C CA . LYS B 1 261 ? 30.315 42.584 37.342 1.00 17.78 451 LYS B CA 1
ATOM 5200 C C . LYS B 1 261 ? 30.910 42.357 35.949 1.00 16.61 451 LYS B C 1
ATOM 5201 O O . LYS B 1 261 ? 30.460 41.490 35.208 1.00 16.42 451 LYS B O 1
ATOM 5207 N N . PHE B 1 262 ? 31.901 43.165 35.588 1.00 15.43 452 PHE B N 1
ATOM 5208 C CA . PHE B 1 262 ? 32.561 43.015 34.304 1.00 15.70 452 PHE B CA 1
ATOM 5209 C C . PHE B 1 262 ? 33.238 41.647 34.309 1.00 18.28 452 PHE B C 1
ATOM 5210 O O . PHE B 1 262 ? 33.876 41.271 35.293 1.00 17.46 452 PHE B O 1
ATOM 5218 N N . SER B 1 263 ? 33.076 40.892 33.227 1.00 19.53 453 SER B N 1
ATOM 5219 C CA . SER B 1 263 ? 33.717 39.587 33.119 1.00 19.85 453 SER B CA 1
ATOM 5220 C C . SER B 1 263 ? 35.213 39.856 33.168 1.00 19.93 453 SER B C 1
ATOM 5221 O O . SER B 1 263 ? 35.653 40.945 32.805 1.00 20.62 453 SER B O 1
ATOM 5224 N N . LYS B 1 264 ? 36.005 38.889 33.612 1.00 21.27 454 LYS B N 1
ATOM 5225 C CA . LYS B 1 264 ? 37.447 39.114 33.659 1.00 23.72 454 LYS B CA 1
ATOM 5226 C C . LYS B 1 264 ? 38.017 39.195 32.243 1.00 22.99 454 LYS B C 1
ATOM 5227 O O . LYS B 1 264 ? 37.565 38.494 31.343 1.00 22.48 454 LYS B O 1
ATOM 5233 N N . SER B 1 265 ? 38.998 40.069 32.058 1.00 22.89 455 SER B N 1
ATOM 5234 C CA . SER B 1 265 ? 39.665 40.262 30.775 1.00 22.12 455 SER B CA 1
ATOM 5235 C C . SER B 1 265 ? 40.074 38.929 30.139 1.00 22.43 455 SER B C 1
ATOM 5236 O O . SER B 1 265 ? 40.623 38.062 30.813 1.00 20.34 455 SER B O 1
ATOM 5239 N N . GLY B 1 266 ? 39.804 38.765 28.845 1.00 21.38 456 GLY B N 1
ATOM 5240 C CA . GLY B 1 266 ? 40.164 37.526 28.175 1.00 20.72 456 GLY B CA 1
ATOM 5241 C C . GLY B 1 266 ? 39.062 36.480 28.139 1.00 21.56 456 GLY B C 1
ATOM 5242 O O . GLY B 1 266 ? 39.196 35.457 27.476 1.00 21.28 456 GLY B O 1
ATOM 5243 N N . THR B 1 267 ? 37.967 36.722 28.852 1.00 20.85 457 THR B N 1
ATOM 5244 C CA . THR B 1 267 ? 36.858 35.776 28.862 1.00 19.81 457 THR B CA 1
ATOM 5245 C C . THR B 1 267 ? 36.262 35.753 27.468 1.00 20.29 457 THR B C 1
ATOM 5246 O O . THR B 1 267 ? 36.080 36.801 26.858 1.00 21.73 457 THR B O 1
ATOM 5250 N N . GLU B 1 268 ? 35.964 34.562 26.959 1.00 19.94 458 GLU B N 1
ATOM 5251 C CA . GLU B 1 268 ? 35.382 34.444 25.628 1.00 20.41 458 GLU B CA 1
ATOM 5252 C C . GLU B 1 268 ? 33.903 34.839 25.658 1.00 20.43 458 GLU B C 1
ATOM 5253 O O . GLU B 1 268 ? 33.130 34.296 26.452 1.00 19.03 458 GLU B O 1
ATOM 5259 N N . CYS B 1 269 ? 33.505 35.771 24.797 1.00 18.08 459 CYS B N 1
ATOM 5260 C CA . CYS B 1 269 ? 32.106 36.190 24.771 1.00 18.28 459 CYS B CA 1
ATOM 5261 C C . CYS B 1 269 ? 31.383 35.926 23.450 1.00 18.37 459 CYS B C 1
ATOM 5262 O O . CYS B 1 269 ? 30.156 36.049 23.363 1.00 19.02 459 CYS B O 1
ATOM 5265 N N . ARG B 1 270 ? 32.139 35.580 22.416 1.00 17.50 460 ARG B N 1
ATOM 5266 C CA . ARG B 1 270 ? 31.538 35.193 21.144 1.00 17.97 460 ARG B CA 1
ATOM 5267 C C . ARG B 1 270 ? 32.451 34.121 20.556 1.00 19.10 460 ARG B C 1
ATOM 5268 O O . ARG B 1 270 ? 33.563 34.410 20.125 1.00 18.02 460 ARG B O 1
ATOM 5276 N N . ALA B 1 271 ? 31.973 32.881 20.562 1.00 20.39 461 ALA B N 1
ATOM 5277 C CA . ALA B 1 271 ? 32.740 31.748 20.064 1.00 21.86 461 ALA B CA 1
ATOM 5278 C C . ALA B 1 271 ? 33.041 31.845 18.579 1.00 21.55 461 ALA B C 1
ATOM 5279 O O . ALA B 1 271 ? 32.296 32.463 17.816 1.00 22.94 461 ALA B O 1
ATOM 5281 N N . SER B 1 272 ? 34.139 31.217 18.182 1.00 21.24 462 SER B N 1
ATOM 5282 C CA . SER B 1 272 ? 34.560 31.188 16.794 1.00 22.14 462 SER B CA 1
ATOM 5283 C C . SER B 1 272 ? 33.699 30.246 15.940 1.00 23.55 462 SER B C 1
ATOM 5284 O O . SER B 1 272 ? 33.495 29.086 16.299 1.00 23.93 462 SER B O 1
ATOM 5287 N N . MET B 1 273 ? 33.193 30.765 14.821 1.00 25.91 463 MET B N 1
ATOM 5288 C CA . MET B 1 273 ? 32.366 30.012 13.867 1.00 27.16 463 MET B CA 1
ATOM 5289 C C . MET B 1 273 ? 33.279 29.079 13.068 1.00 27.00 463 MET B C 1
ATOM 5290 O O . MET B 1 273 ? 32.898 27.977 12.700 1.00 27.37 463 MET B O 1
ATOM 5295 N N . SER B 1 274 ? 34.477 29.565 12.772 1.00 25.72 464 SER B N 1
ATOM 5296 C CA . SER B 1 274 ? 35.448 28.811 12.006 1.00 24.05 464 SER B CA 1
ATOM 5297 C C . SER B 1 274 ? 36.790 29.512 12.117 1.00 23.90 464 SER B C 1
ATOM 5298 O O . SER B 1 274 ? 36.918 30.550 12.773 1.00 23.37 464 SER B O 1
ATOM 5301 N N . GLU B 1 275 ? 37.783 28.935 11.458 1.00 22.29 465 GLU B N 1
ATOM 5302 C CA . GLU B 1 275 ? 39.131 29.471 11.440 1.00 22.07 465 GLU B CA 1
ATOM 5303 C C . GLU B 1 275 ? 39.133 30.929 10.957 1.00 19.75 465 GLU B C 1
ATOM 5304 O O . GLU B 1 275 ? 39.958 31.734 11.381 1.00 19.57 465 GLU B O 1
ATOM 5310 N N . CYS B 1 276 ? 38.189 31.262 10.081 1.00 16.97 466 CYS B N 1
ATOM 5311 C CA . CYS B 1 276 ? 38.078 32.614 9.537 1.00 14.80 466 CYS B CA 1
ATOM 5312 C C . CYS B 1 276 ? 37.295 33.557 10.451 1.00 15.86 466 CYS B C 1
ATOM 5313 O O . CYS B 1 276 ? 37.021 34.704 10.071 1.00 13.89 466 CYS B O 1
ATOM 5316 N N . ASP B 1 277 ? 36.923 33.078 11.640 1.00 15.83 467 ASP B N 1
ATOM 5317 C CA . ASP B 1 277 ? 36.153 33.895 12.580 1.00 16.62 467 ASP B CA 1
ATOM 5318 C C . ASP B 1 277 ? 36.790 33.912 13.953 1.00 17.27 467 ASP B C 1
ATOM 5319 O O . ASP B 1 277 ? 36.455 33.095 14.806 1.00 20.35 467 ASP B O 1
ATOM 5324 N N . PRO B 1 278 ? 37.721 34.841 14.192 1.00 17.14 468 PRO B N 1
ATOM 5325 C CA . PRO B 1 278 ? 38.350 34.880 15.518 1.00 16.63 468 PRO B CA 1
ATOM 5326 C C . PRO B 1 278 ? 37.277 35.109 16.585 1.00 16.12 468 PRO B C 1
ATOM 5327 O O . PRO B 1 278 ? 36.317 35.856 16.365 1.00 13.36 468 PRO B O 1
ATOM 5331 N N . ALA B 1 279 ? 37.450 34.468 17.732 1.00 15.81 469 ALA B N 1
ATOM 5332 C CA . ALA B 1 279 ? 36.519 34.624 18.846 1.00 16.72 469 ALA B CA 1
ATOM 5333 C C . ALA B 1 279 ? 36.762 36.004 19.443 1.00 15.42 469 ALA B C 1
ATOM 5334 O O . ALA B 1 279 ? 37.868 36.528 19.360 1.00 14.64 469 ALA B O 1
ATOM 5336 N N . GLU B 1 280 ? 35.727 36.603 20.016 1.00 16.76 470 GLU B N 1
ATOM 5337 C CA . GLU B 1 280 ? 35.889 37.901 20.666 1.00 17.25 470 GLU B CA 1
ATOM 5338 C C . GLU B 1 280 ? 36.019 37.647 22.166 1.00 17.22 470 GLU B C 1
ATOM 5339 O O . GLU B 1 280 ? 35.468 36.673 22.683 1.00 16.39 470 GLU B O 1
ATOM 5345 N N . HIS B 1 281 ? 36.742 38.522 22.863 1.00 17.95 471 HIS B N 1
ATOM 5346 C CA . HIS B 1 281 ? 36.950 38.353 24.298 1.00 17.67 471 HIS B CA 1
ATOM 5347 C C . HIS B 1 281 ? 36.636 39.614 25.090 1.00 17.22 471 HIS B C 1
ATOM 5348 O O . HIS B 1 281 ? 36.831 40.732 24.609 1.00 15.45 471 HIS B O 1
ATOM 5355 N N . CYS B 1 282 ? 36.154 39.430 26.312 1.00 16.45 472 CYS B N 1
ATOM 5356 C CA . CYS B 1 282 ? 35.824 40.565 27.170 1.00 17.66 472 CYS B CA 1
ATOM 5357 C C . CYS B 1 282 ? 37.084 41.380 27.483 1.00 16.45 472 CYS B C 1
ATOM 5358 O O . CYS B 1 282 ? 38.175 40.830 27.594 1.00 16.92 472 CYS B O 1
ATOM 5361 N N . THR B 1 283 ? 36.933 42.694 27.605 1.00 16.51 473 THR B N 1
ATOM 5362 C CA . THR B 1 283 ? 38.061 43.569 27.900 1.00 16.50 473 THR B CA 1
ATOM 5363 C C . THR B 1 283 ? 38.387 43.665 29.389 1.00 16.93 473 THR B C 1
ATOM 5364 O O . THR B 1 283 ? 39.505 44.047 29.756 1.00 15.81 473 THR B O 1
ATOM 5368 N N . GLY B 1 284 ? 37.421 43.324 30.241 1.00 15.18 474 GLY B N 1
ATOM 5369 C CA . GLY B 1 284 ? 37.638 43.426 31.675 1.00 15.46 474 GLY B CA 1
ATOM 5370 C C . GLY B 1 284 ? 37.162 44.770 32.220 1.00 16.07 474 GLY B C 1
ATOM 5371 O O . GLY B 1 284 ? 37.023 44.941 33.438 1.00 15.34 474 GLY B O 1
ATOM 5372 N N . GLN B 1 285 ? 36.900 45.718 31.316 1.00 15.91 475 GLN B N 1
ATOM 5373 C CA . GLN B 1 285 ? 36.444 47.069 31.679 1.00 15.76 475 GLN B CA 1
ATOM 5374 C C . GLN B 1 285 ? 35.122 47.453 31.029 1.00 14.66 475 GLN B C 1
ATOM 5375 O O . GLN B 1 285 ? 34.704 48.600 31.113 1.00 14.85 475 GLN B O 1
ATOM 5381 N N . SER B 1 286 ? 34.486 46.504 30.359 1.00 13.91 476 SER B N 1
ATOM 5382 C CA . SER B 1 286 ? 33.217 46.759 29.690 1.00 14.94 476 SER B CA 1
ATOM 5383 C C . SER B 1 286 ? 32.316 45.547 29.842 1.00 14.75 476 SER B C 1
ATOM 5384 O O . SER B 1 286 ? 32.791 44.423 29.979 1.00 16.28 476 SER B O 1
ATOM 5387 N N . SER B 1 287 ? 31.012 45.787 29.806 1.00 14.21 477 SER B N 1
ATOM 5388 C CA . SER B 1 287 ? 30.019 44.735 29.942 1.00 13.88 477 SER B CA 1
ATOM 5389 C C . SER B 1 287 ? 29.619 44.134 28.599 1.00 14.93 477 SER B C 1
ATOM 5390 O O . SER B 1 287 ? 28.958 43.098 28.552 1.00 15.73 477 SER B O 1
ATOM 5393 N N . GLU B 1 288 ? 29.981 44.806 27.515 1.00 14.64 478 GLU B N 1
ATOM 5394 C CA . GLU B 1 288 ? 29.612 44.349 26.185 1.00 16.75 478 GLU B CA 1
ATOM 5395 C C . GLU B 1 288 ? 30.746 43.632 25.470 1.00 16.90 478 GLU B C 1
ATOM 5396 O O . GLU B 1 288 ? 31.912 43.997 25.590 1.00 17.27 478 GLU B O 1
ATOM 5402 N N . CYS B 1 289 ? 30.386 42.606 24.717 1.00 17.56 479 CYS B N 1
ATOM 5403 C CA . CYS B 1 289 ? 31.361 41.843 23.957 1.00 17.39 479 CYS B CA 1
ATOM 5404 C C . CYS B 1 289 ? 31.762 42.715 22.780 1.00 17.15 479 CYS B C 1
ATOM 5405 O O . CYS B 1 289 ? 30.910 43.357 22.175 1.00 15.47 479 CYS B O 1
ATOM 5408 N N . PRO B 1 290 ? 33.060 42.763 22.448 1.00 16.24 480 PRO B N 1
ATOM 5409 C CA . PRO B 1 290 ? 33.466 43.589 21.303 1.00 17.31 480 PRO B CA 1
ATOM 5410 C C . PRO B 1 290 ? 32.690 43.151 20.050 1.00 17.76 480 PRO B C 1
ATOM 5411 O O . PRO B 1 290 ? 32.184 42.019 19.980 1.00 17.76 480 PRO B O 1
ATOM 5415 N N . ALA B 1 291 ? 32.586 44.042 19.069 1.00 17.67 481 ALA B N 1
ATOM 5416 C CA . ALA B 1 291 ? 31.861 43.722 17.840 1.00 18.10 481 ALA B CA 1
ATOM 5417 C C . ALA B 1 291 ? 32.491 42.493 17.189 1.00 17.21 481 ALA B C 1
ATOM 5418 O O . ALA B 1 291 ? 33.693 42.283 17.283 1.00 16.97 481 ALA B O 1
ATOM 5420 N N . ASP B 1 292 ? 31.667 41.680 16.544 1.00 16.59 482 ASP B N 1
ATOM 5421 C CA . ASP B 1 292 ? 32.142 40.467 15.889 1.00 17.48 482 ASP B CA 1
ATOM 5422 C C . ASP B 1 292 ? 32.983 40.814 14.663 1.00 18.08 482 ASP B C 1
ATOM 5423 O O . ASP B 1 292 ? 32.505 41.469 13.735 1.00 17.89 482 ASP B O 1
ATOM 5428 N N . VAL B 1 293 ? 34.246 40.404 14.678 1.00 18.59 483 VAL B N 1
ATOM 5429 C CA . VAL B 1 293 ? 35.126 40.637 13.542 1.00 18.09 483 VAL B CA 1
ATOM 5430 C C . VAL B 1 293 ? 35.527 39.284 12.941 1.00 16.86 483 VAL B C 1
ATOM 5431 O O . VAL B 1 293 ? 35.468 38.253 13.619 1.00 14.20 483 VAL B O 1
ATOM 5435 N N . PHE B 1 294 ? 35.919 39.296 11.668 1.00 15.72 484 PHE B N 1
ATOM 5436 C CA . PHE B 1 294 ? 36.327 38.075 10.949 1.00 15.98 484 PHE B CA 1
ATOM 5437 C C . PHE B 1 294 ? 37.712 38.288 10.348 1.00 15.35 484 PHE B C 1
ATOM 5438 O O . PHE B 1 294 ? 38.239 39.393 10.383 1.00 16.60 484 PHE B O 1
ATOM 5446 N N . HIS B 1 295 ? 38.311 37.239 9.792 1.00 14.38 485 HIS B N 1
ATOM 5447 C CA . HIS B 1 295 ? 39.595 37.426 9.121 1.00 14.27 485 HIS B CA 1
ATOM 5448 C C . HIS B 1 295 ? 39.227 38.211 7.851 1.00 13.31 485 HIS B C 1
ATOM 5449 O O . HIS B 1 295 ? 38.058 38.242 7.447 1.00 13.01 485 HIS B O 1
ATOM 5456 N N . LYS B 1 296 ? 40.210 38.841 7.226 1.00 13.75 486 LYS B N 1
ATOM 5457 C CA . LYS B 1 296 ? 39.959 39.579 5.989 1.00 13.80 486 LYS B CA 1
ATOM 5458 C C . LYS B 1 296 ? 39.555 38.557 4.927 1.00 12.42 486 LYS B C 1
ATOM 5459 O O . LYS B 1 296 ? 40.114 37.463 4.869 1.00 10.54 486 LYS B O 1
ATOM 5465 N N . ASN B 1 297 ? 38.564 38.899 4.116 1.00 12.72 487 ASN B N 1
ATOM 5466 C CA . ASN B 1 297 ? 38.135 38.025 3.031 1.00 13.42 487 ASN B CA 1
ATOM 5467 C C . ASN B 1 297 ? 39.350 37.786 2.127 1.00 12.84 487 ASN B C 1
ATOM 5468 O O . ASN B 1 297 ? 40.090 38.713 1.825 1.00 13.23 487 ASN B O 1
ATOM 5473 N N . GLY B 1 298 ? 39.561 36.550 1.709 1.00 11.92 488 GLY B N 1
ATOM 5474 C CA . GLY B 1 298 ? 40.699 36.272 0.854 1.00 12.95 488 GLY B CA 1
ATOM 5475 C C . GLY B 1 298 ? 41.866 35.618 1.563 1.00 12.80 488 GLY B C 1
ATOM 5476 O O . GLY B 1 298 ? 42.757 35.081 0.903 1.00 13.32 488 GLY B O 1
ATOM 5477 N N . GLN B 1 299 ? 41.872 35.651 2.897 1.00 12.17 489 GLN B N 1
ATOM 5478 C CA . GLN B 1 299 ? 42.956 35.026 3.651 1.00 11.33 489 GLN B CA 1
ATOM 5479 C C . GLN B 1 299 ? 42.903 33.509 3.490 1.00 12.27 489 GLN B C 1
ATOM 5480 O O . GLN B 1 299 ? 41.828 32.908 3.554 1.00 12.61 489 GLN B O 1
ATOM 5486 N N . PRO B 1 300 ? 44.063 32.869 3.267 1.00 10.79 490 PRO B N 1
ATOM 5487 C CA . PRO B 1 300 ? 44.048 31.416 3.110 1.00 11.55 490 PRO B CA 1
ATOM 5488 C C . PRO B 1 300 ? 43.453 30.746 4.334 1.00 12.27 490 PRO B C 1
ATOM 5489 O O . PRO B 1 300 ? 43.642 31.226 5.459 1.00 11.06 490 PRO B O 1
ATOM 5493 N N . CYS B 1 301 ? 42.716 29.659 4.117 1.00 10.61 491 CYS B N 1
ATOM 5494 C CA . CYS B 1 301 ? 42.141 28.921 5.234 1.00 12.28 491 CYS B CA 1
ATOM 5495 C C . CYS B 1 301 ? 42.058 27.411 4.982 1.00 12.17 491 CYS B C 1
ATOM 5496 O O . CYS B 1 301 ? 42.168 26.944 3.841 1.00 13.23 491 CYS B O 1
ATOM 5499 N N . LEU B 1 302 ? 41.899 26.653 6.065 1.00 12.60 492 LEU B N 1
ATOM 5500 C CA . LEU B 1 302 ? 41.803 25.199 6.006 1.00 13.52 492 LEU B CA 1
ATOM 5501 C C . LEU B 1 302 ? 42.948 24.557 5.226 1.00 15.16 492 LEU B C 1
ATOM 5502 O O . LEU B 1 302 ? 42.754 23.944 4.171 1.00 15.63 492 LEU B O 1
ATOM 5507 N N . ASP B 1 303 ? 44.151 24.721 5.762 1.00 17.31 493 ASP B N 1
ATOM 5508 C CA . ASP B 1 303 ? 45.348 24.145 5.182 1.00 19.19 493 ASP B CA 1
ATOM 5509 C C . ASP B 1 303 ? 45.472 24.427 3.688 1.00 20.20 493 ASP B C 1
ATOM 5510 O O . ASP B 1 303 ? 45.866 23.559 2.908 1.00 20.55 493 ASP B O 1
ATOM 5515 N N . ASN B 1 304 ? 45.118 25.649 3.310 1.00 17.72 494 ASN B N 1
ATOM 5516 C CA . ASN B 1 304 ? 45.208 26.117 1.937 1.00 17.83 494 ASN B CA 1
ATOM 5517 C C . ASN B 1 304 ? 44.270 25.475 0.922 1.00 17.53 494 ASN B C 1
ATOM 5518 O O . ASN B 1 304 ? 44.580 25.401 -0.265 1.00 15.05 494 ASN B O 1
ATOM 5523 N N . TYR B 1 305 ? 43.114 25.020 1.389 1.00 16.63 495 TYR B N 1
ATOM 5524 C CA . TYR B 1 305 ? 42.140 24.448 0.482 1.00 16.01 495 TYR B CA 1
ATOM 5525 C C . TYR B 1 305 ? 41.062 25.487 0.205 1.00 15.37 495 TYR B C 1
ATOM 5526 O O . TYR B 1 305 ? 40.213 25.295 -0.658 1.00 15.28 495 TYR B O 1
ATOM 5535 N N . GLY B 1 306 ? 41.122 26.603 0.928 1.00 14.39 496 GLY B N 1
ATOM 5536 C CA . GLY B 1 306 ? 40.147 27.659 0.731 1.00 13.16 496 GLY B CA 1
ATOM 5537 C C . GLY B 1 306 ? 40.663 29.045 1.067 1.00 12.92 496 GLY B C 1
ATOM 5538 O O . GLY B 1 306 ? 41.834 29.212 1.410 1.00 11.71 496 GLY B O 1
ATOM 5539 N N . TYR B 1 307 ? 39.785 30.038 0.940 1.00 12.11 497 TYR B N 1
ATOM 5540 C CA . TYR B 1 307 ? 40.099 31.426 1.266 1.00 12.84 497 TYR B CA 1
ATOM 5541 C C . TYR B 1 307 ? 38.901 31.947 2.045 1.00 12.87 497 TYR B C 1
ATOM 5542 O O . TYR B 1 307 ? 37.747 31.643 1.711 1.00 10.69 497 TYR B O 1
ATOM 5551 N N . CYS B 1 308 ? 39.169 32.747 3.068 1.00 10.82 498 CYS B N 1
ATOM 5552 C CA . CYS B 1 308 ? 38.101 33.271 3.892 1.00 11.81 498 CYS B CA 1
ATOM 5553 C C . CYS B 1 308 ? 37.019 34.091 3.177 1.00 11.01 498 CYS B C 1
ATOM 5554 O O . CYS B 1 308 ? 37.282 34.856 2.243 1.00 10.77 498 CYS B O 1
ATOM 5557 N N . TYR B 1 309 ? 35.788 33.910 3.636 1.00 10.59 499 TYR B N 1
ATOM 5558 C CA . TYR B 1 309 ? 34.661 34.645 3.104 1.00 11.23 499 TYR B CA 1
ATOM 5559 C C . TYR B 1 309 ? 33.648 34.903 4.211 1.00 12.28 499 TYR B C 1
ATOM 5560 O O . TYR B 1 309 ? 32.986 33.976 4.693 1.00 11.63 499 TYR B O 1
ATOM 5569 N N . ASN B 1 310 ? 33.543 36.167 4.612 1.00 12.96 500 ASN B N 1
ATOM 5570 C CA . ASN B 1 310 ? 32.605 36.589 5.648 1.00 13.96 500 ASN B CA 1
ATOM 5571 C C . ASN B 1 310 ? 32.517 35.670 6.875 1.00 12.77 500 ASN B C 1
ATOM 5572 O O . ASN B 1 310 ? 31.435 35.217 7.248 1.00 10.80 500 ASN B O 1
ATOM 5577 N N . GLY B 1 311 ? 33.662 35.402 7.491 1.00 12.31 501 GLY B N 1
ATOM 5578 C CA . GLY B 1 311 ? 33.698 34.568 8.676 1.00 13.04 501 GLY B CA 1
ATOM 5579 C C . GLY B 1 311 ? 33.731 33.060 8.469 1.00 15.70 501 GLY B C 1
ATOM 5580 O O . GLY B 1 311 ? 33.773 32.309 9.444 1.00 16.08 501 GLY B O 1
ATOM 5581 N N . ASN B 1 312 ? 33.704 32.596 7.222 1.00 15.01 502 ASN B N 1
ATOM 5582 C CA . ASN B 1 312 ? 33.750 31.157 6.986 1.00 15.30 502 ASN B CA 1
ATOM 5583 C C . ASN B 1 312 ? 34.787 30.801 5.928 1.00 13.81 502 ASN B C 1
ATOM 5584 O O . ASN B 1 312 ? 35.334 31.677 5.262 1.00 16.44 502 ASN B O 1
ATOM 5589 N N . CYS B 1 313 ? 35.076 29.513 5.792 1.00 13.42 503 CYS B N 1
ATOM 5590 C CA . CYS B 1 313 ? 36.024 29.053 4.783 1.00 12.81 503 CYS B CA 1
ATOM 5591 C C . CYS B 1 313 ? 35.281 28.084 3.857 1.00 10.98 503 CYS B C 1
ATOM 5592 O O . CYS B 1 313 ? 35.464 26.871 3.940 1.00 11.27 503 CYS B O 1
ATOM 5595 N N . PRO B 1 314 ? 34.455 28.620 2.939 1.00 11.04 504 PRO B N 1
ATOM 5596 C CA . PRO B 1 314 ? 33.677 27.799 2.000 1.00 10.12 504 PRO B CA 1
ATOM 5597 C C . PRO B 1 314 ? 34.541 27.058 0.991 1.00 11.44 504 PRO B C 1
ATOM 5598 O O . PRO B 1 314 ? 35.263 27.680 0.207 1.00 10.05 504 PRO B O 1
ATOM 5602 N N . ILE B 1 315 ? 34.461 25.728 1.031 1.00 10.43 505 ILE B N 1
ATOM 5603 C CA . ILE B 1 315 ? 35.214 24.876 0.126 1.00 10.99 505 ILE B CA 1
ATOM 5604 C C . ILE B 1 315 ? 34.286 23.798 -0.433 1.00 13.04 505 ILE B C 1
ATOM 5605 O O . ILE B 1 315 ? 33.339 23.358 0.234 1.00 13.09 505 ILE B O 1
ATOM 5610 N N . MET B 1 316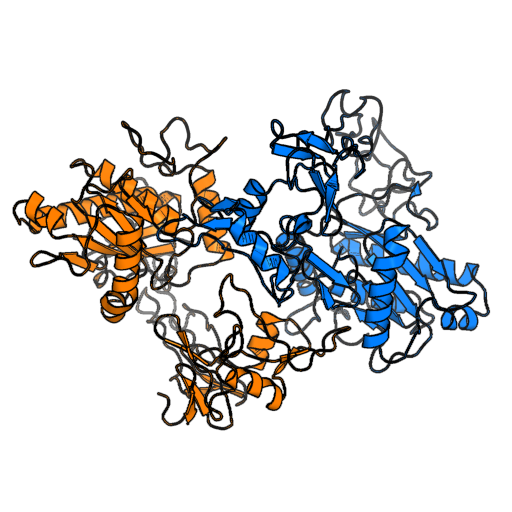 ? 34.566 23.365 -1.656 1.00 11.97 506 MET B N 1
ATOM 5611 C CA . MET B 1 316 ? 33.735 22.366 -2.316 1.00 12.97 506 MET B CA 1
ATOM 5612 C C . MET B 1 316 ? 33.483 21.088 -1.529 1.00 12.74 506 MET B C 1
ATOM 5613 O O . MET B 1 316 ? 32.342 20.618 -1.443 1.00 12.32 506 MET B O 1
ATOM 5618 N N . TYR B 1 317 ? 34.541 20.512 -0.973 1.00 12.33 507 TYR B N 1
ATOM 5619 C CA . TYR B 1 317 ? 34.393 19.280 -0.203 1.00 14.83 507 TYR B CA 1
ATOM 5620 C C . TYR B 1 317 ? 33.337 19.374 0.899 1.00 12.81 507 TYR B C 1
ATOM 5621 O O . TYR B 1 317 ? 32.479 18.490 1.006 1.00 12.84 507 TYR B O 1
ATOM 5630 N N . HIS B 1 318 ? 33.390 20.429 1.714 1.00 12.20 508 HIS B N 1
ATOM 5631 C CA . HIS B 1 318 ? 32.416 20.578 2.796 1.00 13.24 508 HIS B CA 1
ATOM 5632 C C . HIS B 1 318 ? 31.006 20.760 2.255 1.00 13.10 508 HIS B C 1
ATOM 5633 O O . HIS B 1 318 ? 30.041 20.258 2.833 1.00 14.60 508 HIS B O 1
ATOM 5640 N N . GLN B 1 319 ? 30.878 21.486 1.153 1.00 11.59 509 GLN B N 1
ATOM 5641 C CA . GLN B 1 319 ? 29.560 21.685 0.568 1.00 12.34 509 GLN B CA 1
ATOM 5642 C C . GLN B 1 319 ? 29.017 20.346 0.070 1.00 12.29 509 GLN B C 1
ATOM 5643 O O . GLN B 1 319 ? 27.826 20.067 0.227 1.00 12.14 509 GLN B O 1
ATOM 5649 N N . CYS B 1 320 ? 29.889 19.515 -0.507 1.00 10.66 510 CYS B N 1
ATOM 5650 C CA . CYS B 1 320 ? 29.477 18.190 -0.966 1.00 11.16 510 CYS B CA 1
ATOM 5651 C C . CYS B 1 320 ? 29.024 17.408 0.266 1.00 13.05 510 CYS B C 1
ATOM 5652 O O . CYS B 1 320 ? 27.957 16.784 0.272 1.00 11.70 510 CYS B O 1
ATOM 5655 N N . TYR B 1 321 ? 29.831 17.467 1.320 1.00 12.84 511 TYR B N 1
ATOM 5656 C CA . TYR B 1 321 ? 29.489 16.772 2.542 1.00 14.33 511 TYR B CA 1
ATOM 5657 C C . TYR B 1 321 ? 28.165 17.293 3.093 1.00 16.07 511 TYR B C 1
ATOM 5658 O O . TYR B 1 321 ? 27.302 16.512 3.465 1.00 14.54 511 TYR B O 1
ATOM 5667 N N . ASP B 1 322 ? 27.996 18.610 3.144 1.00 16.88 512 ASP B N 1
ATOM 5668 C CA . ASP B 1 322 ? 26.761 19.157 3.694 1.00 18.29 512 ASP B CA 1
ATOM 5669 C C . ASP B 1 322 ? 25.528 18.722 2.918 1.00 17.36 512 ASP B C 1
ATOM 5670 O O . ASP B 1 322 ? 24.480 18.478 3.504 1.00 17.40 512 ASP B O 1
ATOM 5675 N N . LEU B 1 323 ? 25.646 18.617 1.601 1.00 15.80 513 LEU B N 1
ATOM 5676 C CA . LEU B 1 323 ? 24.512 18.202 0.785 1.00 13.47 513 LEU B CA 1
ATOM 5677 C C . LEU B 1 323 ? 24.267 16.700 0.736 1.00 14.97 513 LEU B C 1
ATOM 5678 O O . LEU B 1 323 ? 23.118 16.262 0.747 1.00 15.84 513 LEU B O 1
ATOM 5683 N N . PHE B 1 324 ? 25.344 15.917 0.712 1.00 13.58 514 PHE B N 1
ATOM 5684 C CA . PHE B 1 324 ? 25.226 14.487 0.512 1.00 12.30 514 PHE B CA 1
ATOM 5685 C C . PHE B 1 324 ? 25.753 13.502 1.555 1.00 13.83 514 PHE B C 1
ATOM 5686 O O . PHE B 1 324 ? 25.565 12.293 1.400 1.00 14.33 514 PHE B O 1
ATOM 5694 N N . GLY B 1 325 ? 26.400 13.989 2.607 1.00 12.88 515 GLY B N 1
ATOM 5695 C CA . GLY B 1 325 ? 26.935 13.075 3.601 1.00 13.26 515 GLY B CA 1
ATOM 5696 C C . GLY B 1 325 ? 28.371 12.636 3.300 1.00 14.53 515 GLY B C 1
ATOM 5697 O O . GLY B 1 325 ? 29.042 13.203 2.422 1.00 13.25 515 GLY B O 1
ATOM 5698 N N . ALA B 1 326 ? 28.830 11.612 4.018 1.00 14.31 516 ALA B N 1
ATOM 5699 C CA . ALA B 1 326 ? 30.193 11.094 3.889 1.00 13.37 516 ALA B CA 1
ATOM 5700 C C . ALA B 1 326 ? 30.538 10.419 2.567 1.00 14.26 516 ALA B C 1
ATOM 5701 O O . ALA B 1 326 ? 29.663 9.960 1.834 1.00 11.97 516 ALA B O 1
ATOM 5703 N N . ASP B 1 327 ? 31.843 10.357 2.288 1.00 15.00 517 ASP B N 1
ATOM 5704 C CA . ASP B 1 327 ? 32.370 9.725 1.090 1.00 14.64 517 ASP B CA 1
ATOM 5705 C C . ASP B 1 327 ? 31.905 10.379 -0.217 1.00 14.77 517 ASP B C 1
ATOM 5706 O O . ASP B 1 327 ? 31.800 9.708 -1.250 1.00 11.83 517 ASP B O 1
ATOM 5711 N N . VAL B 1 328 ? 31.610 11.677 -0.168 1.00 12.72 518 VAL B N 1
ATOM 5712 C CA . VAL B 1 328 ? 31.190 12.398 -1.369 1.00 12.21 518 VAL B CA 1
ATOM 5713 C C . VAL B 1 328 ? 32.132 13.604 -1.508 1.00 12.61 518 VAL B C 1
ATOM 5714 O O . VAL B 1 328 ? 32.236 14.445 -0.612 1.00 11.69 518 VAL B O 1
ATOM 5718 N N . TYR B 1 329 ? 32.833 13.672 -2.634 1.00 12.91 519 TYR B N 1
ATOM 5719 C CA . TYR B 1 329 ? 33.821 14.727 -2.830 1.00 13.85 519 TYR B CA 1
ATOM 5720 C C . TYR B 1 329 ? 33.643 15.576 -4.079 1.00 12.99 519 TYR B C 1
ATOM 5721 O O . TYR B 1 329 ? 32.813 15.282 -4.926 1.00 13.03 519 TYR B O 1
ATOM 5730 N N . GLU B 1 330 ? 34.439 16.635 -4.178 1.00 15.18 520 GLU B N 1
ATOM 5731 C CA . GLU B 1 330 ? 34.408 17.525 -5.332 1.00 14.30 520 GLU B CA 1
ATOM 5732 C C . GLU B 1 330 ? 34.569 16.677 -6.593 1.00 14.53 520 GLU B C 1
ATOM 5733 O O . GLU B 1 330 ? 35.507 15.895 -6.699 1.00 13.54 520 GLU B O 1
ATOM 5739 N N . ALA B 1 331 ? 33.664 16.833 -7.549 1.00 13.63 521 ALA B N 1
ATOM 5740 C CA . ALA B 1 331 ? 33.747 16.059 -8.786 1.00 15.44 521 ALA B CA 1
ATOM 5741 C C . ALA B 1 331 ? 34.840 16.555 -9.744 1.00 16.57 521 ALA B C 1
ATOM 5742 O O . ALA B 1 331 ? 35.392 17.652 -9.584 1.00 16.76 521 ALA B O 1
ATOM 5744 N N . GLU B 1 332 ? 35.146 15.728 -10.737 1.00 15.76 522 GLU B N 1
ATOM 5745 C CA . GLU B 1 332 ? 36.124 16.081 -11.758 1.00 18.13 522 GLU B CA 1
ATOM 5746 C C . GLU B 1 332 ? 35.628 17.324 -12.480 1.00 17.93 522 GLU B C 1
ATOM 5747 O O . GLU B 1 332 ? 34.420 17.588 -12.537 1.00 15.76 522 GLU B O 1
ATOM 5753 N N . ASP B 1 333 ? 36.568 18.073 -13.047 1.00 18.98 523 ASP B N 1
ATOM 5754 C CA . ASP B 1 333 ? 36.243 19.291 -13.776 1.00 19.37 523 ASP B CA 1
ATOM 5755 C C . ASP B 1 333 ? 35.215 19.071 -14.887 1.00 18.03 523 ASP B C 1
ATOM 5756 O O . ASP B 1 333 ? 34.304 19.880 -15.062 1.00 17.64 523 ASP B O 1
ATOM 5761 N N . SER B 1 334 ? 35.352 17.983 -15.634 1.00 17.60 524 SER B N 1
ATOM 5762 C CA . SER B 1 334 ? 34.430 17.717 -16.734 1.00 19.22 524 SER B CA 1
ATOM 5763 C C . SER B 1 334 ? 32.965 17.830 -16.327 1.00 18.31 524 SER B C 1
ATOM 5764 O O . SER B 1 334 ? 32.142 18.333 -17.098 1.00 18.87 524 SER B O 1
ATOM 5767 N N . CYS B 1 335 ? 32.626 17.372 -15.125 1.00 17.34 525 CYS B N 1
ATOM 5768 C CA . CYS B 1 335 ? 31.228 17.459 -14.687 1.00 17.09 525 CYS B CA 1
ATOM 5769 C C . CYS B 1 335 ? 30.699 18.882 -14.751 1.00 16.05 525 CYS B C 1
ATOM 5770 O O . CYS B 1 335 ? 29.553 19.107 -15.142 1.00 17.01 525 CYS B O 1
ATOM 5773 N N . PHE B 1 336 ? 31.526 19.845 -14.351 1.00 13.43 526 PHE B N 1
ATOM 5774 C CA . PHE B 1 336 ? 31.079 21.238 -14.327 1.00 13.99 526 PHE B CA 1
ATOM 5775 C C . PHE B 1 336 ? 30.742 21.868 -15.675 1.00 13.72 526 PHE B C 1
ATOM 5776 O O . PHE B 1 336 ? 30.152 22.939 -15.717 1.00 13.17 526 PHE B O 1
ATOM 5784 N N . GLU B 1 337 ? 31.094 21.209 -16.775 1.00 14.85 527 GLU B N 1
ATOM 5785 C CA . GLU B 1 337 ? 30.787 21.773 -18.074 1.00 17.00 527 GLU B CA 1
ATOM 5786 C C . GLU B 1 337 ? 29.282 21.795 -18.297 1.00 17.37 527 GLU B C 1
ATOM 5787 O O . GLU B 1 337 ? 28.795 22.516 -19.158 1.00 16.15 527 GLU B O 1
ATOM 5793 N N . ARG B 1 338 ? 28.541 21.018 -17.511 1.00 16.60 528 ARG B N 1
ATOM 5794 C CA . ARG B 1 338 ? 27.087 21.002 -17.646 1.00 17.38 528 ARG B CA 1
ATOM 5795 C C . ARG B 1 338 ? 26.499 22.379 -17.330 1.00 16.16 528 ARG B C 1
ATOM 5796 O O . ARG B 1 338 ? 25.410 22.726 -17.792 1.00 15.38 528 ARG B O 1
ATOM 5804 N N . ASN B 1 339 ? 27.238 23.168 -16.558 1.00 14.98 529 ASN B N 1
ATOM 5805 C CA . ASN B 1 339 ? 26.801 24.511 -16.204 1.00 14.62 529 ASN B CA 1
ATOM 5806 C C . ASN B 1 339 ? 26.754 25.455 -17.403 1.00 16.52 529 ASN B C 1
ATOM 5807 O O . ASN B 1 339 ? 26.171 26.533 -17.316 1.00 17.32 529 ASN B O 1
ATOM 5812 N N . GLN B 1 340 ? 27.368 25.074 -18.519 1.00 17.54 530 GLN B N 1
ATOM 5813 C CA . GLN B 1 340 ? 27.323 25.944 -19.694 1.00 20.46 530 GLN B CA 1
ATOM 5814 C C . GLN B 1 340 ? 25.951 25.849 -20.367 1.00 22.17 530 GLN B C 1
ATOM 5815 O O . GLN B 1 340 ? 25.597 26.693 -21.190 1.00 22.98 530 GLN B O 1
ATOM 5821 N N . LYS B 1 341 ? 25.178 24.828 -19.995 1.00 23.21 531 LYS B N 1
ATOM 5822 C CA . LYS B 1 341 ? 23.850 24.592 -20.577 1.00 23.84 531 LYS B CA 1
ATOM 5823 C C . LYS B 1 341 ? 22.809 25.694 -20.379 1.00 23.13 531 LYS B C 1
ATOM 5824 O O . LYS B 1 341 ? 22.059 26.021 -21.297 1.00 23.88 531 LYS B O 1
ATOM 5830 N N . GLY B 1 342 ? 22.744 26.251 -19.180 1.00 20.82 532 GLY B N 1
ATOM 5831 C CA . GLY B 1 342 ? 21.748 27.265 -18.913 1.00 20.32 532 GLY B CA 1
ATOM 5832 C C . GLY B 1 342 ? 20.374 26.615 -18.796 1.00 21.44 532 GLY B C 1
ATOM 5833 O O . GLY B 1 342 ? 19.350 27.278 -18.955 1.00 21.26 532 GLY B O 1
ATOM 5834 N N . ASN B 1 343 ? 20.336 25.310 -18.535 1.00 21.42 533 ASN B N 1
ATOM 5835 C CA . ASN B 1 343 ? 19.051 24.637 -18.397 1.00 20.12 533 ASN B CA 1
ATOM 5836 C C . ASN B 1 343 ? 18.545 24.760 -16.958 1.00 21.54 533 ASN B C 1
ATOM 5837 O O . ASN B 1 343 ? 19.022 25.625 -16.213 1.00 20.28 533 ASN B O 1
ATOM 5842 N N . TYR B 1 344 ? 17.609 23.904 -16.543 1.00 20.67 534 TYR B N 1
ATOM 5843 C CA . TYR B 1 344 ? 17.033 24.065 -15.210 1.00 19.64 534 TYR B CA 1
ATOM 5844 C C . TYR B 1 344 ? 17.972 23.999 -14.021 1.00 19.07 534 TYR B C 1
ATOM 5845 O O . TYR B 1 344 ? 17.736 24.680 -13.024 1.00 19.71 534 TYR B O 1
ATOM 5854 N N . TYR B 1 345 ? 19.037 23.211 -14.114 1.00 18.47 535 TYR B N 1
ATOM 5855 C CA . TYR B 1 345 ? 19.973 23.102 -13.002 1.00 16.44 535 TYR B CA 1
ATOM 5856 C C . TYR B 1 345 ? 21.376 23.628 -13.323 1.00 17.57 535 TYR B C 1
ATOM 5857 O O . TYR B 1 345 ? 22.091 24.072 -12.429 1.00 16.58 535 TYR B O 1
ATOM 5866 N N . GLY B 1 346 ? 21.765 23.573 -14.597 1.00 18.74 536 GLY B N 1
ATOM 5867 C CA . GLY B 1 346 ? 23.101 24.006 -14.994 1.00 17.79 536 GLY B CA 1
ATOM 5868 C C . GLY B 1 346 ? 23.207 25.446 -15.452 1.00 17.72 536 GLY B C 1
ATOM 5869 O O . GLY B 1 346 ? 22.959 25.760 -16.609 1.00 17.22 536 GLY B O 1
ATOM 5870 N N . TYR B 1 347 ? 23.605 26.321 -14.544 1.00 17.62 537 TYR B N 1
ATOM 5871 C CA . TYR B 1 347 ? 23.720 27.737 -14.852 1.00 18.22 537 TYR B CA 1
ATOM 5872 C C . TYR B 1 347 ? 24.608 28.381 -13.796 1.00 17.49 537 TYR B C 1
ATOM 5873 O O . TYR B 1 347 ? 24.882 27.753 -12.767 1.00 16.46 537 TYR B O 1
ATOM 5882 N N . CYS B 1 348 ? 25.071 29.608 -14.046 1.00 16.11 538 CYS B N 1
ATOM 5883 C CA . CYS B 1 348 ? 25.943 30.298 -13.091 1.00 16.85 538 CYS B CA 1
ATOM 5884 C C . CYS B 1 348 ? 25.225 31.240 -12.151 1.00 18.81 538 CYS B C 1
ATOM 5885 O O . CYS B 1 348 ? 25.581 31.345 -10.979 1.00 20.31 538 CYS B O 1
ATOM 5888 N N . ARG B 1 349 ? 24.222 31.940 -12.653 1.00 20.10 539 ARG B N 1
ATOM 5889 C CA . ARG B 1 349 ? 23.492 32.853 -11.799 1.00 24.00 539 ARG B CA 1
ATOM 5890 C C . ARG B 1 349 ? 22.197 33.246 -12.460 1.00 25.24 539 ARG B C 1
ATOM 5891 O O . ARG B 1 349 ? 21.886 32.798 -13.564 1.00 24.71 539 ARG B O 1
ATOM 5899 N N . LYS B 1 350 ? 21.437 34.081 -11.770 1.00 27.21 540 LYS B N 1
ATOM 5900 C CA . LYS B 1 350 ? 20.174 34.550 -12.291 1.00 30.17 540 LYS B CA 1
ATOM 5901 C C . LYS B 1 350 ? 20.173 36.069 -12.408 1.00 32.50 540 LYS B C 1
ATOM 5902 O O . LYS B 1 350 ? 20.779 36.773 -11.595 1.00 33.48 540 LYS B O 1
ATOM 5908 N N . GLU B 1 351 ? 19.502 36.559 -13.440 1.00 34.39 541 GLU B N 1
ATOM 5909 C CA . GLU B 1 351 ? 19.380 37.988 -13.688 1.00 37.05 541 GLU B CA 1
ATOM 5910 C C . GLU B 1 351 ? 17.917 38.233 -14.033 1.00 36.97 541 GLU B C 1
ATOM 5911 O O . GLU B 1 351 ? 17.435 37.781 -15.068 1.00 36.06 541 GLU B O 1
ATOM 5917 N N . ASN B 1 352 ? 17.205 38.919 -13.147 1.00 38.89 542 ASN B N 1
ATOM 5918 C CA . ASN B 1 352 ? 15.798 39.217 -13.381 1.00 40.17 542 ASN B CA 1
ATOM 5919 C C . ASN B 1 352 ? 14.997 37.919 -13.492 1.00 40.14 542 ASN B C 1
ATOM 5920 O O . ASN B 1 352 ? 13.983 37.864 -14.188 1.00 40.31 542 ASN B O 1
ATOM 5925 N N . GLY B 1 353 ? 15.459 36.875 -12.808 1.00 39.60 543 GLY B N 1
ATOM 5926 C CA . GLY B 1 353 ? 14.769 35.595 -12.860 1.00 39.08 543 GLY B CA 1
ATOM 5927 C C . GLY B 1 353 ? 15.254 34.696 -13.987 1.00 37.87 543 GLY B C 1
ATOM 5928 O O . GLY B 1 353 ? 14.854 33.534 -14.089 1.00 38.81 543 GLY B O 1
ATOM 5929 N N . ASN B 1 354 ? 16.114 35.238 -14.843 1.00 36.18 544 ASN B N 1
ATOM 5930 C CA . ASN B 1 354 ? 16.664 34.487 -15.968 1.00 34.40 544 ASN B CA 1
ATOM 5931 C C . ASN B 1 354 ? 17.931 33.744 -15.554 1.00 33.13 544 ASN B C 1
ATOM 5932 O O . ASN B 1 354 ? 18.805 34.319 -14.895 1.00 32.41 544 ASN B O 1
ATOM 5937 N N . LYS B 1 355 ? 18.028 32.479 -15.955 1.00 29.20 545 LYS B N 1
ATOM 5938 C CA . LYS B 1 355 ? 19.192 31.655 -15.650 1.00 27.61 545 LYS B CA 1
ATOM 5939 C C . LYS B 1 355 ? 20.304 31.897 -16.677 1.00 27.40 545 LYS B C 1
ATOM 5940 O O . LYS B 1 355 ? 20.154 31.602 -17.859 1.00 28.66 545 LYS B O 1
ATOM 5946 N N . ILE B 1 356 ? 21.421 32.438 -16.212 1.00 25.64 546 ILE B N 1
ATOM 5947 C CA . ILE B 1 356 ? 22.548 32.736 -17.079 1.00 24.48 546 ILE B CA 1
ATOM 5948 C C . ILE B 1 356 ? 23.516 31.562 -17.095 1.00 23.58 546 ILE B C 1
ATOM 5949 O O . ILE B 1 356 ? 24.001 31.143 -16.052 1.00 22.62 546 ILE B O 1
ATOM 5954 N N . PRO B 1 357 ? 23.812 31.014 -18.280 1.00 23.20 547 PRO B N 1
ATOM 5955 C CA . PRO B 1 357 ? 24.748 29.888 -18.318 1.00 21.61 547 PRO B CA 1
ATOM 5956 C C . PRO B 1 357 ? 26.159 30.361 -17.964 1.00 21.76 547 PRO B C 1
ATOM 5957 O O . PRO B 1 357 ? 26.514 31.512 -18.205 1.00 22.29 547 PRO B O 1
ATOM 5961 N N . CYS B 1 358 ? 26.953 29.477 -17.374 1.00 20.81 548 CYS B N 1
ATOM 5962 C CA . CYS B 1 358 ? 28.323 29.814 -17.016 1.00 19.44 548 CYS B CA 1
ATOM 5963 C C . CYS B 1 358 ? 29.167 29.931 -18.272 1.00 19.43 548 CYS B C 1
ATOM 5964 O O . CYS B 1 358 ? 29.022 29.121 -19.182 1.00 19.48 548 CYS B O 1
ATOM 5967 N N . ALA B 1 359 ? 30.042 30.931 -18.328 1.00 16.97 549 ALA B N 1
ATOM 5968 C CA . ALA B 1 359 ? 30.944 31.040 -19.461 1.00 17.04 549 ALA B CA 1
ATOM 5969 C C . ALA B 1 359 ? 31.956 29.932 -19.139 1.00 18.40 549 ALA B C 1
ATOM 5970 O O . ALA B 1 359 ? 32.063 29.497 -17.987 1.00 18.08 549 ALA B O 1
ATOM 5972 N N . PRO B 1 360 ? 32.711 29.461 -20.138 1.00 19.31 550 PRO B N 1
ATOM 5973 C CA . PRO B 1 360 ? 33.693 28.394 -19.897 1.00 18.93 550 PRO B CA 1
ATOM 5974 C C . PRO B 1 360 ? 34.577 28.561 -18.653 1.00 19.19 550 PRO B C 1
ATOM 5975 O O . PRO B 1 360 ? 34.793 27.613 -17.897 1.00 19.78 550 PRO B O 1
ATOM 5979 N N . GLU B 1 361 ? 35.074 29.770 -18.439 1.00 19.89 551 GLU B N 1
ATOM 5980 C CA . GLU B 1 361 ? 35.948 30.047 -17.312 1.00 21.23 551 GLU B CA 1
ATOM 5981 C C . GLU B 1 361 ? 35.274 30.097 -15.929 1.00 19.53 551 GLU B C 1
ATOM 5982 O O . GLU B 1 361 ? 35.965 30.110 -14.908 1.00 19.55 551 GLU B O 1
ATOM 5988 N N . ASP B 1 362 ? 33.943 30.106 -15.897 1.00 16.96 552 ASP B N 1
ATOM 5989 C CA . ASP B 1 362 ? 33.201 30.192 -14.637 1.00 14.25 552 ASP B CA 1
ATOM 5990 C C . ASP B 1 362 ? 32.387 28.954 -14.233 1.00 14.26 552 ASP B C 1
ATOM 5991 O O . ASP B 1 362 ? 31.634 29.018 -13.249 1.00 12.19 552 ASP B O 1
ATOM 5996 N N . VAL B 1 363 ? 32.525 27.844 -14.961 1.00 12.12 553 VAL B N 1
ATOM 5997 C CA . VAL B 1 363 ? 31.735 26.646 -14.668 1.00 11.26 553 VAL B CA 1
ATOM 5998 C C . VAL B 1 363 ? 31.828 26.126 -13.231 1.00 12.72 553 VAL B C 1
ATOM 5999 O O . VAL B 1 363 ? 30.890 25.499 -12.734 1.00 15.39 553 VAL B O 1
ATOM 6003 N N . LYS B 1 364 ? 32.947 26.389 -12.569 1.00 12.57 554 LYS B N 1
ATOM 6004 C CA . LYS B 1 364 ? 33.152 25.954 -11.196 1.00 12.98 554 LYS B CA 1
ATOM 6005 C C . LYS B 1 364 ? 32.384 26.827 -10.196 1.00 13.33 554 LYS B C 1
ATOM 6006 O O . LYS B 1 364 ? 32.422 26.575 -8.990 1.00 13.41 554 LYS B O 1
ATOM 6012 N N . CYS B 1 365 ? 31.670 27.835 -10.687 1.00 11.96 555 CYS B N 1
ATOM 6013 C CA . CYS B 1 365 ? 30.916 28.714 -9.791 1.00 12.05 555 CYS B CA 1
ATOM 6014 C C . CYS B 1 365 ? 29.389 28.675 -9.982 1.00 11.73 555 CYS B C 1
ATOM 6015 O O . CYS B 1 365 ? 28.654 29.514 -9.446 1.00 11.61 555 CYS B O 1
ATOM 6018 N N . GLY B 1 366 ? 28.914 27.693 -10.740 1.00 13.31 556 GLY B N 1
ATOM 6019 C CA . GLY B 1 366 ? 27.480 27.548 -10.945 1.00 12.89 556 GLY B CA 1
ATOM 6020 C C . GLY B 1 366 ? 26.998 26.442 -10.020 1.00 13.61 556 GLY B C 1
ATOM 6021 O O . GLY B 1 366 ? 27.294 26.449 -8.822 1.00 12.54 556 GLY B O 1
ATOM 6022 N N . ARG B 1 367 ? 26.252 25.494 -10.576 1.00 14.03 557 ARG B N 1
ATOM 6023 C CA . ARG B 1 367 ? 25.761 24.342 -9.825 1.00 13.17 557 ARG B CA 1
ATOM 6024 C C . ARG B 1 367 ? 26.978 23.505 -9.399 1.00 14.12 557 ARG B C 1
ATOM 6025 O O . ARG B 1 367 ? 27.922 23.312 -10.185 1.00 11.38 557 ARG B O 1
ATOM 6033 N N . LEU B 1 368 ? 26.960 23.019 -8.159 1.00 11.39 558 LEU B N 1
ATOM 6034 C CA . LEU B 1 368 ? 28.051 22.188 -7.644 1.00 10.70 558 LEU B CA 1
ATOM 6035 C C . LEU B 1 368 ? 27.860 20.726 -8.041 1.00 11.56 558 LEU B C 1
ATOM 6036 O O . LEU B 1 368 ? 26.736 20.209 -8.008 1.00 13.34 558 LEU B O 1
ATOM 6041 N N . TYR B 1 369 ? 28.952 20.063 -8.413 1.00 10.59 559 TYR B N 1
ATOM 6042 C CA . TYR B 1 369 ? 28.911 18.647 -8.773 1.00 10.44 559 TYR B CA 1
ATOM 6043 C C . TYR B 1 369 ? 29.879 17.928 -7.853 1.00 10.73 559 TYR B C 1
ATOM 6044 O O . TYR B 1 369 ? 30.966 18.435 -7.570 1.00 10.90 559 TYR B O 1
ATOM 6053 N N . CYS B 1 370 ? 29.485 16.747 -7.393 1.00 10.83 560 CYS B N 1
ATOM 6054 C CA . CYS B 1 370 ? 30.306 15.959 -6.474 1.00 9.66 560 CYS B CA 1
ATOM 6055 C C . CYS B 1 370 ? 30.373 14.517 -6.938 1.00 10.40 560 CYS B C 1
ATOM 6056 O O . CYS B 1 370 ? 29.399 14.006 -7.487 1.00 11.49 560 CYS B O 1
ATOM 6059 N N . LYS B 1 371 ? 31.511 13.857 -6.726 1.00 10.73 561 LYS B N 1
ATOM 6060 C CA . LYS B 1 371 ? 31.613 12.440 -7.076 1.00 12.58 561 LYS B CA 1
ATOM 6061 C C . LYS B 1 371 ? 31.134 11.682 -5.833 1.00 11.67 561 LYS B C 1
ATOM 6062 O O . LYS B 1 371 ? 31.654 11.870 -4.741 1.00 10.44 561 LYS B O 1
ATOM 6068 N N . ASP B 1 372 ? 30.116 10.851 -6.002 1.00 13.49 562 ASP B N 1
ATOM 6069 C CA . ASP B 1 372 ? 29.540 10.103 -4.885 1.00 14.15 562 ASP B CA 1
ATOM 6070 C C . ASP B 1 372 ? 30.213 8.747 -4.747 1.00 14.45 562 ASP B C 1
ATOM 6071 O O . ASP B 1 372 ? 29.924 7.824 -5.504 1.00 16.06 562 ASP B O 1
ATOM 6076 N N . ASN B 1 373 ? 31.125 8.628 -3.793 1.00 14.74 563 ASN B N 1
ATOM 6077 C CA . ASN B 1 373 ? 31.800 7.359 -3.582 1.00 15.15 563 ASN B CA 1
ATOM 6078 C C . ASN B 1 373 ? 31.220 6.711 -2.341 1.00 14.23 563 ASN B C 1
ATOM 6079 O O . ASN B 1 373 ? 31.877 5.889 -1.707 1.00 14.16 563 ASN B O 1
ATOM 6084 N N . SER B 1 374 ? 29.996 7.104 -1.987 1.00 12.94 564 SER B N 1
ATOM 6085 C CA . SER B 1 374 ? 29.341 6.556 -0.807 1.00 12.99 564 SER B CA 1
ATOM 6086 C C . SER B 1 374 ? 28.767 5.176 -1.163 1.00 13.68 564 SER B C 1
ATOM 6087 O O . SER B 1 374 ? 28.589 4.859 -2.330 1.00 13.02 564 SER B O 1
ATOM 6090 N N . PRO B 1 375 ? 28.460 4.345 -0.154 1.00 15.54 565 PRO B N 1
ATOM 6091 C CA . PRO B 1 375 ? 27.925 2.994 -0.361 1.00 14.97 565 PRO B CA 1
ATOM 6092 C C . PRO B 1 375 ? 26.877 2.774 -1.459 1.00 16.21 565 PRO B C 1
ATOM 6093 O O . PRO B 1 375 ? 25.791 3.352 -1.434 1.00 14.94 565 PRO B O 1
ATOM 6097 N N . GLY B 1 376 ? 27.223 1.909 -2.410 1.00 17.60 566 GLY B N 1
ATOM 6098 C CA . GLY B 1 376 ? 26.319 1.560 -3.496 1.00 19.67 566 GLY B CA 1
ATOM 6099 C C . GLY B 1 376 ? 26.044 2.635 -4.529 1.00 20.25 566 GLY B C 1
ATOM 6100 O O . GLY B 1 376 ? 25.170 2.472 -5.376 1.00 20.50 566 GLY B O 1
ATOM 6101 N N . GLN B 1 377 ? 26.800 3.724 -4.487 1.00 20.78 567 GLN B N 1
ATOM 6102 C CA . GLN B 1 377 ? 26.573 4.801 -5.428 1.00 22.87 567 GLN B CA 1
ATOM 6103 C C . GLN B 1 377 ? 27.481 4.820 -6.653 1.00 24.63 567 GLN B C 1
ATOM 6104 O O . GLN B 1 377 ? 28.672 4.563 -6.566 1.00 25.14 567 GLN B O 1
ATOM 6110 N N . ASN B 1 378 ? 26.883 5.129 -7.796 1.00 26.38 568 ASN B N 1
ATOM 6111 C CA . ASN B 1 378 ? 27.597 5.237 -9.061 1.00 28.30 568 ASN B CA 1
ATOM 6112 C C . ASN B 1 378 ? 27.115 6.569 -9.628 1.00 27.77 568 ASN B C 1
ATOM 6113 O O . ASN B 1 378 ? 26.118 6.610 -10.362 1.00 28.92 568 ASN B O 1
ATOM 6118 N N . ASN B 1 379 ? 27.805 7.655 -9.283 1.00 24.50 569 ASN B N 1
ATOM 6119 C CA . ASN B 1 379 ? 27.398 8.980 -9.737 1.00 22.22 569 ASN B CA 1
ATOM 6120 C C . ASN B 1 379 ? 28.570 9.954 -9.603 1.00 20.12 569 ASN B C 1
ATOM 6121 O O . ASN B 1 379 ? 28.695 10.646 -8.593 1.00 17.24 569 ASN B O 1
ATOM 6126 N N . PRO B 1 380 ? 29.444 10.011 -10.622 1.00 18.18 570 PRO B N 1
ATOM 6127 C CA . PRO B 1 380 ? 30.608 10.900 -10.612 1.00 17.34 570 PRO B CA 1
ATOM 6128 C C . PRO B 1 380 ? 30.289 12.389 -10.771 1.00 16.48 570 PRO B C 1
ATOM 6129 O O . PRO B 1 380 ? 31.166 13.227 -10.575 1.00 14.55 570 PRO B O 1
ATOM 6133 N N . CYS B 1 381 ? 29.049 12.710 -11.134 1.00 15.64 571 CYS B N 1
ATOM 6134 C CA . CYS B 1 381 ? 28.639 14.100 -11.328 1.00 15.41 571 CYS B CA 1
ATOM 6135 C C . CYS B 1 381 ? 27.296 14.320 -10.647 1.00 15.74 571 CYS B C 1
ATOM 6136 O O . CYS B 1 381 ? 26.303 14.659 -11.301 1.00 16.63 571 CYS B O 1
ATOM 6139 N N . LYS B 1 382 ? 27.268 14.110 -9.339 1.00 14.64 572 LYS B N 1
ATOM 6140 C CA . LYS B 1 382 ? 26.040 14.264 -8.572 1.00 14.65 572 LYS B CA 1
ATOM 6141 C C . LYS B 1 382 ? 25.864 15.729 -8.217 1.00 14.78 572 LYS B C 1
ATOM 6142 O O . LYS B 1 382 ? 26.833 16.407 -7.867 1.00 13.93 572 LYS B O 1
ATOM 6148 N N . MET B 1 383 ? 24.633 16.219 -8.333 1.00 13.79 573 MET B N 1
ATOM 6149 C CA . MET B 1 383 ? 24.332 17.595 -7.989 1.00 13.46 573 MET B CA 1
ATOM 6150 C C . MET B 1 383 ? 22.994 17.616 -7.288 1.00 14.18 573 MET B C 1
ATOM 6151 O O . MET B 1 383 ? 22.238 16.645 -7.352 1.00 15.68 573 MET B O 1
ATOM 6156 N N . PHE B 1 384 ? 22.729 18.705 -6.575 1.00 12.90 574 PHE B N 1
ATOM 6157 C CA . PHE B 1 384 ? 21.479 18.859 -5.857 1.00 12.75 574 PHE B CA 1
ATOM 6158 C C . PHE B 1 384 ? 20.580 19.889 -6.541 1.00 14.33 574 PHE B C 1
ATOM 6159 O O . PHE B 1 384 ? 21.001 21.020 -6.805 1.00 13.11 574 PHE B O 1
ATOM 6167 N N . TYR B 1 385 ? 19.346 19.495 -6.835 1.00 14.90 575 TYR B N 1
ATOM 6168 C CA . TYR B 1 385 ? 18.398 20.419 -7.439 1.00 16.53 575 TYR B CA 1
ATOM 6169 C C . TYR B 1 385 ? 16.988 20.180 -6.905 1.00 17.71 575 TYR B C 1
ATOM 6170 O O . TYR B 1 385 ? 16.493 19.055 -6.901 1.00 18.97 575 TYR B O 1
ATOM 6179 N N . SER B 1 386 ? 16.359 21.251 -6.441 1.00 18.42 576 SER B N 1
ATOM 6180 C CA . SER B 1 386 ? 14.989 21.206 -5.943 1.00 17.55 576 SER B CA 1
ATOM 6181 C C . SER B 1 386 ? 14.359 22.541 -6.296 1.00 17.07 576 SER B C 1
ATOM 6182 O O . SER B 1 386 ? 14.938 23.596 -6.018 1.00 15.47 576 SER B O 1
ATOM 6185 N N . ASN B 1 387 ? 13.182 22.513 -6.907 1.00 17.12 577 ASN B N 1
ATOM 6186 C CA . ASN B 1 387 ? 12.558 23.769 -7.260 1.00 18.24 577 ASN B CA 1
ATOM 6187 C C . ASN B 1 387 ? 11.971 24.449 -6.045 1.00 19.32 577 ASN B C 1
ATOM 6188 O O . ASN B 1 387 ? 11.378 25.511 -6.157 1.00 21.41 577 ASN B O 1
ATOM 6193 N N . GLU B 1 388 ? 12.139 23.835 -4.877 1.00 20.93 578 GLU B N 1
ATOM 6194 C CA . GLU B 1 388 ? 11.672 24.462 -3.649 1.00 22.38 578 GLU B CA 1
ATOM 6195 C C . GLU B 1 388 ? 12.635 25.633 -3.365 1.00 22.69 578 GLU B C 1
ATOM 6196 O O . GLU B 1 388 ? 12.248 26.623 -2.755 1.00 22.61 578 GLU B O 1
ATOM 6202 N N . ASP B 1 389 ? 13.887 25.498 -3.809 1.00 20.41 579 ASP B N 1
ATOM 6203 C CA . ASP B 1 389 ? 14.920 26.535 -3.644 1.00 19.91 579 ASP B CA 1
ATOM 6204 C C . ASP B 1 389 ? 16.079 26.195 -4.576 1.00 19.35 579 ASP B C 1
ATOM 6205 O O . ASP B 1 389 ? 17.019 25.493 -4.188 1.00 16.92 579 ASP B O 1
ATOM 6210 N N . GLU B 1 390 ? 15.998 26.704 -5.802 1.00 17.86 580 GLU B N 1
ATOM 6211 C CA . GLU B 1 390 ? 16.980 26.427 -6.829 1.00 17.72 580 GLU B CA 1
ATOM 6212 C C . GLU B 1 390 ? 18.411 26.801 -6.480 1.00 18.50 580 GLU B C 1
ATOM 6213 O O . GLU B 1 390 ? 19.348 26.315 -7.111 1.00 17.81 580 GLU B O 1
ATOM 6219 N N . HIS B 1 391 ? 18.575 27.668 -5.487 1.00 18.72 581 HIS B N 1
ATOM 6220 C CA . HIS B 1 391 ? 19.898 28.110 -5.074 1.00 18.71 581 HIS B CA 1
ATOM 6221 C C . HIS B 1 391 ? 20.615 27.052 -4.229 1.00 16.85 581 HIS B C 1
ATOM 6222 O O . HIS B 1 391 ? 21.845 27.007 -4.188 1.00 14.59 581 HIS B O 1
ATOM 6229 N N . LYS B 1 392 ? 19.854 26.205 -3.547 1.00 13.54 582 LYS B N 1
ATOM 6230 C CA . LYS B 1 392 ? 20.488 25.160 -2.750 1.00 12.74 582 LYS B CA 1
ATOM 6231 C C . LYS B 1 392 ? 21.223 24.254 -3.726 1.00 11.99 582 LYS B C 1
ATOM 6232 O O . LYS B 1 392 ? 20.648 23.804 -4.720 1.00 11.12 582 LYS B O 1
ATOM 6238 N N . GLY B 1 393 ? 22.496 24.000 -3.454 1.00 9.84 583 GLY B N 1
ATOM 6239 C CA . GLY B 1 393 ? 23.259 23.164 -4.353 1.00 9.94 583 GLY B CA 1
ATOM 6240 C C . GLY B 1 393 ? 24.124 23.966 -5.311 1.00 9.56 583 GLY B C 1
ATOM 6241 O O . GLY B 1 393 ? 24.868 23.375 -6.088 1.00 9.88 583 GLY B O 1
ATOM 6242 N N . MET B 1 394 ? 24.002 25.295 -5.296 1.00 8.99 584 MET B N 1
ATOM 6243 C CA . MET B 1 394 ? 24.845 26.155 -6.143 1.00 11.28 584 MET B CA 1
ATOM 6244 C C . MET B 1 394 ? 26.120 26.406 -5.332 1.00 10.84 584 MET B C 1
ATOM 6245 O O . MET B 1 394 ? 26.044 26.568 -4.110 1.00 10.04 584 MET B O 1
ATOM 6250 N N . VAL B 1 395 ? 27.278 26.442 -5.989 1.00 10.42 585 VAL B N 1
ATOM 6251 C CA . VAL B 1 395 ? 28.528 26.695 -5.261 1.00 10.58 585 VAL B CA 1
ATOM 6252 C C . VAL B 1 395 ? 28.402 28.002 -4.474 1.00 11.25 585 VAL B C 1
ATOM 6253 O O . VAL B 1 395 ? 27.918 29.007 -4.990 1.00 11.17 585 VAL B O 1
ATOM 6257 N N . LEU B 1 396 ? 28.840 27.983 -3.221 1.00 9.80 586 LEU B N 1
ATOM 6258 C CA . LEU B 1 396 ? 28.744 29.155 -2.372 1.00 10.50 586 LEU B CA 1
ATOM 6259 C C . LEU B 1 396 ? 29.667 30.313 -2.752 1.00 11.42 586 LEU B C 1
ATOM 6260 O O . LEU B 1 396 ? 30.746 30.118 -3.312 1.00 11.03 586 LEU B O 1
ATOM 6265 N N . PRO B 1 397 ? 29.237 31.544 -2.455 1.00 11.24 587 PRO B N 1
ATOM 6266 C CA . PRO B 1 397 ? 30.060 32.712 -2.769 1.00 12.19 587 PRO B CA 1
ATOM 6267 C C . PRO B 1 397 ? 31.326 32.594 -1.944 1.00 12.06 587 PRO B C 1
ATOM 6268 O O . PRO B 1 397 ? 31.260 32.195 -0.776 1.00 11.77 587 PRO B O 1
ATOM 6272 N N . GLY B 1 398 ? 32.470 32.929 -2.537 1.00 11.24 588 GLY B N 1
ATOM 6273 C CA . GLY B 1 398 ? 33.724 32.865 -1.802 1.00 10.22 588 GLY B CA 1
ATOM 6274 C C . GLY B 1 398 ? 34.477 31.554 -1.905 1.00 11.55 588 GLY B C 1
ATOM 6275 O O . GLY B 1 398 ? 35.632 31.456 -1.471 1.00 12.48 588 GLY B O 1
ATOM 6276 N N . THR B 1 399 ? 33.840 30.548 -2.490 1.00 9.91 589 THR B N 1
ATOM 6277 C CA . THR B 1 399 ? 34.451 29.227 -2.624 1.00 11.29 589 THR B CA 1
ATOM 6278 C C . THR B 1 399 ? 35.644 29.200 -3.572 1.00 11.87 589 THR B C 1
ATOM 6279 O O . THR B 1 399 ? 35.572 29.702 -4.698 1.00 12.35 589 THR B O 1
ATOM 6283 N N . LYS B 1 400 ? 36.739 28.595 -3.134 1.00 12.39 590 LYS B N 1
ATOM 6284 C CA . LYS B 1 400 ? 37.910 28.492 -3.995 1.00 12.38 590 LYS B CA 1
ATOM 6285 C C . LYS B 1 400 ? 37.495 27.643 -5.198 1.00 12.87 590 LYS B C 1
ATOM 6286 O O . LYS B 1 400 ? 37.011 26.509 -5.035 1.00 9.49 590 LYS B O 1
ATOM 6292 N N . CYS B 1 401 ? 37.673 28.195 -6.397 1.00 12.60 591 CYS B N 1
ATOM 6293 C CA . CYS B 1 401 ? 37.278 27.509 -7.624 1.00 13.54 591 CYS B CA 1
ATOM 6294 C C . CYS B 1 401 ? 38.464 27.055 -8.480 1.00 14.95 591 CYS B C 1
ATOM 6295 O O . CYS B 1 401 ? 38.282 26.362 -9.472 1.00 13.53 591 CYS B O 1
ATOM 6298 N N . ALA B 1 402 ? 39.670 27.456 -8.086 1.00 17.04 592 ALA B N 1
ATOM 6299 C CA . ALA B 1 402 ? 40.912 27.062 -8.764 1.00 18.61 592 ALA B CA 1
ATOM 6300 C C . ALA B 1 402 ? 42.049 27.649 -7.950 1.00 19.17 592 ALA B C 1
ATOM 6301 O O . ALA B 1 402 ? 41.804 28.483 -7.074 1.00 19.72 592 ALA B O 1
ATOM 6303 N N . ASP B 1 403 ? 43.282 27.215 -8.214 1.00 19.20 593 ASP B N 1
ATOM 6304 C CA . ASP B 1 403 ? 44.433 27.758 -7.500 1.00 18.80 593 ASP B CA 1
ATOM 6305 C C . ASP B 1 403 ? 44.400 29.279 -7.636 1.00 18.26 593 ASP B C 1
ATOM 6306 O O . ASP B 1 403 ? 44.359 29.797 -8.756 1.00 18.76 593 ASP B O 1
ATOM 6311 N N . GLY B 1 404 ? 44.402 29.988 -6.506 1.00 15.71 594 GLY B N 1
ATOM 6312 C CA . GLY B 1 404 ? 44.381 31.446 -6.526 1.00 14.03 594 GLY B CA 1
ATOM 6313 C C . GLY B 1 404 ? 43.107 32.096 -7.052 1.00 14.63 594 GLY B C 1
ATOM 6314 O O . GLY B 1 404 ? 43.120 33.257 -7.481 1.00 14.39 594 GLY B O 1
ATOM 6315 N N . LYS B 1 405 ? 41.995 31.368 -7.018 1.00 13.28 595 LYS B N 1
ATOM 6316 C CA . LYS B 1 405 ? 40.737 31.915 -7.515 1.00 13.19 595 LYS B CA 1
ATOM 6317 C C . LYS B 1 405 ? 39.530 31.520 -6.672 1.00 13.43 595 LYS B C 1
ATOM 6318 O O . LYS B 1 405 ? 39.469 30.412 -6.130 1.00 12.67 595 LYS B O 1
ATOM 6324 N N . VAL B 1 406 ? 38.569 32.435 -6.575 1.00 12.10 596 VAL B N 1
ATOM 6325 C CA . VAL B 1 406 ? 37.345 32.192 -5.819 1.00 12.54 596 VAL B CA 1
ATOM 6326 C C . VAL B 1 406 ? 36.123 32.598 -6.632 1.00 12.58 596 VAL B C 1
ATOM 6327 O O . VAL B 1 406 ? 36.239 33.329 -7.616 1.00 11.09 596 VAL B O 1
ATOM 6331 N N . CYS B 1 407 ? 34.957 32.116 -6.206 1.00 12.56 597 CYS B N 1
ATOM 6332 C CA . CYS B 1 407 ? 33.692 32.440 -6.855 1.00 13.24 597 CYS B CA 1
ATOM 6333 C C . CYS B 1 407 ? 33.149 33.742 -6.287 1.00 11.74 597 CYS B C 1
ATOM 6334 O O . CYS B 1 407 ? 33.098 33.918 -5.071 1.00 11.86 597 CYS B O 1
ATOM 6337 N N . SER B 1 408 ? 32.756 34.644 -7.177 1.00 12.07 598 SER B N 1
ATOM 6338 C CA . SER B 1 408 ? 32.193 35.934 -6.799 1.00 12.04 598 SER B CA 1
ATOM 6339 C C . SER B 1 408 ? 31.058 36.247 -7.773 1.00 11.75 598 SER B C 1
ATOM 6340 O O . SER B 1 408 ? 31.288 36.469 -8.964 1.00 10.75 598 SER B O 1
ATOM 6343 N N . ASN B 1 409 ? 29.829 36.236 -7.270 1.00 14.30 599 ASN B N 1
ATOM 6344 C CA . ASN B 1 409 ? 28.649 36.524 -8.095 1.00 13.14 599 ASN B CA 1
ATOM 6345 C C . ASN B 1 409 ? 28.581 35.606 -9.313 1.00 12.46 599 ASN B C 1
ATOM 6346 O O . ASN B 1 409 ? 28.170 36.023 -10.401 1.00 13.91 599 ASN B O 1
ATOM 6351 N N . GLY B 1 410 ? 28.991 34.359 -9.137 1.00 12.84 600 GLY B N 1
ATOM 6352 C CA . GLY B 1 410 ? 28.945 33.407 -10.233 1.00 13.34 600 GLY B CA 1
ATOM 6353 C C . GLY B 1 410 ? 30.122 33.405 -11.194 1.00 13.02 600 GLY B C 1
ATOM 6354 O O . GLY B 1 410 ? 30.043 32.811 -12.271 1.00 14.82 600 GLY B O 1
ATOM 6355 N N . HIS B 1 411 ? 31.220 34.049 -10.812 1.00 14.44 601 HIS B N 1
ATOM 6356 C CA . HIS B 1 411 ? 32.414 34.112 -11.665 1.00 13.79 601 HIS B CA 1
ATOM 6357 C C . HIS B 1 411 ? 33.617 33.591 -10.903 1.00 13.48 601 HIS B C 1
ATOM 6358 O O . HIS B 1 411 ? 33.796 33.914 -9.728 1.00 15.08 601 HIS B O 1
ATOM 6365 N N . CYS B 1 412 ? 34.432 32.780 -11.562 1.00 13.62 602 CYS B N 1
ATOM 6366 C CA . CYS B 1 412 ? 35.646 32.263 -10.939 1.00 14.57 602 CYS B CA 1
ATOM 6367 C C . CYS B 1 412 ? 36.714 33.330 -11.239 1.00 14.31 602 CYS B C 1
ATOM 6368 O O . CYS B 1 412 ? 37.169 33.462 -12.376 1.00 13.26 602 CYS B O 1
ATOM 6371 N N . VAL B 1 413 ? 37.083 34.112 -10.225 1.00 14.10 603 VAL B N 1
ATOM 6372 C CA . VAL B 1 413 ? 38.060 35.191 -10.407 1.00 14.69 603 VAL B CA 1
ATOM 6373 C C . VAL B 1 413 ? 39.287 35.126 -9.488 1.00 15.21 603 VAL B C 1
ATOM 6374 O O . VAL B 1 413 ? 39.272 34.458 -8.448 1.00 14.87 603 VAL B O 1
ATOM 6378 N N . ASP B 1 414 ? 40.346 35.833 -9.881 1.00 14.42 604 ASP B N 1
ATOM 6379 C CA . ASP B 1 414 ? 41.575 35.879 -9.091 1.00 16.51 604 ASP B CA 1
ATOM 6380 C C . ASP B 1 414 ? 41.214 36.331 -7.688 1.00 15.92 604 ASP B C 1
ATOM 6381 O O . ASP B 1 414 ? 40.613 37.402 -7.516 1.00 14.67 604 ASP B O 1
ATOM 6386 N N . VAL B 1 415 ? 41.569 35.522 -6.692 1.00 14.82 605 VAL B N 1
ATOM 6387 C CA . VAL B 1 415 ? 41.276 35.868 -5.312 1.00 16.06 605 VAL B CA 1
ATOM 6388 C C . VAL B 1 415 ? 41.996 37.176 -4.952 1.00 17.53 605 VAL B C 1
ATOM 6389 O O . VAL B 1 415 ? 41.497 37.974 -4.165 1.00 18.25 605 VAL B O 1
ATOM 6393 N N . ALA B 1 416 ? 43.156 37.400 -5.558 1.00 18.17 606 ALA B N 1
ATOM 6394 C CA . ALA B 1 416 ? 43.937 38.607 -5.312 1.00 19.89 606 ALA B CA 1
ATOM 6395 C C . ALA B 1 416 ? 43.144 39.895 -5.514 1.00 20.30 606 ALA B C 1
ATOM 6396 O O . ALA B 1 416 ? 43.376 40.888 -4.831 1.00 20.74 606 ALA B O 1
ATOM 6398 N N . THR B 1 417 ? 42.208 39.879 -6.454 1.00 20.42 607 THR B N 1
ATOM 6399 C CA . THR B 1 417 ? 41.414 41.059 -6.725 1.00 20.15 607 THR B CA 1
ATOM 6400 C C . THR B 1 417 ? 39.907 40.851 -6.556 1.00 20.00 607 THR B C 1
ATOM 6401 O O . THR B 1 417 ? 39.106 41.656 -7.029 1.00 21.26 607 THR B O 1
ATOM 6405 N N . ALA B 1 418 ? 39.516 39.783 -5.866 1.00 17.76 608 ALA B N 1
ATOM 6406 C CA . ALA B 1 418 ? 38.098 39.514 -5.651 1.00 16.56 608 ALA B CA 1
ATOM 6407 C C . ALA B 1 418 ? 37.535 40.407 -4.552 1.00 15.15 608 ALA B C 1
ATOM 6408 O O . ALA B 1 418 ? 36.332 40.656 -4.506 1.00 14.64 608 ALA B O 1
ATOM 6410 N N . TYR B 1 419 ? 38.415 40.874 -3.668 1.00 13.50 609 TYR B N 1
ATOM 6411 C CA . TYR B 1 419 ? 38.020 41.728 -2.556 1.00 15.68 609 TYR B CA 1
ATOM 6412 C C . TYR B 1 419 ? 38.888 42.997 -2.520 1.00 17.83 609 TYR B C 1
ATOM 6413 O O . TYR B 1 419 ? 39.961 43.012 -3.168 1.00 19.72 609 TYR B O 1
#

Organism: Crotalus atrox (NCBI:txid8730)

Solvent-accessible surface area: 39756 Å² total; per-residue (Å²): 143,43,38,23,1,4,0,2,0,0,0,0,66,31,0,7,91,102,5,123,44,60,60,107,97,0,78,66,17,0,47,87,0,6,48,25,0,10,114,5,1,101,109,0,106,0,9,2,4,1,3,10,40,28,29,6,54,117,124,46,106,23,83,20,78,60,101,0,18,84,0,0,51,19,0,0,69,20,2,97,93,39,4,54,102,132,66,134,10,6,0,0,0,0,0,0,28,53,103,4,74,184,36,43,9,19,1,8,54,24,4,8,34,71,54,39,79,0,0,0,0,0,17,6,106,23,106,108,48,68,16,0,0,8,5,0,0,22,9,1,0,16,0,2,8,0,40,84,9,74,78,222,34,55,18,59,141,134,34,16,6,0,97,73,99,46,28,144,152,20,15,51,91,5,0,68,46,1,59,133,61,0,40,81,20,0,129,98,124,71,9,125,39,0,83,63,67,7,122,18,110,48,16,74,22,76,78,64,58,22,20,36,7,37,8,92,76,27,88,0,21,17,2,65,95,162,61,25,154,42,132,13,2,52,10,77,65,4,110,55,89,110,64,21,90,6,9,46,23,108,0,25,98,165,19,109,60,4,161,75,51,33,106,29,76,68,59,112,31,93,0,2,40,28,10,87,5,80,20,158,41,20,74,20,55,83,63,85,87,68,178,42,16,68,81,2,62,136,84,160,0,13,0,64,77,0,58,13,16,15,8,113,79,10,0,119,113,46,43,28,45,59,3,98,65,5,102,91,82,3,0,81,100,0,65,127,24,48,55,23,0,6,5,54,96,106,153,64,96,51,37,63,4,39,89,116,8,15,35,5,0,0,2,0,0,51,6,73,21,22,17,69,128,57,69,20,58,24,10,5,6,48,125,77,36,105,101,6,17,8,77,54,0,0,36,11,47,128,26,56,0,4,37,119,11,72,10,49,81,24,92,117,26,119,143,49,35,22,0,19,0,2,0,0,0,0,79,29,0,8,90,109,15,141,42,60,54,109,112,0,75,66,17,0,52,87,0,8,52,36,0,4,67,5,0,61,137,2,96,0,10,2,3,2,3,10,38,30,29,5,41,127,128,47,105,24,81,17,84,60,103,8,21,85,0,0,52,16,0,0,65,20,2,94,90,39,5,57,114,127,80,187,15,8,0,0,0,0,0,0,28,51,107,6,80,245,56,40,8,35,0,2,51,28,7,9,38,80,52,43,75,0,0,0,0,0,19,6,110,24,108,112,50,70,17,1,0,7,5,0,0,23,8,0,0,14,0,0,7,0,49,79,8,75,78,223,35,51,19,54,148,136,34,15,7,0,95,73,94,44,24,143,145,25,13,47,79,27,1,78,46,1,78,135,60,0,40,86,17,0,133,106,131,56,11,134,40,0,90,80,70,9,123,19,110,50,15,73,22,76,74,64,58,15,9,35,8,45,7,91,62,26,86,0,21,18,1,58,77,139,61,22,156,38,115,8,2,52,11,74,75,2,91,51,97,116,61,20,94,6,11,43,26,106,0,29,126,150,12,119,60,15,143,74,41,42,100,22,76,68,59,116,32,91,0,1,50,24,9,86,4,72,25,156,41,19,72,20,50,81,58,87,80,51,172,43,17,77,70,2,59,122,100,150,1,26,0,67,78,0,57,12,15,15,6,94,80,14,0,95,115,36,43,30,40,60,0,88,68,3,107,89,85,4,0,81,98,0,74,128,25,50,54,27,0,5,6,61,91,71,152,63,90,58,48,64,5,41,89,114,11,11,32,4,0,0,2,0,0,54,10,89,22,22,14,73,142,55,87,19,51,22,7,6,6,46,132,78,34,109,96,7,15,10,76,60,1,0,43,4,46,134,30,57,0,4,44,110,12,61,10,50,79,24,88,113,24,121

Secondary structure (DSSP, 8-state):
--EEEEEEEEE-HHHHHHTTT-HHHHHHHHHHHHHHHHHHHHTTTEEEEEEEEEE-SS--SS---S-HHHHHHHHHHHIIIIIHHHS--SEEEEEESS--SS-SEEE-SS-TT-TTTSEEEEE---S-HHHHHHHHHHHHHHHTTPPPP-TT---SSS--TTSSS--SS--SPPPHHHHHHHHHHHHHH--GGGSS---GGG--SPP-TTSSS--TT-S----STTT---TTEETTTTEE-SS-S-SSSTTEETTEEPPTT-EEE--SSTTSPPEE--SS-SSPPPPP-PPTT-EETTTTEE-BTTB---HHHHHHHHH-TTEEEPPHHHHGGGGS-SSS--SEEETTEEEPPPGGGGGGSB--EEE-STT--EEEE---BTT-TTTTBPPTT-EEETTEEEETTEEEEGGGT-/--EEEEEEEEE-HHHHHHTTT-HHHHHHHHHHHHHHHHHHGGGGTEEEEEEEEEE-SS--SS---S-HHHHHHHHHHHIIIIIHHH---SEEEEEE-S--SS-SEEE-SS-TT-TTTSEEEEE---SSHHHHHHHHHHHHHHHTTPPPP-TT--SSSS--TTSSS--SS--SPPPHHHHHHHHHHHHHH--GGGSSPPPGGG--SPP-TTSS---TT-S----STTT---TTEETTTTEE-SS-S-SSSTTEETTEEPPTT-EEE--SSTTSPPEE--SS-SSPPPP--PPTT-EETTTTEE-BTTB---HHHHHHHHH-TTEEEPPGGGGGGGGS-SSS--SEEETTEEEPPPGGGGGGSB--EEE-STT--EEEE---BTT-TTTTBPPTT-EEETTEEEETTEEEEGGGT-

Sequence (828 aa):
PFRFVELVLVVDKAMVTKNNGDLDKIKTRMYEIVNTVNEIYRYMYIHVALVGLEIWSNEDKITVKPEAGYTLNAFGEWRKTDLLTRKKHDNAQLLTAIDLDRVIGLAYVGSMCHPKRSTGIIQDYSEINLVVAVIMAHEMGHNLGINHDSGYCSCGDYACIMRPEISPEPSTFFSNCSYFECWDFIMNHNPECILNEPLGTDIISPPVCGNELLEVGEECDCGTPENCQNECCDAATCKLKSGSQCGHGDCCEQCKFSKSGTECRASMSECDPAEHCTGQSSECPADVFHKNGQPCLDNYGYCYNGNCPIMYHQCYDLFGADVYEAEDSCFERNQKGNYYGYCRKENGNKIPCAPEDVKCGRLYCKDNSPGQNNPCKMFYSNEDEHKGMVLPGTKCADGKVCSNGHCVDVATAYPFRFVELVLVVDKAMVTKNNGDLDKIKTRMYEIVNTVNEIYRYMYIHVALVGLEIWSNEDKITVKPEAGYTLNAFGEWRKTDLLTRKKHDNAQLLTAIDLDRVIGLAYVGSMCHPKRSTGIIQDYSEINLVVAVIMAHEMGHNLGINHDSGYCSCGDYACIMRPEISPEPSTFFSNCSYFECWDFIMNHNPECILNEPLGTDIISPPVCGNELLEVGEECDCGTPENCQNECCDAATCKLKSGSQCGHGDCCEQCKFSKSGTECRASMSECDPAEHCTGQSSECPADVFHKNGQPCLDNYGYCYNGNCPIMYHQCYDLFGADVYEAEDSCFERNQKGNYYGYCRKENGNKIPCAPEDVKCGRLYCKDNSPGQNNPCKMFYSNEDEHKGMVLPGTKCADGKVCSNGHCVDVATAY

B-factor: mean 19.87, std 9.27, range [3.83, 70.34]

InterPro domains:
  IPR001590 Peptidase M12B, ADAM/reprolysin [PF01421] (198-393)
  IPR001590 Peptidase M12B, ADAM/reprolysin [PS50215] (198-393)
  IPR001762 Disintegrin domain [PF00200] (410-482)
  IPR001762 Disintegrin domain [PR00289] (441-460)
  IPR001762 Disintegrin domain [PR00289] (470-482)
  IPR001762 Disintegrin domain [PS50214] (401-487)
  IPR001762 Disintegrin domain [SM00050] (410-485)
  IPR002870 Peptidase M12B, propeptide [PF01562] (33-110)
  IPR006586 ADAM, cysteine-rich domain [PF08516] (487-564)
  IPR006586 ADAM, cysteine-rich domain [SM00608] (486-605)
  IPR018358 Disintegrin, conserved site [PS00427] (441-460)
  IPR024079 Metallopeptidase, catalytic domain superfamily [G3DSA:3.40.390.10] (191-394)
  IPR034027 Reprolysin domain, adamalysin-type [cd04269] (198-391)
  IPR036436 Disintegrin domain superfamily [G3DSA:4.10.70.10] (400-483)
  IPR036436 Disintegrin domain superfamily [SSF57552] (410-485)

GO terms:
  GO:0005576 extracellular region (C, EXP)

Nearest PDB structures (foldseek):
  2dw0-assembly1_A  TM=1.002E+00  e=2.105E-98  Crotalus atrox
  3hdb-assembly1_A  TM=9.616E-01  e=9.351E-84  Deinagkistrodon acutus
  3dsl-assembly1_B  TM=9.760E-01  e=8.329E-78  Bothrops jararaca
  2ero-assembly1_A  TM=7.120E-01  e=1.046E-66  Crotalus atrox
  2e3x-assembly1_A  TM=7.692E-01  e=4.884E-62  Daboia siamensis

Radius of gyration: 31.14 Å; Cα contacts (8 Å, |Δi|>4): 1937; chains: 2; bounding box: 63×94×66 Å